Protein 2A05 (pdb70)

InterPro domains:
  IPR001283 Cysteine-rich secretory protein-related [PR00837] (62-80)
  IPR001283 Cysteine-rich secretory protein-related [PR00837] (111-124)
  IPR001283 Cysteine-rich secretory protein-related [PR00837] (134-150)
  IPR001283 Cysteine-rich secretory protein-related [PR00837] (164-177)
  IPR001283 Cysteine-rich secretory protein-related [PTHR10334] (39-189)
  IPR003582 ShKT domain [PS51670] (205-238)
  IPR013871 Cysteine-rich secretory protein [PF08562] (189-243)
  IPR014044 CAP domain [PF00188] (42-169)
  IPR014044 CAP domain [SM00198] (36-177)
  IPR018244 Allergen V5/Tpx-1-related, conserved site [PS01009] (135-145)
  IPR018244 Allergen V5/Tpx-1-related, conserved site [PS01010] (164-175)
  IPR034117 Cysteine-rich secretory protein, SCP domain [cd05383] (36-172)
  IPR035940 CAP superfamily [G3DSA:3.40.33.10] (26-199)
  IPR035940 CAP superfamily [SSF55797] (1-186)
  IPR042076 Crisp-like domain [G3DSA:1.10.10.740] (200-241)

Nearest PDB structures (foldseek):
  2a05-assembly1_A  TM=6.381E-01  e=3.234E-09  Mus musculus
  2dda-assembly4_D  TM=5.373E-01  e=2.806E-03  Pseudechis australis
  3mz8-assembly2_B  TM=5.808E-01  e=3.916E-03  Naja atra
  1rc9-assembly1_A  TM=5.832E-01  e=4.627E-03  Trimeresurus stejnegeri
  2ddb-assembly2_B  TM=5.378E-01  e=5.942E-03  Pseudechis porphyriacus

Sequence (57 aa):
GSCASCPNNCENGLCTNSCDFEDLLSNCESLKTSAGCKHELLKTKCQATCLCEDKIHGSCASCPNNCENGLCTNSCDFEDLLSNCESLKTSAGCKHELLKTKCQATCLCEDKIHGSCASCPNNCENGLCTNSCDFEDLLSNCESLKTSAGCKHELLKTKCQATCLCEDKIHGSCASCPNNCENGLCTNSCDFEDLLSNCESLKTSAGCKHELLKTKCQATCLCEDKIHGSCASCPNNCENGLCTNSCDFEDLLSNCESLKTSAGCKHELLKTKCQATCLCEDKIHGSCASCPNNCENGLCTNSCDFEDLLSNCESLKTSAGCKHELLKTKCQATCLCEDKIHGSCASCPNNCENGLCTNSCDFEDLLSNCESLKTSAGCKHELLKTKCQATCLCEDKIHGSCASCPNNCENGLCTNSCDFEDLLSNCESLKTSAGCKHELLKTKCQATCLCEDKIHGSCASCPNNCENGLCTNSCDFEDLLSNCESLKTSAGCKHELLKTKCQATCLCEDKIHGSCASCPNNCENGLCTNSCDFEDLLSNCESLKTSAGCKHELLKTKCQATCLCEDKIHGSCASCPNNCENGLCTNSCDFEDLLSNCESLKTSAGCKHELLKTKCQATCLCEDKIHGSCASCPNNCENGLCTNSCDFEDLLSNCESLKTSAGCKHELLKTKCQATCLCEDKIHGSCASCPNNCENGLCTNSCDFEDLLSNCESLKTSAGCKHELLKTKCQATCLCEDKIHGSCASCPNNCENGLCTNSCDFEDLLSNCESLKTSAGCKHELLKTKCQATCLCEDKIHGSCASCPNNCENGLCTNSCDFEDLLSNCESLKTSAGCKHELLKTKCQATCLCEDKIHGSCASCPNNCENGLCTNSCDFEDLLSNCESLKTSAGCKHELLKTKCQATCLCEDKIHGSCASCPNNCENGLCTNSCDFEDLLSNCESLKTSAGCKHELLKTKCQATCLCEDKIHGSCASCPNNCENGLCTNSCDFEDLLSNCESLKTSAGCKHELLKTKCQATCLCEDKIHGSCASCPNNCENGLCTNSCDFEDLLSNCESLKTSAGCKHELLKTKCQATCLCEDKIHGSCASCPNNCENGLCTNSCDFEDLLSNCESLKTSAGCKHELLKTKCQATCLCEDKIHGSCASCPNNCENGLCTNSCDFEDLLSNCESLKTSAGCKHELLKTKCQATCLCEDKIHGSCASCPNNCENGLCTNSCDFEDLLSNCESLKTSAGCKHELLKTKCQATCLCEDKIHGSCASCPNNCENGLCTNSCDFEDLLSNCESLKTSAGCKHELLKTKCQATCLCEDKIH

Solvent-accessible surface area: 4616 Å² total; per-residue (Å²): 104,91,38,71,106,20,97,135,67,44,141,129,30,133,60,56,108,87,23,135,72,135,59,121,79,114,78,2,132,72,56,69,129,89,56,18,24,177,80,125,110,2,75,83,28,0,47,11,20,23,80,27,115,109,157,145,220

Foldseek 3Di:
DQDDPQPVASPPPDRPFPLPADQQDPCLVVVCVVANLPNCVCVVRVCCVRVNDPPDD

CATH classification: 1.10.10.740

Organism: Mus musculus (NCBI:txid10090)

Secondary structure (DSSP, 8-state):
-TTSS-TT--SSSS-S---S---SSTTHHHHHHHS-TTSTTHHHHSHHHHT--SS--

Radius of gyration: 13.39 Å; Cα contacts (8 Å, |Δi|>4): 77; chains: 1; bounding box: 36×25×23 Å

Structure (mmCIF, N/CA/C/O backbone):
data_2A05
#
_entry.id   2A05
#
loop_
_atom_site.group_PDB
_atom_site.id
_atom_site.type_symbol
_atom_site.label_atom_id
_atom_site.label_alt_id
_atom_site.label_comp_id
_atom_site.label_asym_id
_atom_site.label_entity_id
_atom_site.label_seq_id
_atom_site.pdbx_PDB_ins_code
_atom_site.Cartn_x
_atom_site.Cartn_y
_atom_site.Cartn_z
_atom_site.occupancy
_atom_site.B_iso_or_equiv
_atom_site.auth_seq_id
_atom_site.auth_comp_id
_atom_site.auth_asym_id
_atom_site.auth_atom_id
_atom_site.pdbx_PDB_model_num
ATOM 1 N N . GLY A 1 1 ? 23.829 -10.773 6.508 1.00 0.00 187 GLY A N 1
ATOM 2 C CA . GLY A 1 1 ? 23.004 -11.514 7.504 1.00 0.00 187 GLY A CA 1
ATOM 3 C C . GLY A 1 1 ? 21.519 -11.340 7.171 1.00 0.00 187 GLY A C 1
ATOM 4 O O . GLY A 1 1 ? 21.161 -10.709 6.196 1.00 0.00 187 GLY A O 1
ATOM 7 N N . SER A 1 2 ? 20.655 -11.895 7.976 1.00 0.00 188 SER A N 1
ATOM 8 C CA . SER A 1 2 ? 19.194 -11.760 7.712 1.00 0.00 188 SER A CA 1
ATOM 9 C C . SER A 1 2 ? 18.778 -10.297 7.885 1.00 0.00 188 SER A C 1
ATOM 10 O O . SER A 1 2 ? 19.483 -9.510 8.486 1.00 0.00 188 SER A O 1
ATOM 18 N N . CYS A 1 3 ? 17.639 -9.926 7.364 1.00 0.00 189 CYS A N 1
ATOM 19 C CA . CYS A 1 3 ? 17.179 -8.516 7.501 1.00 0.00 189 CYS A CA 1
ATOM 20 C C . CYS A 1 3 ? 18.190 -7.581 6.832 1.00 0.00 189 CYS A C 1
ATOM 21 O O . CYS A 1 3 ? 18.031 -6.376 6.833 1.00 0.00 189 CYS A O 1
ATOM 28 N N . ALA A 1 4 ? 19.230 -8.127 6.264 1.00 0.00 190 ALA A N 1
ATOM 29 C CA . ALA A 1 4 ? 20.253 -7.269 5.599 1.00 0.00 190 ALA A CA 1
ATOM 30 C C . ALA A 1 4 ? 19.621 -6.522 4.421 1.00 0.00 190 ALA A C 1
ATOM 31 O O . ALA A 1 4 ? 19.968 -5.393 4.136 1.00 0.00 190 ALA A O 1
ATOM 38 N N . SER A 1 5 ? 18.701 -7.139 3.728 1.00 0.00 191 SER A N 1
ATOM 39 C CA . SER A 1 5 ? 18.061 -6.449 2.571 1.00 0.00 191 SER A CA 1
ATOM 40 C C . SER A 1 5 ? 16.855 -5.636 3.055 1.00 0.00 191 SER A C 1
ATOM 41 O O . SER A 1 5 ? 16.358 -4.774 2.358 1.00 0.00 191 SER A O 1
ATOM 49 N N . CYS A 1 6 ? 16.387 -5.895 4.246 1.00 0.00 192 CYS A N 1
ATOM 50 C CA . CYS A 1 6 ? 15.220 -5.128 4.772 1.00 0.00 192 CYS A CA 1
ATOM 51 C C . CYS A 1 6 ? 15.354 -4.979 6.289 1.00 0.00 192 CYS A C 1
ATOM 52 O O . CYS A 1 6 ? 14.534 -5.465 7.042 1.00 0.00 192 CYS A O 1
ATOM 59 N N . PRO A 1 7 ? 16.388 -4.310 6.732 1.00 0.00 193 PRO A N 1
ATOM 60 C CA . PRO A 1 7 ? 16.644 -4.092 8.186 1.00 0.00 193 PRO A CA 1
ATOM 61 C C . PRO A 1 7 ? 15.504 -3.337 8.875 1.00 0.00 193 PRO A C 1
ATOM 62 O O . PRO A 1 7 ? 15.333 -3.414 10.075 1.00 0.00 193 PRO A O 1
ATOM 73 N N . ASN A 1 8 ? 14.730 -2.599 8.128 1.00 0.00 194 ASN A N 1
ATOM 74 C CA . ASN A 1 8 ? 13.612 -1.833 8.746 1.00 0.00 194 ASN A CA 1
ATOM 75 C C . ASN A 1 8 ? 12.342 -2.692 8.787 1.00 0.00 194 ASN A C 1
ATOM 76 O O . ASN A 1 8 ? 11.297 -2.245 9.218 1.00 0.00 194 ASN A O 1
ATOM 87 N N . ASN A 1 9 ? 12.418 -3.919 8.349 1.00 0.00 195 ASN A N 1
ATOM 88 C CA . ASN A 1 9 ? 11.207 -4.791 8.375 1.00 0.00 195 ASN A CA 1
ATOM 89 C C . ASN A 1 9 ? 11.626 -6.256 8.523 1.00 0.00 195 ASN A C 1
ATOM 90 O O . ASN A 1 9 ? 12.090 -6.877 7.589 1.00 0.00 195 ASN A O 1
ATOM 101 N N . CYS A 1 10 ? 11.456 -6.814 9.690 1.00 0.00 196 CYS A N 1
ATOM 102 C CA . CYS A 1 10 ? 11.836 -8.241 9.898 1.00 0.00 196 CYS A CA 1
ATOM 103 C C . CYS A 1 10 ? 10.962 -8.846 10.996 1.00 0.00 196 CYS A C 1
ATOM 104 O O . CYS A 1 10 ? 11.306 -8.825 12.162 1.00 0.00 196 CYS A O 1
ATOM 111 N N . GLU A 1 11 ? 9.830 -9.387 10.638 1.00 0.00 197 GLU A N 1
ATOM 112 C CA . GLU A 1 11 ? 8.940 -9.990 11.669 1.00 0.00 197 GLU A CA 1
ATOM 113 C C . GLU A 1 11 ? 9.672 -11.152 12.345 1.00 0.00 197 GLU A C 1
ATOM 114 O O . GLU A 1 11 ? 9.542 -11.378 13.531 1.00 0.00 197 GLU A O 1
ATOM 127 N N . ASN A 1 12 ? 10.445 -11.884 11.592 1.00 0.00 198 ASN A N 1
ATOM 128 C CA . ASN A 1 12 ? 11.200 -13.031 12.169 1.00 0.00 198 ASN A CA 1
ATOM 129 C C . ASN A 1 12 ? 12.362 -13.371 11.237 1.00 0.00 198 ASN A C 1
ATOM 130 O O . ASN A 1 12 ? 12.673 -14.522 11.005 1.00 0.00 198 ASN A O 1
ATOM 141 N N . GLY A 1 13 ? 12.996 -12.371 10.690 1.00 0.00 199 GLY A N 1
ATOM 142 C CA . GLY A 1 13 ? 14.127 -12.623 9.757 1.00 0.00 199 GLY A CA 1
ATOM 143 C C . GLY A 1 13 ? 13.614 -12.507 8.321 1.00 0.00 199 GLY A C 1
ATOM 144 O O . GLY A 1 13 ? 14.372 -12.536 7.372 1.00 0.00 199 GLY A O 1
ATOM 148 N N . LEU A 1 14 ? 12.325 -12.371 8.161 1.00 0.00 200 LEU A N 1
ATOM 149 C CA . LEU A 1 14 ? 11.743 -12.245 6.797 1.00 0.00 200 LEU A CA 1
ATOM 150 C C . LEU A 1 14 ? 11.259 -10.810 6.583 1.00 0.00 200 LEU A C 1
ATOM 151 O O . LEU A 1 14 ? 10.730 -10.184 7.479 1.00 0.00 200 LEU A O 1
ATOM 167 N N . CYS A 1 15 ? 11.427 -10.285 5.401 1.00 0.00 201 CYS A N 1
ATOM 168 C CA . CYS A 1 15 ? 10.967 -8.893 5.140 1.00 0.00 201 CYS A CA 1
ATOM 169 C C . CYS A 1 15 ? 9.438 -8.855 5.210 1.00 0.00 201 CYS A C 1
ATOM 170 O O . CYS A 1 15 ? 8.770 -9.811 4.871 1.00 0.00 201 CYS A O 1
ATOM 177 N N . THR A 1 16 ? 8.875 -7.765 5.653 1.00 0.00 202 THR A N 1
ATOM 178 C CA . THR A 1 16 ? 7.391 -7.683 5.747 1.00 0.00 202 THR A CA 1
ATOM 179 C C . THR A 1 16 ? 6.828 -6.945 4.529 1.00 0.00 202 THR A C 1
ATOM 180 O O . THR A 1 16 ? 5.651 -6.650 4.463 1.00 0.00 202 THR A O 1
ATOM 191 N N . ASN A 1 17 ? 7.654 -6.638 3.567 1.00 0.00 203 ASN A N 1
ATOM 192 C CA . ASN A 1 17 ? 7.152 -5.911 2.365 1.00 0.00 203 ASN A CA 1
ATOM 193 C C . ASN A 1 17 ? 6.840 -6.913 1.249 1.00 0.00 203 ASN A C 1
ATOM 194 O O . ASN A 1 17 ? 7.696 -7.269 0.463 1.00 0.00 203 ASN A O 1
ATOM 205 N N . SER A 1 18 ? 5.617 -7.363 1.170 1.00 0.00 204 SER A N 1
ATOM 206 C CA . SER A 1 18 ? 5.240 -8.335 0.104 1.00 0.00 204 SER A CA 1
ATOM 207 C C . SER A 1 18 ? 4.249 -7.676 -0.858 1.00 0.00 204 SER A C 1
ATOM 208 O O . SER A 1 18 ? 3.737 -8.303 -1.764 1.00 0.00 204 SER A O 1
ATOM 216 N N . CYS A 1 19 ? 3.967 -6.417 -0.664 1.00 0.00 205 CYS A N 1
ATOM 217 C CA . CYS A 1 19 ? 2.999 -5.723 -1.557 1.00 0.00 205 CYS A CA 1
ATOM 218 C C . CYS A 1 19 ? 3.643 -5.430 -2.913 1.00 0.00 205 CYS A C 1
ATOM 219 O O . CYS A 1 19 ? 4.743 -4.921 -2.997 1.00 0.00 205 CYS A O 1
ATOM 226 N N . ASP A 1 20 ? 2.952 -5.738 -3.976 1.00 0.00 206 ASP A N 1
ATOM 227 C CA . ASP A 1 20 ? 3.501 -5.471 -5.333 1.00 0.00 206 ASP A CA 1
ATOM 228 C C . ASP A 1 20 ? 2.995 -4.109 -5.810 1.00 0.00 206 ASP A C 1
ATOM 229 O O . ASP A 1 20 ? 3.171 -3.733 -6.953 1.00 0.00 206 ASP A O 1
ATOM 239 N N . PHE A 1 21 ? 2.355 -3.371 -4.942 1.00 0.00 207 PHE A N 1
ATOM 240 C CA . PHE A 1 21 ? 1.823 -2.038 -5.339 1.00 0.00 207 PHE A CA 1
ATOM 241 C C . PHE A 1 21 ? 2.500 -0.932 -4.536 1.00 0.00 207 PHE A C 1
ATOM 242 O O . PHE A 1 21 ? 3.009 -1.148 -3.453 1.00 0.00 207 PHE A O 1
ATOM 259 N N . GLU A 1 22 ? 2.498 0.259 -5.063 1.00 0.00 208 GLU A N 1
ATOM 260 C CA . GLU A 1 22 ? 3.121 1.397 -4.342 1.00 0.00 208 GLU A CA 1
ATOM 261 C C . GLU A 1 22 ? 2.229 2.631 -4.492 1.00 0.00 208 GLU A C 1
ATOM 262 O O . GLU A 1 22 ? 1.631 2.850 -5.528 1.00 0.00 208 GLU A O 1
ATOM 275 N N . ASP A 1 23 ? 2.130 3.439 -3.475 1.00 0.00 209 ASP A N 1
ATOM 276 C CA . ASP A 1 23 ? 1.273 4.651 -3.579 1.00 0.00 209 ASP A CA 1
ATOM 277 C C . ASP A 1 23 ? 2.029 5.747 -4.325 1.00 0.00 209 ASP A C 1
ATOM 278 O O . ASP A 1 23 ? 2.969 6.327 -3.819 1.00 0.00 209 ASP A O 1
ATOM 288 N N . LEU A 1 24 ? 1.615 6.041 -5.524 1.00 0.00 210 LEU A N 1
ATOM 289 C CA . LEU A 1 24 ? 2.299 7.105 -6.303 1.00 0.00 210 LEU A CA 1
ATOM 290 C C . LEU A 1 24 ? 2.163 8.434 -5.556 1.00 0.00 210 LEU A C 1
ATOM 291 O O . LEU A 1 24 ? 3.007 9.302 -5.653 1.00 0.00 210 LEU A O 1
ATOM 307 N N . LEU A 1 25 ? 1.107 8.593 -4.804 1.00 0.00 211 LEU A N 1
ATOM 308 C CA . LEU A 1 25 ? 0.913 9.857 -4.039 1.00 0.00 211 LEU A CA 1
ATOM 309 C C . LEU A 1 25 ? 1.002 9.561 -2.540 1.00 0.00 211 LEU A C 1
ATOM 310 O O . LEU A 1 25 ? 0.562 8.529 -2.076 1.00 0.00 211 LEU A O 1
ATOM 326 N N . SER A 1 26 ? 1.565 10.459 -1.777 1.00 0.00 212 SER A N 1
ATOM 327 C CA . SER A 1 26 ? 1.674 10.224 -0.309 1.00 0.00 212 SER A CA 1
ATOM 328 C C . SER A 1 26 ? 0.354 10.597 0.364 1.00 0.00 212 SER A C 1
ATOM 329 O O . SER A 1 26 ? 0.205 10.491 1.566 1.00 0.00 212 SER A O 1
ATOM 337 N N . ASN A 1 27 ? -0.604 11.037 -0.402 1.00 0.00 213 ASN A N 1
ATOM 338 C CA . ASN A 1 27 ? -1.915 11.419 0.188 1.00 0.00 213 ASN A CA 1
ATOM 339 C C . ASN A 1 27 ? -2.934 10.306 -0.059 1.00 0.00 213 ASN A C 1
ATOM 340 O O . ASN A 1 27 ? -4.123 10.495 0.095 1.00 0.00 213 ASN A O 1
ATOM 351 N N . CYS A 1 28 ? -2.480 9.147 -0.446 1.00 0.00 214 CYS A N 1
ATOM 352 C CA . CYS A 1 28 ? -3.427 8.030 -0.712 1.00 0.00 214 CYS A CA 1
ATOM 353 C C . CYS A 1 28 ? -4.303 7.776 0.511 1.00 0.00 214 CYS A C 1
ATOM 354 O O . CYS A 1 28 ? -5.507 7.650 0.402 1.00 0.00 214 CYS A O 1
ATOM 361 N N . GLU A 1 29 ? -3.726 7.711 1.677 1.00 0.00 215 GLU A N 1
ATOM 362 C CA . GLU A 1 29 ? -4.561 7.479 2.882 1.00 0.00 215 GLU A CA 1
ATOM 363 C C . GLU A 1 29 ? -5.530 8.654 3.009 1.00 0.00 215 GLU A C 1
ATOM 364 O O . GLU A 1 29 ? -6.683 8.495 3.361 1.00 0.00 215 GLU A O 1
ATOM 377 N N . SER A 1 30 ? -5.061 9.835 2.707 1.00 0.00 216 SER A N 1
ATOM 378 C CA . SER A 1 30 ? -5.933 11.039 2.786 1.00 0.00 216 SER A CA 1
ATOM 379 C C . SER A 1 30 ? -6.970 11.007 1.658 1.00 0.00 216 SER A C 1
ATOM 380 O O . SER A 1 30 ? -8.130 11.307 1.860 1.00 0.00 216 SER A O 1
ATOM 388 N N . LEU A 1 31 ? -6.561 10.650 0.470 1.00 0.00 217 LEU A N 1
ATOM 389 C CA . LEU A 1 31 ? -7.526 10.604 -0.667 1.00 0.00 217 LEU A CA 1
ATOM 390 C C . LEU A 1 31 ? -8.566 9.512 -0.421 1.00 0.00 217 LEU A C 1
ATOM 391 O O . LEU A 1 31 ? -9.713 9.638 -0.800 1.00 0.00 217 LEU A O 1
ATOM 407 N N . LYS A 1 32 ? -8.169 8.437 0.200 1.00 0.00 218 LYS A N 1
ATOM 408 C CA . LYS A 1 32 ? -9.125 7.327 0.462 1.00 0.00 218 LYS A CA 1
ATOM 409 C C . LYS A 1 32 ? -10.316 7.840 1.266 1.00 0.00 218 LYS A C 1
ATOM 410 O O . LYS A 1 32 ? -11.457 7.638 0.900 1.00 0.00 218 LYS A O 1
ATOM 429 N N . THR A 1 33 ? -10.064 8.506 2.354 1.00 0.00 219 THR A N 1
ATOM 430 C CA . THR A 1 33 ? -11.187 9.030 3.172 1.00 0.00 219 THR A CA 1
ATOM 431 C C . THR A 1 33 ? -11.953 10.079 2.363 1.00 0.00 219 THR A C 1
ATOM 432 O O . THR A 1 33 ? -13.155 10.216 2.485 1.00 0.00 219 THR A O 1
ATOM 443 N N . SER A 1 34 ? -11.268 10.816 1.532 1.00 0.00 220 SER A N 1
ATOM 444 C CA . SER A 1 34 ? -11.957 11.852 0.712 1.00 0.00 220 SER A CA 1
ATOM 445 C C . SER A 1 34 ? -12.559 11.197 -0.533 1.00 0.00 220 SER A C 1
ATOM 446 O O . SER A 1 34 ? -13.410 11.761 -1.193 1.00 0.00 220 SER A O 1
ATOM 454 N N . ALA A 1 35 ? -12.125 10.010 -0.858 1.00 0.00 221 ALA A N 1
ATOM 455 C CA . ALA A 1 35 ? -12.673 9.317 -2.058 1.00 0.00 221 ALA A CA 1
ATOM 456 C C . ALA A 1 35 ? -12.984 7.862 -1.708 1.00 0.00 221 ALA A C 1
ATOM 457 O O . ALA A 1 35 ? -14.102 7.514 -1.383 1.00 0.00 221 ALA A O 1
ATOM 464 N N . GLY A 1 36 ? -12.001 7.009 -1.776 1.00 0.00 222 GLY A N 1
ATOM 465 C CA . GLY A 1 36 ? -12.228 5.575 -1.452 1.00 0.00 222 GLY A CA 1
ATOM 466 C C . GLY A 1 36 ? -11.225 4.726 -2.229 1.00 0.00 222 GLY A C 1
ATOM 467 O O . GLY A 1 36 ? -11.012 4.926 -3.409 1.00 0.00 222 GLY A O 1
ATOM 471 N N . CYS A 1 37 ? -10.606 3.780 -1.581 1.00 0.00 223 CYS A N 1
ATOM 472 C CA . CYS A 1 37 ? -9.618 2.923 -2.289 1.00 0.00 223 CYS A CA 1
ATOM 473 C C . CYS A 1 37 ? -10.307 2.228 -3.464 1.00 0.00 223 CYS A C 1
ATOM 474 O O . CYS A 1 37 ? -9.746 2.093 -4.533 1.00 0.00 223 CYS A O 1
ATOM 481 N N . LYS A 1 38 ? -11.526 1.803 -3.282 1.00 0.00 224 LYS A N 1
ATOM 482 C CA . LYS A 1 38 ? -12.254 1.137 -4.398 1.00 0.00 224 LYS A CA 1
ATOM 483 C C . LYS A 1 38 ? -12.346 2.111 -5.574 1.00 0.00 224 LYS A C 1
ATOM 484 O O . LYS A 1 38 ? -12.479 1.717 -6.716 1.00 0.00 224 LYS A O 1
ATOM 503 N N . HIS A 1 39 ? -12.284 3.384 -5.294 1.00 0.00 225 HIS A N 1
ATOM 504 C CA . HIS A 1 39 ? -12.375 4.400 -6.379 1.00 0.00 225 HIS A CA 1
ATOM 505 C C . HIS A 1 39 ? -11.372 4.067 -7.486 1.00 0.00 225 HIS A C 1
ATOM 506 O O . HIS A 1 39 ? -10.303 3.548 -7.234 1.00 0.00 225 HIS A O 1
ATOM 521 N N . GLU A 1 40 ? -11.717 4.355 -8.712 1.00 0.00 226 GLU A N 1
ATOM 522 C CA . GLU A 1 40 ? -10.797 4.050 -9.844 1.00 0.00 226 GLU A CA 1
ATOM 523 C C . GLU A 1 40 ? -9.535 4.914 -9.751 1.00 0.00 226 GLU A C 1
ATOM 524 O O . GLU A 1 40 ? -8.444 4.467 -10.048 1.00 0.00 226 GLU A O 1
ATOM 537 N N . LEU A 1 41 ? -9.670 6.151 -9.353 1.00 0.00 227 LEU A N 1
ATOM 538 C CA . LEU A 1 41 ? -8.471 7.033 -9.260 1.00 0.00 227 LEU A CA 1
ATOM 539 C C . LEU A 1 41 ? -7.447 6.415 -8.310 1.00 0.00 227 LEU A C 1
ATOM 540 O O . LEU A 1 41 ? -6.281 6.296 -8.632 1.00 0.00 227 LEU A O 1
ATOM 556 N N . LEU A 1 42 ? -7.870 6.003 -7.150 1.00 0.00 228 LEU A N 1
ATOM 557 C CA . LEU A 1 42 ? -6.917 5.377 -6.197 1.00 0.00 228 LEU A CA 1
ATOM 558 C C . LEU A 1 42 ? -6.417 4.072 -6.804 1.00 0.00 228 LEU A C 1
ATOM 559 O O . LEU A 1 42 ? -5.378 3.557 -6.446 1.00 0.00 228 LEU A O 1
ATOM 575 N N . LYS A 1 43 ? -7.170 3.535 -7.716 1.00 0.00 229 LYS A N 1
ATOM 576 C CA . LYS A 1 43 ? -6.783 2.257 -8.363 1.00 0.00 229 LYS A CA 1
ATOM 577 C C . LYS A 1 43 ? -5.613 2.473 -9.332 1.00 0.00 229 LYS A C 1
ATOM 578 O O . LYS A 1 43 ? -5.119 1.533 -9.918 1.00 0.00 229 LYS A O 1
ATOM 597 N N . THR A 1 44 ? -5.173 3.693 -9.530 1.00 0.00 230 THR A N 1
ATOM 598 C CA . THR A 1 44 ? -4.044 3.912 -10.487 1.00 0.00 230 THR A CA 1
ATOM 599 C C . THR A 1 44 ? -2.812 4.493 -9.770 1.00 0.00 230 THR A C 1
ATOM 600 O O . THR A 1 44 ? -1.691 4.168 -10.112 1.00 0.00 230 THR A O 1
ATOM 611 N N . LYS A 1 45 ? -2.993 5.327 -8.775 1.00 0.00 231 LYS A N 1
ATOM 612 C CA . LYS A 1 45 ? -1.802 5.886 -8.053 1.00 0.00 231 LYS A CA 1
ATOM 613 C C . LYS A 1 45 ? -1.812 5.384 -6.607 1.00 0.00 231 LYS A C 1
ATOM 614 O O . LYS A 1 45 ? -0.797 5.357 -5.941 1.00 0.00 231 LYS A O 1
ATOM 633 N N . CYS A 1 46 ? -2.955 4.977 -6.119 1.00 0.00 232 CYS A N 1
ATOM 634 C CA . CYS A 1 46 ? -3.039 4.465 -4.721 1.00 0.00 232 CYS A CA 1
ATOM 635 C C . CYS A 1 46 ? -3.291 2.961 -4.762 1.00 0.00 232 CYS A C 1
ATOM 636 O O . CYS A 1 46 ? -3.926 2.396 -3.893 1.00 0.00 232 CYS A O 1
ATOM 643 N N . GLN A 1 47 ? -2.803 2.317 -5.780 1.00 0.00 233 GLN A N 1
ATOM 644 C CA . GLN A 1 47 ? -3.008 0.850 -5.920 1.00 0.00 233 GLN A CA 1
ATOM 645 C C . GLN A 1 47 ? -2.566 0.119 -4.649 1.00 0.00 233 GLN A C 1
ATOM 646 O O . GLN A 1 47 ? -3.175 -0.849 -4.243 1.00 0.00 233 GLN A O 1
ATOM 660 N N . ALA A 1 48 ? -1.519 0.563 -4.015 1.00 0.00 234 ALA A N 1
ATOM 661 C CA . ALA A 1 48 ? -1.061 -0.128 -2.777 1.00 0.00 234 ALA A CA 1
ATOM 662 C C . ALA A 1 48 ? -2.006 0.193 -1.620 1.00 0.00 234 ALA A C 1
ATOM 663 O O . ALA A 1 48 ? -2.291 -0.645 -0.791 1.00 0.00 234 ALA A O 1
ATOM 670 N N . THR A 1 49 ? -2.492 1.398 -1.554 1.00 0.00 235 THR A N 1
ATOM 671 C CA . THR A 1 49 ? -3.415 1.763 -0.446 1.00 0.00 235 THR A CA 1
ATOM 672 C C . THR A 1 49 ? -4.744 1.020 -0.626 1.00 0.00 235 THR A C 1
ATOM 673 O O . THR A 1 49 ? -5.443 0.741 0.327 1.00 0.00 235 THR A O 1
ATOM 684 N N . CYS A 1 50 ? -5.094 0.701 -1.842 1.00 0.00 236 CYS A N 1
ATOM 685 C CA . CYS A 1 50 ? -6.376 -0.023 -2.091 1.00 0.00 236 CYS A CA 1
ATOM 686 C C . CYS A 1 50 ? -6.105 -1.518 -2.275 1.00 0.00 236 CYS A C 1
ATOM 687 O O . CYS A 1 50 ? -6.533 -2.342 -1.490 1.00 0.00 236 CYS A O 1
ATOM 694 N N . LEU A 1 51 ? -5.410 -1.874 -3.317 1.00 0.00 237 LEU A N 1
ATOM 695 C CA . LEU A 1 51 ? -5.118 -3.311 -3.574 1.00 0.00 237 LEU A CA 1
ATOM 696 C C . LEU A 1 51 ? -4.269 -3.892 -2.437 1.00 0.00 237 LEU A C 1
ATOM 697 O O . LEU A 1 51 ? -4.402 -5.046 -2.085 1.00 0.00 237 LEU A O 1
ATOM 713 N N . CYS A 1 52 ? -3.402 -3.105 -1.855 1.00 0.00 238 CYS A N 1
ATOM 714 C CA . CYS A 1 52 ? -2.560 -3.623 -0.739 1.00 0.00 238 CYS A CA 1
ATOM 715 C C . CYS A 1 52 ? -2.744 -2.735 0.491 1.00 0.00 238 CYS A C 1
ATOM 716 O O . CYS A 1 52 ? -3.719 -2.021 0.614 1.00 0.00 238 CYS A O 1
ATOM 723 N N . GLU A 1 53 ? -1.813 -2.777 1.401 1.00 0.00 239 GLU A N 1
ATOM 724 C CA . GLU A 1 53 ? -1.924 -1.943 2.629 1.00 0.00 239 GLU A CA 1
ATOM 725 C C . GLU A 1 53 ? -0.645 -2.108 3.451 1.00 0.00 239 GLU A C 1
ATOM 726 O O . GLU A 1 53 ? -0.658 -2.054 4.663 1.00 0.00 239 GLU A O 1
ATOM 739 N N . ASP A 1 54 ? 0.466 -2.324 2.802 1.00 0.00 240 ASP A N 1
ATOM 740 C CA . ASP A 1 54 ? 1.736 -2.506 3.556 1.00 0.00 240 ASP A CA 1
ATOM 741 C C . ASP A 1 54 ? 1.532 -3.608 4.598 1.00 0.00 240 ASP A C 1
ATOM 742 O O . ASP A 1 54 ? 2.419 -3.929 5.363 1.00 0.00 240 ASP A O 1
ATOM 752 N N . LYS A 1 55 ? 0.360 -4.184 4.630 1.00 0.00 241 LYS A N 1
ATOM 753 C CA . LYS A 1 55 ? 0.076 -5.262 5.615 1.00 0.00 241 LYS A CA 1
ATOM 754 C C . LYS A 1 55 ? -1.144 -6.061 5.152 1.00 0.00 241 LYS A C 1
ATOM 755 O O . LYS A 1 55 ? -2.210 -5.517 4.941 1.00 0.00 241 LYS A O 1
ATOM 774 N N . ILE A 1 56 ? -0.998 -7.348 4.996 1.00 0.00 242 ILE A N 1
ATOM 775 C CA . ILE A 1 56 ? -2.153 -8.176 4.552 1.00 0.00 242 ILE A CA 1
ATOM 776 C C . ILE A 1 56 ? -2.643 -9.026 5.726 1.00 0.00 242 ILE A C 1
ATOM 777 O O . ILE A 1 56 ? -1.871 -9.686 6.391 1.00 0.00 242 ILE A O 1
ATOM 793 N N . HIS A 1 57 ? -3.921 -9.009 5.991 1.00 0.00 243 HIS A N 1
ATOM 794 C CA . HIS A 1 57 ? -4.458 -9.811 7.127 1.00 0.00 243 HIS A CA 1
ATOM 795 C C . HIS A 1 57 ? -4.919 -11.179 6.620 1.00 0.00 243 HIS A C 1
ATOM 796 O O . HIS A 1 57 ? -4.803 -11.478 5.433 1.00 0.00 243 HIS A O 1
ATOM 811 N N . GLY A 1 1 ? -1.625 -16.349 4.489 1.00 0.00 187 GLY A N 2
ATOM 812 C CA . GLY A 1 1 ? -0.203 -15.917 4.382 1.00 0.00 187 GLY A CA 2
ATOM 813 C C . GLY A 1 1 ? 0.683 -16.900 5.150 1.00 0.00 187 GLY A C 2
ATOM 814 O O . GLY A 1 1 ? 0.804 -16.832 6.357 1.00 0.00 187 GLY A O 2
ATOM 817 N N . SER A 1 2 ? 1.305 -17.815 4.456 1.00 0.00 188 SER A N 2
ATOM 818 C CA . SER A 1 2 ? 2.184 -18.805 5.143 1.00 0.00 188 SER A CA 2
ATOM 819 C C . SER A 1 2 ? 3.650 -18.444 4.887 1.00 0.00 188 SER A C 2
ATOM 820 O O . SER A 1 2 ? 4.012 -18.004 3.814 1.00 0.00 188 SER A O 2
ATOM 828 N N . CYS A 1 3 ? 4.496 -18.627 5.864 1.00 0.00 189 CYS A N 2
ATOM 829 C CA . CYS A 1 3 ? 5.935 -18.292 5.671 1.00 0.00 189 CYS A CA 2
ATOM 830 C C . CYS A 1 3 ? 6.525 -19.150 4.552 1.00 0.00 189 CYS A C 2
ATOM 831 O O . CYS A 1 3 ? 7.585 -18.861 4.032 1.00 0.00 189 CYS A O 2
ATOM 838 N N . ALA A 1 4 ? 5.852 -20.199 4.168 1.00 0.00 190 ALA A N 2
ATOM 839 C CA . ALA A 1 4 ? 6.389 -21.057 3.076 1.00 0.00 190 ALA A CA 2
ATOM 840 C C . ALA A 1 4 ? 6.586 -20.199 1.826 1.00 0.00 190 ALA A C 2
ATOM 841 O O . ALA A 1 4 ? 7.532 -20.370 1.083 1.00 0.00 190 ALA A O 2
ATOM 848 N N . SER A 1 5 ? 5.700 -19.269 1.596 1.00 0.00 191 SER A N 2
ATOM 849 C CA . SER A 1 5 ? 5.834 -18.386 0.405 1.00 0.00 191 SER A CA 2
ATOM 850 C C . SER A 1 5 ? 6.728 -17.196 0.760 1.00 0.00 191 SER A C 2
ATOM 851 O O . SER A 1 5 ? 7.042 -16.371 -0.074 1.00 0.00 191 SER A O 2
ATOM 859 N N . CYS A 1 6 ? 7.135 -17.099 1.998 1.00 0.00 192 CYS A N 2
ATOM 860 C CA . CYS A 1 6 ? 8.003 -15.961 2.418 1.00 0.00 192 CYS A CA 2
ATOM 861 C C . CYS A 1 6 ? 9.242 -16.497 3.147 1.00 0.00 192 CYS A C 2
ATOM 862 O O . CYS A 1 6 ? 9.230 -16.671 4.349 1.00 0.00 192 CYS A O 2
ATOM 869 N N . PRO A 1 7 ? 10.302 -16.757 2.425 1.00 0.00 193 PRO A N 2
ATOM 870 C CA . PRO A 1 7 ? 11.568 -17.286 3.011 1.00 0.00 193 PRO A CA 2
ATOM 871 C C . PRO A 1 7 ? 11.955 -16.571 4.311 1.00 0.00 193 PRO A C 2
ATOM 872 O O . PRO A 1 7 ? 12.844 -15.743 4.340 1.00 0.00 193 PRO A O 2
ATOM 883 N N . ASN A 1 8 ? 11.292 -16.894 5.388 1.00 0.00 194 ASN A N 2
ATOM 884 C CA . ASN A 1 8 ? 11.611 -16.246 6.693 1.00 0.00 194 ASN A CA 2
ATOM 885 C C . ASN A 1 8 ? 11.407 -14.734 6.585 1.00 0.00 194 ASN A C 2
ATOM 886 O O . ASN A 1 8 ? 12.137 -13.957 7.168 1.00 0.00 194 ASN A O 2
ATOM 897 N N . ASN A 1 9 ? 10.416 -14.311 5.850 1.00 0.00 195 ASN A N 2
ATOM 898 C CA . ASN A 1 9 ? 10.164 -12.850 5.714 1.00 0.00 195 ASN A CA 2
ATOM 899 C C . ASN A 1 9 ? 8.963 -12.460 6.577 1.00 0.00 195 ASN A C 2
ATOM 900 O O . ASN A 1 9 ? 8.468 -11.353 6.500 1.00 0.00 195 ASN A O 2
ATOM 911 N N . CYS A 1 10 ? 8.481 -13.358 7.393 1.00 0.00 196 CYS A N 2
ATOM 912 C CA . CYS A 1 10 ? 7.307 -13.024 8.245 1.00 0.00 196 CYS A CA 2
ATOM 913 C C . CYS A 1 10 ? 7.775 -12.354 9.538 1.00 0.00 196 CYS A C 2
ATOM 914 O O . CYS A 1 10 ? 8.397 -12.974 10.378 1.00 0.00 196 CYS A O 2
ATOM 921 N N . GLU A 1 11 ? 7.467 -11.098 9.715 1.00 0.00 197 GLU A N 2
ATOM 922 C CA . GLU A 1 11 ? 7.883 -10.403 10.965 1.00 0.00 197 GLU A CA 2
ATOM 923 C C . GLU A 1 11 ? 7.230 -11.103 12.156 1.00 0.00 197 GLU A C 2
ATOM 924 O O . GLU A 1 11 ? 7.771 -11.145 13.243 1.00 0.00 197 GLU A O 2
ATOM 937 N N . ASN A 1 12 ? 6.065 -11.651 11.952 1.00 0.00 198 ASN A N 2
ATOM 938 C CA . ASN A 1 12 ? 5.359 -12.356 13.057 1.00 0.00 198 ASN A CA 2
ATOM 939 C C . ASN A 1 12 ? 4.287 -13.264 12.455 1.00 0.00 198 ASN A C 2
ATOM 940 O O . ASN A 1 12 ? 3.170 -13.329 12.930 1.00 0.00 198 ASN A O 2
ATOM 951 N N . GLY A 1 13 ? 4.619 -13.958 11.400 1.00 0.00 199 GLY A N 2
ATOM 952 C CA . GLY A 1 13 ? 3.625 -14.857 10.748 1.00 0.00 199 GLY A CA 2
ATOM 953 C C . GLY A 1 13 ? 3.018 -14.140 9.539 1.00 0.00 199 GLY A C 2
ATOM 954 O O . GLY A 1 13 ? 2.335 -14.735 8.728 1.00 0.00 199 GLY A O 2
ATOM 958 N N . LEU A 1 14 ? 3.263 -12.861 9.415 1.00 0.00 200 LEU A N 2
ATOM 959 C CA . LEU A 1 14 ? 2.707 -12.096 8.265 1.00 0.00 200 LEU A CA 2
ATOM 960 C C . LEU A 1 14 ? 3.842 -11.628 7.354 1.00 0.00 200 LEU A C 2
ATOM 961 O O . LEU A 1 14 ? 4.865 -11.164 7.812 1.00 0.00 200 LEU A O 2
ATOM 977 N N . CYS A 1 15 ? 3.663 -11.736 6.066 1.00 0.00 201 CYS A N 2
ATOM 978 C CA . CYS A 1 15 ? 4.729 -11.290 5.123 1.00 0.00 201 CYS A CA 2
ATOM 979 C C . CYS A 1 15 ? 4.657 -9.770 4.958 1.00 0.00 201 CYS A C 2
ATOM 980 O O . CYS A 1 15 ? 3.591 -9.192 4.913 1.00 0.00 201 CYS A O 2
ATOM 987 N N . THR A 1 16 ? 5.786 -9.118 4.868 1.00 0.00 202 THR A N 2
ATOM 988 C CA . THR A 1 16 ? 5.778 -7.635 4.709 1.00 0.00 202 THR A CA 2
ATOM 989 C C . THR A 1 16 ? 6.307 -7.260 3.323 1.00 0.00 202 THR A C 2
ATOM 990 O O . THR A 1 16 ? 6.537 -6.103 3.030 1.00 0.00 202 THR A O 2
ATOM 1001 N N . ASN A 1 17 ? 6.506 -8.226 2.470 1.00 0.00 203 ASN A N 2
ATOM 1002 C CA . ASN A 1 17 ? 7.025 -7.921 1.109 1.00 0.00 203 ASN A CA 2
ATOM 1003 C C . ASN A 1 17 ? 6.199 -8.672 0.062 1.00 0.00 203 ASN A C 2
ATOM 1004 O O . ASN A 1 17 ? 6.624 -8.857 -1.062 1.00 0.00 203 ASN A O 2
ATOM 1015 N N . SER A 1 18 ? 5.020 -9.097 0.421 1.00 0.00 204 SER A N 2
ATOM 1016 C CA . SER A 1 18 ? 4.157 -9.827 -0.548 1.00 0.00 204 SER A CA 2
ATOM 1017 C C . SER A 1 18 ? 3.299 -8.817 -1.308 1.00 0.00 204 SER A C 2
ATOM 1018 O O . SER A 1 18 ? 2.411 -9.173 -2.059 1.00 0.00 204 SER A O 2
ATOM 1026 N N . CYS A 1 19 ? 3.550 -7.555 -1.102 1.00 0.00 205 CYS A N 2
ATOM 1027 C CA . CYS A 1 19 ? 2.750 -6.507 -1.790 1.00 0.00 205 CYS A CA 2
ATOM 1028 C C . CYS A 1 19 ? 3.455 -6.059 -3.072 1.00 0.00 205 CYS A C 2
ATOM 1029 O O . CYS A 1 19 ? 4.651 -5.854 -3.098 1.00 0.00 205 CYS A O 2
ATOM 1036 N N . ASP A 1 20 ? 2.714 -5.911 -4.139 1.00 0.00 206 ASP A N 2
ATOM 1037 C CA . ASP A 1 20 ? 3.330 -5.484 -5.427 1.00 0.00 206 ASP A CA 2
ATOM 1038 C C . ASP A 1 20 ? 2.811 -4.097 -5.825 1.00 0.00 206 ASP A C 2
ATOM 1039 O O . ASP A 1 20 ? 2.975 -3.670 -6.951 1.00 0.00 206 ASP A O 2
ATOM 1049 N N . PHE A 1 21 ? 2.176 -3.394 -4.925 1.00 0.00 207 PHE A N 2
ATOM 1050 C CA . PHE A 1 21 ? 1.642 -2.049 -5.283 1.00 0.00 207 PHE A CA 2
ATOM 1051 C C . PHE A 1 21 ? 2.359 -0.953 -4.499 1.00 0.00 207 PHE A C 2
ATOM 1052 O O . PHE A 1 21 ? 2.842 -1.162 -3.403 1.00 0.00 207 PHE A O 2
ATOM 1069 N N . GLU A 1 22 ? 2.411 0.222 -5.061 1.00 0.00 208 GLU A N 2
ATOM 1070 C CA . GLU A 1 22 ? 3.070 1.359 -4.372 1.00 0.00 208 GLU A CA 2
ATOM 1071 C C . GLU A 1 22 ? 2.191 2.600 -4.515 1.00 0.00 208 GLU A C 2
ATOM 1072 O O . GLU A 1 22 ? 1.609 2.842 -5.553 1.00 0.00 208 GLU A O 2
ATOM 1085 N N . ASP A 1 23 ? 2.087 3.390 -3.484 1.00 0.00 209 ASP A N 2
ATOM 1086 C CA . ASP A 1 23 ? 1.242 4.610 -3.574 1.00 0.00 209 ASP A CA 2
ATOM 1087 C C . ASP A 1 23 ? 1.994 5.688 -4.352 1.00 0.00 209 ASP A C 2
ATOM 1088 O O . ASP A 1 23 ? 2.968 6.240 -3.881 1.00 0.00 209 ASP A O 2
ATOM 1098 N N . LEU A 1 24 ? 1.545 6.000 -5.534 1.00 0.00 210 LEU A N 2
ATOM 1099 C CA . LEU A 1 24 ? 2.230 7.052 -6.330 1.00 0.00 210 LEU A CA 2
ATOM 1100 C C . LEU A 1 24 ? 2.132 8.384 -5.580 1.00 0.00 210 LEU A C 2
ATOM 1101 O O . LEU A 1 24 ? 2.977 9.248 -5.714 1.00 0.00 210 LEU A O 2
ATOM 1117 N N . LEU A 1 25 ? 1.110 8.551 -4.782 1.00 0.00 211 LEU A N 2
ATOM 1118 C CA . LEU A 1 25 ? 0.955 9.820 -4.011 1.00 0.00 211 LEU A CA 2
ATOM 1119 C C . LEU A 1 25 ? 1.099 9.533 -2.513 1.00 0.00 211 LEU A C 2
ATOM 1120 O O . LEU A 1 25 ? 0.685 8.498 -2.028 1.00 0.00 211 LEU A O 2
ATOM 1136 N N . SER A 1 26 ? 1.683 10.440 -1.777 1.00 0.00 212 SER A N 2
ATOM 1137 C CA . SER A 1 26 ? 1.852 10.219 -0.312 1.00 0.00 212 SER A CA 2
ATOM 1138 C C . SER A 1 26 ? 0.561 10.596 0.417 1.00 0.00 212 SER A C 2
ATOM 1139 O O . SER A 1 26 ? 0.458 10.476 1.621 1.00 0.00 212 SER A O 2
ATOM 1147 N N . ASN A 1 27 ? -0.427 11.049 -0.305 1.00 0.00 213 ASN A N 2
ATOM 1148 C CA . ASN A 1 27 ? -1.711 11.432 0.341 1.00 0.00 213 ASN A CA 2
ATOM 1149 C C . ASN A 1 27 ? -2.758 10.349 0.069 1.00 0.00 213 ASN A C 2
ATOM 1150 O O . ASN A 1 27 ? -3.940 10.549 0.266 1.00 0.00 213 ASN A O 2
ATOM 1161 N N . CYS A 1 28 ? -2.331 9.207 -0.392 1.00 0.00 214 CYS A N 2
ATOM 1162 C CA . CYS A 1 28 ? -3.295 8.115 -0.696 1.00 0.00 214 CYS A CA 2
ATOM 1163 C C . CYS A 1 28 ? -4.197 7.845 0.506 1.00 0.00 214 CYS A C 2
ATOM 1164 O O . CYS A 1 28 ? -5.403 7.778 0.378 1.00 0.00 214 CYS A O 2
ATOM 1171 N N . GLU A 1 29 ? -3.639 7.696 1.671 1.00 0.00 215 GLU A N 2
ATOM 1172 C CA . GLU A 1 29 ? -4.498 7.440 2.855 1.00 0.00 215 GLU A CA 2
ATOM 1173 C C . GLU A 1 29 ? -5.464 8.614 3.004 1.00 0.00 215 GLU A C 2
ATOM 1174 O O . GLU A 1 29 ? -6.614 8.451 3.360 1.00 0.00 215 GLU A O 2
ATOM 1187 N N . SER A 1 30 ? -4.995 9.798 2.724 1.00 0.00 216 SER A N 2
ATOM 1188 C CA . SER A 1 30 ? -5.867 11.001 2.834 1.00 0.00 216 SER A CA 2
ATOM 1189 C C . SER A 1 30 ? -6.937 10.974 1.736 1.00 0.00 216 SER A C 2
ATOM 1190 O O . SER A 1 30 ? -8.080 11.322 1.965 1.00 0.00 216 SER A O 2
ATOM 1198 N N . LEU A 1 31 ? -6.575 10.574 0.546 1.00 0.00 217 LEU A N 2
ATOM 1199 C CA . LEU A 1 31 ? -7.566 10.533 -0.571 1.00 0.00 217 LEU A CA 2
ATOM 1200 C C . LEU A 1 31 ? -8.610 9.443 -0.315 1.00 0.00 217 LEU A C 2
ATOM 1201 O O . LEU A 1 31 ? -9.762 9.579 -0.676 1.00 0.00 217 LEU A O 2
ATOM 1217 N N . LYS A 1 32 ? -8.217 8.358 0.291 1.00 0.00 218 LYS A N 2
ATOM 1218 C CA . LYS A 1 32 ? -9.190 7.260 0.552 1.00 0.00 218 LYS A CA 2
ATOM 1219 C C . LYS A 1 32 ? -10.373 7.805 1.353 1.00 0.00 218 LYS A C 2
ATOM 1220 O O . LYS A 1 32 ? -11.520 7.560 1.033 1.00 0.00 218 LYS A O 2
ATOM 1239 N N . THR A 1 33 ? -10.103 8.540 2.393 1.00 0.00 219 THR A N 2
ATOM 1240 C CA . THR A 1 33 ? -11.203 9.102 3.224 1.00 0.00 219 THR A CA 2
ATOM 1241 C C . THR A 1 33 ? -12.045 10.073 2.390 1.00 0.00 219 THR A C 2
ATOM 1242 O O . THR A 1 33 ? -13.241 10.181 2.568 1.00 0.00 219 THR A O 2
ATOM 1253 N N . SER A 1 34 ? -11.427 10.793 1.494 1.00 0.00 220 SER A N 2
ATOM 1254 C CA . SER A 1 34 ? -12.195 11.768 0.667 1.00 0.00 220 SER A CA 2
ATOM 1255 C C . SER A 1 34 ? -12.742 11.092 -0.592 1.00 0.00 220 SER A C 2
ATOM 1256 O O . SER A 1 34 ? -13.721 11.531 -1.164 1.00 0.00 220 SER A O 2
ATOM 1264 N N . ALA A 1 35 ? -12.124 10.031 -1.034 1.00 0.00 221 ALA A N 2
ATOM 1265 C CA . ALA A 1 35 ? -12.619 9.340 -2.260 1.00 0.00 221 ALA A CA 2
ATOM 1266 C C . ALA A 1 35 ? -12.948 7.885 -1.934 1.00 0.00 221 ALA A C 2
ATOM 1267 O O . ALA A 1 35 ? -14.072 7.546 -1.619 1.00 0.00 221 ALA A O 2
ATOM 1274 N N . GLY A 1 36 ? -11.975 7.022 -2.005 1.00 0.00 222 GLY A N 2
ATOM 1275 C CA . GLY A 1 36 ? -12.229 5.588 -1.701 1.00 0.00 222 GLY A CA 2
ATOM 1276 C C . GLY A 1 36 ? -11.152 4.727 -2.361 1.00 0.00 222 GLY A C 2
ATOM 1277 O O . GLY A 1 36 ? -10.801 4.924 -3.508 1.00 0.00 222 GLY A O 2
ATOM 1281 N N . CYS A 1 37 ? -10.626 3.773 -1.646 1.00 0.00 223 CYS A N 2
ATOM 1282 C CA . CYS A 1 37 ? -9.574 2.898 -2.230 1.00 0.00 223 CYS A CA 2
ATOM 1283 C C . CYS A 1 37 ? -10.140 2.175 -3.452 1.00 0.00 223 CYS A C 2
ATOM 1284 O O . CYS A 1 37 ? -9.514 2.112 -4.492 1.00 0.00 223 CYS A O 2
ATOM 1291 N N . LYS A 1 38 ? -11.325 1.645 -3.344 1.00 0.00 224 LYS A N 2
ATOM 1292 C CA . LYS A 1 38 ? -11.936 0.946 -4.506 1.00 0.00 224 LYS A CA 2
ATOM 1293 C C . LYS A 1 38 ? -12.127 1.947 -5.649 1.00 0.00 224 LYS A C 2
ATOM 1294 O O . LYS A 1 38 ? -12.216 1.579 -6.803 1.00 0.00 224 LYS A O 2
ATOM 1313 N N . HIS A 1 39 ? -12.195 3.214 -5.334 1.00 0.00 225 HIS A N 2
ATOM 1314 C CA . HIS A 1 39 ? -12.383 4.242 -6.398 1.00 0.00 225 HIS A CA 2
ATOM 1315 C C . HIS A 1 39 ? -11.350 4.024 -7.507 1.00 0.00 225 HIS A C 2
ATOM 1316 O O . HIS A 1 39 ? -10.211 3.699 -7.250 1.00 0.00 225 HIS A O 2
ATOM 1331 N N . GLU A 1 40 ? -11.745 4.196 -8.740 1.00 0.00 226 GLU A N 2
ATOM 1332 C CA . GLU A 1 40 ? -10.796 3.989 -9.872 1.00 0.00 226 GLU A CA 2
ATOM 1333 C C . GLU A 1 40 ? -9.593 4.930 -9.745 1.00 0.00 226 GLU A C 2
ATOM 1334 O O . GLU A 1 40 ? -8.484 4.575 -10.093 1.00 0.00 226 GLU A O 2
ATOM 1347 N N . LEU A 1 41 ? -9.795 6.125 -9.264 1.00 0.00 227 LEU A N 2
ATOM 1348 C CA . LEU A 1 41 ? -8.649 7.070 -9.137 1.00 0.00 227 LEU A CA 2
ATOM 1349 C C . LEU A 1 41 ? -7.564 6.455 -8.250 1.00 0.00 227 LEU A C 2
ATOM 1350 O O . LEU A 1 41 ? -6.396 6.473 -8.586 1.00 0.00 227 LEU A O 2
ATOM 1366 N N . LEU A 1 42 ? -7.936 5.904 -7.129 1.00 0.00 228 LEU A N 2
ATOM 1367 C CA . LEU A 1 42 ? -6.925 5.285 -6.228 1.00 0.00 228 LEU A CA 2
ATOM 1368 C C . LEU A 1 42 ? -6.367 4.017 -6.877 1.00 0.00 228 LEU A C 2
ATOM 1369 O O . LEU A 1 42 ? -5.276 3.579 -6.571 1.00 0.00 228 LEU A O 2
ATOM 1385 N N . LYS A 1 43 ? -7.112 3.423 -7.765 1.00 0.00 229 LYS A N 2
ATOM 1386 C CA . LYS A 1 43 ? -6.636 2.180 -8.433 1.00 0.00 229 LYS A CA 2
ATOM 1387 C C . LYS A 1 43 ? -5.498 2.483 -9.415 1.00 0.00 229 LYS A C 2
ATOM 1388 O O . LYS A 1 43 ? -4.924 1.581 -9.990 1.00 0.00 229 LYS A O 2
ATOM 1407 N N . THR A 1 44 ? -5.169 3.731 -9.639 1.00 0.00 230 THR A N 2
ATOM 1408 C CA . THR A 1 44 ? -4.071 4.026 -10.608 1.00 0.00 230 THR A CA 2
ATOM 1409 C C . THR A 1 44 ? -2.855 4.643 -9.895 1.00 0.00 230 THR A C 2
ATOM 1410 O O . THR A 1 44 ? -1.730 4.433 -10.301 1.00 0.00 230 THR A O 2
ATOM 1421 N N . LYS A 1 45 ? -3.053 5.384 -8.831 1.00 0.00 231 LYS A N 2
ATOM 1422 C CA . LYS A 1 45 ? -1.875 5.975 -8.113 1.00 0.00 231 LYS A CA 2
ATOM 1423 C C . LYS A 1 45 ? -1.858 5.485 -6.661 1.00 0.00 231 LYS A C 2
ATOM 1424 O O . LYS A 1 45 ? -0.827 5.460 -6.019 1.00 0.00 231 LYS A O 2
ATOM 1443 N N . CYS A 1 46 ? -2.990 5.094 -6.142 1.00 0.00 232 CYS A N 2
ATOM 1444 C CA . CYS A 1 46 ? -3.041 4.603 -4.733 1.00 0.00 232 CYS A CA 2
ATOM 1445 C C . CYS A 1 46 ? -3.330 3.104 -4.726 1.00 0.00 232 CYS A C 2
ATOM 1446 O O . CYS A 1 46 ? -3.942 2.577 -3.817 1.00 0.00 232 CYS A O 2
ATOM 1453 N N . GLN A 1 47 ? -2.897 2.418 -5.742 1.00 0.00 233 GLN A N 2
ATOM 1454 C CA . GLN A 1 47 ? -3.139 0.953 -5.825 1.00 0.00 233 GLN A CA 2
ATOM 1455 C C . GLN A 1 47 ? -2.663 0.250 -4.553 1.00 0.00 233 GLN A C 2
ATOM 1456 O O . GLN A 1 47 ? -3.280 -0.689 -4.093 1.00 0.00 233 GLN A O 2
ATOM 1470 N N . ALA A 1 48 ? -1.577 0.680 -3.974 1.00 0.00 234 ALA A N 2
ATOM 1471 C CA . ALA A 1 48 ? -1.096 0.006 -2.738 1.00 0.00 234 ALA A CA 2
ATOM 1472 C C . ALA A 1 48 ? -1.998 0.375 -1.559 1.00 0.00 234 ALA A C 2
ATOM 1473 O O . ALA A 1 48 ? -2.266 -0.429 -0.690 1.00 0.00 234 ALA A O 2
ATOM 1480 N N . THR A 1 49 ? -2.475 1.585 -1.516 1.00 0.00 235 THR A N 2
ATOM 1481 C CA . THR A 1 49 ? -3.359 1.987 -0.390 1.00 0.00 235 THR A CA 2
ATOM 1482 C C . THR A 1 49 ? -4.685 1.230 -0.498 1.00 0.00 235 THR A C 2
ATOM 1483 O O . THR A 1 49 ? -5.379 1.028 0.479 1.00 0.00 235 THR A O 2
ATOM 1494 N N . CYS A 1 50 ? -5.042 0.814 -1.681 1.00 0.00 236 CYS A N 2
ATOM 1495 C CA . CYS A 1 50 ? -6.324 0.074 -1.860 1.00 0.00 236 CYS A CA 2
ATOM 1496 C C . CYS A 1 50 ? -6.052 -1.420 -2.033 1.00 0.00 236 CYS A C 2
ATOM 1497 O O . CYS A 1 50 ? -6.442 -2.236 -1.221 1.00 0.00 236 CYS A O 2
ATOM 1504 N N . LEU A 1 51 ? -5.407 -1.780 -3.102 1.00 0.00 237 LEU A N 2
ATOM 1505 C CA . LEU A 1 51 ? -5.123 -3.217 -3.368 1.00 0.00 237 LEU A CA 2
ATOM 1506 C C . LEU A 1 51 ? -4.269 -3.819 -2.246 1.00 0.00 237 LEU A C 2
ATOM 1507 O O . LEU A 1 51 ? -4.411 -4.978 -1.913 1.00 0.00 237 LEU A O 2
ATOM 1523 N N . CYS A 1 52 ? -3.389 -3.055 -1.654 1.00 0.00 238 CYS A N 2
ATOM 1524 C CA . CYS A 1 52 ? -2.552 -3.623 -0.552 1.00 0.00 238 CYS A CA 2
ATOM 1525 C C . CYS A 1 52 ? -3.143 -3.232 0.804 1.00 0.00 238 CYS A C 2
ATOM 1526 O O . CYS A 1 52 ? -2.904 -2.157 1.314 1.00 0.00 238 CYS A O 2
ATOM 1533 N N . GLU A 1 53 ? -3.910 -4.108 1.391 1.00 0.00 239 GLU A N 2
ATOM 1534 C CA . GLU A 1 53 ? -4.522 -3.809 2.717 1.00 0.00 239 GLU A CA 2
ATOM 1535 C C . GLU A 1 53 ? -4.710 -5.121 3.476 1.00 0.00 239 GLU A C 2
ATOM 1536 O O . GLU A 1 53 ? -4.017 -6.091 3.238 1.00 0.00 239 GLU A O 2
ATOM 1549 N N . ASP A 1 54 ? -5.647 -5.168 4.380 1.00 0.00 240 ASP A N 2
ATOM 1550 C CA . ASP A 1 54 ? -5.874 -6.429 5.132 1.00 0.00 240 ASP A CA 2
ATOM 1551 C C . ASP A 1 54 ? -6.556 -7.437 4.204 1.00 0.00 240 ASP A C 2
ATOM 1552 O O . ASP A 1 54 ? -7.761 -7.586 4.212 1.00 0.00 240 ASP A O 2
ATOM 1562 N N . LYS A 1 55 ? -5.791 -8.126 3.403 1.00 0.00 241 LYS A N 2
ATOM 1563 C CA . LYS A 1 55 ? -6.389 -9.122 2.473 1.00 0.00 241 LYS A CA 2
ATOM 1564 C C . LYS A 1 55 ? -6.093 -10.527 2.990 1.00 0.00 241 LYS A C 2
ATOM 1565 O O . LYS A 1 55 ? -5.033 -10.792 3.522 1.00 0.00 241 LYS A O 2
ATOM 1584 N N . ILE A 1 56 ? -7.020 -11.429 2.845 1.00 0.00 242 ILE A N 2
ATOM 1585 C CA . ILE A 1 56 ? -6.788 -12.815 3.333 1.00 0.00 242 ILE A CA 2
ATOM 1586 C C . ILE A 1 56 ? -6.545 -13.741 2.142 1.00 0.00 242 ILE A C 2
ATOM 1587 O O . ILE A 1 56 ? -7.259 -13.702 1.159 1.00 0.00 242 ILE A O 2
ATOM 1603 N N . HIS A 1 57 ? -5.544 -14.575 2.219 1.00 0.00 243 HIS A N 2
ATOM 1604 C CA . HIS A 1 57 ? -5.261 -15.501 1.089 1.00 0.00 243 HIS A CA 2
ATOM 1605 C C . HIS A 1 57 ? -5.789 -16.897 1.424 1.00 0.00 243 HIS A C 2
ATOM 1606 O O . HIS A 1 57 ? -6.360 -17.110 2.491 1.00 0.00 243 HIS A O 2
ATOM 1621 N N . GLY A 1 1 ? 10.530 0.543 -6.211 1.00 0.00 187 GLY A N 3
ATOM 1622 C CA . GLY A 1 1 ? 10.980 -0.528 -5.278 1.00 0.00 187 GLY A CA 3
ATOM 1623 C C . GLY A 1 1 ? 12.495 -0.436 -5.092 1.00 0.00 187 GLY A C 3
ATOM 1624 O O . GLY A 1 1 ? 13.210 -1.401 -5.275 1.00 0.00 187 GLY A O 3
ATOM 1627 N N . SER A 1 2 ? 12.990 0.716 -4.732 1.00 0.00 188 SER A N 3
ATOM 1628 C CA . SER A 1 2 ? 14.459 0.864 -4.540 1.00 0.00 188 SER A CA 3
ATOM 1629 C C . SER A 1 2 ? 14.852 0.287 -3.180 1.00 0.00 188 SER A C 3
ATOM 1630 O O . SER A 1 2 ? 14.174 0.480 -2.191 1.00 0.00 188 SER A O 3
ATOM 1638 N N . CYS A 1 3 ? 15.944 -0.423 -3.124 1.00 0.00 189 CYS A N 3
ATOM 1639 C CA . CYS A 1 3 ? 16.385 -1.017 -1.831 1.00 0.00 189 CYS A CA 3
ATOM 1640 C C . CYS A 1 3 ? 16.672 0.097 -0.823 1.00 0.00 189 CYS A C 3
ATOM 1641 O O . CYS A 1 3 ? 16.578 -0.096 0.373 1.00 0.00 189 CYS A O 3
ATOM 1648 N N . ALA A 1 4 ? 17.026 1.261 -1.295 1.00 0.00 190 ALA A N 3
ATOM 1649 C CA . ALA A 1 4 ? 17.324 2.384 -0.361 1.00 0.00 190 ALA A CA 3
ATOM 1650 C C . ALA A 1 4 ? 16.103 2.652 0.522 1.00 0.00 190 ALA A C 3
ATOM 1651 O O . ALA A 1 4 ? 16.225 3.017 1.674 1.00 0.00 190 ALA A O 3
ATOM 1658 N N . SER A 1 5 ? 14.925 2.469 -0.008 1.00 0.00 191 SER A N 3
ATOM 1659 C CA . SER A 1 5 ? 13.699 2.711 0.805 1.00 0.00 191 SER A CA 3
ATOM 1660 C C . SER A 1 5 ? 13.392 1.467 1.642 1.00 0.00 191 SER A C 3
ATOM 1661 O O . SER A 1 5 ? 12.404 1.412 2.347 1.00 0.00 191 SER A O 3
ATOM 1669 N N . CYS A 1 6 ? 14.232 0.471 1.570 1.00 0.00 192 CYS A N 3
ATOM 1670 C CA . CYS A 1 6 ? 13.996 -0.771 2.360 1.00 0.00 192 CYS A CA 3
ATOM 1671 C C . CYS A 1 6 ? 15.244 -1.098 3.183 1.00 0.00 192 CYS A C 3
ATOM 1672 O O . CYS A 1 6 ? 16.049 -1.925 2.801 1.00 0.00 192 CYS A O 3
ATOM 1679 N N . PRO A 1 7 ? 15.403 -0.447 4.305 1.00 0.00 193 PRO A N 3
ATOM 1680 C CA . PRO A 1 7 ? 16.576 -0.660 5.201 1.00 0.00 193 PRO A CA 3
ATOM 1681 C C . PRO A 1 7 ? 16.784 -2.139 5.554 1.00 0.00 193 PRO A C 3
ATOM 1682 O O . PRO A 1 7 ? 17.603 -2.816 4.964 1.00 0.00 193 PRO A O 3
ATOM 1693 N N . ASN A 1 8 ? 16.053 -2.647 6.510 1.00 0.00 194 ASN A N 3
ATOM 1694 C CA . ASN A 1 8 ? 16.220 -4.079 6.892 1.00 0.00 194 ASN A CA 3
ATOM 1695 C C . ASN A 1 8 ? 15.198 -4.933 6.137 1.00 0.00 194 ASN A C 3
ATOM 1696 O O . ASN A 1 8 ? 15.165 -6.140 6.270 1.00 0.00 194 ASN A O 3
ATOM 1707 N N . ASN A 1 9 ? 14.376 -4.317 5.333 1.00 0.00 195 ASN A N 3
ATOM 1708 C CA . ASN A 1 9 ? 13.371 -5.095 4.559 1.00 0.00 195 ASN A CA 3
ATOM 1709 C C . ASN A 1 9 ? 14.002 -5.553 3.245 1.00 0.00 195 ASN A C 3
ATOM 1710 O O . ASN A 1 9 ? 13.353 -6.129 2.396 1.00 0.00 195 ASN A O 3
ATOM 1721 N N . CYS A 1 10 ? 15.269 -5.296 3.073 1.00 0.00 196 CYS A N 3
ATOM 1722 C CA . CYS A 1 10 ? 15.950 -5.709 1.816 1.00 0.00 196 CYS A CA 3
ATOM 1723 C C . CYS A 1 10 ? 16.626 -7.065 2.019 1.00 0.00 196 CYS A C 3
ATOM 1724 O O . CYS A 1 10 ? 17.672 -7.161 2.628 1.00 0.00 196 CYS A O 3
ATOM 1731 N N . GLU A 1 11 ? 16.045 -8.114 1.504 1.00 0.00 197 GLU A N 3
ATOM 1732 C CA . GLU A 1 11 ? 16.667 -9.459 1.661 1.00 0.00 197 GLU A CA 3
ATOM 1733 C C . GLU A 1 11 ? 17.683 -9.667 0.536 1.00 0.00 197 GLU A C 3
ATOM 1734 O O . GLU A 1 11 ? 18.842 -9.325 0.661 1.00 0.00 197 GLU A O 3
ATOM 1747 N N . ASN A 1 12 ? 17.252 -10.208 -0.569 1.00 0.00 198 ASN A N 3
ATOM 1748 C CA . ASN A 1 12 ? 18.182 -10.420 -1.711 1.00 0.00 198 ASN A CA 3
ATOM 1749 C C . ASN A 1 12 ? 18.157 -9.174 -2.598 1.00 0.00 198 ASN A C 3
ATOM 1750 O O . ASN A 1 12 ? 18.538 -9.207 -3.751 1.00 0.00 198 ASN A O 3
ATOM 1761 N N . GLY A 1 13 ? 17.695 -8.076 -2.063 1.00 0.00 199 GLY A N 3
ATOM 1762 C CA . GLY A 1 13 ? 17.624 -6.821 -2.863 1.00 0.00 199 GLY A CA 3
ATOM 1763 C C . GLY A 1 13 ? 16.155 -6.465 -3.105 1.00 0.00 199 GLY A C 3
ATOM 1764 O O . GLY A 1 13 ? 15.839 -5.440 -3.675 1.00 0.00 199 GLY A O 3
ATOM 1768 N N . LEU A 1 14 ? 15.256 -7.306 -2.667 1.00 0.00 200 LEU A N 3
ATOM 1769 C CA . LEU A 1 14 ? 13.807 -7.025 -2.857 1.00 0.00 200 LEU A CA 3
ATOM 1770 C C . LEU A 1 14 ? 13.177 -6.664 -1.511 1.00 0.00 200 LEU A C 3
ATOM 1771 O O . LEU A 1 14 ? 13.590 -7.141 -0.474 1.00 0.00 200 LEU A O 3
ATOM 1787 N N . CYS A 1 15 ? 12.178 -5.825 -1.519 1.00 0.00 201 CYS A N 3
ATOM 1788 C CA . CYS A 1 15 ? 11.523 -5.440 -0.237 1.00 0.00 201 CYS A CA 3
ATOM 1789 C C . CYS A 1 15 ? 10.703 -6.616 0.296 1.00 0.00 201 CYS A C 3
ATOM 1790 O O . CYS A 1 15 ? 10.180 -7.416 -0.455 1.00 0.00 201 CYS A O 3
ATOM 1797 N N . THR A 1 16 ? 10.589 -6.725 1.591 1.00 0.00 202 THR A N 3
ATOM 1798 C CA . THR A 1 16 ? 9.806 -7.847 2.185 1.00 0.00 202 THR A CA 3
ATOM 1799 C C . THR A 1 16 ? 8.444 -7.327 2.659 1.00 0.00 202 THR A C 3
ATOM 1800 O O . THR A 1 16 ? 7.836 -7.881 3.555 1.00 0.00 202 THR A O 3
ATOM 1811 N N . ASN A 1 17 ? 7.965 -6.265 2.069 1.00 0.00 203 ASN A N 3
ATOM 1812 C CA . ASN A 1 17 ? 6.648 -5.707 2.486 1.00 0.00 203 ASN A CA 3
ATOM 1813 C C . ASN A 1 17 ? 5.543 -6.726 2.201 1.00 0.00 203 ASN A C 3
ATOM 1814 O O . ASN A 1 17 ? 5.791 -7.809 1.707 1.00 0.00 203 ASN A O 3
ATOM 1825 N N . SER A 1 18 ? 4.324 -6.385 2.514 1.00 0.00 204 SER A N 3
ATOM 1826 C CA . SER A 1 18 ? 3.196 -7.327 2.270 1.00 0.00 204 SER A CA 3
ATOM 1827 C C . SER A 1 18 ? 2.373 -6.850 1.071 1.00 0.00 204 SER A C 3
ATOM 1828 O O . SER A 1 18 ? 1.392 -7.464 0.699 1.00 0.00 204 SER A O 3
ATOM 1836 N N . CYS A 1 19 ? 2.757 -5.759 0.467 1.00 0.00 205 CYS A N 3
ATOM 1837 C CA . CYS A 1 19 ? 1.988 -5.244 -0.703 1.00 0.00 205 CYS A CA 3
ATOM 1838 C C . CYS A 1 19 ? 2.845 -5.331 -1.970 1.00 0.00 205 CYS A C 3
ATOM 1839 O O . CYS A 1 19 ? 4.058 -5.288 -1.914 1.00 0.00 205 CYS A O 3
ATOM 1846 N N . ASP A 1 20 ? 2.218 -5.445 -3.113 1.00 0.00 206 ASP A N 3
ATOM 1847 C CA . ASP A 1 20 ? 2.991 -5.526 -4.386 1.00 0.00 206 ASP A CA 3
ATOM 1848 C C . ASP A 1 20 ? 2.840 -4.213 -5.155 1.00 0.00 206 ASP A C 3
ATOM 1849 O O . ASP A 1 20 ? 3.305 -4.075 -6.269 1.00 0.00 206 ASP A O 3
ATOM 1859 N N . PHE A 1 21 ? 2.191 -3.247 -4.567 1.00 0.00 207 PHE A N 3
ATOM 1860 C CA . PHE A 1 21 ? 1.998 -1.939 -5.254 1.00 0.00 207 PHE A CA 3
ATOM 1861 C C . PHE A 1 21 ? 2.649 -0.825 -4.444 1.00 0.00 207 PHE A C 3
ATOM 1862 O O . PHE A 1 21 ? 2.989 -0.994 -3.290 1.00 0.00 207 PHE A O 3
ATOM 1879 N N . GLU A 1 22 ? 2.801 0.323 -5.040 1.00 0.00 208 GLU A N 3
ATOM 1880 C CA . GLU A 1 22 ? 3.401 1.469 -4.311 1.00 0.00 208 GLU A CA 3
ATOM 1881 C C . GLU A 1 22 ? 2.486 2.683 -4.481 1.00 0.00 208 GLU A C 3
ATOM 1882 O O . GLU A 1 22 ? 1.951 2.919 -5.547 1.00 0.00 208 GLU A O 3
ATOM 1895 N N . ASP A 1 23 ? 2.295 3.457 -3.450 1.00 0.00 209 ASP A N 3
ATOM 1896 C CA . ASP A 1 23 ? 1.407 4.644 -3.585 1.00 0.00 209 ASP A CA 3
ATOM 1897 C C . ASP A 1 23 ? 2.146 5.742 -4.343 1.00 0.00 209 ASP A C 3
ATOM 1898 O O . ASP A 1 23 ? 3.083 6.335 -3.847 1.00 0.00 209 ASP A O 3
ATOM 1908 N N . LEU A 1 24 ? 1.725 6.024 -5.540 1.00 0.00 210 LEU A N 3
ATOM 1909 C CA . LEU A 1 24 ? 2.393 7.091 -6.330 1.00 0.00 210 LEU A CA 3
ATOM 1910 C C . LEU A 1 24 ? 2.265 8.418 -5.577 1.00 0.00 210 LEU A C 3
ATOM 1911 O O . LEU A 1 24 ? 3.112 9.284 -5.676 1.00 0.00 210 LEU A O 3
ATOM 1927 N N . LEU A 1 25 ? 1.214 8.576 -4.817 1.00 0.00 211 LEU A N 3
ATOM 1928 C CA . LEU A 1 25 ? 1.029 9.838 -4.043 1.00 0.00 211 LEU A CA 3
ATOM 1929 C C . LEU A 1 25 ? 1.254 9.557 -2.557 1.00 0.00 211 LEU A C 3
ATOM 1930 O O . LEU A 1 25 ? 0.933 8.495 -2.062 1.00 0.00 211 LEU A O 3
ATOM 1946 N N . SER A 1 26 ? 1.805 10.498 -1.840 1.00 0.00 212 SER A N 3
ATOM 1947 C CA . SER A 1 26 ? 2.049 10.281 -0.386 1.00 0.00 212 SER A CA 3
ATOM 1948 C C . SER A 1 26 ? 0.785 10.622 0.405 1.00 0.00 212 SER A C 3
ATOM 1949 O O . SER A 1 26 ? 0.759 10.531 1.616 1.00 0.00 212 SER A O 3
ATOM 1957 N N . ASN A 1 27 ? -0.261 11.013 -0.270 1.00 0.00 213 ASN A N 3
ATOM 1958 C CA . ASN A 1 27 ? -1.522 11.361 0.442 1.00 0.00 213 ASN A CA 3
ATOM 1959 C C . ASN A 1 27 ? -2.622 10.380 0.034 1.00 0.00 213 ASN A C 3
ATOM 1960 O O . ASN A 1 27 ? -3.796 10.691 0.089 1.00 0.00 213 ASN A O 3
ATOM 1971 N N . CYS A 1 28 ? -2.250 9.201 -0.382 1.00 0.00 214 CYS A N 3
ATOM 1972 C CA . CYS A 1 28 ? -3.272 8.202 -0.803 1.00 0.00 214 CYS A CA 3
ATOM 1973 C C . CYS A 1 28 ? -4.244 7.925 0.342 1.00 0.00 214 CYS A C 3
ATOM 1974 O O . CYS A 1 28 ? -5.441 7.865 0.144 1.00 0.00 214 CYS A O 3
ATOM 1981 N N . GLU A 1 29 ? -3.755 7.764 1.538 1.00 0.00 215 GLU A N 3
ATOM 1982 C CA . GLU A 1 29 ? -4.679 7.501 2.670 1.00 0.00 215 GLU A CA 3
ATOM 1983 C C . GLU A 1 29 ? -5.649 8.675 2.772 1.00 0.00 215 GLU A C 3
ATOM 1984 O O . GLU A 1 29 ? -6.823 8.508 3.039 1.00 0.00 215 GLU A O 3
ATOM 1997 N N . SER A 1 30 ? -5.163 9.864 2.543 1.00 0.00 216 SER A N 3
ATOM 1998 C CA . SER A 1 30 ? -6.044 11.061 2.605 1.00 0.00 216 SER A CA 3
ATOM 1999 C C . SER A 1 30 ? -7.105 10.959 1.508 1.00 0.00 216 SER A C 3
ATOM 2000 O O . SER A 1 30 ? -8.267 11.244 1.722 1.00 0.00 216 SER A O 3
ATOM 2008 N N . LEU A 1 31 ? -6.712 10.555 0.329 1.00 0.00 217 LEU A N 3
ATOM 2009 C CA . LEU A 1 31 ? -7.691 10.433 -0.787 1.00 0.00 217 LEU A CA 3
ATOM 2010 C C . LEU A 1 31 ? -8.684 9.311 -0.484 1.00 0.00 217 LEU A C 3
ATOM 2011 O O . LEU A 1 31 ? -9.854 9.406 -0.791 1.00 0.00 217 LEU A O 3
ATOM 2027 N N . LYS A 1 32 ? -8.226 8.241 0.109 1.00 0.00 218 LYS A N 3
ATOM 2028 C CA . LYS A 1 32 ? -9.148 7.112 0.415 1.00 0.00 218 LYS A CA 3
ATOM 2029 C C . LYS A 1 32 ? -10.285 7.609 1.307 1.00 0.00 218 LYS A C 3
ATOM 2030 O O . LYS A 1 32 ? -11.446 7.355 1.050 1.00 0.00 218 LYS A O 3
ATOM 2049 N N . THR A 1 33 ? -9.960 8.318 2.352 1.00 0.00 219 THR A N 3
ATOM 2050 C CA . THR A 1 33 ? -11.019 8.835 3.261 1.00 0.00 219 THR A CA 3
ATOM 2051 C C . THR A 1 33 ? -11.905 9.825 2.503 1.00 0.00 219 THR A C 3
ATOM 2052 O O . THR A 1 33 ? -13.105 9.864 2.685 1.00 0.00 219 THR A O 3
ATOM 2063 N N . SER A 1 34 ? -11.321 10.629 1.658 1.00 0.00 220 SER A N 3
ATOM 2064 C CA . SER A 1 34 ? -12.129 11.623 0.895 1.00 0.00 220 SER A CA 3
ATOM 2065 C C . SER A 1 34 ? -12.672 10.986 -0.385 1.00 0.00 220 SER A C 3
ATOM 2066 O O . SER A 1 34 ? -13.555 11.522 -1.025 1.00 0.00 220 SER A O 3
ATOM 2074 N N . ALA A 1 35 ? -12.154 9.851 -0.768 1.00 0.00 221 ALA A N 3
ATOM 2075 C CA . ALA A 1 35 ? -12.649 9.192 -2.009 1.00 0.00 221 ALA A CA 3
ATOM 2076 C C . ALA A 1 35 ? -13.017 7.737 -1.708 1.00 0.00 221 ALA A C 3
ATOM 2077 O O . ALA A 1 35 ? -14.155 7.421 -1.429 1.00 0.00 221 ALA A O 3
ATOM 2084 N N . GLY A 1 36 ? -12.062 6.849 -1.766 1.00 0.00 222 GLY A N 3
ATOM 2085 C CA . GLY A 1 36 ? -12.356 5.416 -1.484 1.00 0.00 222 GLY A CA 3
ATOM 2086 C C . GLY A 1 36 ? -11.443 4.530 -2.333 1.00 0.00 222 GLY A C 3
ATOM 2087 O O . GLY A 1 36 ? -11.355 4.681 -3.535 1.00 0.00 222 GLY A O 3
ATOM 2091 N N . CYS A 1 37 ? -10.762 3.605 -1.715 1.00 0.00 223 CYS A N 3
ATOM 2092 C CA . CYS A 1 37 ? -9.854 2.707 -2.480 1.00 0.00 223 CYS A CA 3
ATOM 2093 C C . CYS A 1 37 ? -10.647 1.996 -3.578 1.00 0.00 223 CYS A C 3
ATOM 2094 O O . CYS A 1 37 ? -10.137 1.721 -4.646 1.00 0.00 223 CYS A O 3
ATOM 2101 N N . LYS A 1 38 ? -11.895 1.712 -3.330 1.00 0.00 224 LYS A N 3
ATOM 2102 C CA . LYS A 1 38 ? -12.727 1.035 -4.363 1.00 0.00 224 LYS A CA 3
ATOM 2103 C C . LYS A 1 38 ? -13.163 2.078 -5.396 1.00 0.00 224 LYS A C 3
ATOM 2104 O O . LYS A 1 38 ? -13.884 1.788 -6.330 1.00 0.00 224 LYS A O 3
ATOM 2123 N N . HIS A 1 39 ? -12.729 3.297 -5.224 1.00 0.00 225 HIS A N 3
ATOM 2124 C CA . HIS A 1 39 ? -13.110 4.379 -6.177 1.00 0.00 225 HIS A CA 3
ATOM 2125 C C . HIS A 1 39 ? -12.601 4.046 -7.581 1.00 0.00 225 HIS A C 3
ATOM 2126 O O . HIS A 1 39 ? -13.173 3.241 -8.288 1.00 0.00 225 HIS A O 3
ATOM 2141 N N . GLU A 1 40 ? -11.528 4.664 -7.989 1.00 0.00 226 GLU A N 3
ATOM 2142 C CA . GLU A 1 40 ? -10.973 4.396 -9.346 1.00 0.00 226 GLU A CA 3
ATOM 2143 C C . GLU A 1 40 ? -9.635 5.121 -9.485 1.00 0.00 226 GLU A C 3
ATOM 2144 O O . GLU A 1 40 ? -8.625 4.528 -9.808 1.00 0.00 226 GLU A O 3
ATOM 2157 N N . LEU A 1 41 ? -9.618 6.401 -9.231 1.00 0.00 227 LEU A N 3
ATOM 2158 C CA . LEU A 1 41 ? -8.3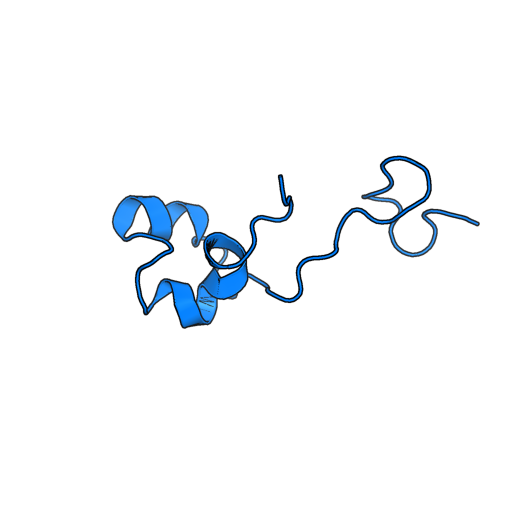44 7.160 -9.336 1.00 0.00 227 LEU A CA 3
ATOM 2159 C C . LEU A 1 41 ? -7.307 6.531 -8.406 1.00 0.00 227 LEU A C 3
ATOM 2160 O O . LEU A 1 41 ? -6.155 6.382 -8.758 1.00 0.00 227 LEU A O 3
ATOM 2176 N N . LEU A 1 42 ? -7.710 6.123 -7.234 1.00 0.00 228 LEU A N 3
ATOM 2177 C CA . LEU A 1 42 ? -6.748 5.468 -6.308 1.00 0.00 228 LEU A CA 3
ATOM 2178 C C . LEU A 1 42 ? -6.282 4.166 -6.951 1.00 0.00 228 LEU A C 3
ATOM 2179 O O . LEU A 1 42 ? -5.219 3.653 -6.664 1.00 0.00 228 LEU A O 3
ATOM 2195 N N . LYS A 1 43 ? -7.096 3.627 -7.812 1.00 0.00 229 LYS A N 3
ATOM 2196 C CA . LYS A 1 43 ? -6.755 2.350 -8.488 1.00 0.00 229 LYS A CA 3
ATOM 2197 C C . LYS A 1 43 ? -5.590 2.544 -9.467 1.00 0.00 229 LYS A C 3
ATOM 2198 O O . LYS A 1 43 ? -5.139 1.597 -10.079 1.00 0.00 229 LYS A O 3
ATOM 2217 N N . THR A 1 44 ? -5.107 3.749 -9.648 1.00 0.00 230 THR A N 3
ATOM 2218 C CA . THR A 1 44 ? -3.984 3.936 -10.616 1.00 0.00 230 THR A CA 3
ATOM 2219 C C . THR A 1 44 ? -2.738 4.509 -9.918 1.00 0.00 230 THR A C 3
ATOM 2220 O O . THR A 1 44 ? -1.625 4.175 -10.275 1.00 0.00 230 THR A O 3
ATOM 2231 N N . LYS A 1 45 ? -2.894 5.344 -8.918 1.00 0.00 231 LYS A N 3
ATOM 2232 C CA . LYS A 1 45 ? -1.685 5.886 -8.213 1.00 0.00 231 LYS A CA 3
ATOM 2233 C C . LYS A 1 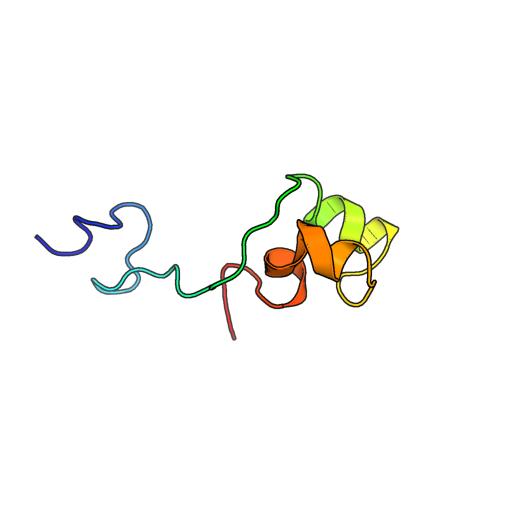45 ? -1.679 5.383 -6.768 1.00 0.00 231 LYS A C 3
ATOM 2234 O O . LYS A 1 45 ? -0.647 5.303 -6.133 1.00 0.00 231 LYS A O 3
ATOM 2253 N N . CYS A 1 46 ? -2.827 5.045 -6.245 1.00 0.00 232 CYS A N 3
ATOM 2254 C CA . CYS A 1 46 ? -2.896 4.548 -4.840 1.00 0.00 232 CYS A CA 3
ATOM 2255 C C . CYS A 1 46 ? -3.195 3.048 -4.845 1.00 0.00 232 CYS A C 3
ATOM 2256 O O . CYS A 1 46 ? -3.756 2.509 -3.912 1.00 0.00 232 CYS A O 3
ATOM 2263 N N . GLN A 1 47 ? -2.826 2.377 -5.897 1.00 0.00 233 GLN A N 3
ATOM 2264 C CA . GLN A 1 47 ? -3.084 0.912 -5.989 1.00 0.00 233 GLN A CA 3
ATOM 2265 C C . GLN A 1 47 ? -2.560 0.199 -4.738 1.00 0.00 233 GLN A C 3
ATOM 2266 O O . GLN A 1 47 ? -3.151 -0.751 -4.267 1.00 0.00 233 GLN A O 3
ATOM 2280 N N . ALA A 1 48 ? -1.461 0.644 -4.192 1.00 0.00 234 ALA A N 3
ATOM 2281 C CA . ALA A 1 48 ? -0.922 -0.025 -2.974 1.00 0.00 234 ALA A CA 3
ATOM 2282 C C . ALA A 1 48 ? -1.836 0.263 -1.789 1.00 0.00 234 ALA A C 3
ATOM 2283 O O . ALA A 1 48 ? -2.094 -0.594 -0.971 1.00 0.00 234 ALA A O 3
ATOM 2290 N N . THR A 1 49 ? -2.335 1.459 -1.689 1.00 0.00 235 THR A N 3
ATOM 2291 C CA . THR A 1 49 ? -3.239 1.786 -0.558 1.00 0.00 235 THR A CA 3
ATOM 2292 C C . THR A 1 49 ? -4.569 1.058 -0.762 1.00 0.00 235 THR A C 3
ATOM 2293 O O . THR A 1 49 ? -5.282 0.767 0.178 1.00 0.00 235 THR A O 3
ATOM 2304 N N . CYS A 1 50 ? -4.912 0.772 -1.988 1.00 0.00 236 CYS A N 3
ATOM 2305 C CA . CYS A 1 50 ? -6.200 0.076 -2.264 1.00 0.00 236 CYS A CA 3
ATOM 2306 C C . CYS A 1 50 ? -5.961 -1.407 -2.570 1.00 0.00 236 CYS A C 3
ATOM 2307 O O . CYS A 1 50 ? -6.445 -2.280 -1.877 1.00 0.00 236 CYS A O 3
ATOM 2314 N N . LEU A 1 51 ? -5.248 -1.697 -3.624 1.00 0.00 237 LEU A N 3
ATOM 2315 C CA . LEU A 1 51 ? -5.011 -3.121 -4.004 1.00 0.00 237 LEU A CA 3
ATOM 2316 C C . LEU A 1 51 ? -4.001 -3.793 -3.065 1.00 0.00 237 LEU A C 3
ATOM 2317 O O . LEU A 1 51 ? -4.288 -4.809 -2.461 1.00 0.00 237 LEU A O 3
ATOM 2333 N N . CYS A 1 52 ? -2.817 -3.253 -2.953 1.00 0.00 238 CYS A N 3
ATOM 2334 C CA . CYS A 1 52 ? -1.785 -3.885 -2.074 1.00 0.00 238 CYS A CA 3
ATOM 2335 C C . CYS A 1 52 ? -1.699 -5.386 -2.380 1.00 0.00 238 CYS A C 3
ATOM 2336 O O . CYS A 1 52 ? -0.952 -6.114 -1.758 1.00 0.00 238 CYS A O 3
ATOM 2343 N N . GLU A 1 53 ? -2.457 -5.853 -3.334 1.00 0.00 239 GLU A N 3
ATOM 2344 C CA . GLU A 1 53 ? -2.423 -7.301 -3.676 1.00 0.00 239 GLU A CA 3
ATOM 2345 C C . GLU A 1 53 ? -2.355 -7.462 -5.194 1.00 0.00 239 GLU A C 3
ATOM 2346 O O . GLU A 1 53 ? -2.460 -6.506 -5.937 1.00 0.00 239 GLU A O 3
ATOM 2359 N N . ASP A 1 54 ? -2.184 -8.665 -5.662 1.00 0.00 240 ASP A N 3
ATOM 2360 C CA . ASP A 1 54 ? -2.115 -8.890 -7.131 1.00 0.00 240 ASP A CA 3
ATOM 2361 C C . ASP A 1 54 ? -3.534 -8.961 -7.697 1.00 0.00 240 ASP A C 3
ATOM 2362 O O . ASP A 1 54 ? -3.736 -9.280 -8.851 1.00 0.00 240 ASP A O 3
ATOM 2372 N N . LYS A 1 55 ? -4.516 -8.669 -6.885 1.00 0.00 241 LYS A N 3
ATOM 2373 C CA . LYS A 1 55 ? -5.928 -8.718 -7.358 1.00 0.00 241 LYS A CA 3
ATOM 2374 C C . LYS A 1 55 ? -6.363 -10.177 -7.477 1.00 0.00 241 LYS A C 3
ATOM 2375 O O . LYS A 1 55 ? -5.960 -10.884 -8.380 1.00 0.00 241 LYS A O 3
ATOM 2394 N N . ILE A 1 56 ? -7.174 -10.638 -6.565 1.00 0.00 242 ILE A N 3
ATOM 2395 C CA . ILE A 1 56 ? -7.624 -12.056 -6.618 1.00 0.00 242 ILE A CA 3
ATOM 2396 C C . ILE A 1 56 ? -8.686 -12.214 -7.711 1.00 0.00 242 ILE A C 3
ATOM 2397 O O . ILE A 1 56 ? -9.592 -11.415 -7.830 1.00 0.00 242 ILE A O 3
ATOM 2413 N N . HIS A 1 57 ? -8.578 -13.240 -8.511 1.00 0.00 243 HIS A N 3
ATOM 2414 C CA . HIS A 1 57 ? -9.581 -13.450 -9.593 1.00 0.00 243 HIS A CA 3
ATOM 2415 C C . HIS A 1 57 ? -10.604 -14.492 -9.142 1.00 0.00 243 HIS A C 3
ATOM 2416 O O . HIS A 1 57 ? -10.526 -15.005 -8.028 1.00 0.00 243 HIS A O 3
ATOM 2431 N N . GLY A 1 1 ? 14.514 -11.211 -4.906 1.00 0.00 187 GLY A N 4
ATOM 2432 C CA . GLY A 1 1 ? 14.827 -9.865 -4.349 1.00 0.00 187 GLY A CA 4
ATOM 2433 C C . GLY A 1 1 ? 15.521 -10.021 -2.994 1.00 0.00 187 GLY A C 4
ATOM 2434 O O . GLY A 1 1 ? 14.919 -10.426 -2.020 1.00 0.00 187 GLY A O 4
ATOM 2437 N N . SER A 1 2 ? 16.784 -9.704 -2.926 1.00 0.00 188 SER A N 4
ATOM 2438 C CA . SER A 1 2 ? 17.519 -9.832 -1.636 1.00 0.00 188 SER A CA 4
ATOM 2439 C C . SER A 1 2 ? 17.135 -8.674 -0.713 1.00 0.00 188 SER A C 4
ATOM 2440 O O . SER A 1 2 ? 16.658 -7.647 -1.155 1.00 0.00 188 SER A O 4
ATOM 2448 N N . CYS A 1 3 ? 17.341 -8.829 0.567 1.00 0.00 189 CYS A N 4
ATOM 2449 C CA . CYS A 1 3 ? 16.988 -7.735 1.515 1.00 0.00 189 CYS A CA 4
ATOM 2450 C C . CYS A 1 3 ? 17.686 -6.443 1.092 1.00 0.00 189 CYS A C 4
ATOM 2451 O O . CYS A 1 3 ? 17.236 -5.357 1.396 1.00 0.00 189 CYS A O 4
ATOM 2458 N N . ALA A 1 4 ? 18.781 -6.547 0.390 1.00 0.00 190 ALA A N 4
ATOM 2459 C CA . ALA A 1 4 ? 19.495 -5.318 -0.049 1.00 0.00 190 ALA A CA 4
ATOM 2460 C C . ALA A 1 4 ? 18.540 -4.455 -0.876 1.00 0.00 190 ALA A C 4
ATOM 2461 O O . ALA A 1 4 ? 18.557 -3.242 -0.796 1.00 0.00 190 ALA A O 4
ATOM 2468 N N . SER A 1 5 ? 17.701 -5.071 -1.665 1.00 0.00 191 SER A N 4
ATOM 2469 C CA . SER A 1 5 ? 16.742 -4.284 -2.488 1.00 0.00 191 SER A CA 4
ATOM 2470 C C . SER A 1 5 ? 15.438 -4.085 -1.708 1.00 0.00 191 SER A C 4
ATOM 2471 O O . SER A 1 5 ? 14.628 -3.245 -2.043 1.00 0.00 191 SER A O 4
ATOM 2479 N N . CYS A 1 6 ? 15.232 -4.847 -0.666 1.00 0.00 192 CYS A N 4
ATOM 2480 C CA . CYS A 1 6 ? 13.983 -4.693 0.133 1.00 0.00 192 CYS A CA 4
ATOM 2481 C C . CYS A 1 6 ? 14.297 -4.869 1.623 1.00 0.00 192 CYS A C 4
ATOM 2482 O O . CYS A 1 6 ? 13.849 -5.806 2.252 1.00 0.00 192 CYS A O 4
ATOM 2489 N N . PRO A 1 7 ? 15.062 -3.969 2.181 1.00 0.00 193 PRO A N 4
ATOM 2490 C CA . PRO A 1 7 ? 15.447 -4.018 3.622 1.00 0.00 193 PRO A CA 4
ATOM 2491 C C . PRO A 1 7 ? 14.234 -3.945 4.557 1.00 0.00 193 PRO A C 4
ATOM 2492 O O . PRO A 1 7 ? 14.297 -4.344 5.703 1.00 0.00 193 PRO A O 4
ATOM 2503 N N . ASN A 1 8 ? 13.134 -3.424 4.084 1.00 0.00 194 ASN A N 4
ATOM 2504 C CA . ASN A 1 8 ? 11.929 -3.314 4.956 1.00 0.00 194 ASN A CA 4
ATOM 2505 C C . ASN A 1 8 ? 11.060 -4.568 4.824 1.00 0.00 194 ASN A C 4
ATOM 2506 O O . ASN A 1 8 ? 9.991 -4.652 5.394 1.00 0.00 194 ASN A O 4
ATOM 2517 N N . ASN A 1 9 ? 11.503 -5.546 4.082 1.00 0.00 195 ASN A N 4
ATOM 2518 C CA . ASN A 1 9 ? 10.687 -6.784 3.931 1.00 0.00 195 ASN A CA 4
ATOM 2519 C C . ASN A 1 9 ? 11.614 -7.988 3.762 1.00 0.00 195 ASN A C 4
ATOM 2520 O O . ASN A 1 9 ? 12.159 -8.219 2.701 1.00 0.00 195 ASN A O 4
ATOM 2531 N N . CYS A 1 10 ? 11.802 -8.755 4.803 1.00 0.00 196 CYS A N 4
ATOM 2532 C CA . CYS A 1 10 ? 12.700 -9.941 4.700 1.00 0.00 196 CYS A CA 4
ATOM 2533 C C . CYS A 1 10 ? 12.016 -11.173 5.294 1.00 0.00 196 CYS A C 4
ATOM 2534 O O . CYS A 1 10 ? 11.160 -11.076 6.150 1.00 0.00 196 CYS A O 4
ATOM 2541 N N . GLU A 1 11 ? 12.410 -12.333 4.852 1.00 0.00 197 GLU A N 4
ATOM 2542 C CA . GLU A 1 11 ? 11.817 -13.590 5.386 1.00 0.00 197 GLU A CA 4
ATOM 2543 C C . GLU A 1 11 ? 12.859 -14.700 5.253 1.00 0.00 197 GLU A C 4
ATOM 2544 O O . GLU A 1 11 ? 13.106 -15.202 4.175 1.00 0.00 197 GLU A O 4
ATOM 2557 N N . ASN A 1 12 ? 13.485 -15.070 6.333 1.00 0.00 198 ASN A N 4
ATOM 2558 C CA . ASN A 1 12 ? 14.528 -16.129 6.262 1.00 0.00 198 ASN A CA 4
ATOM 2559 C C . ASN A 1 12 ? 15.614 -15.692 5.273 1.00 0.00 198 ASN A C 4
ATOM 2560 O O . ASN A 1 12 ? 16.250 -16.506 4.633 1.00 0.00 198 ASN A O 4
ATOM 2571 N N . GLY A 1 13 ? 15.835 -14.409 5.152 1.00 0.00 199 GLY A N 4
ATOM 2572 C CA . GLY A 1 13 ? 16.883 -13.913 4.214 1.00 0.00 199 GLY A CA 4
ATOM 2573 C C . GLY A 1 13 ? 16.259 -13.567 2.858 1.00 0.00 199 GLY A C 4
ATOM 2574 O O . GLY A 1 13 ? 16.924 -13.061 1.976 1.00 0.00 199 GLY A O 4
ATOM 2578 N N . LEU A 1 14 ? 14.992 -13.836 2.678 1.00 0.00 200 LEU A N 4
ATOM 2579 C CA . LEU A 1 14 ? 14.341 -13.520 1.370 1.00 0.00 200 LEU A CA 4
ATOM 2580 C C . LEU A 1 14 ? 13.165 -12.561 1.581 1.00 0.00 200 LEU A C 4
ATOM 2581 O O . LEU A 1 14 ? 12.459 -12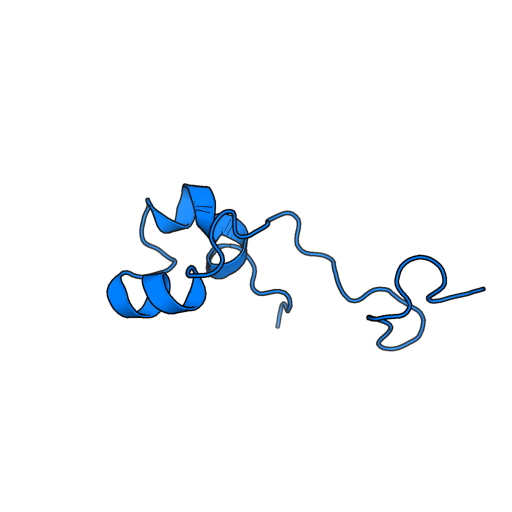.637 2.566 1.00 0.00 200 LEU A O 4
ATOM 2597 N N . CYS A 1 15 ? 12.945 -11.667 0.654 1.00 0.00 201 CYS A N 4
ATOM 2598 C CA . CYS A 1 15 ? 11.808 -10.711 0.793 1.00 0.00 201 CYS A CA 4
ATOM 2599 C C . CYS A 1 15 ? 10.514 -11.398 0.356 1.00 0.00 201 CYS A C 4
ATOM 2600 O O . CYS A 1 15 ? 10.528 -12.305 -0.452 1.00 0.00 201 CYS A O 4
ATOM 2607 N N . THR A 1 16 ? 9.396 -10.980 0.884 1.00 0.00 202 THR A N 4
ATOM 2608 C CA . THR A 1 16 ? 8.108 -11.621 0.495 1.00 0.00 202 THR A CA 4
ATOM 2609 C C . THR A 1 16 ? 7.443 -10.814 -0.623 1.00 0.00 202 THR A C 4
ATOM 2610 O O . THR A 1 16 ? 6.551 -11.289 -1.297 1.00 0.00 202 THR A O 4
ATOM 2621 N N . ASN A 1 17 ? 7.869 -9.598 -0.826 1.00 0.00 203 ASN A N 4
ATOM 2622 C CA . ASN A 1 17 ? 7.259 -8.766 -1.901 1.00 0.00 203 ASN A CA 4
ATOM 2623 C C . ASN A 1 17 ? 5.735 -8.805 -1.764 1.00 0.00 203 ASN A C 4
ATOM 2624 O O . ASN A 1 17 ? 5.019 -8.941 -2.737 1.00 0.00 203 ASN A O 4
ATOM 2635 N N . SER A 1 18 ? 5.232 -8.694 -0.565 1.00 0.00 204 SER A N 4
ATOM 2636 C CA . SER A 1 18 ? 3.754 -8.735 -0.370 1.00 0.00 204 SER A CA 4
ATOM 2637 C C . SER A 1 18 ? 3.136 -7.417 -0.836 1.00 0.00 204 SER A C 4
ATOM 2638 O O . SER A 1 18 ? 1.933 -7.248 -0.823 1.00 0.00 204 SER A O 4
ATOM 2646 N N . CYS A 1 19 ? 3.947 -6.485 -1.254 1.00 0.00 205 CYS A N 4
ATOM 2647 C CA . CYS A 1 19 ? 3.401 -5.183 -1.727 1.00 0.00 205 CYS A CA 4
ATOM 2648 C C . CYS A 1 19 ? 3.764 -4.995 -3.201 1.00 0.00 205 CYS A C 4
ATOM 2649 O O . CYS A 1 19 ? 4.751 -4.371 -3.534 1.00 0.00 205 CYS A O 4
ATOM 2656 N N . ASP A 1 20 ? 2.972 -5.535 -4.086 1.00 0.00 206 ASP A N 4
ATOM 2657 C CA . ASP A 1 20 ? 3.267 -5.392 -5.540 1.00 0.00 206 ASP A CA 4
ATOM 2658 C C . ASP A 1 20 ? 2.815 -4.011 -6.011 1.00 0.00 206 ASP A C 4
ATOM 2659 O O . ASP A 1 20 ? 2.982 -3.647 -7.157 1.00 0.00 206 ASP A O 4
ATOM 2669 N N . PHE A 1 21 ? 2.236 -3.242 -5.130 1.00 0.00 207 PHE A N 4
ATOM 2670 C CA . PHE A 1 21 ? 1.761 -1.885 -5.516 1.00 0.00 207 PHE A CA 4
ATOM 2671 C C . PHE A 1 21 ? 2.517 -0.818 -4.729 1.00 0.00 207 PHE A C 4
ATOM 2672 O O . PHE A 1 21 ? 3.066 -1.073 -3.676 1.00 0.00 207 PHE A O 4
ATOM 2689 N N . GLU A 1 22 ? 2.527 0.384 -5.231 1.00 0.00 208 GLU A N 4
ATOM 2690 C CA . GLU A 1 22 ? 3.217 1.489 -4.518 1.00 0.00 208 GLU A CA 4
ATOM 2691 C C . GLU A 1 22 ? 2.333 2.735 -4.583 1.00 0.00 208 GLU A C 4
ATOM 2692 O O . GLU A 1 22 ? 1.771 3.049 -5.614 1.00 0.00 208 GLU A O 4
ATOM 2705 N N . ASP A 1 23 ? 2.196 3.451 -3.501 1.00 0.00 209 ASP A N 4
ATOM 2706 C CA . ASP A 1 23 ? 1.338 4.666 -3.535 1.00 0.00 209 ASP A CA 4
ATOM 2707 C C . ASP A 1 23 ? 2.070 5.769 -4.294 1.00 0.00 209 ASP A C 4
ATOM 2708 O O . ASP A 1 23 ? 3.033 6.336 -3.817 1.00 0.00 209 ASP A O 4
ATOM 2718 N N . LEU A 1 24 ? 1.616 6.079 -5.474 1.00 0.00 210 LEU A N 4
ATOM 2719 C CA . LEU A 1 24 ? 2.274 7.146 -6.272 1.00 0.00 210 LEU A CA 4
ATOM 2720 C C . LEU A 1 24 ? 2.179 8.473 -5.517 1.00 0.00 210 LEU A C 4
ATOM 2721 O O . LEU A 1 24 ? 3.017 9.341 -5.658 1.00 0.00 210 LEU A O 4
ATOM 2737 N N . LEU A 1 25 ? 1.162 8.634 -4.712 1.00 0.00 211 LEU A N 4
ATOM 2738 C CA . LEU A 1 25 ? 1.013 9.902 -3.940 1.00 0.00 211 LEU A CA 4
ATOM 2739 C C . LEU A 1 25 ? 1.246 9.626 -2.453 1.00 0.00 211 LEU A C 4
ATOM 2740 O O . LEU A 1 25 ? 0.896 8.579 -1.945 1.00 0.00 211 LEU A O 4
ATOM 2756 N N . SER A 1 26 ? 1.834 10.555 -1.751 1.00 0.00 212 SER A N 4
ATOM 2757 C CA . SER A 1 26 ? 2.087 10.341 -0.298 1.00 0.00 212 SER A CA 4
ATOM 2758 C C . SER A 1 26 ? 0.821 10.664 0.495 1.00 0.00 212 SER A C 4
ATOM 2759 O O . SER A 1 26 ? 0.774 10.509 1.700 1.00 0.00 212 SER A O 4
ATOM 2767 N N . ASN A 1 27 ? -0.209 11.107 -0.172 1.00 0.00 213 ASN A N 4
ATOM 2768 C CA . ASN A 1 27 ? -1.474 11.434 0.539 1.00 0.00 213 ASN A CA 4
ATOM 2769 C C . ASN A 1 27 ? -2.545 10.417 0.143 1.00 0.00 213 ASN A C 4
ATOM 2770 O O . ASN A 1 27 ? -3.727 10.691 0.195 1.00 0.00 213 ASN A O 4
ATOM 2781 N N . CYS A 1 28 ? -2.134 9.248 -0.265 1.00 0.00 214 CYS A N 4
ATOM 2782 C CA . CYS A 1 28 ? -3.120 8.212 -0.679 1.00 0.00 214 CYS A CA 4
ATOM 2783 C C . CYS A 1 28 ? -4.086 7.914 0.464 1.00 0.00 214 CYS A C 4
ATOM 2784 O O . CYS A 1 28 ? -5.279 7.803 0.259 1.00 0.00 214 CYS A O 4
ATOM 2791 N N . GLU A 1 29 ? -3.599 7.797 1.666 1.00 0.00 215 GLU A N 4
ATOM 2792 C CA . GLU A 1 29 ? -4.523 7.523 2.797 1.00 0.00 215 GLU A CA 4
ATOM 2793 C C . GLU A 1 29 ? -5.544 8.656 2.854 1.00 0.00 215 GLU A C 4
ATOM 2794 O O . GLU A 1 29 ? -6.711 8.448 3.122 1.00 0.00 215 GLU A O 4
ATOM 2807 N N . SER A 1 30 ? -5.109 9.856 2.587 1.00 0.00 216 SER A N 4
ATOM 2808 C CA . SER A 1 30 ? -6.041 11.014 2.605 1.00 0.00 216 SER A CA 4
ATOM 2809 C C . SER A 1 30 ? -7.074 10.851 1.488 1.00 0.00 216 SER A C 4
ATOM 2810 O O . SER A 1 30 ? -8.247 11.115 1.667 1.00 0.00 216 SER A O 4
ATOM 2818 N N . LEU A 1 31 ? -6.644 10.420 0.332 1.00 0.00 217 LEU A N 4
ATOM 2819 C CA . LEU A 1 31 ? -7.594 10.244 -0.803 1.00 0.00 217 LEU A CA 4
ATOM 2820 C C . LEU A 1 31 ? -8.591 9.128 -0.485 1.00 0.00 217 LEU A C 4
ATOM 2821 O O . LEU A 1 31 ? -9.752 9.211 -0.824 1.00 0.00 217 LEU A O 4
ATOM 2837 N N . LYS A 1 32 ? -8.155 8.083 0.164 1.00 0.00 218 LYS A N 4
ATOM 2838 C CA . LYS A 1 32 ? -9.098 6.977 0.489 1.00 0.00 218 LYS A CA 4
ATOM 2839 C C . LYS A 1 32 ? -10.269 7.556 1.283 1.00 0.00 218 LYS A C 4
ATOM 2840 O O . LYS A 1 32 ? -11.417 7.240 1.041 1.00 0.00 218 LYS A O 4
ATOM 2859 N N . THR A 1 33 ? -9.983 8.411 2.226 1.00 0.00 219 THR A N 4
ATOM 2860 C CA . THR A 1 33 ? -11.071 9.028 3.036 1.00 0.00 219 THR A CA 4
ATOM 2861 C C . THR A 1 33 ? -11.865 10.020 2.177 1.00 0.00 219 THR A C 4
ATOM 2862 O O . THR A 1 33 ? -13.068 10.131 2.296 1.00 0.00 219 THR A O 4
ATOM 2873 N N . SER A 1 34 ? -11.200 10.751 1.322 1.00 0.00 220 SER A N 4
ATOM 2874 C CA . SER A 1 34 ? -11.920 11.742 0.470 1.00 0.00 220 SER A CA 4
ATOM 2875 C C . SER A 1 34 ? -12.474 11.060 -0.782 1.00 0.00 220 SER A C 4
ATOM 2876 O O . SER A 1 34 ? -13.422 11.527 -1.383 1.00 0.00 220 SER A O 4
ATOM 2884 N N . ALA A 1 35 ? -11.898 9.959 -1.182 1.00 0.00 221 ALA A N 4
ATOM 2885 C CA . ALA A 1 35 ? -12.402 9.254 -2.395 1.00 0.00 221 ALA A CA 4
ATOM 2886 C C . ALA A 1 35 ? -12.877 7.854 -2.004 1.00 0.00 221 ALA A C 4
ATOM 2887 O O . ALA A 1 35 ? -14.045 7.632 -1.757 1.00 0.00 221 ALA A O 4
ATOM 2894 N N . GLY A 1 36 ? -11.982 6.906 -1.941 1.00 0.00 222 GLY A N 4
ATOM 2895 C CA . GLY A 1 36 ? -12.392 5.527 -1.558 1.00 0.00 222 GLY A CA 4
ATOM 2896 C C . GLY A 1 36 ? -11.611 4.503 -2.382 1.00 0.00 222 GLY A C 4
ATOM 2897 O O . GLY A 1 36 ? -11.342 4.703 -3.550 1.00 0.00 222 GLY A O 4
ATOM 2901 N N . CYS A 1 37 ? -11.247 3.405 -1.778 1.00 0.00 223 CYS A N 4
ATOM 2902 C CA . CYS A 1 37 ? -10.487 2.360 -2.518 1.00 0.00 223 CYS A CA 4
ATOM 2903 C C . CYS A 1 37 ? -11.313 1.865 -3.703 1.00 0.00 223 CYS A C 4
ATOM 2904 O O . CYS A 1 37 ? -10.779 1.460 -4.716 1.00 0.00 223 CYS A O 4
ATOM 2911 N N . LYS A 1 38 ? -12.609 1.899 -3.589 1.00 0.00 224 LYS A N 4
ATOM 2912 C CA . LYS A 1 38 ? -13.464 1.434 -4.713 1.00 0.00 224 LYS A CA 4
ATOM 2913 C C . LYS A 1 38 ? -13.461 2.498 -5.810 1.00 0.00 224 LYS A C 4
ATOM 2914 O O . LYS A 1 38 ? -14.103 2.355 -6.832 1.00 0.00 224 LYS A O 4
ATOM 2933 N N . HIS A 1 39 ? -12.735 3.563 -5.607 1.00 0.00 225 HIS A N 4
ATOM 2934 C CA . HIS A 1 39 ? -12.682 4.636 -6.637 1.00 0.00 225 HIS A CA 4
ATOM 2935 C C . HIS A 1 39 ? -11.566 4.316 -7.635 1.00 0.00 225 HIS A C 4
ATOM 2936 O O . HIS A 1 39 ? -10.476 3.933 -7.261 1.00 0.00 225 HIS A O 4
ATOM 2951 N N . GLU A 1 40 ? -11.837 4.461 -8.900 1.00 0.00 226 GLU A N 4
ATOM 2952 C CA . GLU A 1 40 ? -10.805 4.158 -9.932 1.00 0.00 226 GLU A CA 4
ATOM 2953 C C . GLU A 1 40 ? -9.541 4.991 -9.683 1.00 0.00 226 GLU A C 4
ATOM 2954 O O . GLU A 1 40 ? -8.437 4.542 -9.920 1.00 0.00 226 GLU A O 4
ATOM 2967 N N . LEU A 1 41 ? -9.692 6.204 -9.224 1.00 0.00 227 LEU A N 4
ATOM 2968 C CA . LEU A 1 41 ? -8.496 7.064 -8.982 1.00 0.00 227 LEU A CA 4
ATOM 2969 C C . LEU A 1 41 ? -7.475 6.331 -8.108 1.00 0.00 227 LEU A C 4
ATOM 2970 O O . LEU A 1 41 ? -6.328 6.186 -8.475 1.00 0.00 227 LEU A O 4
ATOM 2986 N N . LEU A 1 42 ? -7.877 5.865 -6.958 1.00 0.00 228 LEU A N 4
ATOM 2987 C CA . LEU A 1 42 ? -6.918 5.148 -6.074 1.00 0.00 228 LEU A CA 4
ATOM 2988 C C . LEU A 1 42 ? -6.428 3.890 -6.779 1.00 0.00 228 LEU A C 4
ATOM 2989 O O . LEU A 1 42 ? -5.371 3.367 -6.487 1.00 0.00 228 LEU A O 4
ATOM 3005 N N . LYS A 1 43 ? -7.205 3.388 -7.689 1.00 0.00 229 LYS A N 4
ATOM 3006 C CA . LYS A 1 43 ? -6.818 2.148 -8.403 1.00 0.00 229 LYS A CA 4
ATOM 3007 C C . LYS A 1 43 ? -5.650 2.410 -9.361 1.00 0.00 229 LYS A C 4
ATOM 3008 O O . LYS A 1 43 ? -5.191 1.506 -10.029 1.00 0.00 229 LYS A O 4
ATOM 3027 N N . THR A 1 44 ? -5.172 3.626 -9.459 1.00 0.00 230 THR A N 4
ATOM 3028 C CA . THR A 1 44 ? -4.044 3.882 -10.405 1.00 0.00 230 THR A CA 4
ATOM 3029 C C . THR A 1 44 ? -2.838 4.518 -9.689 1.00 0.00 230 THR A C 4
ATOM 3030 O O . THR A 1 44 ? -1.707 4.279 -10.063 1.00 0.00 230 THR A O 4
ATOM 3041 N N . LYS A 1 45 ? -3.046 5.304 -8.660 1.00 0.00 231 LYS A N 4
ATOM 3042 C CA . LYS A 1 45 ? -1.873 5.907 -7.947 1.00 0.00 231 LYS A CA 4
ATOM 3043 C C . LYS A 1 45 ? -1.858 5.429 -6.492 1.00 0.00 231 LYS A C 4
ATOM 3044 O O . LYS A 1 45 ? -0.834 5.436 -5.839 1.00 0.00 231 LYS A O 4
ATOM 3063 N N . CYS A 1 46 ? -2.985 5.011 -5.980 1.00 0.00 232 CYS A N 4
ATOM 3064 C CA . CYS A 1 46 ? -3.032 4.528 -4.567 1.00 0.00 232 CYS A CA 4
ATOM 3065 C C . CYS A 1 46 ? -3.330 3.033 -4.554 1.00 0.00 232 CYS A C 4
ATOM 3066 O O . CYS A 1 46 ? -3.858 2.500 -3.599 1.00 0.00 232 CYS A O 4
ATOM 3073 N N . GLN A 1 47 ? -2.997 2.355 -5.611 1.00 0.00 233 GLN A N 4
ATOM 3074 C CA . GLN A 1 47 ? -3.259 0.895 -5.676 1.00 0.00 233 GLN A CA 4
ATOM 3075 C C . GLN A 1 47 ? -2.659 0.208 -4.450 1.00 0.00 233 GLN A C 4
ATOM 3076 O O . GLN A 1 47 ? -3.234 -0.708 -3.899 1.00 0.00 233 GLN A O 4
ATOM 3090 N N . ALA A 1 48 ? -1.507 0.636 -4.016 1.00 0.00 234 ALA A N 4
ATOM 3091 C CA . ALA A 1 48 ? -0.882 -0.009 -2.830 1.00 0.00 234 ALA A CA 4
ATOM 3092 C C . ALA A 1 48 ? -1.622 0.398 -1.556 1.00 0.00 234 ALA A C 4
ATOM 3093 O O . ALA A 1 48 ? -1.799 -0.390 -0.651 1.00 0.00 234 ALA A O 4
ATOM 3100 N N . THR A 1 49 ? -2.059 1.621 -1.473 1.00 0.00 235 THR A N 4
ATOM 3101 C CA . THR A 1 49 ? -2.782 2.053 -0.250 1.00 0.00 235 THR A CA 4
ATOM 3102 C C . THR A 1 49 ? -4.035 1.196 -0.084 1.00 0.00 235 THR A C 4
ATOM 3103 O O . THR A 1 49 ? -4.542 1.022 1.007 1.00 0.00 235 THR A O 4
ATOM 3114 N N . CYS A 1 50 ? -4.542 0.662 -1.162 1.00 0.00 236 CYS A N 4
ATOM 3115 C CA . CYS A 1 50 ? -5.766 -0.179 -1.069 1.00 0.00 236 CYS A CA 4
ATOM 3116 C C . CYS A 1 50 ? -5.444 -1.639 -1.413 1.00 0.00 236 CYS A C 4
ATOM 3117 O O . CYS A 1 50 ? -5.675 -2.534 -0.625 1.00 0.00 236 CYS A O 4
ATOM 3124 N N . LEU A 1 51 ? -4.928 -1.891 -2.588 1.00 0.00 237 LEU A N 4
ATOM 3125 C CA . LEU A 1 51 ? -4.614 -3.299 -2.976 1.00 0.00 237 LEU A CA 4
ATOM 3126 C C . LEU A 1 51 ? -3.496 -3.862 -2.092 1.00 0.00 237 LEU A C 4
ATOM 3127 O O . LEU A 1 51 ? -3.473 -5.039 -1.792 1.00 0.00 237 LEU A O 4
ATOM 3143 N N . CYS A 1 52 ? -2.567 -3.046 -1.672 1.00 0.00 238 CYS A N 4
ATOM 3144 C CA . CYS A 1 52 ? -1.465 -3.571 -0.813 1.00 0.00 238 CYS A CA 4
ATOM 3145 C C . CYS A 1 52 ? -1.777 -3.292 0.656 1.00 0.00 238 CYS A C 4
ATOM 3146 O O . CYS A 1 52 ? -1.710 -2.171 1.118 1.00 0.00 238 CYS A O 4
ATOM 3153 N N . GLU A 1 53 ? -2.109 -4.313 1.392 1.00 0.00 239 GLU A N 4
ATOM 3154 C CA . GLU A 1 53 ? -2.420 -4.131 2.837 1.00 0.00 239 GLU A CA 4
ATOM 3155 C C . GLU A 1 53 ? -1.952 -5.369 3.602 1.00 0.00 239 GLU A C 4
ATOM 3156 O O . GLU A 1 53 ? -2.662 -5.908 4.427 1.00 0.00 239 GLU A O 4
ATOM 3169 N N . ASP A 1 54 ? -0.762 -5.830 3.323 1.00 0.00 240 ASP A N 4
ATOM 3170 C CA . ASP A 1 54 ? -0.245 -7.042 4.020 1.00 0.00 240 ASP A CA 4
ATOM 3171 C C . ASP A 1 54 ? -1.225 -8.197 3.808 1.00 0.00 240 ASP A C 4
ATOM 3172 O O . ASP A 1 54 ? -1.526 -8.944 4.718 1.00 0.00 240 ASP A O 4
ATOM 3182 N N . LYS A 1 55 ? -1.721 -8.348 2.612 1.00 0.00 241 LYS A N 4
ATOM 3183 C CA . LYS A 1 55 ? -2.680 -9.450 2.331 1.00 0.00 241 LYS A CA 4
ATOM 3184 C C . LYS A 1 55 ? -1.976 -10.538 1.519 1.00 0.00 241 LYS A C 4
ATOM 3185 O O . LYS A 1 55 ? -1.345 -10.264 0.518 1.00 0.00 241 LYS A O 4
ATOM 3204 N N . ILE A 1 56 ? -2.083 -11.768 1.937 1.00 0.00 242 ILE A N 4
ATOM 3205 C CA . ILE A 1 56 ? -1.422 -12.866 1.181 1.00 0.00 242 ILE A CA 4
ATOM 3206 C C . ILE A 1 56 ? -2.468 -13.604 0.343 1.00 0.00 242 ILE A C 4
ATOM 3207 O O . ILE A 1 56 ? -3.554 -13.889 0.806 1.00 0.00 242 ILE A O 4
ATOM 3223 N N . HIS A 1 57 ? -2.152 -13.908 -0.887 1.00 0.00 243 HIS A N 4
ATOM 3224 C CA . HIS A 1 57 ? -3.133 -14.623 -1.755 1.00 0.00 243 HIS A CA 4
ATOM 3225 C C . HIS A 1 57 ? -3.884 -15.667 -0.926 1.00 0.00 243 HIS A C 4
ATOM 3226 O O . HIS A 1 57 ? -3.646 -15.804 0.272 1.00 0.00 243 HIS A O 4
ATOM 3241 N N . GLY A 1 1 ? 16.697 -13.154 -10.827 1.00 0.00 187 GLY A N 5
ATOM 3242 C CA . GLY A 1 1 ? 17.199 -14.559 -10.871 1.00 0.00 187 GLY A CA 5
ATOM 3243 C C . GLY A 1 1 ? 18.330 -14.728 -9.856 1.00 0.00 187 GLY A C 5
ATOM 3244 O O . GLY A 1 1 ? 18.658 -15.826 -9.449 1.00 0.00 187 GLY A O 5
ATOM 3247 N N . SER A 1 2 ? 18.930 -13.644 -9.446 1.00 0.00 188 SER A N 5
ATOM 3248 C CA . SER A 1 2 ? 20.046 -13.724 -8.457 1.00 0.00 188 SER A CA 5
ATOM 3249 C C . SER A 1 2 ? 19.484 -13.788 -7.034 1.00 0.00 188 SER A C 5
ATOM 3250 O O . SER A 1 2 ? 20.220 -13.738 -6.068 1.00 0.00 188 SER A O 5
ATOM 3258 N N . CYS A 1 3 ? 18.193 -13.902 -6.888 1.00 0.00 189 CYS A N 5
ATOM 3259 C CA . CYS A 1 3 ? 17.612 -13.972 -5.516 1.00 0.00 189 CYS A CA 5
ATOM 3260 C C . CYS A 1 3 ? 17.352 -15.434 -5.156 1.00 0.00 189 CYS A C 5
ATOM 3261 O O . CYS A 1 3 ? 16.374 -16.019 -5.573 1.00 0.00 189 CYS A O 5
ATOM 3268 N N . ALA A 1 4 ? 18.217 -16.035 -4.385 1.00 0.00 190 ALA A N 5
ATOM 3269 C CA . ALA A 1 4 ? 17.998 -17.460 -4.014 1.00 0.00 190 ALA A CA 5
ATOM 3270 C C . ALA A 1 4 ? 16.785 -17.563 -3.085 1.00 0.00 190 ALA A C 5
ATOM 3271 O O . ALA A 1 4 ? 16.021 -18.506 -3.151 1.00 0.00 190 ALA A O 5
ATOM 3278 N N . SER A 1 5 ? 16.602 -16.603 -2.217 1.00 0.00 191 SER A N 5
ATOM 3279 C CA . SER A 1 5 ? 15.439 -16.646 -1.281 1.00 0.00 191 SER A CA 5
ATOM 3280 C C . SER A 1 5 ? 14.130 -16.624 -2.077 1.00 0.00 191 SER A C 5
ATOM 3281 O O . SER A 1 5 ? 13.187 -17.323 -1.760 1.00 0.00 191 SER A O 5
ATOM 3289 N N . CYS A 1 6 ? 14.067 -15.831 -3.109 1.00 0.00 192 CYS A N 5
ATOM 3290 C CA . CYS A 1 6 ? 12.825 -15.769 -3.931 1.00 0.00 192 CYS A CA 5
ATOM 3291 C C . CYS A 1 6 ? 13.196 -15.376 -5.361 1.00 0.00 192 CYS A C 5
ATOM 3292 O O . CYS A 1 6 ? 13.006 -14.250 -5.775 1.00 0.00 192 CYS A O 5
ATOM 3299 N N . PRO A 1 7 ? 13.732 -16.305 -6.105 1.00 0.00 193 PRO A N 5
ATOM 3300 C CA . PRO A 1 7 ? 14.156 -16.065 -7.516 1.00 0.00 193 PRO A CA 5
ATOM 3301 C C . PRO A 1 7 ? 12.995 -15.585 -8.391 1.00 0.00 193 PRO A C 5
ATOM 3302 O O . PRO A 1 7 ? 13.182 -14.859 -9.346 1.00 0.00 193 PRO A O 5
ATOM 3313 N N . ASN A 1 8 ? 11.796 -15.985 -8.069 1.00 0.00 194 ASN A N 5
ATOM 3314 C CA . ASN A 1 8 ? 10.622 -15.553 -8.879 1.00 0.00 194 ASN A CA 5
ATOM 3315 C C . ASN A 1 8 ? 10.030 -14.271 -8.285 1.00 0.00 194 ASN A C 5
ATOM 3316 O O . ASN A 1 8 ? 9.081 -13.720 -8.808 1.00 0.00 194 ASN A O 5
ATOM 3327 N N . ASN A 1 9 ? 10.573 -13.791 -7.194 1.00 0.00 195 ASN A N 5
ATOM 3328 C CA . ASN A 1 9 ? 10.018 -12.551 -6.578 1.00 0.00 195 ASN A CA 5
ATOM 3329 C C . ASN A 1 9 ? 11.089 -11.840 -5.746 1.00 0.00 195 ASN A C 5
ATOM 3330 O O . ASN A 1 9 ? 11.396 -12.232 -4.636 1.00 0.00 195 ASN A O 5
ATOM 3341 N N . CYS A 1 10 ? 11.642 -10.784 -6.273 1.00 0.00 196 CYS A N 5
ATOM 3342 C CA . CYS A 1 10 ? 12.678 -10.026 -5.522 1.00 0.00 196 CYS A CA 5
ATOM 3343 C C . CYS A 1 10 ? 12.882 -8.660 -6.175 1.00 0.00 196 CYS A C 5
ATOM 3344 O O . CYS A 1 10 ? 13.532 -8.541 -7.195 1.00 0.00 196 CYS A O 5
ATOM 3351 N N . GLU A 1 11 ? 12.340 -7.626 -5.597 1.00 0.00 197 GLU A N 5
ATOM 3352 C CA . GLU A 1 11 ? 12.522 -6.276 -6.197 1.00 0.00 197 GLU A CA 5
ATOM 3353 C C . GLU A 1 11 ? 14.005 -5.912 -6.163 1.00 0.00 197 GLU A C 5
ATOM 3354 O O . GLU A 1 11 ? 14.552 -5.380 -7.109 1.00 0.00 197 GLU A O 5
ATOM 3367 N N . ASN A 1 12 ? 14.665 -6.203 -5.079 1.00 0.00 198 ASN A N 5
ATOM 3368 C CA . ASN A 1 12 ? 16.114 -5.883 -4.979 1.00 0.00 198 ASN A CA 5
ATOM 3369 C C . ASN A 1 12 ? 16.814 -7.016 -4.235 1.00 0.00 198 ASN A C 5
ATOM 3370 O O . ASN A 1 12 ? 17.777 -6.809 -3.525 1.00 0.00 198 ASN A O 5
ATOM 3381 N N . GLY A 1 13 ? 16.328 -8.213 -4.388 1.00 0.00 199 GLY A N 5
ATOM 3382 C CA . GLY A 1 13 ? 16.951 -9.364 -3.685 1.00 0.00 199 GLY A CA 5
ATOM 3383 C C . GLY A 1 13 ? 16.147 -9.667 -2.423 1.00 0.00 199 GLY A C 5
ATOM 3384 O O . GLY A 1 13 ? 16.463 -10.568 -1.670 1.00 0.00 199 GLY A O 5
ATOM 3388 N N . LEU A 1 14 ? 15.103 -8.918 -2.193 1.00 0.00 200 LEU A N 5
ATOM 3389 C CA . LEU A 1 14 ? 14.260 -9.146 -0.993 1.00 0.00 200 LEU A CA 5
ATOM 3390 C C . LEU A 1 14 ? 12.951 -9.795 -1.420 1.00 0.00 200 LEU A C 5
ATOM 3391 O O . LEU A 1 14 ? 12.361 -9.430 -2.415 1.00 0.00 200 LEU A O 5
ATOM 3407 N N . CYS A 1 15 ? 12.486 -10.753 -0.677 1.00 0.00 201 CYS A N 5
ATOM 3408 C CA . CYS A 1 15 ? 11.211 -11.417 -1.055 1.00 0.00 201 CYS A CA 5
ATOM 3409 C C . CYS A 1 15 ? 10.047 -10.459 -0.788 1.00 0.00 201 CYS A C 5
ATOM 3410 O O . CYS A 1 15 ? 9.673 -10.223 0.344 1.00 0.00 201 CYS A O 5
ATOM 3417 N N . THR A 1 16 ? 9.468 -9.900 -1.821 1.00 0.00 202 THR A N 5
ATOM 3418 C CA . THR A 1 16 ? 8.328 -8.964 -1.614 1.00 0.00 202 THR A CA 5
ATOM 3419 C C . THR A 1 16 ? 7.040 -9.623 -2.105 1.00 0.00 202 THR A C 5
ATOM 3420 O O . THR A 1 16 ? 6.886 -9.925 -3.273 1.00 0.00 202 THR A O 5
ATOM 3431 N N . ASN A 1 17 ? 6.113 -9.848 -1.217 1.00 0.00 203 ASN A N 5
ATOM 3432 C CA . ASN A 1 17 ? 4.829 -10.489 -1.618 1.00 0.00 203 ASN A CA 5
ATOM 3433 C C . ASN A 1 17 ? 3.689 -9.949 -0.747 1.00 0.00 203 ASN A C 5
ATOM 3434 O O . ASN A 1 17 ? 2.531 -10.239 -0.979 1.00 0.00 203 ASN A O 5
ATOM 3445 N N . SER A 1 18 ? 4.001 -9.169 0.251 1.00 0.00 204 SER A N 5
ATOM 3446 C CA . SER A 1 18 ? 2.926 -8.621 1.126 1.00 0.00 204 SER A CA 5
ATOM 3447 C C . SER A 1 18 ? 2.448 -7.283 0.569 1.00 0.00 204 SER A C 5
ATOM 3448 O O . SER A 1 18 ? 1.527 -6.678 1.081 1.00 0.00 204 SER A O 5
ATOM 3456 N N . CYS A 1 19 ? 3.066 -6.810 -0.475 1.00 0.00 205 CYS A N 5
ATOM 3457 C CA . CYS A 1 19 ? 2.642 -5.508 -1.056 1.00 0.00 205 CYS A CA 5
ATOM 3458 C C . CYS A 1 19 ? 3.296 -5.335 -2.428 1.00 0.00 205 CYS A C 5
ATOM 3459 O O . CYS A 1 19 ? 4.432 -4.920 -2.533 1.00 0.00 205 CYS A O 5
ATOM 3466 N N . ASP A 1 20 ? 2.592 -5.660 -3.481 1.00 0.00 206 ASP A N 5
ATOM 3467 C CA . ASP A 1 20 ? 3.184 -5.524 -4.845 1.00 0.00 206 ASP A CA 5
ATOM 3468 C C . ASP A 1 20 ? 2.814 -4.170 -5.444 1.00 0.00 206 ASP A C 5
ATOM 3469 O O . ASP A 1 20 ? 3.121 -3.887 -6.585 1.00 0.00 206 ASP A O 5
ATOM 3479 N N . PHE A 1 21 ? 2.161 -3.332 -4.694 1.00 0.00 207 PHE A N 5
ATOM 3480 C CA . PHE A 1 21 ? 1.777 -2.004 -5.233 1.00 0.00 207 PHE A CA 5
ATOM 3481 C C . PHE A 1 21 ? 2.457 -0.894 -4.444 1.00 0.00 207 PHE A C 5
ATOM 3482 O O . PHE A 1 21 ? 2.905 -1.086 -3.331 1.00 0.00 207 PHE A O 5
ATOM 3499 N N . GLU A 1 22 ? 2.518 0.276 -5.009 1.00 0.00 208 GLU A N 5
ATOM 3500 C CA . GLU A 1 22 ? 3.144 1.414 -4.293 1.00 0.00 208 GLU A CA 5
ATOM 3501 C C . GLU A 1 22 ? 2.241 2.634 -4.446 1.00 0.00 208 GLU A C 5
ATOM 3502 O O . GLU A 1 22 ? 1.685 2.874 -5.499 1.00 0.00 208 GLU A O 5
ATOM 3515 N N . ASP A 1 23 ? 2.081 3.406 -3.411 1.00 0.00 209 ASP A N 5
ATOM 3516 C CA . ASP A 1 23 ? 1.207 4.602 -3.526 1.00 0.00 209 ASP A CA 5
ATOM 3517 C C . ASP A 1 23 ? 1.964 5.702 -4.262 1.00 0.00 209 ASP A C 5
ATOM 3518 O O . ASP A 1 23 ? 2.858 6.325 -3.726 1.00 0.00 209 ASP A O 5
ATOM 3528 N N . LEU A 1 24 ? 1.611 5.947 -5.490 1.00 0.00 210 LEU A N 5
ATOM 3529 C CA . LEU A 1 24 ? 2.305 7.008 -6.266 1.00 0.00 210 LEU A CA 5
ATOM 3530 C C . LEU A 1 24 ? 2.138 8.349 -5.548 1.00 0.00 210 LEU A C 5
ATOM 3531 O O . LEU A 1 24 ? 2.972 9.228 -5.648 1.00 0.00 210 LEU A O 5
ATOM 3547 N N . LEU A 1 25 ? 1.071 8.505 -4.809 1.00 0.00 211 LEU A N 5
ATOM 3548 C CA . LEU A 1 25 ? 0.848 9.776 -4.062 1.00 0.00 211 LEU A CA 5
ATOM 3549 C C . LEU A 1 25 ? 0.955 9.500 -2.566 1.00 0.00 211 LEU A C 5
ATOM 3550 O O . LEU A 1 25 ? 0.521 8.471 -2.085 1.00 0.00 211 LEU A O 5
ATOM 3566 N N . SER A 1 26 ? 1.520 10.406 -1.824 1.00 0.00 212 SER A N 5
ATOM 3567 C CA . SER A 1 26 ? 1.644 10.182 -0.354 1.00 0.00 212 SER A CA 5
ATOM 3568 C C . SER A 1 26 ? 0.352 10.605 0.338 1.00 0.00 212 SER A C 5
ATOM 3569 O O . SER A 1 26 ? 0.235 10.537 1.545 1.00 0.00 212 SER A O 5
ATOM 3577 N N . ASN A 1 27 ? -0.619 11.031 -0.417 1.00 0.00 213 ASN A N 5
ATOM 3578 C CA . ASN A 1 27 ? -1.907 11.445 0.193 1.00 0.00 213 ASN A CA 5
ATOM 3579 C C . ASN A 1 27 ? -2.945 10.345 -0.058 1.00 0.00 213 ASN A C 5
ATOM 3580 O O . ASN A 1 27 ? -4.118 10.515 0.195 1.00 0.00 213 ASN A O 5
ATOM 3591 N N . CYS A 1 28 ? -2.517 9.215 -0.564 1.00 0.00 214 CYS A N 5
ATOM 3592 C CA . CYS A 1 28 ? -3.476 8.103 -0.843 1.00 0.00 214 CYS A CA 5
ATOM 3593 C C . CYS A 1 28 ? -4.323 7.816 0.393 1.00 0.00 214 CYS A C 5
ATOM 3594 O O . CYS A 1 28 ? -5.526 7.663 0.309 1.00 0.00 214 CYS A O 5
ATOM 3601 N N . GLU A 1 29 ? -3.725 7.752 1.541 1.00 0.00 215 GLU A N 5
ATOM 3602 C CA . GLU A 1 29 ? -4.532 7.489 2.754 1.00 0.00 215 GLU A CA 5
ATOM 3603 C C . GLU A 1 29 ? -5.483 8.668 2.946 1.00 0.00 215 GLU A C 5
ATOM 3604 O O . GLU A 1 29 ? -6.623 8.509 3.336 1.00 0.00 215 GLU A O 5
ATOM 3617 N N . SER A 1 30 ? -5.019 9.857 2.659 1.00 0.00 216 SER A N 5
ATOM 3618 C CA . SER A 1 30 ? -5.886 11.058 2.805 1.00 0.00 216 SER A CA 5
ATOM 3619 C C . SER A 1 30 ? -6.995 11.015 1.755 1.00 0.00 216 SER A C 5
ATOM 3620 O O . SER A 1 30 ? -8.144 11.300 2.034 1.00 0.00 216 SER A O 5
ATOM 3628 N N . LEU A 1 31 ? -6.654 10.664 0.547 1.00 0.00 217 LEU A N 5
ATOM 3629 C CA . LEU A 1 31 ? -7.677 10.601 -0.534 1.00 0.00 217 LEU A CA 5
ATOM 3630 C C . LEU A 1 31 ? -8.673 9.475 -0.243 1.00 0.00 217 LEU A C 5
ATOM 3631 O O . LEU A 1 31 ? -9.851 9.594 -0.512 1.00 0.00 217 LEU A O 5
ATOM 3647 N N . LYS A 1 32 ? -8.216 8.381 0.308 1.00 0.00 218 LYS A N 5
ATOM 3648 C CA . LYS A 1 32 ? -9.147 7.254 0.613 1.00 0.00 218 LYS A CA 5
ATOM 3649 C C . LYS A 1 32 ? -10.280 7.778 1.489 1.00 0.00 218 LYS A C 5
ATOM 3650 O O . LYS A 1 32 ? -11.442 7.518 1.248 1.00 0.00 218 LYS A O 5
ATOM 3669 N N . THR A 1 33 ? -9.946 8.523 2.500 1.00 0.00 219 THR A N 5
ATOM 3670 C CA . THR A 1 33 ? -10.992 9.081 3.399 1.00 0.00 219 THR A CA 5
ATOM 3671 C C . THR A 1 33 ? -11.891 10.039 2.612 1.00 0.00 219 THR A C 5
ATOM 3672 O O . THR A 1 33 ? -13.079 10.121 2.848 1.00 0.00 219 THR A O 5
ATOM 3683 N N . SER A 1 34 ? -11.333 10.779 1.695 1.00 0.00 220 SER A N 5
ATOM 3684 C CA . SER A 1 34 ? -12.160 11.746 0.915 1.00 0.00 220 SER A CA 5
ATOM 3685 C C . SER A 1 34 ? -12.725 11.077 -0.342 1.00 0.00 220 SER A C 5
ATOM 3686 O O . SER A 1 34 ? -13.638 11.583 -0.964 1.00 0.00 220 SER A O 5
ATOM 3694 N N . ALA A 1 35 ? -12.191 9.950 -0.728 1.00 0.00 221 ALA A N 5
ATOM 3695 C CA . ALA A 1 35 ? -12.704 9.265 -1.949 1.00 0.00 221 ALA A CA 5
ATOM 3696 C C . ALA A 1 35 ? -12.973 7.792 -1.637 1.00 0.00 221 ALA A C 5
ATOM 3697 O O . ALA A 1 35 ? -14.080 7.404 -1.322 1.00 0.00 221 ALA A O 5
ATOM 3704 N N . GLY A 1 36 ? -11.962 6.971 -1.728 1.00 0.00 222 GLY A N 5
ATOM 3705 C CA . GLY A 1 36 ? -12.137 5.519 -1.443 1.00 0.00 222 GLY A CA 5
ATOM 3706 C C . GLY A 1 36 ? -11.111 4.722 -2.246 1.00 0.00 222 GLY A C 5
ATOM 3707 O O . GLY A 1 36 ? -10.912 4.952 -3.422 1.00 0.00 222 GLY A O 5
ATOM 3711 N N . CYS A 1 37 ? -10.459 3.784 -1.618 1.00 0.00 223 CYS A N 5
ATOM 3712 C CA . CYS A 1 37 ? -9.447 2.965 -2.335 1.00 0.00 223 CYS A CA 5
ATOM 3713 C C . CYS A 1 37 ? -10.111 2.281 -3.530 1.00 0.00 223 CYS A C 5
ATOM 3714 O O . CYS A 1 37 ? -9.572 2.249 -4.619 1.00 0.00 223 CYS A O 5
ATOM 3721 N N . LYS A 1 38 ? -11.287 1.753 -3.349 1.00 0.00 224 LYS A N 5
ATOM 3722 C CA . LYS A 1 38 ? -11.986 1.094 -4.487 1.00 0.00 224 LYS A CA 5
ATOM 3723 C C . LYS A 1 38 ? -12.150 2.101 -5.626 1.00 0.00 224 LYS A C 5
ATOM 3724 O O . LYS A 1 38 ? -12.285 1.741 -6.778 1.00 0.00 224 LYS A O 5
ATOM 3743 N N . HIS A 1 39 ? -12.146 3.367 -5.308 1.00 0.00 225 HIS A N 5
ATOM 3744 C CA . HIS A 1 39 ? -12.304 4.410 -6.360 1.00 0.00 225 HIS A CA 5
ATOM 3745 C C . HIS A 1 39 ? -11.348 4.114 -7.525 1.00 0.00 225 HIS A C 5
ATOM 3746 O O . HIS A 1 39 ? -10.259 3.609 -7.333 1.00 0.00 225 HIS A O 5
ATOM 3761 N N . GLU A 1 40 ? -11.749 4.416 -8.734 1.00 0.00 226 GLU A N 5
ATOM 3762 C CA . GLU A 1 40 ? -10.867 4.139 -9.910 1.00 0.00 226 GLU A CA 5
ATOM 3763 C C . GLU A 1 40 ? -9.592 4.991 -9.845 1.00 0.00 226 GLU A C 5
ATOM 3764 O O . GLU A 1 40 ? -8.520 4.534 -10.188 1.00 0.00 226 GLU A O 5
ATOM 3777 N N . LEU A 1 41 ? -9.689 6.222 -9.414 1.00 0.00 227 LEU A N 5
ATOM 3778 C CA . LEU A 1 41 ? -8.467 7.080 -9.342 1.00 0.00 227 LEU A CA 5
ATOM 3779 C C . LEU A 1 41 ? -7.439 6.456 -8.394 1.00 0.00 227 LEU A C 5
ATOM 3780 O O . LEU A 1 41 ? -6.271 6.367 -8.711 1.00 0.00 227 LEU A O 5
ATOM 3796 N N . LEU A 1 42 ? -7.861 5.998 -7.248 1.00 0.00 228 LEU A N 5
ATOM 3797 C CA . LEU A 1 42 ? -6.904 5.354 -6.305 1.00 0.00 228 LEU A CA 5
ATOM 3798 C C . LEU A 1 42 ? -6.424 4.052 -6.926 1.00 0.00 228 LEU A C 5
ATOM 3799 O O . LEU A 1 42 ? -5.392 3.515 -6.575 1.00 0.00 228 LEU A O 5
ATOM 3815 N N . LYS A 1 43 ? -7.185 3.535 -7.843 1.00 0.00 229 LYS A N 5
ATOM 3816 C CA . LYS A 1 43 ? -6.810 2.264 -8.496 1.00 0.00 229 LYS A CA 5
ATOM 3817 C C . LYS A 1 43 ? -5.628 2.477 -9.451 1.00 0.00 229 LYS A C 5
ATOM 3818 O O . LYS A 1 43 ? -5.138 1.537 -10.042 1.00 0.00 229 LYS A O 5
ATOM 3837 N N . THR A 1 44 ? -5.181 3.696 -9.642 1.00 0.00 230 THR A N 5
ATOM 3838 C CA . THR A 1 44 ? -4.044 3.913 -10.595 1.00 0.00 230 THR A CA 5
ATOM 3839 C C . THR A 1 44 ? -2.793 4.451 -9.868 1.00 0.00 230 THR A C 5
ATOM 3840 O O . THR A 1 44 ? -1.685 4.078 -10.195 1.00 0.00 230 THR A O 5
ATOM 3851 N N . LYS A 1 45 ? -2.945 5.308 -8.888 1.00 0.00 231 LYS A N 5
ATOM 3852 C CA . LYS A 1 45 ? -1.739 5.829 -8.161 1.00 0.00 231 LYS A CA 5
ATOM 3853 C C . LYS A 1 45 ? -1.755 5.307 -6.729 1.00 0.00 231 LYS A C 5
ATOM 3854 O O . LYS A 1 45 ? -0.730 5.158 -6.092 1.00 0.00 231 LYS A O 5
ATOM 3873 N N . CYS A 1 46 ? -2.920 5.030 -6.223 1.00 0.00 232 CYS A N 5
ATOM 3874 C CA . CYS A 1 46 ? -3.031 4.515 -4.834 1.00 0.00 232 CYS A CA 5
ATOM 3875 C C . CYS A 1 46 ? -3.284 3.013 -4.884 1.00 0.00 232 CYS A C 5
ATOM 3876 O O . CYS A 1 46 ? -3.871 2.434 -3.993 1.00 0.00 232 CYS A O 5
ATOM 3883 N N . GLN A 1 47 ? -2.838 2.383 -5.930 1.00 0.00 233 GLN A N 5
ATOM 3884 C CA . GLN A 1 47 ? -3.034 0.917 -6.072 1.00 0.00 233 GLN A CA 5
ATOM 3885 C C . GLN A 1 47 ? -2.585 0.193 -4.801 1.00 0.00 233 GLN A C 5
ATOM 3886 O O . GLN A 1 47 ? -3.153 -0.808 -4.417 1.00 0.00 233 GLN A O 5
ATOM 3900 N N . ALA A 1 48 ? -1.565 0.673 -4.150 1.00 0.00 234 ALA A N 5
ATOM 3901 C CA . ALA A 1 48 ? -1.089 -0.021 -2.919 1.00 0.00 234 ALA A CA 5
ATOM 3902 C C . ALA A 1 48 ? -2.012 0.290 -1.744 1.00 0.00 234 ALA A C 5
ATOM 3903 O O . ALA A 1 48 ? -2.305 -0.561 -0.928 1.00 0.00 234 ALA A O 5
ATOM 3910 N N . THR A 1 49 ? -2.474 1.498 -1.651 1.00 0.00 235 THR A N 5
ATOM 3911 C CA . THR A 1 49 ? -3.377 1.857 -0.529 1.00 0.00 235 THR A CA 5
ATOM 3912 C C . THR A 1 49 ? -4.696 1.093 -0.690 1.00 0.00 235 THR A C 5
ATOM 3913 O O . THR A 1 49 ? -5.435 0.899 0.256 1.00 0.00 235 THR A O 5
ATOM 3924 N N . CYS A 1 50 ? -4.995 0.666 -1.890 1.00 0.00 236 CYS A N 5
ATOM 3925 C CA . CYS A 1 50 ? -6.263 -0.081 -2.141 1.00 0.00 236 CYS A CA 5
ATOM 3926 C C . CYS A 1 50 ? -5.965 -1.567 -2.366 1.00 0.00 236 CYS A C 5
ATOM 3927 O O . CYS A 1 50 ? -6.323 -2.412 -1.570 1.00 0.00 236 CYS A O 5
ATOM 3934 N N . LEU A 1 51 ? -5.330 -1.888 -3.454 1.00 0.00 237 LEU A N 5
ATOM 3935 C CA . LEU A 1 51 ? -5.025 -3.314 -3.758 1.00 0.00 237 LEU A CA 5
ATOM 3936 C C . LEU A 1 51 ? -4.139 -3.928 -2.664 1.00 0.00 237 LEU A C 5
ATOM 3937 O O . LEU A 1 51 ? -4.319 -5.068 -2.286 1.00 0.00 237 LEU A O 5
ATOM 3953 N N . CYS A 1 52 ? -3.192 -3.194 -2.142 1.00 0.00 238 CYS A N 5
ATOM 3954 C CA . CYS A 1 52 ? -2.327 -3.772 -1.070 1.00 0.00 238 CYS A CA 5
ATOM 3955 C C . CYS A 1 52 ? -2.855 -3.332 0.292 1.00 0.00 238 CYS A C 5
ATOM 3956 O O . CYS A 1 52 ? -2.685 -2.202 0.706 1.00 0.00 238 CYS A O 5
ATOM 3963 N N . GLU A 1 53 ? -3.496 -4.223 0.992 1.00 0.00 239 GLU A N 5
ATOM 3964 C CA . GLU A 1 53 ? -4.039 -3.875 2.332 1.00 0.00 239 GLU A CA 5
ATOM 3965 C C . GLU A 1 53 ? -3.864 -5.074 3.261 1.00 0.00 239 GLU A C 5
ATOM 3966 O O . GLU A 1 53 ? -3.905 -6.215 2.837 1.00 0.00 239 GLU A O 5
ATOM 3979 N N . ASP A 1 54 ? -3.656 -4.829 4.526 1.00 0.00 240 ASP A N 5
ATOM 3980 C CA . ASP A 1 54 ? -3.472 -5.959 5.476 1.00 0.00 240 ASP A CA 5
ATOM 3981 C C . ASP A 1 54 ? -4.596 -6.964 5.261 1.00 0.00 240 ASP A C 5
ATOM 3982 O O . ASP A 1 54 ? -4.550 -8.075 5.748 1.00 0.00 240 ASP A O 5
ATOM 3992 N N . LYS A 1 55 ? -5.599 -6.570 4.520 1.00 0.00 241 LYS A N 5
ATOM 3993 C CA . LYS A 1 55 ? -6.745 -7.477 4.232 1.00 0.00 241 LYS A CA 5
ATOM 3994 C C . LYS A 1 55 ? -7.856 -7.249 5.257 1.00 0.00 241 LYS A C 5
ATOM 3995 O O . LYS A 1 55 ? -7.809 -7.739 6.368 1.00 0.00 241 LYS A O 5
ATOM 4014 N N . ILE A 1 56 ? -8.862 -6.501 4.891 1.00 0.00 242 ILE A N 5
ATOM 4015 C CA . ILE A 1 56 ? -9.976 -6.235 5.845 1.00 0.00 242 ILE A CA 5
ATOM 4016 C C . ILE A 1 56 ? -11.129 -7.198 5.561 1.00 0.00 242 ILE A C 5
ATOM 4017 O O . ILE A 1 56 ? -11.548 -7.367 4.434 1.00 0.00 242 ILE A O 5
ATOM 4033 N N . HIS A 1 57 ? -11.642 -7.838 6.577 1.00 0.00 243 HIS A N 5
ATOM 4034 C CA . HIS A 1 57 ? -12.764 -8.794 6.367 1.00 0.00 243 HIS A CA 5
ATOM 4035 C C . HIS A 1 57 ? -14.068 -8.022 6.132 1.00 0.00 243 HIS A C 5
ATOM 4036 O O . HIS A 1 57 ? -14.073 -6.793 6.120 1.00 0.00 243 HIS A O 5
ATOM 4051 N N . GLY A 1 1 ? 22.300 6.361 10.239 1.00 0.00 187 GLY A N 6
ATOM 4052 C CA . GLY A 1 1 ? 21.323 5.497 10.960 1.00 0.00 187 GLY A CA 6
ATOM 4053 C C . GLY A 1 1 ? 20.386 4.832 9.948 1.00 0.00 187 GLY A C 6
ATOM 4054 O O . GLY A 1 1 ? 19.229 5.183 9.834 1.00 0.00 187 GLY A O 6
ATOM 4057 N N . SER A 1 2 ? 20.881 3.875 9.212 1.00 0.00 188 SER A N 6
ATOM 4058 C CA . SER A 1 2 ? 20.025 3.188 8.203 1.00 0.00 188 SER A CA 6
ATOM 4059 C C . SER A 1 2 ? 18.965 2.343 8.914 1.00 0.00 188 SER A C 6
ATOM 4060 O O . SER A 1 2 ? 19.029 2.124 10.109 1.00 0.00 188 SER A O 6
ATOM 4068 N N . CYS A 1 3 ? 17.987 1.868 8.188 1.00 0.00 189 CYS A N 6
ATOM 4069 C CA . CYS A 1 3 ? 16.919 1.036 8.817 1.00 0.00 189 CYS A CA 6
ATOM 4070 C C . CYS A 1 3 ? 16.165 1.867 9.860 1.00 0.00 189 CYS A C 6
ATOM 4071 O O . CYS A 1 3 ? 15.276 1.378 10.529 1.00 0.00 189 CYS A O 6
ATOM 4078 N N . ALA A 1 4 ? 16.507 3.120 10.003 1.00 0.00 190 ALA A N 6
ATOM 4079 C CA . ALA A 1 4 ? 15.802 3.974 11.001 1.00 0.00 190 ALA A CA 6
ATOM 4080 C C . ALA A 1 4 ? 14.329 4.111 10.606 1.00 0.00 190 ALA A C 6
ATOM 4081 O O . ALA A 1 4 ? 13.444 4.046 11.438 1.00 0.00 190 ALA A O 6
ATOM 4088 N N . SER A 1 5 ? 14.056 4.289 9.342 1.00 0.00 191 SER A N 6
ATOM 4089 C CA . SER A 1 5 ? 12.639 4.417 8.896 1.00 0.00 191 SER A CA 6
ATOM 4090 C C . SER A 1 5 ? 12.041 3.018 8.752 1.00 0.00 191 SER A C 6
ATOM 4091 O O . SER A 1 5 ? 10.868 2.852 8.478 1.00 0.00 191 SER A O 6
ATOM 4099 N N . CYS A 1 6 ? 12.849 2.012 8.934 1.00 0.00 192 CYS A N 6
ATOM 4100 C CA . CYS A 1 6 ? 12.356 0.614 8.812 1.00 0.00 192 CYS A CA 6
ATOM 4101 C C . CYS A 1 6 ? 12.760 -0.165 10.070 1.00 0.00 192 CYS A C 6
ATOM 4102 O O . CYS A 1 6 ? 13.766 -0.841 10.095 1.00 0.00 192 CYS A O 6
ATOM 4109 N N . PRO A 1 7 ? 11.987 -0.049 11.116 1.00 0.00 193 PRO A N 6
ATOM 4110 C CA . PRO A 1 7 ? 12.274 -0.734 12.412 1.00 0.00 193 PRO A CA 6
ATOM 4111 C C . PRO A 1 7 ? 12.237 -2.264 12.297 1.00 0.00 193 PRO A C 6
ATOM 4112 O O . PRO A 1 7 ? 13.260 -2.913 12.221 1.00 0.00 193 PRO A O 6
ATOM 4123 N N . ASN A 1 8 ? 11.067 -2.843 12.289 1.00 0.00 194 ASN A N 6
ATOM 4124 C CA . ASN A 1 8 ? 10.972 -4.328 12.185 1.00 0.00 194 ASN A CA 6
ATOM 4125 C C . ASN A 1 8 ? 10.898 -4.733 10.713 1.00 0.00 194 ASN A C 6
ATOM 4126 O O . ASN A 1 8 ? 10.718 -5.889 10.385 1.00 0.00 194 ASN A O 6
ATOM 4137 N N . ASN A 1 9 ? 11.021 -3.789 9.824 1.00 0.00 195 ASN A N 6
ATOM 4138 C CA . ASN A 1 9 ? 10.945 -4.115 8.374 1.00 0.00 195 ASN A CA 6
ATOM 4139 C C . ASN A 1 9 ? 12.339 -4.446 7.832 1.00 0.00 195 ASN A C 6
ATOM 4140 O O . ASN A 1 9 ? 12.519 -4.646 6.647 1.00 0.00 195 ASN A O 6
ATOM 4151 N N . CYS A 1 10 ? 13.328 -4.505 8.682 1.00 0.00 196 CYS A N 6
ATOM 4152 C CA . CYS A 1 10 ? 14.701 -4.824 8.195 1.00 0.00 196 CYS A CA 6
ATOM 4153 C C . CYS A 1 10 ? 14.897 -6.342 8.172 1.00 0.00 196 CYS A C 6
ATOM 4154 O O . CYS A 1 10 ? 15.427 -6.922 9.101 1.00 0.00 196 CYS A O 6
ATOM 4161 N N . GLU A 1 11 ? 14.483 -6.993 7.117 1.00 0.00 197 GLU A N 6
ATOM 4162 C CA . GLU A 1 11 ? 14.659 -8.471 7.044 1.00 0.00 197 GLU A CA 6
ATOM 4163 C C . GLU A 1 11 ? 16.153 -8.798 7.045 1.00 0.00 197 GLU A C 6
ATOM 4164 O O . GLU A 1 11 ? 16.579 -9.812 7.564 1.00 0.00 197 GLU A O 6
ATOM 4177 N N . ASN A 1 12 ? 16.951 -7.944 6.467 1.00 0.00 198 ASN A N 6
ATOM 4178 C CA . ASN A 1 12 ? 18.419 -8.194 6.426 1.00 0.00 198 ASN A CA 6
ATOM 4179 C C . ASN A 1 12 ? 19.145 -6.882 6.130 1.00 0.00 198 ASN A C 6
ATOM 4180 O O . ASN A 1 12 ? 20.043 -6.827 5.314 1.00 0.00 198 ASN A O 6
ATOM 4191 N N . GLY A 1 13 ? 18.753 -5.821 6.779 1.00 0.00 199 GLY A N 6
ATOM 4192 C CA . GLY A 1 13 ? 19.409 -4.510 6.526 1.00 0.00 199 GLY A CA 6
ATOM 4193 C C . GLY A 1 13 ? 18.643 -3.788 5.419 1.00 0.00 199 GLY A C 6
ATOM 4194 O O . GLY A 1 13 ? 18.913 -2.647 5.097 1.00 0.00 199 GLY A O 6
ATOM 4198 N N . LEU A 1 14 ? 17.683 -4.452 4.836 1.00 0.00 200 LEU A N 6
ATOM 4199 C CA . LEU A 1 14 ? 16.882 -3.827 3.750 1.00 0.00 200 LEU A CA 6
ATOM 4200 C C . LEU A 1 14 ? 15.469 -3.553 4.261 1.00 0.00 200 LEU A C 6
ATOM 4201 O O . LEU A 1 14 ? 14.889 -4.356 4.963 1.00 0.00 200 LEU A O 6
ATOM 4217 N N . CYS A 1 15 ? 14.906 -2.431 3.915 1.00 0.00 201 CYS A N 6
ATOM 4218 C CA . CYS A 1 15 ? 13.530 -2.117 4.386 1.00 0.00 201 CYS A CA 6
ATOM 4219 C C . CYS A 1 15 ? 12.519 -2.891 3.537 1.00 0.00 201 CYS A C 6
ATOM 4220 O O . CYS A 1 15 ? 12.724 -3.117 2.361 1.00 0.00 201 CYS A O 6
ATOM 4227 N N . THR A 1 16 ? 11.428 -3.304 4.125 1.00 0.00 202 THR A N 6
ATOM 4228 C CA . THR A 1 16 ? 10.405 -4.067 3.355 1.00 0.00 202 THR A CA 6
ATOM 4229 C C . THR A 1 16 ? 9.203 -3.167 3.066 1.00 0.00 202 THR A C 6
ATOM 4230 O O . THR A 1 16 ? 8.074 -3.614 3.026 1.00 0.00 202 THR A O 6
ATOM 4241 N N . ASN A 1 17 ? 9.437 -1.899 2.866 1.00 0.00 203 ASN A N 6
ATOM 4242 C CA . ASN A 1 17 ? 8.311 -0.967 2.579 1.00 0.00 203 ASN A CA 6
ATOM 4243 C C . ASN A 1 17 ? 7.917 -1.094 1.106 1.00 0.00 203 ASN A C 6
ATOM 4244 O O . ASN A 1 17 ? 7.115 -0.335 0.599 1.00 0.00 203 ASN A O 6
ATOM 4255 N N . SER A 1 18 ? 8.474 -2.051 0.417 1.00 0.00 204 SER A N 6
ATOM 4256 C CA . SER A 1 18 ? 8.132 -2.232 -1.021 1.00 0.00 204 SER A CA 6
ATOM 4257 C C . SER A 1 18 ? 7.084 -3.336 -1.146 1.00 0.00 204 SER A C 6
ATOM 4258 O O . SER A 1 18 ? 7.113 -4.315 -0.425 1.00 0.00 204 SER A O 6
ATOM 4266 N N . CYS A 1 19 ? 6.152 -3.188 -2.045 1.00 0.00 205 CYS A N 6
ATOM 4267 C CA . CYS A 1 19 ? 5.099 -4.230 -2.199 1.00 0.00 205 CYS A CA 6
ATOM 4268 C C . CYS A 1 19 ? 4.670 -4.311 -3.667 1.00 0.00 205 CYS A C 6
ATOM 4269 O O . CYS A 1 19 ? 5.090 -3.522 -4.490 1.00 0.00 205 CYS A O 6
ATOM 4276 N N . ASP A 1 20 ? 3.840 -5.261 -4.004 1.00 0.00 206 ASP A N 6
ATOM 4277 C CA . ASP A 1 20 ? 3.390 -5.394 -5.418 1.00 0.00 206 ASP A CA 6
ATOM 4278 C C . ASP A 1 20 ? 2.889 -4.040 -5.924 1.00 0.00 206 ASP A C 6
ATOM 4279 O O . ASP A 1 20 ? 3.051 -3.698 -7.079 1.00 0.00 206 ASP A O 6
ATOM 4289 N N . PHE A 1 21 ? 2.283 -3.266 -5.068 1.00 0.00 207 PHE A N 6
ATOM 4290 C CA . PHE A 1 21 ? 1.769 -1.933 -5.492 1.00 0.00 207 PHE A CA 6
ATOM 4291 C C . PHE A 1 21 ? 2.525 -0.829 -4.759 1.00 0.00 207 PHE A C 6
ATOM 4292 O O . PHE A 1 21 ? 3.102 -1.045 -3.712 1.00 0.00 207 PHE A O 6
ATOM 4309 N N . GLU A 1 22 ? 2.503 0.359 -5.293 1.00 0.00 208 GLU A N 6
ATOM 4310 C CA . GLU A 1 22 ? 3.195 1.488 -4.618 1.00 0.00 208 GLU A CA 6
ATOM 4311 C C . GLU A 1 22 ? 2.286 2.717 -4.665 1.00 0.00 208 GLU A C 6
ATOM 4312 O O . GLU A 1 22 ? 1.724 3.042 -5.692 1.00 0.00 208 GLU A O 6
ATOM 4325 N N . ASP A 1 23 ? 2.134 3.407 -3.569 1.00 0.00 209 ASP A N 6
ATOM 4326 C CA . ASP A 1 23 ? 1.260 4.610 -3.584 1.00 0.00 209 ASP A CA 6
ATOM 4327 C C . ASP A 1 23 ? 1.982 5.723 -4.340 1.00 0.00 209 ASP A C 6
ATOM 4328 O O . ASP A 1 23 ? 2.906 6.330 -3.838 1.00 0.00 209 ASP A O 6
ATOM 4338 N N . LEU A 1 24 ? 1.567 5.991 -5.544 1.00 0.00 210 LEU A N 6
ATOM 4339 C CA . LEU A 1 24 ? 2.228 7.060 -6.340 1.00 0.00 210 LEU A CA 6
ATOM 4340 C C . LEU A 1 24 ? 2.120 8.388 -5.587 1.00 0.00 210 LEU A C 6
ATOM 4341 O O . LEU A 1 24 ? 2.967 9.252 -5.711 1.00 0.00 210 LEU A O 6
ATOM 4357 N N . LEU A 1 25 ? 1.093 8.556 -4.798 1.00 0.00 211 LEU A N 6
ATOM 4358 C CA . LEU A 1 25 ? 0.940 9.823 -4.027 1.00 0.00 211 LEU A CA 6
ATOM 4359 C C . LEU A 1 25 ? 1.181 9.542 -2.543 1.00 0.00 211 LEU A C 6
ATOM 4360 O O . LEU A 1 25 ? 0.812 8.504 -2.032 1.00 0.00 211 LEU A O 6
ATOM 4376 N N . SER A 1 26 ? 1.799 10.455 -1.845 1.00 0.00 212 SER A N 6
ATOM 4377 C CA . SER A 1 26 ? 2.059 10.228 -0.395 1.00 0.00 212 SER A CA 6
ATOM 4378 C C . SER A 1 26 ? 0.816 10.593 0.415 1.00 0.00 212 SER A C 6
ATOM 4379 O O . SER A 1 26 ? 0.799 10.480 1.624 1.00 0.00 212 SER A O 6
ATOM 4387 N N . ASN A 1 27 ? -0.226 11.024 -0.239 1.00 0.00 213 ASN A N 6
ATOM 4388 C CA . ASN A 1 27 ? -1.467 11.387 0.494 1.00 0.00 213 ASN A CA 6
ATOM 4389 C C . ASN A 1 27 ? -2.570 10.400 0.122 1.00 0.00 213 ASN A C 6
ATOM 4390 O O . ASN A 1 27 ? -3.743 10.676 0.271 1.00 0.00 213 ASN A O 6
ATOM 4401 N N . CYS A 1 28 ? -2.202 9.248 -0.364 1.00 0.00 214 CYS A N 6
ATOM 4402 C CA . CYS A 1 28 ? -3.227 8.243 -0.750 1.00 0.00 214 CYS A CA 6
ATOM 4403 C C . CYS A 1 28 ? -4.149 7.965 0.435 1.00 0.00 214 CYS A C 6
ATOM 4404 O O . CYS A 1 28 ? -5.350 7.851 0.281 1.00 0.00 214 CYS A O 6
ATOM 4411 N N . GLU A 1 29 ? -3.612 7.872 1.618 1.00 0.00 215 GLU A N 6
ATOM 4412 C CA . GLU A 1 29 ? -4.482 7.623 2.795 1.00 0.00 215 GLU A CA 6
ATOM 4413 C C . GLU A 1 29 ? -5.497 8.761 2.876 1.00 0.00 215 GLU A C 6
ATOM 4414 O O . GLU A 1 29 ? -6.656 8.562 3.183 1.00 0.00 215 GLU A O 6
ATOM 4427 N N . SER A 1 30 ? -5.062 9.955 2.584 1.00 0.00 216 SER A N 6
ATOM 4428 C CA . SER A 1 30 ? -5.984 11.120 2.620 1.00 0.00 216 SER A CA 6
ATOM 4429 C C . SER A 1 30 ? -7.054 10.948 1.540 1.00 0.00 216 SER A C 6
ATOM 4430 O O . SER A 1 30 ? -8.218 11.221 1.753 1.00 0.00 216 SER A O 6
ATOM 4438 N N . LEU A 1 31 ? -6.661 10.499 0.379 1.00 0.00 217 LEU A N 6
ATOM 4439 C CA . LEU A 1 31 ? -7.645 10.310 -0.724 1.00 0.00 217 LEU A CA 6
ATOM 4440 C C . LEU A 1 31 ? -8.616 9.182 -0.370 1.00 0.00 217 LEU A C 6
ATOM 4441 O O . LEU A 1 31 ? -9.789 9.245 -0.677 1.00 0.00 217 LEU A O 6
ATOM 4457 N N . LYS A 1 32 ? -8.142 8.148 0.270 1.00 0.00 218 LYS A N 6
ATOM 4458 C CA . LYS A 1 32 ? -9.051 7.024 0.631 1.00 0.00 218 LYS A CA 6
ATOM 4459 C C . LYS A 1 32 ? -10.182 7.557 1.510 1.00 0.00 218 LYS A C 6
ATOM 4460 O O . LYS A 1 32 ? -11.332 7.200 1.348 1.00 0.00 218 LYS A O 6
ATOM 4479 N N . THR A 1 33 ? -9.860 8.411 2.439 1.00 0.00 219 THR A N 6
ATOM 4480 C CA . THR A 1 33 ? -10.905 8.977 3.336 1.00 0.00 219 THR A CA 6
ATOM 4481 C C . THR A 1 33 ? -11.884 9.830 2.523 1.00 0.00 219 THR A C 6
ATOM 4482 O O . THR A 1 33 ? -13.060 9.893 2.823 1.00 0.00 219 THR A O 6
ATOM 4493 N N . SER A 1 34 ? -11.407 10.500 1.507 1.00 0.00 220 SER A N 6
ATOM 4494 C CA . SER A 1 34 ? -12.315 11.360 0.693 1.00 0.00 220 SER A CA 6
ATOM 4495 C C . SER A 1 34 ? -12.780 10.608 -0.558 1.00 0.00 220 SER A C 6
ATOM 4496 O O . SER A 1 34 ? -13.962 10.487 -0.814 1.00 0.00 220 SER A O 6
ATOM 4504 N N . ALA A 1 35 ? -11.865 10.109 -1.345 1.00 0.00 221 ALA A N 6
ATOM 4505 C CA . ALA A 1 35 ? -12.270 9.379 -2.581 1.00 0.00 221 ALA A CA 6
ATOM 4506 C C . ALA A 1 35 ? -12.775 7.984 -2.216 1.00 0.00 221 ALA A C 6
ATOM 4507 O O . ALA A 1 35 ? -13.964 7.740 -2.155 1.00 0.00 221 ALA A O 6
ATOM 4514 N N . GLY A 1 36 ? -11.881 7.065 -1.970 1.00 0.00 222 GLY A N 6
ATOM 4515 C CA . GLY A 1 36 ? -12.310 5.685 -1.605 1.00 0.00 222 GLY A CA 6
ATOM 4516 C C . GLY A 1 36 ? -11.550 4.660 -2.452 1.00 0.00 222 GLY A C 6
ATOM 4517 O O . GLY A 1 36 ? -11.262 4.887 -3.610 1.00 0.00 222 GLY A O 6
ATOM 4521 N N . CYS A 1 37 ? -11.227 3.531 -1.882 1.00 0.00 223 CYS A N 6
ATOM 4522 C CA . CYS A 1 37 ? -10.489 2.487 -2.650 1.00 0.00 223 CYS A CA 6
ATOM 4523 C C . CYS A 1 37 ? -11.308 2.068 -3.870 1.00 0.00 223 CYS A C 6
ATOM 4524 O O . CYS A 1 37 ? -10.778 1.836 -4.939 1.00 0.00 223 CYS A O 6
ATOM 4531 N N . LYS A 1 38 ? -12.598 1.973 -3.718 1.00 0.00 224 LYS A N 6
ATOM 4532 C CA . LYS A 1 38 ? -13.457 1.575 -4.866 1.00 0.00 224 LYS A CA 6
ATOM 4533 C C . LYS A 1 38 ? -13.296 2.598 -5.992 1.00 0.00 224 LYS A C 6
ATOM 4534 O O . LYS A 1 38 ? -13.579 2.321 -7.141 1.00 0.00 224 LYS A O 6
ATOM 4553 N N . HIS A 1 39 ? -12.850 3.779 -5.669 1.00 0.00 225 HIS A N 6
ATOM 4554 C CA . HIS A 1 39 ? -12.677 4.823 -6.715 1.00 0.00 225 HIS A CA 6
ATOM 4555 C C . HIS A 1 39 ? -11.565 4.400 -7.676 1.00 0.00 225 HIS A C 6
ATOM 4556 O O . HIS A 1 39 ? -10.524 3.924 -7.269 1.00 0.00 225 HIS A O 6
ATOM 4571 N N . GLU A 1 40 ? -11.783 4.567 -8.951 1.00 0.00 226 GLU A N 6
ATOM 4572 C CA . GLU A 1 40 ? -10.747 4.173 -9.945 1.00 0.00 226 GLU A CA 6
ATOM 4573 C C . GLU A 1 40 ? -9.475 5.002 -9.736 1.00 0.00 226 GLU A C 6
ATOM 4574 O O . GLU A 1 40 ? -8.377 4.529 -9.943 1.00 0.00 226 GLU A O 6
ATOM 4587 N N . LEU A 1 41 ? -9.615 6.237 -9.334 1.00 0.00 227 LEU A N 6
ATOM 4588 C CA . LEU A 1 41 ? -8.411 7.090 -9.123 1.00 0.00 227 LEU A CA 6
ATOM 4589 C C . LEU A 1 41 ? -7.428 6.396 -8.177 1.00 0.00 227 LEU A C 6
ATOM 4590 O O . LEU A 1 41 ? -6.256 6.285 -8.469 1.00 0.00 227 LEU A O 6
ATOM 4606 N N . LEU A 1 42 ? -7.889 5.918 -7.056 1.00 0.00 228 LEU A N 6
ATOM 4607 C CA . LEU A 1 42 ? -6.971 5.225 -6.110 1.00 0.00 228 LEU A CA 6
ATOM 4608 C C . LEU A 1 42 ? -6.457 3.948 -6.763 1.00 0.00 228 LEU A C 6
ATOM 4609 O O . LEU A 1 42 ? -5.400 3.447 -6.437 1.00 0.00 228 LEU A O 6
ATOM 4625 N N . LYS A 1 43 ? -7.218 3.410 -7.665 1.00 0.00 229 LYS A N 6
ATOM 4626 C CA . LYS A 1 43 ? -6.815 2.149 -8.331 1.00 0.00 229 LYS A CA 6
ATOM 4627 C C . LYS A 1 43 ? -5.624 2.378 -9.269 1.00 0.00 229 LYS A C 6
ATOM 4628 O O . LYS A 1 43 ? -5.123 1.445 -9.859 1.00 0.00 229 LYS A O 6
ATOM 4647 N N . THR A 1 44 ? -5.172 3.596 -9.441 1.00 0.00 230 THR A N 6
ATOM 4648 C CA . THR A 1 44 ? -4.023 3.807 -10.372 1.00 0.00 230 THR A CA 6
ATOM 4649 C C . THR A 1 44 ? -2.833 4.466 -9.657 1.00 0.00 230 THR A C 6
ATOM 4650 O O . THR A 1 44 ? -1.697 4.259 -10.034 1.00 0.00 230 THR A O 6
ATOM 4661 N N . LYS A 1 45 ? -3.060 5.237 -8.624 1.00 0.00 231 LYS A N 6
ATOM 4662 C CA . LYS A 1 45 ? -1.905 5.868 -7.907 1.00 0.00 231 LYS A CA 6
ATOM 4663 C C . LYS A 1 45 ? -1.926 5.441 -6.435 1.00 0.00 231 LYS A C 6
ATOM 4664 O O . LYS A 1 45 ? -0.954 5.594 -5.722 1.00 0.00 231 LYS A O 6
ATOM 4683 N N . CYS A 1 46 ? -3.024 4.898 -5.978 1.00 0.00 232 CYS A N 6
ATOM 4684 C CA . CYS A 1 46 ? -3.108 4.450 -4.554 1.00 0.00 232 CYS A CA 6
ATOM 4685 C C . CYS A 1 46 ? -3.365 2.947 -4.513 1.00 0.00 232 CYS A C 6
ATOM 4686 O O . CYS A 1 46 ? -3.857 2.414 -3.539 1.00 0.00 232 CYS A O 6
ATOM 4693 N N . GLN A 1 47 ? -3.037 2.263 -5.569 1.00 0.00 233 GLN A N 6
ATOM 4694 C CA . GLN A 1 47 ? -3.263 0.792 -5.609 1.00 0.00 233 GLN A CA 6
ATOM 4695 C C . GLN A 1 47 ? -2.645 0.131 -4.376 1.00 0.00 233 GLN A C 6
ATOM 4696 O O . GLN A 1 47 ? -3.199 -0.791 -3.816 1.00 0.00 233 GLN A O 6
ATOM 4710 N N . ALA A 1 48 ? -1.500 0.588 -3.949 1.00 0.00 234 ALA A N 6
ATOM 4711 C CA . ALA A 1 48 ? -0.855 -0.029 -2.756 1.00 0.00 234 ALA A CA 6
ATOM 4712 C C . ALA A 1 48 ? -1.599 0.378 -1.487 1.00 0.00 234 ALA A C 6
ATOM 4713 O O . ALA A 1 48 ? -1.694 -0.380 -0.542 1.00 0.00 234 ALA A O 6
ATOM 4720 N N . THR A 1 49 ? -2.126 1.567 -1.452 1.00 0.00 235 THR A N 6
ATOM 4721 C CA . THR A 1 49 ? -2.857 2.013 -0.238 1.00 0.00 235 THR A CA 6
ATOM 4722 C C . THR A 1 49 ? -4.095 1.139 -0.041 1.00 0.00 235 THR A C 6
ATOM 4723 O O . THR A 1 49 ? -4.573 0.965 1.063 1.00 0.00 235 THR A O 6
ATOM 4734 N N . CYS A 1 50 ? -4.624 0.595 -1.102 1.00 0.00 236 CYS A N 6
ATOM 4735 C CA . CYS A 1 50 ? -5.838 -0.259 -0.971 1.00 0.00 236 CYS A CA 6
ATOM 4736 C C . CYS A 1 50 ? -5.513 -1.718 -1.304 1.00 0.00 236 CYS A C 6
ATOM 4737 O O . CYS A 1 50 ? -5.697 -2.600 -0.489 1.00 0.00 236 CYS A O 6
ATOM 4744 N N . LEU A 1 51 ? -5.050 -1.988 -2.493 1.00 0.00 237 LEU A N 6
ATOM 4745 C CA . LEU A 1 51 ? -4.738 -3.399 -2.860 1.00 0.00 237 LEU A CA 6
ATOM 4746 C C . LEU A 1 51 ? -3.648 -3.948 -1.938 1.00 0.00 237 LEU A C 6
ATOM 4747 O O . LEU A 1 51 ? -3.655 -5.110 -1.583 1.00 0.00 237 LEU A O 6
ATOM 4763 N N . CYS A 1 52 ? -2.714 -3.128 -1.535 1.00 0.00 238 CYS A N 6
ATOM 4764 C CA . CYS A 1 52 ? -1.638 -3.623 -0.629 1.00 0.00 238 CYS A CA 6
ATOM 4765 C C . CYS A 1 52 ? -1.861 -3.056 0.775 1.00 0.00 238 CYS A C 6
ATOM 4766 O O . CYS A 1 52 ? -1.345 -2.014 1.125 1.00 0.00 238 CYS A O 6
ATOM 4773 N N . GLU A 1 53 ? -2.624 -3.743 1.578 1.00 0.00 239 GLU A N 6
ATOM 4774 C CA . GLU A 1 53 ? -2.890 -3.263 2.964 1.00 0.00 239 GLU A CA 6
ATOM 4775 C C . GLU A 1 53 ? -3.757 -4.290 3.692 1.00 0.00 239 GLU A C 6
ATOM 4776 O O . GLU A 1 53 ? -4.969 -4.267 3.603 1.00 0.00 239 GLU A O 6
ATOM 4789 N N . ASP A 1 54 ? -3.150 -5.194 4.410 1.00 0.00 240 ASP A N 6
ATOM 4790 C CA . ASP A 1 54 ? -3.948 -6.220 5.139 1.00 0.00 240 ASP A CA 6
ATOM 4791 C C . ASP A 1 54 ? -4.908 -6.908 4.166 1.00 0.00 240 ASP A C 6
ATOM 4792 O O . ASP A 1 54 ? -6.092 -7.012 4.418 1.00 0.00 240 ASP A O 6
ATOM 4802 N N . LYS A 1 55 ? -4.409 -7.382 3.059 1.00 0.00 241 LYS A N 6
ATOM 4803 C CA . LYS A 1 55 ? -5.290 -8.067 2.075 1.00 0.00 241 LYS A CA 6
ATOM 4804 C C . LYS A 1 55 ? -5.197 -9.577 2.293 1.00 0.00 241 LYS A C 6
ATOM 4805 O O . LYS A 1 55 ? -4.121 -10.130 2.390 1.00 0.00 241 LYS A O 6
ATOM 4824 N N . ILE A 1 56 ? -6.312 -10.246 2.376 1.00 0.00 242 ILE A N 6
ATOM 4825 C CA . ILE A 1 56 ? -6.269 -11.717 2.594 1.00 0.00 242 ILE A CA 6
ATOM 4826 C C . ILE A 1 56 ? -6.558 -12.440 1.275 1.00 0.00 242 ILE A C 6
ATOM 4827 O O . ILE A 1 56 ? -7.500 -12.120 0.577 1.00 0.00 242 ILE A O 6
ATOM 4843 N N . HIS A 1 57 ? -5.756 -13.413 0.932 1.00 0.00 243 HIS A N 6
ATOM 4844 C CA . HIS A 1 57 ? -5.982 -14.159 -0.338 1.00 0.00 243 HIS A CA 6
ATOM 4845 C C . HIS A 1 57 ? -6.453 -13.194 -1.427 1.00 0.00 243 HIS A C 6
ATOM 4846 O O . HIS A 1 57 ? -6.580 -11.996 -1.188 1.00 0.00 243 HIS A O 6
ATOM 4861 N N . GLY A 1 1 ? 12.953 -23.952 0.925 1.00 0.00 187 GLY A N 7
ATOM 4862 C CA . GLY A 1 1 ? 12.988 -22.512 0.542 1.00 0.00 187 GLY A CA 7
ATOM 4863 C C . GLY A 1 1 ? 11.674 -22.133 -0.145 1.00 0.00 187 GLY A C 7
ATOM 4864 O O . GLY A 1 1 ? 11.561 -22.167 -1.354 1.00 0.00 187 GLY A O 7
ATOM 4867 N N . SER A 1 2 ? 10.680 -21.771 0.618 1.00 0.00 188 SER A N 7
ATOM 4868 C CA . SER A 1 2 ? 9.374 -21.387 0.010 1.00 0.00 188 SER A CA 7
ATOM 4869 C C . SER A 1 2 ? 9.449 -19.938 -0.472 1.00 0.00 188 SER A C 7
ATOM 4870 O O . SER A 1 2 ? 8.507 -19.405 -1.025 1.00 0.00 188 SER A O 7
ATOM 4878 N N . CYS A 1 3 ? 10.566 -19.298 -0.267 1.00 0.00 189 CYS A N 7
ATOM 4879 C CA . CYS A 1 3 ? 10.714 -17.882 -0.708 1.00 0.00 189 CYS A CA 7
ATOM 4880 C C . CYS A 1 3 ? 10.754 -17.824 -2.237 1.00 0.00 189 CYS A C 7
ATOM 4881 O O . CYS A 1 3 ? 11.462 -17.026 -2.818 1.00 0.00 189 CYS A O 7
ATOM 4888 N N . ALA A 1 4 ? 10.008 -18.668 -2.896 1.00 0.00 190 ALA A N 7
ATOM 4889 C CA . ALA A 1 4 ? 10.019 -18.661 -4.385 1.00 0.00 190 ALA A CA 7
ATOM 4890 C C . ALA A 1 4 ? 9.612 -17.275 -4.896 1.00 0.00 190 ALA A C 7
ATOM 4891 O O . ALA A 1 4 ? 10.164 -16.775 -5.856 1.00 0.00 190 ALA A O 7
ATOM 4898 N N . SER A 1 5 ? 8.654 -16.652 -4.268 1.00 0.00 191 SER A N 7
ATOM 4899 C CA . SER A 1 5 ? 8.224 -15.300 -4.725 1.00 0.00 191 SER A CA 7
ATOM 4900 C C . SER A 1 5 ? 9.374 -14.306 -4.546 1.00 0.00 191 SER A C 7
ATOM 4901 O O . SER A 1 5 ? 9.595 -13.443 -5.372 1.00 0.00 191 SER A O 7
ATOM 4909 N N . CYS A 1 6 ? 10.107 -14.418 -3.471 1.00 0.00 192 CYS A N 7
ATOM 4910 C CA . CYS A 1 6 ? 11.239 -13.476 -3.236 1.00 0.00 192 CYS A CA 7
ATOM 4911 C C . CYS A 1 6 ? 12.461 -14.254 -2.734 1.00 0.00 192 CYS A C 7
ATOM 4912 O O . CYS A 1 6 ? 12.767 -14.248 -1.558 1.00 0.00 192 CYS A O 7
ATOM 4919 N N . PRO A 1 7 ? 13.151 -14.930 -3.613 1.00 0.00 193 PRO A N 7
ATOM 4920 C CA . PRO A 1 7 ? 14.350 -15.733 -3.238 1.00 0.00 193 PRO A CA 7
ATOM 4921 C C . PRO A 1 7 ? 15.530 -14.862 -2.787 1.00 0.00 193 PRO A C 7
ATOM 4922 O O . PRO A 1 7 ? 16.365 -15.289 -2.015 1.00 0.00 193 PRO A O 7
ATOM 4933 N N . ASN A 1 8 ? 15.614 -13.649 -3.266 1.00 0.00 194 ASN A N 7
ATOM 4934 C CA . ASN A 1 8 ? 16.751 -12.770 -2.862 1.00 0.00 194 ASN A CA 7
ATOM 4935 C C . ASN A 1 8 ? 16.329 -11.844 -1.715 1.00 0.00 194 ASN A C 7
ATOM 4936 O O . ASN A 1 8 ? 17.089 -11.002 -1.280 1.00 0.00 194 ASN A O 7
ATOM 4947 N N . ASN A 1 9 ? 15.129 -11.987 -1.220 1.00 0.00 195 ASN A N 7
ATOM 4948 C CA . ASN A 1 9 ? 14.684 -11.103 -0.102 1.00 0.00 195 ASN A CA 7
ATOM 4949 C C . ASN A 1 9 ? 13.860 -11.915 0.897 1.00 0.00 195 ASN A C 7
ATOM 4950 O O . ASN A 1 9 ? 12.731 -11.581 1.200 1.00 0.00 195 ASN A O 7
ATOM 4961 N N . CYS A 1 10 ? 14.411 -12.979 1.414 1.00 0.00 196 CYS A N 7
ATOM 4962 C CA . CYS A 1 10 ? 13.654 -13.806 2.394 1.00 0.00 196 CYS A CA 7
ATOM 4963 C C . CYS A 1 10 ? 14.256 -13.633 3.789 1.00 0.00 196 CYS A C 7
ATOM 4964 O O . CYS A 1 10 ? 15.441 -13.812 3.993 1.00 0.00 196 CYS A O 7
ATOM 4971 N N . GLU A 1 11 ? 13.446 -13.295 4.752 1.00 0.00 197 GLU A N 7
ATOM 4972 C CA . GLU A 1 11 ? 13.960 -13.118 6.139 1.00 0.00 197 GLU A CA 7
ATOM 4973 C C . GLU A 1 11 ? 13.144 -13.994 7.089 1.00 0.00 197 GLU A C 7
ATOM 4974 O O . GLU A 1 11 ? 12.159 -14.590 6.702 1.00 0.00 197 GLU A O 7
ATOM 4987 N N . ASN A 1 12 ? 13.541 -14.079 8.329 1.00 0.00 198 ASN A N 7
ATOM 4988 C CA . ASN A 1 12 ? 12.778 -14.919 9.293 1.00 0.00 198 ASN A CA 7
ATOM 4989 C C . ASN A 1 12 ? 11.281 -14.684 9.086 1.00 0.00 198 ASN A C 7
ATOM 4990 O O . ASN A 1 12 ? 10.454 -15.477 9.490 1.00 0.00 198 ASN A O 7
ATOM 5001 N N . GLY A 1 13 ? 10.929 -13.597 8.454 1.00 0.00 199 GLY A N 7
ATOM 5002 C CA . GLY A 1 13 ? 9.488 -13.302 8.210 1.00 0.00 199 GLY A CA 7
ATOM 5003 C C . GLY A 1 13 ? 9.200 -13.377 6.710 1.00 0.00 199 GLY A C 7
ATOM 5004 O O . GLY A 1 13 ? 8.753 -12.423 6.106 1.00 0.00 199 GLY A O 7
ATOM 5008 N N . LEU A 1 14 ? 9.450 -14.508 6.105 1.00 0.00 200 LEU A N 7
ATOM 5009 C CA . LEU A 1 14 ? 9.191 -14.652 4.649 1.00 0.00 200 LEU A CA 7
ATOM 5010 C C . LEU A 1 14 ? 9.578 -13.360 3.928 1.00 0.00 200 LEU A C 7
ATOM 5011 O O . LEU A 1 14 ? 10.421 -12.613 4.384 1.00 0.00 200 LEU A O 7
ATOM 5027 N N . CYS A 1 15 ? 8.970 -13.090 2.804 1.00 0.00 201 CYS A N 7
ATOM 5028 C CA . CYS A 1 15 ? 9.308 -11.846 2.055 1.00 0.00 201 CYS A CA 7
ATOM 5029 C C . CYS A 1 15 ? 9.056 -10.631 2.948 1.00 0.00 201 CYS A C 7
ATOM 5030 O O . CYS A 1 15 ? 8.150 -10.620 3.758 1.00 0.00 201 CYS A O 7
ATOM 5037 N N . THR A 1 16 ? 9.851 -9.605 2.807 1.00 0.00 202 THR A N 7
ATOM 5038 C CA . THR A 1 16 ? 9.653 -8.393 3.651 1.00 0.00 202 THR A CA 7
ATOM 5039 C C . THR A 1 16 ? 8.653 -7.451 2.975 1.00 0.00 202 THR A C 7
ATOM 5040 O O . THR A 1 16 ? 8.273 -6.437 3.528 1.00 0.00 202 THR A O 7
ATOM 5051 N N . ASN A 1 17 ? 8.225 -7.772 1.784 1.00 0.00 203 ASN A N 7
ATOM 5052 C CA . ASN A 1 17 ? 7.251 -6.890 1.080 1.00 0.00 203 ASN A CA 7
ATOM 5053 C C . ASN A 1 17 ? 5.853 -7.508 1.146 1.00 0.00 203 ASN A C 7
ATOM 5054 O O . ASN A 1 17 ? 5.582 -8.527 0.542 1.00 0.00 203 ASN A O 7
ATOM 5065 N N . SER A 1 18 ? 4.956 -6.895 1.870 1.00 0.00 204 SER A N 7
ATOM 5066 C CA . SER A 1 18 ? 3.576 -7.445 1.965 1.00 0.00 204 SER A CA 7
ATOM 5067 C C . SER A 1 18 ? 2.689 -6.735 0.943 1.00 0.00 204 SER A C 7
ATOM 5068 O O . SER A 1 18 ? 1.513 -7.012 0.827 1.00 0.00 204 SER A O 7
ATOM 5076 N N . CYS A 1 19 ? 3.249 -5.813 0.209 1.00 0.00 205 CYS A N 7
ATOM 5077 C CA . CYS A 1 19 ? 2.444 -5.068 -0.799 1.00 0.00 205 CYS A CA 7
ATOM 5078 C C . CYS A 1 19 ? 3.104 -5.167 -2.177 1.00 0.00 205 CYS A C 7
ATOM 5079 O O . CYS A 1 19 ? 4.299 -5.002 -2.318 1.00 0.00 205 CYS A O 7
ATOM 5086 N N . ASP A 1 20 ? 2.328 -5.420 -3.198 1.00 0.00 206 ASP A N 7
ATOM 5087 C CA . ASP A 1 20 ? 2.899 -5.514 -4.573 1.00 0.00 206 ASP A CA 7
ATOM 5088 C C . ASP A 1 20 ? 2.633 -4.199 -5.307 1.00 0.00 206 ASP A C 7
ATOM 5089 O O . ASP A 1 20 ? 2.904 -4.062 -6.484 1.00 0.00 206 ASP A O 7
ATOM 5099 N N . PHE A 1 21 ? 2.087 -3.237 -4.617 1.00 0.00 207 PHE A N 7
ATOM 5100 C CA . PHE A 1 21 ? 1.778 -1.925 -5.254 1.00 0.00 207 PHE A CA 7
ATOM 5101 C C . PHE A 1 21 ? 2.471 -0.793 -4.498 1.00 0.00 207 PHE A C 7
ATOM 5102 O O . PHE A 1 21 ? 2.878 -0.945 -3.363 1.00 0.00 207 PHE A O 7
ATOM 5119 N N . GLU A 1 22 ? 2.584 0.351 -5.115 1.00 0.00 208 GLU A N 7
ATOM 5120 C CA . GLU A 1 22 ? 3.218 1.511 -4.434 1.00 0.00 208 GLU A CA 7
ATOM 5121 C C . GLU A 1 22 ? 2.304 2.729 -4.589 1.00 0.00 208 GLU A C 7
ATOM 5122 O O . GLU A 1 22 ? 1.747 2.962 -5.643 1.00 0.00 208 GLU A O 7
ATOM 5135 N N . ASP A 1 23 ? 2.138 3.506 -3.554 1.00 0.00 209 ASP A N 7
ATOM 5136 C CA . ASP A 1 23 ? 1.249 4.696 -3.667 1.00 0.00 209 ASP A CA 7
ATOM 5137 C C . ASP A 1 23 ? 1.977 5.803 -4.425 1.00 0.00 209 ASP A C 7
ATOM 5138 O O . ASP A 1 23 ? 2.963 6.342 -3.964 1.00 0.00 209 ASP A O 7
ATOM 5148 N N . LEU A 1 24 ? 1.488 6.155 -5.580 1.00 0.00 210 LEU A N 7
ATOM 5149 C CA . LEU A 1 24 ? 2.139 7.237 -6.363 1.00 0.00 210 LEU A CA 7
ATOM 5150 C C . LEU A 1 24 ? 2.071 8.536 -5.560 1.00 0.00 210 LEU A C 7
ATOM 5151 O O . LEU A 1 24 ? 2.932 9.388 -5.657 1.00 0.00 210 LEU A O 7
ATOM 5167 N N . LEU A 1 25 ? 1.049 8.688 -4.761 1.00 0.00 211 LEU A N 7
ATOM 5168 C CA . LEU A 1 25 ? 0.914 9.926 -3.940 1.00 0.00 211 LEU A CA 7
ATOM 5169 C C . LEU A 1 25 ? 1.223 9.594 -2.478 1.00 0.00 211 LEU A C 7
ATOM 5170 O O . LEU A 1 25 ? 0.936 8.512 -2.004 1.00 0.00 211 LEU A O 7
ATOM 5186 N N . SER A 1 26 ? 1.809 10.511 -1.759 1.00 0.00 212 SER A N 7
ATOM 5187 C CA . SER A 1 26 ? 2.136 10.240 -0.332 1.00 0.00 212 SER A CA 7
ATOM 5188 C C . SER A 1 26 ? 0.903 10.493 0.537 1.00 0.00 212 SER A C 7
ATOM 5189 O O . SER A 1 26 ? 0.928 10.296 1.736 1.00 0.00 212 SER A O 7
ATOM 5197 N N . ASN A 1 27 ? -0.177 10.925 -0.055 1.00 0.00 213 ASN A N 7
ATOM 5198 C CA . ASN A 1 27 ? -1.409 11.186 0.737 1.00 0.00 213 ASN A CA 7
ATOM 5199 C C . ASN A 1 27 ? -2.525 10.255 0.259 1.00 0.00 213 ASN A C 7
ATOM 5200 O O . ASN A 1 27 ? -3.694 10.577 0.343 1.00 0.00 213 ASN A O 7
ATOM 5211 N N . CYS A 1 28 ? -2.174 9.106 -0.251 1.00 0.00 214 CYS A N 7
ATOM 5212 C CA . CYS A 1 28 ? -3.214 8.160 -0.743 1.00 0.00 214 CYS A CA 7
ATOM 5213 C C . CYS A 1 28 ? -4.204 7.840 0.373 1.00 0.00 214 CYS A C 7
ATOM 5214 O O . CYS A 1 28 ? -5.400 7.826 0.161 1.00 0.00 214 CYS A O 7
ATOM 5221 N N . GLU A 1 29 ? -3.730 7.586 1.559 1.00 0.00 215 GLU A N 7
ATOM 5222 C CA . GLU A 1 29 ? -4.673 7.278 2.662 1.00 0.00 215 GLU A CA 7
ATOM 5223 C C . GLU A 1 29 ? -5.611 8.469 2.836 1.00 0.00 215 GLU A C 7
ATOM 5224 O O . GLU A 1 29 ? -6.792 8.316 3.073 1.00 0.00 215 GLU A O 7
ATOM 5237 N N . SER A 1 30 ? -5.092 9.659 2.696 1.00 0.00 216 SER A N 7
ATOM 5238 C CA . SER A 1 30 ? -5.953 10.864 2.828 1.00 0.00 216 SER A CA 7
ATOM 5239 C C . SER A 1 30 ? -6.993 10.849 1.705 1.00 0.00 216 SER A C 7
ATOM 5240 O O . SER A 1 30 ? -8.153 11.148 1.912 1.00 0.00 216 SER A O 7
ATOM 5248 N N . LEU A 1 31 ? -6.584 10.492 0.517 1.00 0.00 217 LEU A N 7
ATOM 5249 C CA . LEU A 1 31 ? -7.541 10.445 -0.624 1.00 0.00 217 LEU A CA 7
ATOM 5250 C C . LEU A 1 31 ? -8.573 9.344 -0.372 1.00 0.00 217 LEU A C 7
ATOM 5251 O O . LEU A 1 31 ? -9.720 9.455 -0.755 1.00 0.00 217 LEU A O 7
ATOM 5267 N N . LYS A 1 32 ? -8.171 8.276 0.263 1.00 0.00 218 LYS A N 7
ATOM 5268 C CA . LYS A 1 32 ? -9.127 7.166 0.530 1.00 0.00 218 LYS A CA 7
ATOM 5269 C C . LYS A 1 32 ? -10.324 7.712 1.307 1.00 0.00 218 LYS A C 7
ATOM 5270 O O . LYS A 1 32 ? -11.464 7.471 0.963 1.00 0.00 218 LYS A O 7
ATOM 5289 N N . THR A 1 33 ? -10.074 8.452 2.351 1.00 0.00 219 THR A N 7
ATOM 5290 C CA . THR A 1 33 ? -11.199 9.018 3.143 1.00 0.00 219 THR A CA 7
ATOM 5291 C C . THR A 1 33 ? -11.981 10.004 2.275 1.00 0.00 219 THR A C 7
ATOM 5292 O O . THR A 1 33 ? -13.196 10.029 2.283 1.00 0.00 219 THR A O 7
ATOM 5303 N N . SER A 1 34 ? -11.291 10.818 1.522 1.00 0.00 220 SER A N 7
ATOM 5304 C CA . SER A 1 34 ? -11.991 11.801 0.652 1.00 0.00 220 SER A CA 7
ATOM 5305 C C . SER A 1 34 ? -12.641 11.069 -0.519 1.00 0.00 220 SER A C 7
ATOM 5306 O O . SER A 1 34 ? -13.714 11.422 -0.968 1.00 0.00 220 SER A O 7
ATOM 5314 N N . ALA A 1 35 ? -11.994 10.053 -1.021 1.00 0.00 221 ALA A N 7
ATOM 5315 C CA . ALA A 1 35 ? -12.566 9.298 -2.167 1.00 0.00 221 ALA A CA 7
ATOM 5316 C C . ALA A 1 35 ? -12.869 7.861 -1.741 1.00 0.00 221 ALA A C 7
ATOM 5317 O O . ALA A 1 35 ? -13.920 7.567 -1.207 1.00 0.00 221 ALA A O 7
ATOM 5324 N N . GLY A 1 36 ? -11.953 6.962 -1.975 1.00 0.00 222 GLY A N 7
ATOM 5325 C CA . GLY A 1 36 ? -12.182 5.543 -1.590 1.00 0.00 222 GLY A CA 7
ATOM 5326 C C . GLY A 1 36 ? -11.180 4.655 -2.325 1.00 0.00 222 GLY A C 7
ATOM 5327 O O . GLY A 1 36 ? -10.965 4.795 -3.513 1.00 0.00 222 GLY A O 7
ATOM 5331 N N . CYS A 1 37 ? -10.562 3.743 -1.630 1.00 0.00 223 CYS A N 7
ATOM 5332 C CA . CYS A 1 37 ? -9.572 2.849 -2.288 1.00 0.00 223 CYS A CA 7
ATOM 5333 C C . CYS A 1 37 ? -10.237 2.141 -3.468 1.00 0.00 223 CYS A C 7
ATOM 5334 O O . CYS A 1 37 ? -9.666 2.021 -4.533 1.00 0.00 223 CYS A O 7
ATOM 5341 N N . LYS A 1 38 ? -11.443 1.685 -3.293 1.00 0.00 224 LYS A N 7
ATOM 5342 C CA . LYS A 1 38 ? -12.149 1.001 -4.410 1.00 0.00 224 LYS A CA 7
ATOM 5343 C C . LYS A 1 38 ? -12.272 1.970 -5.590 1.00 0.00 224 LYS A C 7
ATOM 5344 O O . LYS A 1 38 ? -12.318 1.570 -6.737 1.00 0.00 224 LYS A O 7
ATOM 5363 N N . HIS A 1 39 ? -12.334 3.245 -5.311 1.00 0.00 225 HIS A N 7
ATOM 5364 C CA . HIS A 1 39 ? -12.464 4.252 -6.404 1.00 0.00 225 HIS A CA 7
ATOM 5365 C C . HIS A 1 39 ? -11.444 3.960 -7.507 1.00 0.00 225 HIS A C 7
ATOM 5366 O O . HIS A 1 39 ? -10.358 3.477 -7.252 1.00 0.00 225 HIS A O 7
ATOM 5381 N N . GLU A 1 40 ? -11.790 4.242 -8.736 1.00 0.00 226 GLU A N 7
ATOM 5382 C CA . GLU A 1 40 ? -10.850 3.975 -9.861 1.00 0.00 226 GLU A CA 7
ATOM 5383 C C . GLU A 1 40 ? -9.620 4.882 -9.756 1.00 0.00 226 GLU A C 7
ATOM 5384 O O . GLU A 1 40 ? -8.511 4.467 -10.029 1.00 0.00 226 GLU A O 7
ATOM 5397 N N . LEU A 1 41 ? -9.802 6.117 -9.371 1.00 0.00 227 LEU A N 7
ATOM 5398 C CA . LEU A 1 41 ? -8.632 7.038 -9.264 1.00 0.00 227 LEU A CA 7
ATOM 5399 C C . LEU A 1 41 ? -7.581 6.430 -8.338 1.00 0.00 227 LEU A C 7
ATOM 5400 O O . LEU A 1 41 ? -6.418 6.355 -8.674 1.00 0.00 227 LEU A O 7
ATOM 5416 N N . LEU A 1 42 ? -7.978 5.976 -7.183 1.00 0.00 228 LEU A N 7
ATOM 5417 C CA . LEU A 1 42 ? -6.994 5.357 -6.257 1.00 0.00 228 LEU A CA 7
ATOM 5418 C C . LEU A 1 42 ? -6.468 4.073 -6.891 1.00 0.00 228 LEU A C 7
ATOM 5419 O O . LEU A 1 42 ? -5.386 3.610 -6.591 1.00 0.00 228 LEU A O 7
ATOM 5435 N N . LYS A 1 43 ? -7.245 3.492 -7.756 1.00 0.00 229 LYS A N 7
ATOM 5436 C CA . LYS A 1 43 ? -6.834 2.228 -8.414 1.00 0.00 229 LYS A CA 7
ATOM 5437 C C . LYS A 1 43 ? -5.676 2.471 -9.392 1.00 0.00 229 LYS A C 7
ATOM 5438 O O . LYS A 1 43 ? -5.149 1.538 -9.964 1.00 0.00 229 LYS A O 7
ATOM 5457 N N . THR A 1 44 ? -5.281 3.702 -9.620 1.00 0.00 230 THR A N 7
ATOM 5458 C CA . THR A 1 44 ? -4.167 3.934 -10.591 1.00 0.00 230 THR A CA 7
ATOM 5459 C C . THR A 1 44 ? -2.950 4.582 -9.907 1.00 0.00 230 THR A C 7
ATOM 5460 O O . THR A 1 44 ? -1.823 4.313 -10.273 1.00 0.00 230 THR A O 7
ATOM 5471 N N . LYS A 1 45 ? -3.148 5.417 -8.918 1.00 0.00 231 LYS A N 7
ATOM 5472 C CA . LYS A 1 45 ? -1.970 6.045 -8.235 1.00 0.00 231 LYS A CA 7
ATOM 5473 C C . LYS A 1 45 ? -1.934 5.587 -6.773 1.00 0.00 231 LYS A C 7
ATOM 5474 O O . LYS A 1 45 ? -0.915 5.663 -6.114 1.00 0.00 231 LYS A O 7
ATOM 5493 N N . CYS A 1 46 ? -3.035 5.096 -6.269 1.00 0.00 232 CYS A N 7
ATOM 5494 C CA . CYS A 1 46 ? -3.069 4.613 -4.857 1.00 0.00 232 CYS A CA 7
ATOM 5495 C C . CYS A 1 46 ? -3.330 3.108 -4.859 1.00 0.00 232 CYS A C 7
ATOM 5496 O O . CYS A 1 46 ? -3.954 2.567 -3.966 1.00 0.00 232 CYS A O 7
ATOM 5503 N N . GLN A 1 47 ? -2.858 2.436 -5.868 1.00 0.00 233 GLN A N 7
ATOM 5504 C CA . GLN A 1 47 ? -3.067 0.964 -5.972 1.00 0.00 233 GLN A CA 7
ATOM 5505 C C . GLN A 1 47 ? -2.573 0.261 -4.707 1.00 0.00 233 GLN A C 7
ATOM 5506 O O . GLN A 1 47 ? -3.150 -0.714 -4.269 1.00 0.00 233 GLN A O 7
ATOM 5520 N N . ALA A 1 48 ? -1.510 0.733 -4.119 1.00 0.00 234 ALA A N 7
ATOM 5521 C CA . ALA A 1 48 ? -0.997 0.068 -2.890 1.00 0.00 234 ALA A CA 7
ATOM 5522 C C . ALA A 1 48 ? -1.917 0.366 -1.714 1.00 0.00 234 ALA A C 7
ATOM 5523 O O . ALA A 1 48 ? -2.164 -0.481 -0.883 1.00 0.00 234 ALA A O 7
ATOM 5530 N N . THR A 1 49 ? -2.426 1.558 -1.632 1.00 0.00 235 THR A N 7
ATOM 5531 C CA . THR A 1 49 ? -3.327 1.894 -0.500 1.00 0.00 235 THR A CA 7
ATOM 5532 C C . THR A 1 49 ? -4.646 1.128 -0.649 1.00 0.00 235 THR A C 7
ATOM 5533 O O . THR A 1 49 ? -5.343 0.883 0.316 1.00 0.00 235 THR A O 7
ATOM 5544 N N . CYS A 1 50 ? -5.000 0.758 -1.851 1.00 0.00 236 CYS A N 7
ATOM 5545 C CA . CYS A 1 50 ? -6.280 0.016 -2.061 1.00 0.00 236 CYS A CA 7
ATOM 5546 C C . CYS A 1 50 ? -6.013 -1.474 -2.282 1.00 0.00 236 CYS A C 7
ATOM 5547 O O . CYS A 1 50 ? -6.377 -2.309 -1.478 1.00 0.00 236 CYS A O 7
ATOM 5554 N N . LEU A 1 51 ? -5.405 -1.811 -3.383 1.00 0.00 237 LEU A N 7
ATOM 5555 C CA . LEU A 1 51 ? -5.138 -3.244 -3.687 1.00 0.00 237 LEU A CA 7
ATOM 5556 C C . LEU A 1 51 ? -4.273 -3.877 -2.594 1.00 0.00 237 LEU A C 7
ATOM 5557 O O . LEU A 1 51 ? -4.419 -5.044 -2.287 1.00 0.00 237 LEU A O 7
ATOM 5573 N N . CYS A 1 52 ? -3.383 -3.132 -2.001 1.00 0.00 238 CYS A N 7
ATOM 5574 C CA . CYS A 1 52 ? -2.532 -3.719 -0.929 1.00 0.00 238 CYS A CA 7
ATOM 5575 C C . CYS A 1 52 ? -2.898 -3.090 0.418 1.00 0.00 238 CYS A C 7
ATOM 5576 O O . CYS A 1 52 ? -2.742 -1.904 0.629 1.00 0.00 238 CYS A O 7
ATOM 5583 N N . GLU A 1 53 ? -3.388 -3.879 1.330 1.00 0.00 239 GLU A N 7
ATOM 5584 C CA . GLU A 1 53 ? -3.767 -3.336 2.664 1.00 0.00 239 GLU A CA 7
ATOM 5585 C C . GLU A 1 53 ? -4.215 -4.484 3.567 1.00 0.00 239 GLU A C 7
ATOM 5586 O O . GLU A 1 53 ? -4.142 -4.404 4.778 1.00 0.00 239 GLU A O 7
ATOM 5599 N N . ASP A 1 54 ? -4.676 -5.554 2.984 1.00 0.00 240 ASP A N 7
ATOM 5600 C CA . ASP A 1 54 ? -5.128 -6.715 3.801 1.00 0.00 240 ASP A CA 7
ATOM 5601 C C . ASP A 1 54 ? -4.588 -8.015 3.196 1.00 0.00 240 ASP A C 7
ATOM 5602 O O . ASP A 1 54 ? -4.977 -9.098 3.589 1.00 0.00 240 ASP A O 7
ATOM 5612 N N . LYS A 1 55 ? -3.696 -7.920 2.247 1.00 0.00 241 LYS A N 7
ATOM 5613 C CA . LYS A 1 55 ? -3.138 -9.153 1.626 1.00 0.00 241 LYS A CA 7
ATOM 5614 C C . LYS A 1 55 ? -1.728 -9.394 2.162 1.00 0.00 241 LYS A C 7
ATOM 5615 O O . LYS A 1 55 ? -0.869 -8.538 2.086 1.00 0.00 241 LYS A O 7
ATOM 5634 N N . ILE A 1 56 ? -1.479 -10.554 2.700 1.00 0.00 242 ILE A N 7
ATOM 5635 C CA . ILE A 1 56 ? -0.122 -10.846 3.235 1.00 0.00 242 ILE A CA 7
ATOM 5636 C C . ILE A 1 56 ? 0.805 -11.230 2.082 1.00 0.00 242 ILE A C 7
ATOM 5637 O O . ILE A 1 56 ? 1.970 -11.519 2.275 1.00 0.00 242 ILE A O 7
ATOM 5653 N N . HIS A 1 57 ? 0.294 -11.240 0.885 1.00 0.00 243 HIS A N 7
ATOM 5654 C CA . HIS A 1 57 ? 1.138 -11.608 -0.286 1.00 0.00 243 HIS A CA 7
ATOM 5655 C C . HIS A 1 57 ? 1.835 -10.358 -0.828 1.00 0.00 243 HIS A C 7
ATOM 5656 O O . HIS A 1 57 ? 1.668 -9.266 -0.292 1.00 0.00 243 HIS A O 7
ATOM 5671 N N . GLY A 1 1 ? 11.593 10.880 0.746 1.00 0.00 187 GLY A N 8
ATOM 5672 C CA . GLY A 1 1 ? 12.292 11.576 -0.372 1.00 0.00 187 GLY A CA 8
ATOM 5673 C C . GLY A 1 1 ? 13.593 10.841 -0.700 1.00 0.00 187 GLY A C 8
ATOM 5674 O O . GLY A 1 1 ? 13.922 10.623 -1.849 1.00 0.00 187 GLY A O 8
ATOM 5677 N N . SER A 1 2 ? 14.338 10.460 0.302 1.00 0.00 188 SER A N 8
ATOM 5678 C CA . SER A 1 2 ? 15.619 9.742 0.046 1.00 0.00 188 SER A CA 8
ATOM 5679 C C . SER A 1 2 ? 15.342 8.246 -0.122 1.00 0.00 188 SER A C 8
ATOM 5680 O O . SER A 1 2 ? 16.251 7.451 -0.250 1.00 0.00 188 SER A O 8
ATOM 5688 N N . CYS A 1 3 ? 14.094 7.856 -0.120 1.00 0.00 189 CYS A N 8
ATOM 5689 C CA . CYS A 1 3 ? 13.765 6.410 -0.278 1.00 0.00 189 CYS A CA 8
ATOM 5690 C C . CYS A 1 3 ? 12.953 6.205 -1.558 1.00 0.00 189 CYS A C 8
ATOM 5691 O O . CYS A 1 3 ? 11.743 6.129 -1.527 1.00 0.00 189 CYS A O 8
ATOM 5698 N N . ALA A 1 4 ? 13.608 6.116 -2.682 1.00 0.00 190 ALA A N 8
ATOM 5699 C CA . ALA A 1 4 ? 12.864 5.918 -3.959 1.00 0.00 190 ALA A CA 8
ATOM 5700 C C . ALA A 1 4 ? 12.196 4.540 -3.959 1.00 0.00 190 ALA A C 8
ATOM 5701 O O . ALA A 1 4 ? 11.054 4.395 -4.346 1.00 0.00 190 ALA A O 8
ATOM 5708 N N . SER A 1 5 ? 12.896 3.525 -3.526 1.00 0.00 191 SER A N 8
ATOM 5709 C CA . SER A 1 5 ? 12.292 2.161 -3.503 1.00 0.00 191 SER A CA 8
ATOM 5710 C C . SER A 1 5 ? 11.076 2.166 -2.575 1.00 0.00 191 SER A C 8
ATOM 5711 O O . SER A 1 5 ? 10.113 1.455 -2.787 1.00 0.00 191 SER A O 8
ATOM 5719 N N . CYS A 1 6 ? 11.119 2.963 -1.544 1.00 0.00 192 CYS A N 8
ATOM 5720 C CA . CYS A 1 6 ? 9.976 3.026 -0.590 1.00 0.00 192 CYS A CA 8
ATOM 5721 C C . CYS A 1 6 ? 9.615 4.495 -0.344 1.00 0.00 192 CYS A C 8
ATOM 5722 O O . CYS A 1 6 ? 9.986 5.072 0.660 1.00 0.00 192 CYS A O 8
ATOM 5729 N N . PRO A 1 7 ? 8.913 5.096 -1.267 1.00 0.00 193 PRO A N 8
ATOM 5730 C CA . PRO A 1 7 ? 8.508 6.532 -1.175 1.00 0.00 193 PRO A CA 8
ATOM 5731 C C . PRO A 1 7 ? 7.707 6.860 0.092 1.00 0.00 193 PRO A C 8
ATOM 5732 O O . PRO A 1 7 ? 7.651 7.998 0.514 1.00 0.00 193 PRO A O 8
ATOM 5743 N N . ASN A 1 8 ? 7.082 5.888 0.703 1.00 0.00 194 ASN A N 8
ATOM 5744 C CA . ASN A 1 8 ? 6.296 6.188 1.936 1.00 0.00 194 ASN A CA 8
ATOM 5745 C C . ASN A 1 8 ? 6.507 5.080 2.969 1.00 0.00 194 ASN A C 8
ATOM 5746 O O . ASN A 1 8 ? 6.155 5.223 4.124 1.00 0.00 194 ASN A O 8
ATOM 5757 N N . ASN A 1 9 ? 7.074 3.978 2.568 1.00 0.00 195 ASN A N 8
ATOM 5758 C CA . ASN A 1 9 ? 7.304 2.868 3.534 1.00 0.00 195 ASN A CA 8
ATOM 5759 C C . ASN A 1 9 ? 8.663 3.052 4.213 1.00 0.00 195 ASN A C 8
ATOM 5760 O O . ASN A 1 9 ? 9.085 2.237 5.008 1.00 0.00 195 ASN A O 8
ATOM 5771 N N . CYS A 1 10 ? 9.353 4.119 3.910 1.00 0.00 196 CYS A N 8
ATOM 5772 C CA . CYS A 1 10 ? 10.682 4.350 4.543 1.00 0.00 196 CYS A CA 8
ATOM 5773 C C . CYS A 1 10 ? 10.509 5.165 5.826 1.00 0.00 196 CYS A C 8
ATOM 5774 O O . CYS A 1 10 ? 10.760 6.354 5.855 1.00 0.00 196 CYS A O 8
ATOM 5781 N N . GLU A 1 11 ? 10.088 4.538 6.890 1.00 0.00 197 GLU A N 8
ATOM 5782 C CA . GLU A 1 11 ? 9.910 5.282 8.168 1.00 0.00 197 GLU A CA 8
ATOM 5783 C C . GLU A 1 11 ? 11.271 5.799 8.638 1.00 0.00 197 GLU A C 8
ATOM 5784 O O . GLU A 1 11 ? 11.382 6.869 9.201 1.00 0.00 197 GLU A O 8
ATOM 5797 N N . ASN A 1 12 ? 12.307 5.045 8.405 1.00 0.00 198 ASN A N 8
ATOM 5798 C CA . ASN A 1 12 ? 13.666 5.483 8.825 1.00 0.00 198 ASN A CA 8
ATOM 5799 C C . ASN A 1 12 ? 14.706 4.671 8.054 1.00 0.00 198 ASN A C 8
ATOM 5800 O O . ASN A 1 12 ? 15.685 4.211 8.606 1.00 0.00 198 ASN A O 8
ATOM 5811 N N . GLY A 1 13 ? 14.492 4.479 6.781 1.00 0.00 199 GLY A N 8
ATOM 5812 C CA . GLY A 1 13 ? 15.456 3.684 5.970 1.00 0.00 199 GLY A CA 8
ATOM 5813 C C . GLY A 1 13 ? 14.926 2.257 5.830 1.00 0.00 199 GLY A C 8
ATOM 5814 O O . GLY A 1 13 ? 15.409 1.478 5.032 1.00 0.00 199 GLY A O 8
ATOM 5818 N N . LEU A 1 14 ? 13.933 1.912 6.602 1.00 0.00 200 LEU A N 8
ATOM 5819 C CA . LEU A 1 14 ? 13.366 0.540 6.525 1.00 0.00 200 LEU A CA 8
ATOM 5820 C C . LEU A 1 14 ? 12.023 0.580 5.797 1.00 0.00 200 LEU A C 8
ATOM 5821 O O . LEU A 1 14 ? 11.243 1.496 5.962 1.00 0.00 200 LEU A O 8
ATOM 5837 N N . CYS A 1 15 ? 11.748 -0.410 4.995 1.00 0.00 201 CYS A N 8
ATOM 5838 C CA . CYS A 1 15 ? 10.456 -0.429 4.259 1.00 0.00 201 CYS A CA 8
ATOM 5839 C C . CYS A 1 15 ? 9.376 -1.052 5.139 1.00 0.00 201 CYS A C 8
ATOM 5840 O O . CYS A 1 15 ? 9.502 -2.170 5.600 1.00 0.00 201 CYS A O 8
ATOM 5847 N N . THR A 1 16 ? 8.310 -0.339 5.368 1.00 0.00 202 THR A N 8
ATOM 5848 C CA . THR A 1 16 ? 7.214 -0.883 6.207 1.00 0.00 202 THR A CA 8
ATOM 5849 C C . THR A 1 16 ? 5.955 -1.015 5.354 1.00 0.00 202 THR A C 8
ATOM 5850 O O . THR A 1 16 ? 5.607 -0.129 4.599 1.00 0.00 202 THR A O 8
ATOM 5861 N N . ASN A 1 17 ? 5.273 -2.114 5.464 1.00 0.00 203 ASN A N 8
ATOM 5862 C CA . ASN A 1 17 ? 4.039 -2.308 4.657 1.00 0.00 203 ASN A CA 8
ATOM 5863 C C . ASN A 1 17 ? 4.414 -2.346 3.175 1.00 0.00 203 ASN A C 8
ATOM 5864 O O . ASN A 1 17 ? 3.711 -1.829 2.328 1.00 0.00 203 ASN A O 8
ATOM 5875 N N . SER A 1 18 ? 5.520 -2.964 2.857 1.00 0.00 204 SER A N 8
ATOM 5876 C CA . SER A 1 18 ? 5.947 -3.053 1.435 1.00 0.00 204 SER A CA 8
ATOM 5877 C C . SER A 1 18 ? 4.998 -3.996 0.700 1.00 0.00 204 SER A C 8
ATOM 5878 O O . SER A 1 18 ? 4.345 -4.823 1.305 1.00 0.00 204 SER A O 8
ATOM 5886 N N . CYS A 1 19 ? 4.904 -3.885 -0.594 1.00 0.00 205 CYS A N 8
ATOM 5887 C CA . CYS A 1 19 ? 3.984 -4.788 -1.336 1.00 0.00 205 CYS A CA 8
ATOM 5888 C C . CYS A 1 19 ? 4.165 -4.592 -2.844 1.00 0.00 205 CYS A C 8
ATOM 5889 O O . CYS A 1 19 ? 4.775 -3.639 -3.288 1.00 0.00 205 CYS A O 8
ATOM 5896 N N . ASP A 1 20 ? 3.639 -5.489 -3.633 1.00 0.00 206 ASP A N 8
ATOM 5897 C CA . ASP A 1 20 ? 3.778 -5.361 -5.111 1.00 0.00 206 ASP A CA 8
ATOM 5898 C C . ASP A 1 20 ? 3.259 -3.993 -5.559 1.00 0.00 206 ASP A C 8
ATOM 5899 O O . ASP A 1 20 ? 3.758 -3.405 -6.499 1.00 0.00 206 ASP A O 8
ATOM 5909 N N . PHE A 1 21 ? 2.255 -3.484 -4.900 1.00 0.00 207 PHE A N 8
ATOM 5910 C CA . PHE A 1 21 ? 1.697 -2.160 -5.295 1.00 0.00 207 PHE A CA 8
ATOM 5911 C C . PHE A 1 21 ? 2.400 -1.038 -4.538 1.00 0.00 207 PHE A C 8
ATOM 5912 O O . PHE A 1 21 ? 2.922 -1.232 -3.458 1.00 0.00 207 PHE A O 8
ATOM 5929 N N . GLU A 1 22 ? 2.409 0.142 -5.095 1.00 0.00 208 GLU A N 8
ATOM 5930 C CA . GLU A 1 22 ? 3.066 1.282 -4.406 1.00 0.00 208 GLU A CA 8
ATOM 5931 C C . GLU A 1 22 ? 2.175 2.519 -4.498 1.00 0.00 208 GLU A C 8
ATOM 5932 O O . GLU A 1 22 ? 1.502 2.741 -5.486 1.00 0.00 208 GLU A O 8
ATOM 5945 N N . ASP A 1 23 ? 2.167 3.330 -3.476 1.00 0.00 209 ASP A N 8
ATOM 5946 C CA . ASP A 1 23 ? 1.323 4.554 -3.502 1.00 0.00 209 ASP A CA 8
ATOM 5947 C C . ASP A 1 23 ? 2.057 5.652 -4.265 1.00 0.00 209 ASP A C 8
ATOM 5948 O O . ASP A 1 23 ? 2.978 6.265 -3.762 1.00 0.00 209 ASP A O 8
ATOM 5958 N N . LEU A 1 24 ? 1.658 5.906 -5.475 1.00 0.00 210 LEU A N 8
ATOM 5959 C CA . LEU A 1 24 ? 2.330 6.963 -6.271 1.00 0.00 210 LEU A CA 8
ATOM 5960 C C . LEU A 1 24 ? 2.191 8.308 -5.544 1.00 0.00 210 LEU A C 8
ATOM 5961 O O . LEU A 1 24 ? 3.038 9.171 -5.653 1.00 0.00 210 LEU A O 8
ATOM 5977 N N . LEU A 1 25 ? 1.131 8.486 -4.794 1.00 0.00 211 LEU A N 8
ATOM 5978 C CA . LEU A 1 25 ? 0.942 9.769 -4.049 1.00 0.00 211 LEU A CA 8
ATOM 5979 C C . LEU A 1 25 ? 1.004 9.508 -2.541 1.00 0.00 211 LEU A C 8
ATOM 5980 O O . LEU A 1 25 ? 0.592 8.469 -2.063 1.00 0.00 211 LEU A O 8
ATOM 5996 N N . SER A 1 26 ? 1.514 10.445 -1.786 1.00 0.00 212 SER A N 8
ATOM 5997 C CA . SER A 1 26 ? 1.598 10.252 -0.308 1.00 0.00 212 SER A CA 8
ATOM 5998 C C . SER A 1 26 ? 0.265 10.622 0.344 1.00 0.00 212 SER A C 8
ATOM 5999 O O . SER A 1 26 ? 0.109 10.530 1.546 1.00 0.00 212 SER A O 8
ATOM 6007 N N . ASN A 1 27 ? -0.698 11.035 -0.433 1.00 0.00 213 ASN A N 8
ATOM 6008 C CA . ASN A 1 27 ? -2.017 11.401 0.150 1.00 0.00 213 ASN A CA 8
ATOM 6009 C C . ASN A 1 27 ? -3.010 10.262 -0.085 1.00 0.00 213 ASN A C 8
ATOM 6010 O O . ASN A 1 27 ? -4.198 10.405 0.127 1.00 0.00 213 ASN A O 8
ATOM 6021 N N . CYS A 1 28 ? -2.532 9.132 -0.527 1.00 0.00 214 CYS A N 8
ATOM 6022 C CA . CYS A 1 28 ? -3.449 7.988 -0.782 1.00 0.00 214 CYS A CA 8
ATOM 6023 C C . CYS A 1 28 ? -4.310 7.728 0.448 1.00 0.00 214 CYS A C 8
ATOM 6024 O O . CYS A 1 28 ? -5.512 7.581 0.350 1.00 0.00 214 CYS A O 8
ATOM 6031 N N . GLU A 1 29 ? -3.720 7.685 1.606 1.00 0.00 215 GLU A N 8
ATOM 6032 C CA . GLU A 1 29 ? -4.539 7.450 2.823 1.00 0.00 215 GLU A CA 8
ATOM 6033 C C . GLU A 1 29 ? -5.521 8.613 2.969 1.00 0.00 215 GLU A C 8
ATOM 6034 O O . GLU A 1 29 ? -6.659 8.439 3.356 1.00 0.00 215 GLU A O 8
ATOM 6047 N N . SER A 1 30 ? -5.081 9.803 2.651 1.00 0.00 216 SER A N 8
ATOM 6048 C CA . SER A 1 30 ? -5.975 10.991 2.753 1.00 0.00 216 SER A CA 8
ATOM 6049 C C . SER A 1 30 ? -7.045 10.928 1.661 1.00 0.00 216 SER A C 8
ATOM 6050 O O . SER A 1 30 ? -8.210 11.174 1.903 1.00 0.00 216 SER A O 8
ATOM 6058 N N . LEU A 1 31 ? -6.656 10.604 0.457 1.00 0.00 217 LEU A N 8
ATOM 6059 C CA . LEU A 1 31 ? -7.646 10.528 -0.655 1.00 0.00 217 LEU A CA 8
ATOM 6060 C C . LEU A 1 31 ? -8.647 9.413 -0.377 1.00 0.00 217 LEU A C 8
ATOM 6061 O O . LEU A 1 31 ? -9.810 9.510 -0.713 1.00 0.00 217 LEU A O 8
ATOM 6077 N N . LYS A 1 32 ? -8.208 8.347 0.229 1.00 0.00 218 LYS A N 8
ATOM 6078 C CA . LYS A 1 32 ? -9.145 7.230 0.513 1.00 0.00 218 LYS A CA 8
ATOM 6079 C C . LYS A 1 32 ? -10.288 7.742 1.390 1.00 0.00 218 LYS A C 8
ATOM 6080 O O . LYS A 1 32 ? -11.444 7.456 1.152 1.00 0.00 218 LYS A O 8
ATOM 6099 N N . THR A 1 33 ? -9.971 8.499 2.405 1.00 0.00 219 THR A N 8
ATOM 6100 C CA . THR A 1 33 ? -11.035 9.034 3.298 1.00 0.00 219 THR A CA 8
ATOM 6101 C C . THR A 1 33 ? -11.885 10.052 2.532 1.00 0.00 219 THR A C 8
ATOM 6102 O O . THR A 1 33 ? -13.083 10.135 2.713 1.00 0.00 219 THR A O 8
ATOM 6113 N N . SER A 1 34 ? -11.274 10.833 1.681 1.00 0.00 220 SER A N 8
ATOM 6114 C CA . SER A 1 34 ? -12.049 11.847 0.909 1.00 0.00 220 SER A CA 8
ATOM 6115 C C . SER A 1 34 ? -12.670 11.194 -0.327 1.00 0.00 220 SER A C 8
ATOM 6116 O O . SER A 1 34 ? -13.672 11.648 -0.842 1.00 0.00 220 SER A O 8
ATOM 6124 N N . ALA A 1 35 ? -12.074 10.139 -0.810 1.00 0.00 221 ALA A N 8
ATOM 6125 C CA . ALA A 1 35 ? -12.620 9.462 -2.019 1.00 0.00 221 ALA A CA 8
ATOM 6126 C C . ALA A 1 35 ? -12.948 8.002 -1.693 1.00 0.00 221 ALA A C 8
ATOM 6127 O O . ALA A 1 35 ? -14.067 7.669 -1.359 1.00 0.00 221 ALA A O 8
ATOM 6134 N N . GLY A 1 36 ? -11.980 7.131 -1.792 1.00 0.00 222 GLY A N 8
ATOM 6135 C CA . GLY A 1 36 ? -12.237 5.694 -1.491 1.00 0.00 222 GLY A CA 8
ATOM 6136 C C . GLY A 1 36 ? -11.227 4.825 -2.243 1.00 0.00 222 GLY A C 8
ATOM 6137 O O . GLY A 1 36 ? -10.979 5.020 -3.417 1.00 0.00 222 GLY A O 8
ATOM 6141 N N . CYS A 1 37 ? -10.645 3.864 -1.578 1.00 0.00 223 CYS A N 8
ATOM 6142 C CA . CYS A 1 37 ? -9.654 2.977 -2.252 1.00 0.00 223 CYS A CA 8
ATOM 6143 C C . CYS A 1 37 ? -10.331 2.265 -3.421 1.00 0.00 223 CYS A C 8
ATOM 6144 O O . CYS A 1 37 ? -9.768 2.133 -4.490 1.00 0.00 223 CYS A O 8
ATOM 6151 N N . LYS A 1 38 ? -11.540 1.820 -3.236 1.00 0.00 224 LYS A N 8
ATOM 6152 C CA . LYS A 1 38 ? -12.255 1.138 -4.345 1.00 0.00 224 LYS A CA 8
ATOM 6153 C C . LYS A 1 38 ? -12.403 2.120 -5.508 1.00 0.00 224 LYS A C 8
ATOM 6154 O O . LYS A 1 38 ? -12.680 1.739 -6.627 1.00 0.00 224 LYS A O 8
ATOM 6173 N N . HIS A 1 39 ? -12.227 3.387 -5.242 1.00 0.00 225 HIS A N 8
ATOM 6174 C CA . HIS A 1 39 ? -12.365 4.407 -6.321 1.00 0.00 225 HIS A CA 8
ATOM 6175 C C . HIS A 1 39 ? -11.378 4.095 -7.451 1.00 0.00 225 HIS A C 8
ATOM 6176 O O . HIS A 1 39 ? -10.305 3.571 -7.227 1.00 0.00 225 HIS A O 8
ATOM 6191 N N . GLU A 1 40 ? -11.743 4.405 -8.665 1.00 0.00 226 GLU A N 8
ATOM 6192 C CA . GLU A 1 40 ? -10.841 4.120 -9.821 1.00 0.00 226 GLU A CA 8
ATOM 6193 C C . GLU A 1 40 ? -9.571 4.972 -9.744 1.00 0.00 226 GLU A C 8
ATOM 6194 O O . GLU A 1 40 ? -8.486 4.507 -10.037 1.00 0.00 226 GLU A O 8
ATOM 6207 N N . LEU A 1 41 ? -9.691 6.216 -9.373 1.00 0.00 227 LEU A N 8
ATOM 6208 C CA . LEU A 1 41 ? -8.483 7.085 -9.305 1.00 0.00 227 LEU A CA 8
ATOM 6209 C C . LEU A 1 41 ? -7.445 6.470 -8.367 1.00 0.00 227 LEU A C 8
ATOM 6210 O O . LEU A 1 41 ? -6.270 6.430 -8.673 1.00 0.00 227 LEU A O 8
ATOM 6226 N N . LEU A 1 42 ? -7.862 5.974 -7.238 1.00 0.00 228 LEU A N 8
ATOM 6227 C CA . LEU A 1 42 ? -6.888 5.346 -6.306 1.00 0.00 228 LEU A CA 8
ATOM 6228 C C . LEU A 1 42 ? -6.363 4.062 -6.938 1.00 0.00 228 LEU A C 8
ATOM 6229 O O . LEU A 1 42 ? -5.299 3.573 -6.608 1.00 0.00 228 LEU A O 8
ATOM 6245 N N . LYS A 1 43 ? -7.123 3.512 -7.837 1.00 0.00 229 LYS A N 8
ATOM 6246 C CA . LYS A 1 43 ? -6.721 2.251 -8.509 1.00 0.00 229 LYS A CA 8
ATOM 6247 C C . LYS A 1 43 ? -5.542 2.490 -9.460 1.00 0.00 229 LYS A C 8
ATOM 6248 O O . LYS A 1 43 ? -5.010 1.558 -10.028 1.00 0.00 229 LYS A O 8
ATOM 6267 N N . THR A 1 44 ? -5.142 3.720 -9.672 1.00 0.00 230 THR A N 8
ATOM 6268 C CA . THR A 1 44 ? -4.013 3.961 -10.621 1.00 0.00 230 THR A CA 8
ATOM 6269 C C . THR A 1 44 ? -2.786 4.547 -9.903 1.00 0.00 230 THR A C 8
ATOM 6270 O O . THR A 1 44 ? -1.664 4.276 -10.281 1.00 0.00 230 THR A O 8
ATOM 6281 N N . LYS A 1 45 ? -2.969 5.330 -8.871 1.00 0.00 231 LYS A N 8
ATOM 6282 C CA . LYS A 1 45 ? -1.779 5.893 -8.156 1.00 0.00 231 LYS A CA 8
ATOM 6283 C C . LYS A 1 45 ? -1.794 5.414 -6.699 1.00 0.00 231 LYS A C 8
ATOM 6284 O O . LYS A 1 45 ? -0.781 5.404 -6.026 1.00 0.00 231 LYS A O 8
ATOM 6303 N N . CYS A 1 46 ? -2.935 5.002 -6.215 1.00 0.00 232 CYS A N 8
ATOM 6304 C CA . CYS A 1 46 ? -3.026 4.507 -4.810 1.00 0.00 232 CYS A CA 8
ATOM 6305 C C . CYS A 1 46 ? -3.303 3.005 -4.834 1.00 0.00 232 CYS A C 8
ATOM 6306 O O . CYS A 1 46 ? -3.943 2.456 -3.957 1.00 0.00 232 CYS A O 8
ATOM 6313 N N . GLN A 1 47 ? -2.826 2.345 -5.846 1.00 0.00 233 GLN A N 8
ATOM 6314 C CA . GLN A 1 47 ? -3.045 0.880 -5.980 1.00 0.00 233 GLN A CA 8
ATOM 6315 C C . GLN A 1 47 ? -2.598 0.149 -4.711 1.00 0.00 233 GLN A C 8
ATOM 6316 O O . GLN A 1 47 ? -3.169 -0.853 -4.336 1.00 0.00 233 GLN A O 8
ATOM 6330 N N . ALA A 1 48 ? -1.582 0.626 -4.052 1.00 0.00 234 ALA A N 8
ATOM 6331 C CA . ALA A 1 48 ? -1.113 -0.070 -2.819 1.00 0.00 234 ALA A CA 8
ATOM 6332 C C . ALA A 1 48 ? -2.039 0.252 -1.649 1.00 0.00 234 ALA A C 8
ATOM 6333 O O . ALA A 1 48 ? -2.304 -0.583 -0.807 1.00 0.00 234 ALA A O 8
ATOM 6340 N N . THR A 1 49 ? -2.532 1.451 -1.588 1.00 0.00 235 THR A N 8
ATOM 6341 C CA . THR A 1 49 ? -3.440 1.823 -0.473 1.00 0.00 235 THR A CA 8
ATOM 6342 C C . THR A 1 49 ? -4.764 1.072 -0.625 1.00 0.00 235 THR A C 8
ATOM 6343 O O . THR A 1 49 ? -5.453 0.807 0.339 1.00 0.00 235 THR A O 8
ATOM 6354 N N . CYS A 1 50 ? -5.129 0.736 -1.830 1.00 0.00 236 CYS A N 8
ATOM 6355 C CA . CYS A 1 50 ? -6.412 0.009 -2.045 1.00 0.00 236 CYS A CA 8
ATOM 6356 C C . CYS A 1 50 ? -6.148 -1.483 -2.247 1.00 0.00 236 CYS A C 8
ATOM 6357 O O . CYS A 1 50 ? -6.581 -2.313 -1.472 1.00 0.00 236 CYS A O 8
ATOM 6364 N N . LEU A 1 51 ? -5.464 -1.829 -3.299 1.00 0.00 237 LEU A N 8
ATOM 6365 C CA . LEU A 1 51 ? -5.195 -3.267 -3.581 1.00 0.00 237 LEU A CA 8
ATOM 6366 C C . LEU A 1 51 ? -4.355 -3.911 -2.471 1.00 0.00 237 LEU A C 8
ATOM 6367 O O . LEU A 1 51 ? -4.563 -5.058 -2.128 1.00 0.00 237 LEU A O 8
ATOM 6383 N N . CYS A 1 52 ? -3.410 -3.207 -1.904 1.00 0.00 238 CYS A N 8
ATOM 6384 C CA . CYS A 1 52 ? -2.585 -3.837 -0.826 1.00 0.00 238 CYS A CA 8
ATOM 6385 C C . CYS A 1 52 ? -2.922 -3.221 0.535 1.00 0.00 238 CYS A C 8
ATOM 6386 O O . CYS A 1 52 ? -2.264 -2.311 1.000 1.00 0.00 238 CYS A O 8
ATOM 6393 N N . GLU A 1 53 ? -3.937 -3.730 1.182 1.00 0.00 239 GLU A N 8
ATOM 6394 C CA . GLU A 1 53 ? -4.330 -3.206 2.524 1.00 0.00 239 GLU A CA 8
ATOM 6395 C C . GLU A 1 53 ? -5.545 -3.990 3.022 1.00 0.00 239 GLU A C 8
ATOM 6396 O O . GLU A 1 53 ? -6.675 -3.588 2.834 1.00 0.00 239 GLU A O 8
ATOM 6409 N N . ASP A 1 54 ? -5.321 -5.116 3.644 1.00 0.00 240 ASP A N 8
ATOM 6410 C CA . ASP A 1 54 ? -6.462 -5.936 4.140 1.00 0.00 240 ASP A CA 8
ATOM 6411 C C . ASP A 1 54 ? -7.382 -6.279 2.967 1.00 0.00 240 ASP A C 8
ATOM 6412 O O . ASP A 1 54 ? -8.360 -5.605 2.712 1.00 0.00 240 ASP A O 8
ATOM 6422 N N . LYS A 1 55 ? -7.072 -7.327 2.255 1.00 0.00 241 LYS A N 8
ATOM 6423 C CA . LYS A 1 55 ? -7.918 -7.730 1.101 1.00 0.00 241 LYS A CA 8
ATOM 6424 C C . LYS A 1 55 ? -8.768 -8.926 1.520 1.00 0.00 241 LYS A C 8
ATOM 6425 O O . LYS A 1 55 ? -8.272 -9.875 2.094 1.00 0.00 241 LYS A O 8
ATOM 6444 N N . ILE A 1 56 ? -10.040 -8.892 1.253 1.00 0.00 242 ILE A N 8
ATOM 6445 C CA . ILE A 1 56 ? -10.901 -10.034 1.655 1.00 0.00 242 ILE A CA 8
ATOM 6446 C C . ILE A 1 56 ? -10.664 -11.222 0.720 1.00 0.00 242 ILE A C 8
ATOM 6447 O O . ILE A 1 56 ? -11.301 -12.251 0.836 1.00 0.00 242 ILE A O 8
ATOM 6463 N N . HIS A 1 57 ? -9.750 -11.093 -0.202 1.00 0.00 243 HIS A N 8
ATOM 6464 C CA . HIS A 1 57 ? -9.469 -12.220 -1.137 1.00 0.00 243 HIS A CA 8
ATOM 6465 C C . HIS A 1 57 ? -8.018 -12.674 -0.961 1.00 0.00 243 HIS A C 8
ATOM 6466 O O . HIS A 1 57 ? -7.288 -12.132 -0.135 1.00 0.00 243 HIS A O 8
ATOM 6481 N N . GLY A 1 1 ? 4.234 -14.738 12.979 1.00 0.00 187 GLY A N 9
ATOM 6482 C CA . GLY A 1 1 ? 5.678 -14.902 12.650 1.00 0.00 187 GLY A CA 9
ATOM 6483 C C . GLY A 1 1 ? 5.874 -14.753 11.141 1.00 0.00 187 GLY A C 9
ATOM 6484 O O . GLY A 1 1 ? 6.778 -15.325 10.563 1.00 0.00 187 GLY A O 9
ATOM 6487 N N . SER A 1 2 ? 5.033 -13.991 10.495 1.00 0.00 188 SER A N 9
ATOM 6488 C CA . SER A 1 2 ? 5.168 -13.809 9.024 1.00 0.00 188 SER A CA 9
ATOM 6489 C C . SER A 1 2 ? 6.202 -12.719 8.731 1.00 0.00 188 SER A C 9
ATOM 6490 O O . SER A 1 2 ? 6.400 -12.328 7.598 1.00 0.00 188 SER A O 9
ATOM 6498 N N . CYS A 1 3 ? 6.865 -12.224 9.742 1.00 0.00 189 CYS A N 9
ATOM 6499 C CA . CYS A 1 3 ? 7.884 -11.162 9.514 1.00 0.00 189 CYS A CA 9
ATOM 6500 C C . CYS A 1 3 ? 9.280 -11.791 9.514 1.00 0.00 189 CYS A C 9
ATOM 6501 O O . CYS A 1 3 ? 9.755 -12.275 10.522 1.00 0.00 189 CYS A O 9
ATOM 6508 N N . ALA A 1 4 ? 9.940 -11.789 8.387 1.00 0.00 190 ALA A N 9
ATOM 6509 C CA . ALA A 1 4 ? 11.305 -12.387 8.316 1.00 0.00 190 ALA A CA 9
ATOM 6510 C C . ALA A 1 4 ? 12.161 -11.582 7.338 1.00 0.00 190 ALA A C 9
ATOM 6511 O O . ALA A 1 4 ? 13.104 -10.919 7.721 1.00 0.00 190 ALA A O 9
ATOM 6518 N N . SER A 1 5 ? 11.833 -11.629 6.076 1.00 0.00 191 SER A N 9
ATOM 6519 C CA . SER A 1 5 ? 12.623 -10.863 5.071 1.00 0.00 191 SER A CA 9
ATOM 6520 C C . SER A 1 5 ? 12.596 -9.379 5.439 1.00 0.00 191 SER A C 9
ATOM 6521 O O . SER A 1 5 ? 13.521 -8.642 5.163 1.00 0.00 191 SER A O 9
ATOM 6529 N N . CYS A 1 6 ? 11.536 -8.937 6.061 1.00 0.00 192 CYS A N 9
ATOM 6530 C CA . CYS A 1 6 ? 11.436 -7.501 6.450 1.00 0.00 192 CYS A CA 9
ATOM 6531 C C . CYS A 1 6 ? 11.239 -7.399 7.967 1.00 0.00 192 CYS A C 9
ATOM 6532 O O . CYS A 1 6 ? 10.132 -7.238 8.441 1.00 0.00 192 CYS A O 9
ATOM 6539 N N . PRO A 1 7 ? 12.300 -7.504 8.724 1.00 0.00 193 PRO A N 9
ATOM 6540 C CA . PRO A 1 7 ? 12.233 -7.434 10.215 1.00 0.00 193 PRO A CA 9
ATOM 6541 C C . PRO A 1 7 ? 11.802 -6.057 10.732 1.00 0.00 193 PRO A C 9
ATOM 6542 O O . PRO A 1 7 ? 11.305 -5.931 11.835 1.00 0.00 193 PRO A O 9
ATOM 6553 N N . ASN A 1 8 ? 12.001 -5.022 9.962 1.00 0.00 194 ASN A N 9
ATOM 6554 C CA . ASN A 1 8 ? 11.615 -3.660 10.437 1.00 0.00 194 ASN A CA 9
ATOM 6555 C C . ASN A 1 8 ? 10.409 -3.126 9.657 1.00 0.00 194 ASN A C 9
ATOM 6556 O O . ASN A 1 8 ? 9.574 -2.430 10.200 1.00 0.00 194 ASN A O 9
ATOM 6567 N N . ASN A 1 9 ? 10.317 -3.415 8.389 1.00 0.00 195 ASN A N 9
ATOM 6568 C CA . ASN A 1 9 ? 9.172 -2.883 7.594 1.00 0.00 195 ASN A CA 9
ATOM 6569 C C . ASN A 1 9 ? 7.962 -3.819 7.680 1.00 0.00 195 ASN A C 9
ATOM 6570 O O . ASN A 1 9 ? 6.949 -3.580 7.054 1.00 0.00 195 ASN A O 9
ATOM 6581 N N . CYS A 1 10 ? 8.039 -4.875 8.444 1.00 0.00 196 CYS A N 9
ATOM 6582 C CA . CYS A 1 10 ? 6.861 -5.786 8.537 1.00 0.00 196 CYS A CA 9
ATOM 6583 C C . CYS A 1 10 ? 5.884 -5.239 9.577 1.00 0.00 196 CYS A C 9
ATOM 6584 O O . CYS A 1 10 ? 5.933 -5.594 10.738 1.00 0.00 196 CYS A O 9
ATOM 6591 N N . GLU A 1 11 ? 4.995 -4.373 9.169 1.00 0.00 197 GLU A N 9
ATOM 6592 C CA . GLU A 1 11 ? 4.014 -3.796 10.131 1.00 0.00 197 GLU A CA 9
ATOM 6593 C C . GLU A 1 11 ? 3.196 -4.928 10.752 1.00 0.00 197 GLU A C 9
ATOM 6594 O O . GLU A 1 11 ? 2.865 -4.904 11.920 1.00 0.00 197 GLU A O 9
ATOM 6607 N N . ASN A 1 12 ? 2.879 -5.926 9.975 1.00 0.00 198 ASN A N 9
ATOM 6608 C CA . ASN A 1 12 ? 2.095 -7.075 10.507 1.00 0.00 198 ASN A CA 9
ATOM 6609 C C . ASN A 1 12 ? 2.313 -8.279 9.591 1.00 0.00 198 ASN A C 9
ATOM 6610 O O . ASN A 1 12 ? 1.387 -8.983 9.238 1.00 0.00 198 ASN A O 9
ATOM 6621 N N . GLY A 1 13 ? 3.534 -8.512 9.195 1.00 0.00 199 GLY A N 9
ATOM 6622 C CA . GLY A 1 13 ? 3.822 -9.658 8.290 1.00 0.00 199 GLY A CA 9
ATOM 6623 C C . GLY A 1 13 ? 3.816 -9.164 6.844 1.00 0.00 199 GLY A C 9
ATOM 6624 O O . GLY A 1 13 ? 4.025 -9.919 5.916 1.00 0.00 199 GLY A O 9
ATOM 6628 N N . LEU A 1 14 ? 3.574 -7.895 6.648 1.00 0.00 200 LEU A N 9
ATOM 6629 C CA . LEU A 1 14 ? 3.548 -7.345 5.264 1.00 0.00 200 LEU A CA 9
ATOM 6630 C C . LEU A 1 14 ? 4.720 -6.379 5.080 1.00 0.00 200 LEU A C 9
ATOM 6631 O O . LEU A 1 14 ? 4.925 -5.483 5.875 1.00 0.00 200 LEU A O 9
ATOM 6647 N N . CYS A 1 15 ? 5.485 -6.548 4.036 1.00 0.00 201 CYS A N 9
ATOM 6648 C CA . CYS A 1 15 ? 6.638 -5.632 3.802 1.00 0.00 201 CYS A CA 9
ATOM 6649 C C . CYS A 1 15 ? 6.131 -4.339 3.163 1.00 0.00 201 CYS A C 9
ATOM 6650 O O . CYS A 1 15 ? 5.358 -4.362 2.228 1.00 0.00 201 CYS A O 9
ATOM 6657 N N . THR A 1 16 ? 6.560 -3.210 3.656 1.00 0.00 202 THR A N 9
ATOM 6658 C CA . THR A 1 16 ? 6.098 -1.926 3.061 1.00 0.00 202 THR A CA 9
ATOM 6659 C C . THR A 1 16 ? 7.154 -1.417 2.080 1.00 0.00 202 THR A C 9
ATOM 6660 O O . THR A 1 16 ? 6.942 -0.456 1.367 1.00 0.00 202 THR A O 9
ATOM 6671 N N . ASN A 1 17 ? 8.290 -2.059 2.038 1.00 0.00 203 ASN A N 9
ATOM 6672 C CA . ASN A 1 17 ? 9.362 -1.621 1.101 1.00 0.00 203 ASN A CA 9
ATOM 6673 C C . ASN A 1 17 ? 9.438 -2.595 -0.076 1.00 0.00 203 ASN A C 9
ATOM 6674 O O . ASN A 1 17 ? 10.249 -2.442 -0.968 1.00 0.00 203 ASN A O 9
ATOM 6685 N N . SER A 1 18 ? 8.602 -3.598 -0.086 1.00 0.00 204 SER A N 9
ATOM 6686 C CA . SER A 1 18 ? 8.634 -4.580 -1.206 1.00 0.00 204 SER A CA 9
ATOM 6687 C C . SER A 1 18 ? 7.222 -5.100 -1.485 1.00 0.00 204 SER A C 9
ATOM 6688 O O . SER A 1 18 ? 6.964 -6.284 -1.400 1.00 0.00 204 SER A O 9
ATOM 6696 N N . CYS A 1 19 ? 6.307 -4.233 -1.827 1.00 0.00 205 CYS A N 9
ATOM 6697 C CA . CYS A 1 19 ? 4.922 -4.701 -2.116 1.00 0.00 205 CYS A CA 9
ATOM 6698 C C . CYS A 1 19 ? 4.670 -4.650 -3.622 1.00 0.00 205 CYS A C 9
ATOM 6699 O O . CYS A 1 19 ? 5.322 -3.930 -4.350 1.00 0.00 205 CYS A O 9
ATOM 6706 N N . ASP A 1 20 ? 3.725 -5.414 -4.092 1.00 0.00 206 ASP A N 9
ATOM 6707 C CA . ASP A 1 20 ? 3.418 -5.423 -5.548 1.00 0.00 206 ASP A CA 9
ATOM 6708 C C . ASP A 1 20 ? 2.973 -4.028 -5.997 1.00 0.00 206 ASP A C 9
ATOM 6709 O O . ASP A 1 20 ? 3.163 -3.644 -7.133 1.00 0.00 206 ASP A O 9
ATOM 6719 N N . PHE A 1 21 ? 2.365 -3.277 -5.120 1.00 0.00 207 PHE A N 9
ATOM 6720 C CA . PHE A 1 21 ? 1.888 -1.917 -5.502 1.00 0.00 207 PHE A CA 9
ATOM 6721 C C . PHE A 1 21 ? 2.644 -0.840 -4.734 1.00 0.00 207 PHE A C 9
ATOM 6722 O O . PHE A 1 21 ? 3.243 -1.087 -3.705 1.00 0.00 207 PHE A O 9
ATOM 6739 N N . GLU A 1 22 ? 2.597 0.364 -5.226 1.00 0.00 208 GLU A N 9
ATOM 6740 C CA . GLU A 1 22 ? 3.282 1.485 -4.536 1.00 0.00 208 GLU A CA 9
ATOM 6741 C C . GLU A 1 22 ? 2.372 2.714 -4.573 1.00 0.00 208 GLU A C 9
ATOM 6742 O O . GLU A 1 22 ? 1.790 3.036 -5.589 1.00 0.00 208 GLU A O 9
ATOM 6755 N N . ASP A 1 23 ? 2.240 3.404 -3.474 1.00 0.00 209 ASP A N 9
ATOM 6756 C CA . ASP A 1 23 ? 1.366 4.608 -3.455 1.00 0.00 209 ASP A CA 9
ATOM 6757 C C . ASP A 1 23 ? 2.053 5.735 -4.222 1.00 0.00 209 ASP A C 9
ATOM 6758 O O . ASP A 1 23 ? 2.962 6.373 -3.730 1.00 0.00 209 ASP A O 9
ATOM 6768 N N . LEU A 1 24 ? 1.624 5.987 -5.427 1.00 0.00 210 LEU A N 9
ATOM 6769 C CA . LEU A 1 24 ? 2.249 7.071 -6.229 1.00 0.00 210 LEU A CA 9
ATOM 6770 C C . LEU A 1 24 ? 2.129 8.397 -5.474 1.00 0.00 210 LEU A C 9
ATOM 6771 O O . LEU A 1 24 ? 2.959 9.274 -5.608 1.00 0.00 210 LEU A O 9
ATOM 6787 N N . LEU A 1 25 ? 1.107 8.547 -4.675 1.00 0.00 211 LEU A N 9
ATOM 6788 C CA . LEU A 1 25 ? 0.940 9.816 -3.906 1.00 0.00 211 LEU A CA 9
ATOM 6789 C C . LEU A 1 25 ? 1.214 9.552 -2.423 1.00 0.00 211 LEU A C 9
ATOM 6790 O O . LEU A 1 25 ? 0.901 8.500 -1.902 1.00 0.00 211 LEU A O 9
ATOM 6806 N N . SER A 1 26 ? 1.795 10.500 -1.736 1.00 0.00 212 SER A N 9
ATOM 6807 C CA . SER A 1 26 ? 2.083 10.301 -0.288 1.00 0.00 212 SER A CA 9
ATOM 6808 C C . SER A 1 26 ? 0.825 10.603 0.528 1.00 0.00 212 SER A C 9
ATOM 6809 O O . SER A 1 26 ? 0.810 10.473 1.735 1.00 0.00 212 SER A O 9
ATOM 6817 N N . ASN A 1 27 ? -0.233 11.002 -0.125 1.00 0.00 213 ASN A N 9
ATOM 6818 C CA . ASN A 1 27 ? -1.492 11.309 0.607 1.00 0.00 213 ASN A CA 9
ATOM 6819 C C . ASN A 1 27 ? -2.587 10.345 0.147 1.00 0.00 213 ASN A C 9
ATOM 6820 O O . ASN A 1 27 ? -3.757 10.665 0.164 1.00 0.00 213 ASN A O 9
ATOM 6831 N N . CYS A 1 28 ? -2.217 9.165 -0.267 1.00 0.00 214 CYS A N 9
ATOM 6832 C CA . CYS A 1 28 ? -3.240 8.188 -0.728 1.00 0.00 214 CYS A CA 9
ATOM 6833 C C . CYS A 1 28 ? -4.218 7.894 0.407 1.00 0.00 214 CYS A C 9
ATOM 6834 O O . CYS A 1 28 ? -5.415 7.848 0.207 1.00 0.00 214 CYS A O 9
ATOM 6841 N N . GLU A 1 29 ? -3.728 7.710 1.600 1.00 0.00 215 GLU A N 9
ATOM 6842 C CA . GLU A 1 29 ? -4.651 7.439 2.730 1.00 0.00 215 GLU A CA 9
ATOM 6843 C C . GLU A 1 29 ? -5.613 8.618 2.839 1.00 0.00 215 GLU A C 9
ATOM 6844 O O . GLU A 1 29 ? -6.787 8.460 3.115 1.00 0.00 215 GLU A O 9
ATOM 6857 N N . SER A 1 30 ? -5.118 9.803 2.606 1.00 0.00 216 SER A N 9
ATOM 6858 C CA . SER A 1 30 ? -5.987 11.006 2.672 1.00 0.00 216 SER A CA 9
ATOM 6859 C C . SER A 1 30 ? -7.055 10.919 1.579 1.00 0.00 216 SER A C 9
ATOM 6860 O O . SER A 1 30 ? -8.206 11.239 1.795 1.00 0.00 216 SER A O 9
ATOM 6868 N N . LEU A 1 31 ? -6.682 10.483 0.405 1.00 0.00 217 LEU A N 9
ATOM 6869 C CA . LEU A 1 31 ? -7.676 10.369 -0.702 1.00 0.00 217 LEU A CA 9
ATOM 6870 C C . LEU A 1 31 ? -8.669 9.249 -0.382 1.00 0.00 217 LEU A C 9
ATOM 6871 O O . LEU A 1 31 ? -9.837 9.332 -0.704 1.00 0.00 217 LEU A O 9
ATOM 6887 N N . LYS A 1 32 ? -8.210 8.199 0.241 1.00 0.00 218 LYS A N 9
ATOM 6888 C CA . LYS A 1 32 ? -9.123 7.069 0.573 1.00 0.00 218 LYS A CA 9
ATOM 6889 C C . LYS A 1 32 ? -10.270 7.587 1.440 1.00 0.00 218 LYS A C 9
ATOM 6890 O O . LYS A 1 32 ? -11.420 7.259 1.232 1.00 0.00 218 LYS A O 9
ATOM 6909 N N . THR A 1 33 ? -9.962 8.398 2.411 1.00 0.00 219 THR A N 9
ATOM 6910 C CA . THR A 1 33 ? -11.029 8.942 3.296 1.00 0.00 219 THR A CA 9
ATOM 6911 C C . THR A 1 33 ? -12.017 9.768 2.466 1.00 0.00 219 THR A C 9
ATOM 6912 O O . THR A 1 33 ? -13.199 9.797 2.748 1.00 0.00 219 THR A O 9
ATOM 6923 N N . SER A 1 34 ? -11.547 10.452 1.456 1.00 0.00 220 SER A N 9
ATOM 6924 C CA . SER A 1 34 ? -12.470 11.284 0.632 1.00 0.00 220 SER A CA 9
ATOM 6925 C C . SER A 1 34 ? -12.824 10.565 -0.676 1.00 0.00 220 SER A C 9
ATOM 6926 O O . SER A 1 34 ? -13.978 10.318 -0.964 1.00 0.00 220 SER A O 9
ATOM 6934 N N . ALA A 1 35 ? -11.845 10.243 -1.480 1.00 0.00 221 ALA A N 9
ATOM 6935 C CA . ALA A 1 35 ? -12.140 9.560 -2.775 1.00 0.00 221 ALA A CA 9
ATOM 6936 C C . ALA A 1 35 ? -12.657 8.139 -2.520 1.00 0.00 221 ALA A C 9
ATOM 6937 O O . ALA A 1 35 ? -13.634 7.715 -3.104 1.00 0.00 221 ALA A O 9
ATOM 6944 N N . GLY A 1 36 ? -12.012 7.401 -1.658 1.00 0.00 222 GLY A N 9
ATOM 6945 C CA . GLY A 1 36 ? -12.474 6.011 -1.377 1.00 0.00 222 GLY A CA 9
ATOM 6946 C C . GLY A 1 36 ? -11.598 5.017 -2.142 1.00 0.00 222 GLY A C 9
ATOM 6947 O O . GLY A 1 36 ? -11.227 5.245 -3.276 1.00 0.00 222 GLY A O 9
ATOM 6951 N N . CYS A 1 37 ? -11.261 3.914 -1.528 1.00 0.00 223 CYS A N 9
ATOM 6952 C CA . CYS A 1 37 ? -10.402 2.909 -2.216 1.00 0.00 223 CYS A CA 9
ATOM 6953 C C . CYS A 1 37 ? -11.163 2.267 -3.375 1.00 0.00 223 CYS A C 9
ATOM 6954 O O . CYS A 1 37 ? -10.577 1.813 -4.337 1.00 0.00 223 CYS A O 9
ATOM 6961 N N . LYS A 1 38 ? -12.462 2.223 -3.299 1.00 0.00 224 LYS A N 9
ATOM 6962 C CA . LYS A 1 38 ? -13.244 1.610 -4.406 1.00 0.00 224 LYS A CA 9
ATOM 6963 C C . LYS A 1 38 ? -13.298 2.597 -5.570 1.00 0.00 224 LYS A C 9
ATOM 6964 O O . LYS A 1 38 ? -13.937 2.362 -6.576 1.00 0.00 224 LYS A O 9
ATOM 6983 N N . HIS A 1 39 ? -12.617 3.701 -5.437 1.00 0.00 225 HIS A N 9
ATOM 6984 C CA . HIS A 1 39 ? -12.603 4.714 -6.525 1.00 0.00 225 HIS A CA 9
ATOM 6985 C C . HIS A 1 39 ? -11.544 4.316 -7.554 1.00 0.00 225 HIS A C 9
ATOM 6986 O O . HIS A 1 39 ? -10.437 3.948 -7.210 1.00 0.00 225 HIS A O 9
ATOM 7001 N N . GLU A 1 40 ? -11.877 4.371 -8.814 1.00 0.00 226 GLU A N 9
ATOM 7002 C CA . GLU A 1 40 ? -10.895 3.979 -9.867 1.00 0.00 226 GLU A CA 9
ATOM 7003 C C . GLU A 1 40 ? -9.616 4.810 -9.742 1.00 0.00 226 GLU A C 9
ATOM 7004 O O . GLU A 1 40 ? -8.531 4.332 -10.003 1.00 0.00 226 GLU A O 9
ATOM 7017 N N . LEU A 1 41 ? -9.729 6.051 -9.363 1.00 0.00 227 LEU A N 9
ATOM 7018 C CA . LEU A 1 41 ? -8.513 6.904 -9.246 1.00 0.00 227 LEU A CA 9
ATOM 7019 C C . LEU A 1 41 ? -7.482 6.253 -8.319 1.00 0.00 227 LEU A C 9
ATOM 7020 O O . LEU A 1 41 ? -6.325 6.134 -8.664 1.00 0.00 227 LEU A O 9
ATOM 7036 N N . LEU A 1 42 ? -7.882 5.828 -7.151 1.00 0.00 228 LEU A N 9
ATOM 7037 C CA . LEU A 1 42 ? -6.905 5.187 -6.225 1.00 0.00 228 LEU A CA 9
ATOM 7038 C C . LEU A 1 42 ? -6.395 3.895 -6.855 1.00 0.00 228 LEU A C 9
ATOM 7039 O O . LEU A 1 42 ? -5.351 3.383 -6.505 1.00 0.00 228 LEU A O 9
ATOM 7055 N N . LYS A 1 43 ? -7.146 3.356 -7.769 1.00 0.00 229 LYS A N 9
ATOM 7056 C CA . LYS A 1 43 ? -6.750 2.085 -8.423 1.00 0.00 229 LYS A CA 9
ATOM 7057 C C . LYS A 1 43 ? -5.588 2.307 -9.400 1.00 0.00 229 LYS A C 9
ATOM 7058 O O . LYS A 1 43 ? -5.121 1.375 -10.023 1.00 0.00 229 LYS A O 9
ATOM 7077 N N . THR A 1 44 ? -5.124 3.520 -9.567 1.00 0.00 230 THR A N 9
ATOM 7078 C CA . THR A 1 44 ? -4.003 3.740 -10.531 1.00 0.00 230 THR A CA 9
ATOM 7079 C C . THR A 1 44 ? -2.792 4.391 -9.839 1.00 0.00 230 THR A C 9
ATOM 7080 O O . THR A 1 44 ? -1.662 4.146 -10.215 1.00 0.00 230 THR A O 9
ATOM 7091 N N . LYS A 1 45 ? -2.996 5.198 -8.827 1.00 0.00 231 LYS A N 9
ATOM 7092 C CA . LYS A 1 45 ? -1.823 5.823 -8.135 1.00 0.00 231 LYS A CA 9
ATOM 7093 C C . LYS A 1 45 ? -1.810 5.381 -6.669 1.00 0.00 231 LYS A C 9
ATOM 7094 O O . LYS A 1 45 ? -0.786 5.394 -6.015 1.00 0.00 231 LYS A O 9
ATOM 7113 N N . CYS A 1 46 ? -2.939 4.976 -6.152 1.00 0.00 232 CYS A N 9
ATOM 7114 C CA . CYS A 1 46 ? -2.996 4.518 -4.733 1.00 0.00 232 CYS A CA 9
ATOM 7115 C C . CYS A 1 46 ? -3.279 3.018 -4.702 1.00 0.00 232 CYS A C 9
ATOM 7116 O O . CYS A 1 46 ? -3.840 2.498 -3.759 1.00 0.00 232 CYS A O 9
ATOM 7123 N N . GLN A 1 47 ? -2.897 2.324 -5.733 1.00 0.00 233 GLN A N 9
ATOM 7124 C CA . GLN A 1 47 ? -3.143 0.858 -5.785 1.00 0.00 233 GLN A CA 9
ATOM 7125 C C . GLN A 1 47 ? -2.568 0.186 -4.538 1.00 0.00 233 GLN A C 9
ATOM 7126 O O . GLN A 1 47 ? -3.121 -0.765 -4.027 1.00 0.00 233 GLN A O 9
ATOM 7140 N N . ALA A 1 48 ? -1.465 0.668 -4.040 1.00 0.00 234 ALA A N 9
ATOM 7141 C CA . ALA A 1 48 ? -0.866 0.041 -2.829 1.00 0.00 234 ALA A CA 9
ATOM 7142 C C . ALA A 1 48 ? -1.695 0.385 -1.593 1.00 0.00 234 ALA A C 9
ATOM 7143 O O . ALA A 1 48 ? -1.870 -0.427 -0.707 1.00 0.00 234 ALA A O 9
ATOM 7150 N N . THR A 1 49 ? -2.207 1.576 -1.517 1.00 0.00 235 THR A N 9
ATOM 7151 C CA . THR A 1 49 ? -3.015 1.953 -0.327 1.00 0.00 235 THR A CA 9
ATOM 7152 C C . THR A 1 49 ? -4.266 1.074 -0.254 1.00 0.00 235 THR A C 9
ATOM 7153 O O . THR A 1 49 ? -4.782 0.804 0.812 1.00 0.00 235 THR A O 9
ATOM 7164 N N . CYS A 1 50 ? -4.759 0.632 -1.376 1.00 0.00 236 CYS A N 9
ATOM 7165 C CA . CYS A 1 50 ? -5.981 -0.221 -1.367 1.00 0.00 236 CYS A CA 9
ATOM 7166 C C . CYS A 1 50 ? -5.600 -1.685 -1.602 1.00 0.00 236 CYS A C 9
ATOM 7167 O O . CYS A 1 50 ? -5.863 -2.544 -0.783 1.00 0.00 236 CYS A O 9
ATOM 7174 N N . LEU A 1 51 ? -4.997 -1.977 -2.721 1.00 0.00 237 LEU A N 9
ATOM 7175 C CA . LEU A 1 51 ? -4.613 -3.387 -3.018 1.00 0.00 237 LEU A CA 9
ATOM 7176 C C . LEU A 1 51 ? -3.539 -3.862 -2.032 1.00 0.00 237 LEU A C 9
ATOM 7177 O O . LEU A 1 51 ? -3.522 -5.010 -1.637 1.00 0.00 237 LEU A O 9
ATOM 7193 N N . CYS A 1 52 ? -2.648 -2.996 -1.622 1.00 0.00 238 CYS A N 9
ATOM 7194 C CA . CYS A 1 52 ? -1.593 -3.424 -0.654 1.00 0.00 238 CYS A CA 9
ATOM 7195 C C . CYS A 1 52 ? -1.954 -2.920 0.743 1.00 0.00 238 CYS A C 9
ATOM 7196 O O . CYS A 1 52 ? -1.724 -1.777 1.084 1.00 0.00 238 CYS A O 9
ATOM 7203 N N . GLU A 1 53 ? -2.515 -3.773 1.552 1.00 0.00 239 GLU A N 9
ATOM 7204 C CA . GLU A 1 53 ? -2.898 -3.365 2.933 1.00 0.00 239 GLU A CA 9
ATOM 7205 C C . GLU A 1 53 ? -3.477 -4.578 3.656 1.00 0.00 239 GLU A C 9
ATOM 7206 O O . GLU A 1 53 ? -3.691 -4.565 4.852 1.00 0.00 239 GLU A O 9
ATOM 7219 N N . ASP A 1 54 ? -3.734 -5.630 2.932 1.00 0.00 240 ASP A N 9
ATOM 7220 C CA . ASP A 1 54 ? -4.301 -6.852 3.561 1.00 0.00 240 ASP A CA 9
ATOM 7221 C C . ASP A 1 54 ? -4.260 -8.008 2.559 1.00 0.00 240 ASP A C 9
ATOM 7222 O O . ASP A 1 54 ? -4.783 -7.917 1.467 1.00 0.00 240 ASP A O 9
ATOM 7232 N N . LYS A 1 55 ? -3.644 -9.098 2.921 1.00 0.00 241 LYS A N 9
ATOM 7233 C CA . LYS A 1 55 ? -3.575 -10.257 1.990 1.00 0.00 241 LYS A CA 9
ATOM 7234 C C . LYS A 1 55 ? -4.559 -11.327 2.460 1.00 0.00 241 LYS A C 9
ATOM 7235 O O . LYS A 1 55 ? -4.516 -11.766 3.591 1.00 0.00 241 LYS A O 9
ATOM 7254 N N . ILE A 1 56 ? -5.451 -11.750 1.607 1.00 0.00 242 ILE A N 9
ATOM 7255 C CA . ILE A 1 56 ? -6.434 -12.788 2.022 1.00 0.00 242 ILE A CA 9
ATOM 7256 C C . ILE A 1 56 ? -5.772 -14.166 1.995 1.00 0.00 242 ILE A C 9
ATOM 7257 O O . ILE A 1 56 ? -6.398 -15.173 2.259 1.00 0.00 242 ILE A O 9
ATOM 7273 N N . HIS A 1 57 ? -4.509 -14.219 1.679 1.00 0.00 243 HIS A N 9
ATOM 7274 C CA . HIS A 1 57 ? -3.806 -15.530 1.635 1.00 0.00 243 HIS A CA 9
ATOM 7275 C C . HIS A 1 57 ? -4.677 -16.552 0.900 1.00 0.00 243 HIS A C 9
ATOM 7276 O O . HIS A 1 57 ? -5.770 -16.229 0.441 1.00 0.00 243 HIS A O 9
ATOM 7291 N N . GLY A 1 1 ? 13.810 -0.161 -9.080 1.00 0.00 187 GLY A N 10
ATOM 7292 C CA . GLY A 1 1 ? 15.118 -0.174 -9.793 1.00 0.00 187 GLY A CA 10
ATOM 7293 C C . GLY A 1 1 ? 16.118 0.698 -9.035 1.00 0.00 187 GLY A C 10
ATOM 7294 O O . GLY A 1 1 ? 16.721 0.272 -8.068 1.00 0.00 187 GLY A O 10
ATOM 7297 N N . SER A 1 2 ? 16.299 1.915 -9.464 1.00 0.00 188 SER A N 10
ATOM 7298 C CA . SER A 1 2 ? 17.255 2.814 -8.767 1.00 0.00 188 SER A CA 10
ATOM 7299 C C . SER A 1 2 ? 16.749 3.096 -7.350 1.00 0.00 188 SER A C 10
ATOM 7300 O O . SER A 1 2 ? 15.572 2.993 -7.070 1.00 0.00 188 SER A O 10
ATOM 7308 N N . CYS A 1 3 ? 17.631 3.449 -6.456 1.00 0.00 189 CYS A N 10
ATOM 7309 C CA . CYS A 1 3 ? 17.206 3.736 -5.057 1.00 0.00 189 CYS A CA 10
ATOM 7310 C C . CYS A 1 3 ? 16.187 4.877 -5.045 1.00 0.00 189 CYS A C 10
ATOM 7311 O O . CYS A 1 3 ? 15.417 5.023 -4.115 1.00 0.00 189 CYS A O 10
ATOM 7318 N N . ALA A 1 4 ? 16.174 5.688 -6.066 1.00 0.00 190 ALA A N 10
ATOM 7319 C CA . ALA A 1 4 ? 15.201 6.817 -6.101 1.00 0.00 190 ALA A CA 10
ATOM 7320 C C . ALA A 1 4 ? 13.778 6.259 -6.019 1.00 0.00 190 ALA A C 10
ATOM 7321 O O . ALA A 1 4 ? 12.886 6.884 -5.481 1.00 0.00 190 ALA A O 10
ATOM 7328 N N . SER A 1 5 ? 13.557 5.084 -6.549 1.00 0.00 191 SER A N 10
ATOM 7329 C CA . SER A 1 5 ? 12.192 4.491 -6.493 1.00 0.00 191 SER A CA 10
ATOM 7330 C C . SER A 1 5 ? 11.763 4.334 -5.033 1.00 0.00 191 SER A C 10
ATOM 7331 O O . SER A 1 5 ? 10.619 4.551 -4.684 1.00 0.00 191 SER A O 10
ATOM 7339 N N . CYS A 1 6 ? 12.675 3.958 -4.177 1.00 0.00 192 CYS A N 10
ATOM 7340 C CA . CYS A 1 6 ? 12.329 3.781 -2.738 1.00 0.00 192 CYS A CA 10
ATOM 7341 C C . CYS A 1 6 ? 13.330 4.547 -1.868 1.00 0.00 192 CYS A C 10
ATOM 7342 O O . CYS A 1 6 ? 14.269 3.977 -1.348 1.00 0.00 192 CYS A O 10
ATOM 7349 N N . PRO A 1 7 ? 13.136 5.831 -1.716 1.00 0.00 193 PRO A N 10
ATOM 7350 C CA . PRO A 1 7 ? 14.042 6.683 -0.897 1.00 0.00 193 PRO A CA 10
ATOM 7351 C C . PRO A 1 7 ? 13.891 6.419 0.603 1.00 0.00 193 PRO A C 10
ATOM 7352 O O . PRO A 1 7 ? 14.806 6.629 1.375 1.00 0.00 193 PRO A O 10
ATOM 7363 N N . ASN A 1 8 ? 12.746 5.955 1.024 1.00 0.00 194 ASN A N 10
ATOM 7364 C CA . ASN A 1 8 ? 12.541 5.676 2.473 1.00 0.00 194 ASN A CA 10
ATOM 7365 C C . ASN A 1 8 ? 12.947 4.232 2.776 1.00 0.00 194 ASN A C 10
ATOM 7366 O O . ASN A 1 8 ? 12.927 3.798 3.909 1.00 0.00 194 ASN A O 10
ATOM 7377 N N . ASN A 1 9 ? 13.309 3.479 1.772 1.00 0.00 195 ASN A N 10
ATOM 7378 C CA . ASN A 1 9 ? 13.703 2.064 2.017 1.00 0.00 195 ASN A CA 10
ATOM 7379 C C . ASN A 1 9 ? 14.673 1.593 0.930 1.00 0.00 195 ASN A C 10
ATOM 7380 O O . ASN A 1 9 ? 14.271 1.235 -0.160 1.00 0.00 195 ASN A O 10
ATOM 7391 N N . CYS A 1 10 ? 15.947 1.579 1.217 1.00 0.00 196 CYS A N 10
ATOM 7392 C CA . CYS A 1 10 ? 16.934 1.115 0.200 1.00 0.00 196 CYS A CA 10
ATOM 7393 C C . CYS A 1 10 ? 17.939 0.168 0.858 1.00 0.00 196 CYS A C 10
ATOM 7394 O O . CYS A 1 10 ? 18.466 0.445 1.917 1.00 0.00 196 CYS A O 10
ATOM 7401 N N . GLU A 1 11 ? 18.217 -0.943 0.235 1.00 0.00 197 GLU A N 10
ATOM 7402 C CA . GLU A 1 11 ? 19.195 -1.900 0.818 1.00 0.00 197 GLU A CA 10
ATOM 7403 C C . GLU A 1 11 ? 20.019 -2.521 -0.312 1.00 0.00 197 GLU A C 10
ATOM 7404 O O . GLU A 1 11 ? 19.516 -3.271 -1.123 1.00 0.00 197 GLU A O 10
ATOM 7417 N N . ASN A 1 12 ? 21.281 -2.204 -0.374 1.00 0.00 198 ASN A N 10
ATOM 7418 C CA . ASN A 1 12 ? 22.141 -2.763 -1.452 1.00 0.00 198 ASN A CA 10
ATOM 7419 C C . ASN A 1 12 ? 21.553 -2.387 -2.817 1.00 0.00 198 ASN A C 10
ATOM 7420 O O . ASN A 1 12 ? 21.762 -3.067 -3.802 1.00 0.00 198 ASN A O 10
ATOM 7431 N N . GLY A 1 13 ? 20.824 -1.303 -2.882 1.00 0.00 199 GLY A N 10
ATOM 7432 C CA . GLY A 1 13 ? 20.229 -0.875 -4.181 1.00 0.00 199 GLY A CA 10
ATOM 7433 C C . GLY A 1 13 ? 18.957 -1.677 -4.460 1.00 0.00 199 GLY A C 10
ATOM 7434 O O . GLY A 1 13 ? 18.434 -1.662 -5.557 1.00 0.00 199 GLY A O 10
ATOM 7438 N N . LEU A 1 14 ? 18.457 -2.380 -3.481 1.00 0.00 200 LEU A N 10
ATOM 7439 C CA . LEU A 1 14 ? 17.222 -3.187 -3.697 1.00 0.00 200 LEU A CA 10
ATOM 7440 C C . LEU A 1 14 ? 16.065 -2.589 -2.894 1.00 0.00 200 LEU A C 10
ATOM 7441 O O . LEU A 1 14 ? 16.210 -2.260 -1.732 1.00 0.00 200 LEU A O 10
ATOM 7457 N N . CYS A 1 15 ? 14.915 -2.452 -3.499 1.00 0.00 201 CYS A N 10
ATOM 7458 C CA . CYS A 1 15 ? 13.752 -1.882 -2.760 1.00 0.00 201 CYS A CA 10
ATOM 7459 C C . CYS A 1 15 ? 13.268 -2.899 -1.725 1.00 0.00 201 CYS A C 10
ATOM 7460 O O . CYS A 1 15 ? 13.359 -4.094 -1.925 1.00 0.00 201 CYS A O 10
ATOM 7467 N N . THR A 1 16 ? 12.756 -2.439 -0.615 1.00 0.00 202 THR A N 10
ATOM 7468 C CA . THR A 1 16 ? 12.272 -3.382 0.432 1.00 0.00 202 THR A CA 10
ATOM 7469 C C . THR A 1 16 ? 10.741 -3.409 0.433 1.00 0.00 202 THR A C 10
ATOM 7470 O O . THR A 1 16 ? 10.119 -3.768 1.415 1.00 0.00 202 THR A O 10
ATOM 7481 N N . ASN A 1 17 ? 10.129 -3.028 -0.654 1.00 0.00 203 ASN A N 10
ATOM 7482 C CA . ASN A 1 17 ? 8.640 -3.029 -0.710 1.00 0.00 203 ASN A CA 10
ATOM 7483 C C . ASN A 1 17 ? 8.133 -4.470 -0.773 1.00 0.00 203 ASN A C 10
ATOM 7484 O O . ASN A 1 17 ? 8.462 -5.216 -1.675 1.00 0.00 203 ASN A O 10
ATOM 7495 N N . SER A 1 18 ? 7.336 -4.867 0.180 1.00 0.00 204 SER A N 10
ATOM 7496 C CA . SER A 1 18 ? 6.809 -6.262 0.182 1.00 0.00 204 SER A CA 10
ATOM 7497 C C . SER A 1 18 ? 5.514 -6.331 -0.635 1.00 0.00 204 SER A C 10
ATOM 7498 O O . SER A 1 18 ? 4.923 -7.385 -0.783 1.00 0.00 204 SER A O 10
ATOM 7506 N N . CYS A 1 19 ? 5.066 -5.223 -1.166 1.00 0.00 205 CYS A N 10
ATOM 7507 C CA . CYS A 1 19 ? 3.808 -5.239 -1.971 1.00 0.00 205 CYS A CA 10
ATOM 7508 C C . CYS A 1 19 ? 4.138 -5.012 -3.448 1.00 0.00 205 CYS A C 10
ATOM 7509 O O . CYS A 1 19 ? 5.095 -4.345 -3.787 1.00 0.00 205 CYS A O 10
ATOM 7516 N N . ASP A 1 20 ? 3.355 -5.571 -4.328 1.00 0.00 206 ASP A N 10
ATOM 7517 C CA . ASP A 1 20 ? 3.617 -5.400 -5.784 1.00 0.00 206 ASP A CA 10
ATOM 7518 C C . ASP A 1 20 ? 3.501 -3.924 -6.180 1.00 0.00 206 ASP A C 10
ATOM 7519 O O . ASP A 1 20 ? 4.210 -3.454 -7.049 1.00 0.00 206 ASP A O 10
ATOM 7529 N N . PHE A 1 21 ? 2.605 -3.190 -5.570 1.00 0.00 207 PHE A N 10
ATOM 7530 C CA . PHE A 1 21 ? 2.448 -1.751 -5.944 1.00 0.00 207 PHE A CA 10
ATOM 7531 C C . PHE A 1 21 ? 2.758 -0.848 -4.751 1.00 0.00 207 PHE A C 10
ATOM 7532 O O . PHE A 1 21 ? 2.678 -1.253 -3.608 1.00 0.00 207 PHE A O 10
ATOM 7549 N N . GLU A 1 22 ? 3.087 0.386 -5.019 1.00 0.00 208 GLU A N 10
ATOM 7550 C CA . GLU A 1 22 ? 3.376 1.345 -3.920 1.00 0.00 208 GLU A CA 10
ATOM 7551 C C . GLU A 1 22 ? 2.495 2.579 -4.115 1.00 0.00 208 GLU A C 10
ATOM 7552 O O . GLU A 1 22 ? 2.220 2.982 -5.226 1.00 0.00 208 GLU A O 10
ATOM 7565 N N . ASP A 1 23 ? 2.044 3.185 -3.052 1.00 0.00 209 ASP A N 10
ATOM 7566 C CA . ASP A 1 23 ? 1.181 4.387 -3.208 1.00 0.00 209 ASP A CA 10
ATOM 7567 C C . ASP A 1 23 ? 1.938 5.443 -4.003 1.00 0.00 209 ASP A C 10
ATOM 7568 O O . ASP A 1 23 ? 2.869 6.052 -3.519 1.00 0.00 209 ASP A O 10
ATOM 7578 N N . LEU A 1 24 ? 1.546 5.663 -5.225 1.00 0.00 210 LEU A N 10
ATOM 7579 C CA . LEU A 1 24 ? 2.245 6.678 -6.056 1.00 0.00 210 LEU A CA 10
ATOM 7580 C C . LEU A 1 24 ? 2.105 8.048 -5.389 1.00 0.00 210 LEU A C 10
ATOM 7581 O O . LEU A 1 24 ? 2.931 8.922 -5.562 1.00 0.00 210 LEU A O 10
ATOM 7597 N N . LEU A 1 25 ? 1.070 8.236 -4.612 1.00 0.00 211 LEU A N 10
ATOM 7598 C CA . LEU A 1 25 ? 0.885 9.542 -3.914 1.00 0.00 211 LEU A CA 10
ATOM 7599 C C . LEU A 1 25 ? 1.115 9.351 -2.413 1.00 0.00 211 LEU A C 10
ATOM 7600 O O . LEU A 1 25 ? 0.757 8.338 -1.842 1.00 0.00 211 LEU A O 10
ATOM 7616 N N . SER A 1 26 ? 1.712 10.315 -1.769 1.00 0.00 212 SER A N 10
ATOM 7617 C CA . SER A 1 26 ? 1.965 10.192 -0.306 1.00 0.00 212 SER A CA 10
ATOM 7618 C C . SER A 1 26 ? 0.701 10.582 0.458 1.00 0.00 212 SER A C 10
ATOM 7619 O O . SER A 1 26 ? 0.651 10.523 1.669 1.00 0.00 212 SER A O 10
ATOM 7627 N N . ASN A 1 27 ? -0.320 10.979 -0.249 1.00 0.00 213 ASN A N 10
ATOM 7628 C CA . ASN A 1 27 ? -1.584 11.374 0.424 1.00 0.00 213 ASN A CA 10
ATOM 7629 C C . ASN A 1 27 ? -2.698 10.419 -0.001 1.00 0.00 213 ASN A C 10
ATOM 7630 O O . ASN A 1 27 ? -3.867 10.751 0.026 1.00 0.00 213 ASN A O 10
ATOM 7641 N N . CYS A 1 28 ? -2.339 9.230 -0.396 1.00 0.00 214 CYS A N 10
ATOM 7642 C CA . CYS A 1 28 ? -3.367 8.245 -0.827 1.00 0.00 214 CYS A CA 10
ATOM 7643 C C . CYS A 1 28 ? -4.375 8.021 0.295 1.00 0.00 214 CYS A C 10
ATOM 7644 O O . CYS A 1 28 ? -5.569 8.012 0.071 1.00 0.00 214 CYS A O 10
ATOM 7651 N N . GLU A 1 29 ? -3.919 7.863 1.505 1.00 0.00 215 GLU A N 10
ATOM 7652 C CA . GLU A 1 29 ? -4.883 7.665 2.616 1.00 0.00 215 GLU A CA 10
ATOM 7653 C C . GLU A 1 29 ? -5.829 8.863 2.630 1.00 0.00 215 GLU A C 10
ATOM 7654 O O . GLU A 1 29 ? -7.009 8.739 2.885 1.00 0.00 215 GLU A O 10
ATOM 7667 N N . SER A 1 30 ? -5.313 10.027 2.336 1.00 0.00 216 SER A N 10
ATOM 7668 C CA . SER A 1 30 ? -6.178 11.234 2.304 1.00 0.00 216 SER A CA 10
ATOM 7669 C C . SER A 1 30 ? -7.222 11.051 1.205 1.00 0.00 216 SER A C 10
ATOM 7670 O O . SER A 1 30 ? -8.402 11.263 1.410 1.00 0.00 216 SER A O 10
ATOM 7678 N N . LEU A 1 31 ? -6.797 10.633 0.042 1.00 0.00 217 LEU A N 10
ATOM 7679 C CA . LEU A 1 31 ? -7.763 10.408 -1.066 1.00 0.00 217 LEU A CA 10
ATOM 7680 C C . LEU A 1 31 ? -8.713 9.292 -0.646 1.00 0.00 217 LEU A C 10
ATOM 7681 O O . LEU A 1 31 ? -9.883 9.295 -0.964 1.00 0.00 217 LEU A O 10
ATOM 7697 N N . LYS A 1 32 ? -8.205 8.339 0.081 1.00 0.00 218 LYS A N 10
ATOM 7698 C CA . LYS A 1 32 ? -9.053 7.212 0.545 1.00 0.00 218 LYS A CA 10
ATOM 7699 C C . LYS A 1 32 ? -10.230 7.758 1.351 1.00 0.00 218 LYS A C 10
ATOM 7700 O O . LYS A 1 32 ? -11.377 7.460 1.084 1.00 0.00 218 LYS A O 10
ATOM 7719 N N . THR A 1 33 ? -9.945 8.560 2.335 1.00 0.00 219 THR A N 10
ATOM 7720 C CA . THR A 1 33 ? -11.032 9.138 3.171 1.00 0.00 219 THR A CA 10
ATOM 7721 C C . THR A 1 33 ? -11.849 10.145 2.355 1.00 0.00 219 THR A C 10
ATOM 7722 O O . THR A 1 33 ? -13.045 10.273 2.533 1.00 0.00 219 THR A O 10
ATOM 7733 N N . SER A 1 34 ? -11.218 10.872 1.472 1.00 0.00 220 SER A N 10
ATOM 7734 C CA . SER A 1 34 ? -11.972 11.875 0.664 1.00 0.00 220 SER A CA 10
ATOM 7735 C C . SER A 1 34 ? -12.589 11.201 -0.562 1.00 0.00 220 SER A C 10
ATOM 7736 O O . SER A 1 34 ? -13.518 11.708 -1.158 1.00 0.00 220 SER A O 10
ATOM 7744 N N . ALA A 1 35 ? -12.082 10.063 -0.941 1.00 0.00 221 ALA A N 10
ATOM 7745 C CA . ALA A 1 35 ? -12.638 9.355 -2.126 1.00 0.00 221 ALA A CA 10
ATOM 7746 C C . ALA A 1 35 ? -13.003 7.925 -1.728 1.00 0.00 221 ALA A C 10
ATOM 7747 O O . ALA A 1 35 ? -14.139 7.625 -1.416 1.00 0.00 221 ALA A O 10
ATOM 7754 N N . GLY A 1 36 ? -12.047 7.041 -1.741 1.00 0.00 222 GLY A N 10
ATOM 7755 C CA . GLY A 1 36 ? -12.326 5.631 -1.366 1.00 0.00 222 GLY A CA 10
ATOM 7756 C C . GLY A 1 36 ? -11.487 4.707 -2.244 1.00 0.00 222 GLY A C 10
ATOM 7757 O O . GLY A 1 36 ? -11.322 4.937 -3.425 1.00 0.00 222 GLY A O 10
ATOM 7761 N N . CYS A 1 37 ? -10.952 3.664 -1.677 1.00 0.00 223 CYS A N 10
ATOM 7762 C CA . CYS A 1 37 ? -10.124 2.730 -2.479 1.00 0.00 223 CYS A CA 10
ATOM 7763 C C . CYS A 1 37 ? -10.946 2.183 -3.640 1.00 0.00 223 CYS A C 10
ATOM 7764 O O . CYS A 1 37 ? -10.467 2.056 -4.750 1.00 0.00 223 CYS A O 10
ATOM 7771 N N . LYS A 1 38 ? -12.185 1.872 -3.401 1.00 0.00 224 LYS A N 10
ATOM 7772 C CA . LYS A 1 38 ? -13.039 1.350 -4.496 1.00 0.00 224 LYS A CA 10
ATOM 7773 C C . LYS A 1 38 ? -13.015 2.348 -5.652 1.00 0.00 224 LYS A C 10
ATOM 7774 O O . LYS A 1 38 ? -13.257 2.005 -6.792 1.00 0.00 224 LYS A O 10
ATOM 7793 N N . HIS A 1 39 ? -12.722 3.587 -5.362 1.00 0.00 225 HIS A N 10
ATOM 7794 C CA . HIS A 1 39 ? -12.679 4.615 -6.439 1.00 0.00 225 HIS A CA 10
ATOM 7795 C C . HIS A 1 39 ? -11.545 4.272 -7.411 1.00 0.00 225 HIS A C 10
ATOM 7796 O O . HIS A 1 39 ? -10.487 3.827 -7.013 1.00 0.00 225 HIS A O 10
ATOM 7811 N N . GLU A 1 40 ? -11.771 4.452 -8.684 1.00 0.00 226 GLU A N 10
ATOM 7812 C CA . GLU A 1 40 ? -10.723 4.113 -9.689 1.00 0.00 226 GLU A CA 10
ATOM 7813 C C . GLU A 1 40 ? -9.501 5.027 -9.533 1.00 0.00 226 GLU A C 10
ATOM 7814 O O . GLU A 1 40 ? -8.379 4.613 -9.753 1.00 0.00 226 GLU A O 10
ATOM 7827 N N . LEU A 1 41 ? -9.698 6.264 -9.164 1.00 0.00 227 LEU A N 10
ATOM 7828 C CA . LEU A 1 41 ? -8.530 7.181 -9.009 1.00 0.00 227 LEU A CA 10
ATOM 7829 C C . LEU A 1 41 ? -7.489 6.530 -8.098 1.00 0.00 227 LEU A C 10
ATOM 7830 O O . LEU A 1 41 ? -6.330 6.435 -8.439 1.00 0.00 227 LEU A O 10
ATOM 7846 N N . LEU A 1 42 ? -7.900 6.067 -6.953 1.00 0.00 228 LEU A N 10
ATOM 7847 C CA . LEU A 1 42 ? -6.940 5.404 -6.026 1.00 0.00 228 LEU A CA 10
ATOM 7848 C C . LEU A 1 42 ? -6.455 4.110 -6.665 1.00 0.00 228 LEU A C 10
ATOM 7849 O O . LEU A 1 42 ? -5.386 3.613 -6.370 1.00 0.00 228 LEU A O 10
ATOM 7865 N N . LYS A 1 43 ? -7.257 3.551 -7.519 1.00 0.00 229 LYS A N 10
ATOM 7866 C CA . LYS A 1 43 ? -6.892 2.273 -8.173 1.00 0.00 229 LYS A CA 10
ATOM 7867 C C . LYS A 1 43 ? -5.740 2.472 -9.162 1.00 0.00 229 LYS A C 10
ATOM 7868 O O . LYS A 1 43 ? -5.206 1.515 -9.684 1.00 0.00 229 LYS A O 10
ATOM 7887 N N . THR A 1 44 ? -5.361 3.689 -9.457 1.00 0.00 230 THR A N 10
ATOM 7888 C CA . THR A 1 44 ? -4.254 3.881 -10.442 1.00 0.00 230 THR A CA 10
ATOM 7889 C C . THR A 1 44 ? -2.978 4.403 -9.754 1.00 0.00 230 THR A C 10
ATOM 7890 O O . THR A 1 44 ? -1.885 4.051 -10.150 1.00 0.00 230 THR A O 10
ATOM 7901 N N . LYS A 1 45 ? -3.090 5.206 -8.725 1.00 0.00 231 LYS A N 10
ATOM 7902 C CA . LYS A 1 45 ? -1.849 5.690 -8.034 1.00 0.00 231 LYS A CA 10
ATOM 7903 C C . LYS A 1 45 ? -1.837 5.159 -6.600 1.00 0.00 231 LYS A C 10
ATOM 7904 O O . LYS A 1 45 ? -0.795 4.991 -5.997 1.00 0.00 231 LYS A O 10
ATOM 7923 N N . CYS A 1 46 ? -2.989 4.895 -6.050 1.00 0.00 232 CYS A N 10
ATOM 7924 C CA . CYS A 1 46 ? -3.056 4.379 -4.655 1.00 0.00 232 CYS A CA 10
ATOM 7925 C C . CYS A 1 46 ? -3.230 2.861 -4.679 1.00 0.00 232 CYS A C 10
ATOM 7926 O O . CYS A 1 46 ? -3.675 2.255 -3.725 1.00 0.00 232 CYS A O 10
ATOM 7933 N N . GLN A 1 47 ? -2.880 2.249 -5.769 1.00 0.00 233 GLN A N 10
ATOM 7934 C CA . GLN A 1 47 ? -3.018 0.770 -5.877 1.00 0.00 233 GLN A CA 10
ATOM 7935 C C . GLN A 1 47 ? -2.448 0.109 -4.622 1.00 0.00 233 GLN A C 10
ATOM 7936 O O . GLN A 1 47 ? -2.923 -0.917 -4.183 1.00 0.00 233 GLN A O 10
ATOM 7950 N N . ALA A 1 48 ? -1.439 0.685 -4.037 1.00 0.00 234 ALA A N 10
ATOM 7951 C CA . ALA A 1 48 ? -0.852 0.076 -2.814 1.00 0.00 234 ALA A CA 10
ATOM 7952 C C . ALA A 1 48 ? -1.754 0.347 -1.613 1.00 0.00 234 ALA A C 10
ATOM 7953 O O . ALA A 1 48 ? -2.049 -0.535 -0.834 1.00 0.00 234 ALA A O 10
ATOM 7960 N N . THR A 1 49 ? -2.202 1.558 -1.456 1.00 0.00 235 THR A N 10
ATOM 7961 C CA . THR A 1 49 ? -3.090 1.869 -0.307 1.00 0.00 235 THR A CA 10
ATOM 7962 C C . THR A 1 49 ? -4.380 1.068 -0.465 1.00 0.00 235 THR A C 10
ATOM 7963 O O . THR A 1 49 ? -5.169 0.948 0.451 1.00 0.00 235 THR A O 10
ATOM 7974 N N . CYS A 1 50 ? -4.608 0.540 -1.638 1.00 0.00 236 CYS A N 10
ATOM 7975 C CA . CYS A 1 50 ? -5.855 -0.234 -1.884 1.00 0.00 236 CYS A CA 10
ATOM 7976 C C . CYS A 1 50 ? -5.541 -1.685 -2.258 1.00 0.00 236 CYS A C 10
ATOM 7977 O O . CYS A 1 50 ? -5.902 -2.605 -1.553 1.00 0.00 236 CYS A O 10
ATOM 7984 N N . LEU A 1 51 ? -4.899 -1.902 -3.371 1.00 0.00 237 LEU A N 10
ATOM 7985 C CA . LEU A 1 51 ? -4.599 -3.300 -3.792 1.00 0.00 237 LEU A CA 10
ATOM 7986 C C . LEU A 1 51 ? -3.690 -3.997 -2.770 1.00 0.00 237 LEU A C 10
ATOM 7987 O O . LEU A 1 51 ? -3.769 -5.195 -2.585 1.00 0.00 237 LEU A O 10
ATOM 8003 N N . CYS A 1 52 ? -2.832 -3.273 -2.100 1.00 0.00 238 CYS A N 10
ATOM 8004 C CA . CYS A 1 52 ? -1.942 -3.937 -1.100 1.00 0.00 238 CYS A CA 10
ATOM 8005 C C . CYS A 1 52 ? -2.795 -4.566 0.003 1.00 0.00 238 CYS A C 10
ATOM 8006 O O . CYS A 1 52 ? -3.844 -5.123 -0.251 1.00 0.00 238 CYS A O 10
ATOM 8013 N N . GLU A 1 53 ? -2.349 -4.477 1.224 1.00 0.00 239 GLU A N 10
ATOM 8014 C CA . GLU A 1 53 ? -3.123 -5.061 2.357 1.00 0.00 239 GLU A CA 10
ATOM 8015 C C . GLU A 1 53 ? -3.488 -3.946 3.336 1.00 0.00 239 GLU A C 10
ATOM 8016 O O . GLU A 1 53 ? -3.399 -4.109 4.537 1.00 0.00 239 GLU A O 10
ATOM 8029 N N . ASP A 1 54 ? -3.874 -2.805 2.833 1.00 0.00 240 ASP A N 10
ATOM 8030 C CA . ASP A 1 54 ? -4.219 -1.671 3.734 1.00 0.00 240 ASP A CA 10
ATOM 8031 C C . ASP A 1 54 ? -3.006 -1.361 4.613 1.00 0.00 240 ASP A C 10
ATOM 8032 O O . ASP A 1 54 ? -3.015 -0.436 5.401 1.00 0.00 240 ASP A O 10
ATOM 8042 N N . LYS A 1 55 ? -1.954 -2.128 4.472 1.00 0.00 241 LYS A N 10
ATOM 8043 C CA . LYS A 1 55 ? -0.726 -1.884 5.284 1.00 0.00 241 LYS A CA 10
ATOM 8044 C C . LYS A 1 55 ? 0.391 -1.381 4.369 1.00 0.00 241 LYS A C 10
ATOM 8045 O O . LYS A 1 55 ? 0.591 -1.887 3.284 1.00 0.00 241 LYS A O 10
ATOM 8064 N N . ILE A 1 56 ? 1.123 -0.391 4.799 1.00 0.00 242 ILE A N 10
ATOM 8065 C CA . ILE A 1 56 ? 2.228 0.137 3.948 1.00 0.00 242 ILE A CA 10
ATOM 8066 C C . ILE A 1 56 ? 3.571 -0.303 4.536 1.00 0.00 242 ILE A C 10
ATOM 8067 O O . ILE A 1 56 ? 3.818 -0.164 5.717 1.00 0.00 242 ILE A O 10
ATOM 8083 N N . HIS A 1 57 ? 4.442 -0.831 3.721 1.00 0.00 243 HIS A N 10
ATOM 8084 C CA . HIS A 1 57 ? 5.765 -1.280 4.239 1.00 0.00 243 HIS A CA 10
ATOM 8085 C C . HIS A 1 57 ? 6.654 -1.728 3.077 1.00 0.00 243 HIS A C 10
ATOM 8086 O O . HIS A 1 57 ? 6.244 -1.673 1.919 1.00 0.00 243 HIS A O 10
ATOM 8101 N N . GLY A 1 1 ? 21.839 -8.499 -6.337 1.00 0.00 187 GLY A N 11
ATOM 8102 C CA . GLY A 1 1 ? 22.438 -9.238 -5.190 1.00 0.00 187 GLY A CA 11
ATOM 8103 C C . GLY A 1 1 ? 22.559 -8.302 -3.988 1.00 0.00 187 GLY A C 11
ATOM 8104 O O . GLY A 1 1 ? 21.996 -8.545 -2.938 1.00 0.00 187 GLY A O 11
ATOM 8107 N N . SER A 1 2 ? 23.289 -7.228 -4.131 1.00 0.00 188 SER A N 11
ATOM 8108 C CA . SER A 1 2 ? 23.444 -6.276 -2.996 1.00 0.00 188 SER A CA 11
ATOM 8109 C C . SER A 1 2 ? 22.114 -5.558 -2.756 1.00 0.00 188 SER A C 11
ATOM 8110 O O . SER A 1 2 ? 21.293 -5.445 -3.643 1.00 0.00 188 SER A O 11
ATOM 8118 N N . CYS A 1 3 ? 21.894 -5.079 -1.563 1.00 0.00 189 CYS A N 11
ATOM 8119 C CA . CYS A 1 3 ? 20.613 -4.377 -1.270 1.00 0.00 189 CYS A CA 11
ATOM 8120 C C . CYS A 1 3 ? 20.800 -2.868 -1.419 1.00 0.00 189 CYS A C 11
ATOM 8121 O O . CYS A 1 3 ? 21.870 -2.338 -1.190 1.00 0.00 189 CYS A O 11
ATOM 8128 N N . ALA A 1 4 ? 19.762 -2.173 -1.793 1.00 0.00 190 ALA A N 11
ATOM 8129 C CA . ALA A 1 4 ? 19.863 -0.695 -1.951 1.00 0.00 190 ALA A CA 11
ATOM 8130 C C . ALA A 1 4 ? 18.926 -0.024 -0.947 1.00 0.00 190 ALA A C 11
ATOM 8131 O O . ALA A 1 4 ? 19.285 0.212 0.191 1.00 0.00 190 ALA A O 11
ATOM 8138 N N . SER A 1 5 ? 17.726 0.278 -1.355 1.00 0.00 191 SER A N 11
ATOM 8139 C CA . SER A 1 5 ? 16.763 0.928 -0.425 1.00 0.00 191 SER A CA 11
ATOM 8140 C C . SER A 1 5 ? 16.112 -0.139 0.460 1.00 0.00 191 SER A C 11
ATOM 8141 O O . SER A 1 5 ? 15.310 0.163 1.322 1.00 0.00 191 SER A O 11
ATOM 8149 N N . CYS A 1 6 ? 16.449 -1.384 0.255 1.00 0.00 192 CYS A N 11
ATOM 8150 C CA . CYS A 1 6 ? 15.844 -2.464 1.086 1.00 0.00 192 CYS A CA 11
ATOM 8151 C C . CYS A 1 6 ? 16.955 -3.282 1.753 1.00 0.00 192 CYS A C 11
ATOM 8152 O O . CYS A 1 6 ? 17.202 -4.415 1.392 1.00 0.00 192 CYS A O 11
ATOM 8159 N N . PRO A 1 7 ? 17.613 -2.712 2.728 1.00 0.00 193 PRO A N 11
ATOM 8160 C CA . PRO A 1 7 ? 18.709 -3.403 3.460 1.00 0.00 193 PRO A CA 11
ATOM 8161 C C . PRO A 1 7 ? 18.170 -4.516 4.361 1.00 0.00 193 PRO A C 11
ATOM 8162 O O . PRO A 1 7 ? 18.548 -5.664 4.238 1.00 0.00 193 PRO A O 11
ATOM 8173 N N . ASN A 1 8 ? 17.279 -4.188 5.255 1.00 0.00 194 ASN A N 11
ATOM 8174 C CA . ASN A 1 8 ? 16.706 -5.232 6.148 1.00 0.00 194 ASN A CA 11
ATOM 8175 C C . ASN A 1 8 ? 15.478 -5.846 5.473 1.00 0.00 194 ASN A C 11
ATOM 8176 O O . ASN A 1 8 ? 14.845 -6.740 6.002 1.00 0.00 194 ASN A O 11
ATOM 8187 N N . ASN A 1 9 ? 15.137 -5.372 4.306 1.00 0.00 195 ASN A N 11
ATOM 8188 C CA . ASN A 1 9 ? 13.955 -5.923 3.589 1.00 0.00 195 ASN A CA 11
ATOM 8189 C C . ASN A 1 9 ? 14.412 -6.910 2.514 1.00 0.00 195 ASN A C 11
ATOM 8190 O O . ASN A 1 9 ? 13.626 -7.378 1.716 1.00 0.00 195 ASN A O 11
ATOM 8201 N N . CYS A 1 10 ? 15.677 -7.230 2.480 1.00 0.00 196 CYS A N 11
ATOM 8202 C CA . CYS A 1 10 ? 16.168 -8.182 1.446 1.00 0.00 196 CYS A CA 11
ATOM 8203 C C . CYS A 1 10 ? 15.774 -9.609 1.835 1.00 0.00 196 CYS A C 11
ATOM 8204 O O . CYS A 1 10 ? 16.244 -10.151 2.815 1.00 0.00 196 CYS A O 11
ATOM 8211 N N . GLU A 1 11 ? 14.914 -10.217 1.069 1.00 0.00 197 GLU A N 11
ATOM 8212 C CA . GLU A 1 11 ? 14.480 -11.608 1.376 1.00 0.00 197 GLU A CA 11
ATOM 8213 C C . GLU A 1 11 ? 14.433 -12.412 0.076 1.00 0.00 197 GLU A C 11
ATOM 8214 O O . GLU A 1 11 ? 14.770 -11.915 -0.980 1.00 0.00 197 GLU A O 11
ATOM 8227 N N . ASN A 1 12 ? 14.010 -13.644 0.135 1.00 0.00 198 ASN A N 11
ATOM 8228 C CA . ASN A 1 12 ? 13.940 -14.455 -1.112 1.00 0.00 198 ASN A CA 11
ATOM 8229 C C . ASN A 1 12 ? 13.201 -13.653 -2.184 1.00 0.00 198 ASN A C 11
ATOM 8230 O O . ASN A 1 12 ? 13.475 -13.767 -3.362 1.00 0.00 198 ASN A O 11
ATOM 8241 N N . GLY A 1 13 ? 12.267 -12.834 -1.781 1.00 0.00 199 GLY A N 11
ATOM 8242 C CA . GLY A 1 13 ? 11.512 -12.015 -2.770 1.00 0.00 199 GLY A CA 11
ATOM 8243 C C . GLY A 1 13 ? 12.289 -10.729 -3.061 1.00 0.00 199 GLY A C 11
ATOM 8244 O O . GLY A 1 13 ? 11.849 -9.884 -3.814 1.00 0.00 199 GLY A O 11
ATOM 8248 N N . LEU A 1 14 ? 13.442 -10.579 -2.469 1.00 0.00 200 LEU A N 11
ATOM 8249 C CA . LEU A 1 14 ? 14.253 -9.352 -2.708 1.00 0.00 200 LEU A CA 11
ATOM 8250 C C . LEU A 1 14 ? 13.409 -8.107 -2.406 1.00 0.00 200 LEU A C 11
ATOM 8251 O O . LEU A 1 14 ? 12.457 -7.808 -3.097 1.00 0.00 200 LEU A O 11
ATOM 8267 N N . CYS A 1 15 ? 13.752 -7.381 -1.374 1.00 0.00 201 CYS A N 11
ATOM 8268 C CA . CYS A 1 15 ? 12.966 -6.161 -1.026 1.00 0.00 201 CYS A CA 11
ATOM 8269 C C . CYS A 1 15 ? 11.479 -6.519 -0.988 1.00 0.00 201 CYS A C 11
ATOM 8270 O O . CYS A 1 15 ? 10.809 -6.528 -2.002 1.00 0.00 201 CYS A O 11
ATOM 8277 N N . THR A 1 16 ? 10.959 -6.831 0.169 1.00 0.00 202 THR A N 11
ATOM 8278 C CA . THR A 1 16 ? 9.517 -7.207 0.258 1.00 0.00 202 THR A CA 11
ATOM 8279 C C . THR A 1 16 ? 8.722 -6.111 0.973 1.00 0.00 202 THR A C 11
ATOM 8280 O O . THR A 1 16 ? 7.554 -6.273 1.263 1.00 0.00 202 THR A O 11
ATOM 8291 N N . ASN A 1 17 ? 9.337 -4.999 1.267 1.00 0.00 203 ASN A N 11
ATOM 8292 C CA . ASN A 1 17 ? 8.596 -3.912 1.969 1.00 0.00 203 ASN A CA 11
ATOM 8293 C C . ASN A 1 17 ? 7.970 -2.958 0.948 1.00 0.00 203 ASN A C 11
ATOM 8294 O O . ASN A 1 17 ? 7.349 -1.977 1.306 1.00 0.00 203 ASN A O 11
ATOM 8305 N N . SER A 1 18 ? 8.124 -3.234 -0.318 1.00 0.00 204 SER A N 11
ATOM 8306 C CA . SER A 1 18 ? 7.532 -2.335 -1.349 1.00 0.00 204 SER A CA 11
ATOM 8307 C C . SER A 1 18 ? 6.112 -2.803 -1.686 1.00 0.00 204 SER A C 11
ATOM 8308 O O . SER A 1 18 ? 5.418 -2.188 -2.474 1.00 0.00 204 SER A O 11
ATOM 8316 N N . CYS A 1 19 ? 5.676 -3.886 -1.102 1.00 0.00 205 CYS A N 11
ATOM 8317 C CA . CYS A 1 19 ? 4.305 -4.397 -1.393 1.00 0.00 205 CYS A CA 11
ATOM 8318 C C . CYS A 1 19 ? 4.133 -4.561 -2.906 1.00 0.00 205 CYS A C 11
ATOM 8319 O O . CYS A 1 19 ? 4.831 -3.950 -3.691 1.00 0.00 205 CYS A O 11
ATOM 8326 N N . ASP A 1 20 ? 3.208 -5.381 -3.322 1.00 0.00 206 ASP A N 11
ATOM 8327 C CA . ASP A 1 20 ? 2.990 -5.580 -4.782 1.00 0.00 206 ASP A CA 11
ATOM 8328 C C . ASP A 1 20 ? 2.700 -4.232 -5.442 1.00 0.00 206 ASP A C 11
ATOM 8329 O O . ASP A 1 20 ? 3.038 -4.003 -6.587 1.00 0.00 206 ASP A O 11
ATOM 8339 N N . PHE A 1 21 ? 2.065 -3.345 -4.729 1.00 0.00 207 PHE A N 11
ATOM 8340 C CA . PHE A 1 21 ? 1.731 -2.011 -5.301 1.00 0.00 207 PHE A CA 11
ATOM 8341 C C . PHE A 1 21 ? 2.421 -0.904 -4.508 1.00 0.00 207 PHE A C 11
ATOM 8342 O O . PHE A 1 21 ? 2.813 -1.087 -3.372 1.00 0.00 207 PHE A O 11
ATOM 8359 N N . GLU A 1 22 ? 2.549 0.252 -5.096 1.00 0.00 208 GLU A N 11
ATOM 8360 C CA . GLU A 1 22 ? 3.186 1.388 -4.382 1.00 0.00 208 GLU A CA 11
ATOM 8361 C C . GLU A 1 22 ? 2.291 2.620 -4.524 1.00 0.00 208 GLU A C 11
ATOM 8362 O O . GLU A 1 22 ? 1.676 2.832 -5.549 1.00 0.00 208 GLU A O 11
ATOM 8375 N N . ASP A 1 23 ? 2.203 3.433 -3.507 1.00 0.00 209 ASP A N 11
ATOM 8376 C CA . ASP A 1 23 ? 1.337 4.640 -3.606 1.00 0.00 209 ASP A CA 11
ATOM 8377 C C . ASP A 1 23 ? 2.076 5.739 -4.368 1.00 0.00 209 ASP A C 11
ATOM 8378 O O . ASP A 1 23 ? 3.038 6.304 -3.888 1.00 0.00 209 ASP A O 11
ATOM 8388 N N . LEU A 1 24 ? 1.623 6.054 -5.547 1.00 0.00 210 LEU A N 11
ATOM 8389 C CA . LEU A 1 24 ? 2.283 7.128 -6.336 1.00 0.00 210 LEU A CA 11
ATOM 8390 C C . LEU A 1 24 ? 2.137 8.452 -5.582 1.00 0.00 210 LEU A C 11
ATOM 8391 O O . LEU A 1 24 ? 2.962 9.338 -5.692 1.00 0.00 210 LEU A O 11
ATOM 8407 N N . LEU A 1 25 ? 1.091 8.588 -4.809 1.00 0.00 211 LEU A N 11
ATOM 8408 C CA . LEU A 1 25 ? 0.884 9.847 -4.036 1.00 0.00 211 LEU A CA 11
ATOM 8409 C C . LEU A 1 25 ? 1.071 9.561 -2.544 1.00 0.00 211 LEU A C 11
ATOM 8410 O O . LEU A 1 25 ? 0.658 8.531 -2.047 1.00 0.00 211 LEU A O 11
ATOM 8426 N N . SER A 1 26 ? 1.683 10.461 -1.824 1.00 0.00 212 SER A N 11
ATOM 8427 C CA . SER A 1 26 ? 1.886 10.230 -0.367 1.00 0.00 212 SER A CA 11
ATOM 8428 C C . SER A 1 26 ? 0.612 10.610 0.386 1.00 0.00 212 SER A C 11
ATOM 8429 O O . SER A 1 26 ? 0.526 10.475 1.591 1.00 0.00 212 SER A O 11
ATOM 8437 N N . ASN A 1 27 ? -0.381 11.079 -0.317 1.00 0.00 213 ASN A N 11
ATOM 8438 C CA . ASN A 1 27 ? -1.651 11.464 0.352 1.00 0.00 213 ASN A CA 11
ATOM 8439 C C . ASN A 1 27 ? -2.718 10.413 0.043 1.00 0.00 213 ASN A C 11
ATOM 8440 O O . ASN A 1 27 ? -3.901 10.651 0.186 1.00 0.00 213 ASN A O 11
ATOM 8451 N N . CYS A 1 28 ? -2.306 9.252 -0.391 1.00 0.00 214 CYS A N 11
ATOM 8452 C CA . CYS A 1 28 ? -3.291 8.186 -0.723 1.00 0.00 214 CYS A CA 11
ATOM 8453 C C . CYS A 1 28 ? -4.207 7.920 0.467 1.00 0.00 214 CYS A C 11
ATOM 8454 O O . CYS A 1 28 ? -5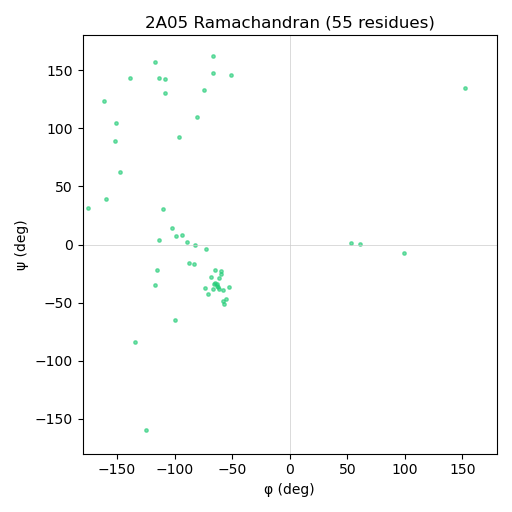.411 7.835 0.322 1.00 0.00 214 CYS A O 11
ATOM 8461 N N . GLU A 1 29 ? -3.662 7.796 1.643 1.00 0.00 215 GLU A N 11
ATOM 8462 C CA . GLU A 1 29 ? -4.533 7.547 2.819 1.00 0.00 215 GLU A CA 11
ATOM 8463 C C . GLU A 1 29 ? -5.529 8.700 2.914 1.00 0.00 215 GLU A C 11
ATOM 8464 O O . GLU A 1 29 ? -6.688 8.514 3.227 1.00 0.00 215 GLU A O 11
ATOM 8477 N N . SER A 1 30 ? -5.081 9.890 2.625 1.00 0.00 216 SER A N 11
ATOM 8478 C CA . SER A 1 30 ? -5.990 11.066 2.673 1.00 0.00 216 SER A CA 11
ATOM 8479 C C . SER A 1 30 ? -7.044 10.941 1.569 1.00 0.00 216 SER A C 11
ATOM 8480 O O . SER A 1 30 ? -8.209 11.219 1.773 1.00 0.00 216 SER A O 11
ATOM 8488 N N . LEU A 1 31 ? -6.640 10.527 0.397 1.00 0.00 217 LEU A N 11
ATOM 8489 C CA . LEU A 1 31 ? -7.611 10.386 -0.726 1.00 0.00 217 LEU A CA 11
ATOM 8490 C C . LEU A 1 31 ? -8.605 9.265 -0.423 1.00 0.00 217 LEU A C 11
ATOM 8491 O O . LEU A 1 31 ? -9.768 9.348 -0.764 1.00 0.00 217 LEU A O 11
ATOM 8507 N N . LYS A 1 32 ? -8.160 8.215 0.207 1.00 0.00 218 LYS A N 11
ATOM 8508 C CA . LYS A 1 32 ? -9.090 7.094 0.518 1.00 0.00 218 LYS A CA 11
ATOM 8509 C C . LYS A 1 32 ? -10.258 7.638 1.340 1.00 0.00 218 LYS A C 11
ATOM 8510 O O . LYS A 1 32 ? -11.408 7.339 1.083 1.00 0.00 218 LYS A O 11
ATOM 8529 N N . THR A 1 33 ? -9.970 8.443 2.326 1.00 0.00 219 THR A N 11
ATOM 8530 C CA . THR A 1 33 ? -11.058 9.017 3.165 1.00 0.00 219 THR A CA 11
ATOM 8531 C C . THR A 1 33 ? -11.892 9.997 2.333 1.00 0.00 219 THR A C 11
ATOM 8532 O O . THR A 1 33 ? -13.097 10.067 2.467 1.00 0.00 219 THR A O 11
ATOM 8543 N N . SER A 1 34 ? -11.261 10.761 1.482 1.00 0.00 220 SER A N 11
ATOM 8544 C CA . SER A 1 34 ? -12.024 11.741 0.655 1.00 0.00 220 SER A CA 11
ATOM 8545 C C . SER A 1 34 ? -12.612 11.042 -0.569 1.00 0.00 220 SER A C 11
ATOM 8546 O O . SER A 1 34 ? -13.505 11.552 -1.215 1.00 0.00 220 SER A O 11
ATOM 8554 N N . ALA A 1 35 ? -12.124 9.878 -0.897 1.00 0.00 221 ALA A N 11
ATOM 8555 C CA . ALA A 1 35 ? -12.664 9.153 -2.080 1.00 0.00 221 ALA A CA 11
ATOM 8556 C C . ALA A 1 35 ? -12.954 7.700 -1.696 1.00 0.00 221 ALA A C 11
ATOM 8557 O O . ALA A 1 35 ? -14.070 7.348 -1.367 1.00 0.00 221 ALA A O 11
ATOM 8564 N N . GLY A 1 36 ? -11.961 6.856 -1.731 1.00 0.00 222 GLY A N 11
ATOM 8565 C CA . GLY A 1 36 ? -12.182 5.430 -1.366 1.00 0.00 222 GLY A CA 11
ATOM 8566 C C . GLY A 1 36 ? -11.257 4.542 -2.198 1.00 0.00 222 GLY A C 11
ATOM 8567 O O . GLY A 1 36 ? -11.050 4.773 -3.373 1.00 0.00 222 GLY A O 11
ATOM 8571 N N . CYS A 1 37 ? -10.699 3.528 -1.601 1.00 0.00 223 CYS A N 11
ATOM 8572 C CA . CYS A 1 37 ? -9.789 2.625 -2.359 1.00 0.00 223 CYS A CA 11
ATOM 8573 C C . CYS A 1 37 ? -10.549 2.020 -3.544 1.00 0.00 223 CYS A C 11
ATOM 8574 O O . CYS A 1 37 ? -9.993 1.800 -4.601 1.00 0.00 223 CYS A O 11
ATOM 8581 N N . LYS A 1 38 ? -11.819 1.767 -3.383 1.00 0.00 224 LYS A N 11
ATOM 8582 C CA . LYS A 1 38 ? -12.616 1.198 -4.508 1.00 0.00 224 L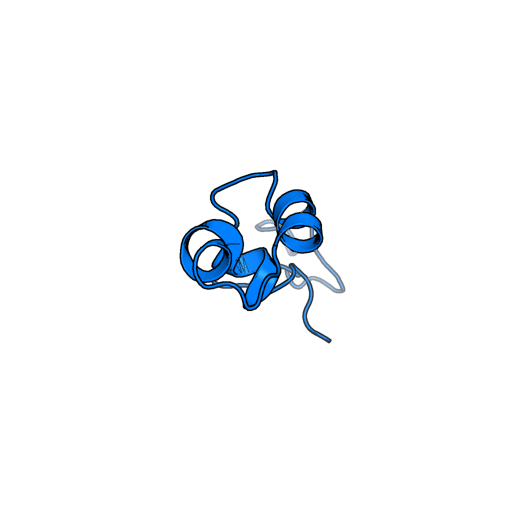YS A CA 11
ATOM 8583 C C . LYS A 1 38 ? -12.631 2.189 -5.676 1.00 0.00 224 LYS A C 11
ATOM 8584 O O . LYS A 1 38 ? -12.791 1.814 -6.820 1.00 0.00 224 LYS A O 11
ATOM 8603 N N . HIS A 1 39 ? -12.478 3.455 -5.392 1.00 0.00 225 HIS A N 11
ATOM 8604 C CA . HIS A 1 39 ? -12.498 4.477 -6.480 1.00 0.00 225 HIS A CA 11
ATOM 8605 C C . HIS A 1 39 ? -11.400 4.174 -7.505 1.00 0.00 225 HIS A C 11
ATOM 8606 O O . HIS A 1 39 ? -10.320 3.731 -7.164 1.00 0.00 225 HIS A O 11
ATOM 8621 N N . GLU A 1 40 ? -11.671 4.407 -8.762 1.00 0.00 226 GLU A N 11
ATOM 8622 C CA . GLU A 1 40 ? -10.651 4.132 -9.816 1.00 0.00 226 GLU A CA 11
ATOM 8623 C C . GLU A 1 40 ? -9.433 5.040 -9.617 1.00 0.00 226 GLU A C 11
ATOM 8624 O O . GLU A 1 40 ? -8.307 4.635 -9.827 1.00 0.00 226 GLU A O 11
ATOM 8637 N N . LEU A 1 41 ? -9.648 6.266 -9.219 1.00 0.00 227 LEU A N 11
ATOM 8638 C CA . LEU A 1 41 ? -8.496 7.190 -9.016 1.00 0.00 227 LEU A CA 11
ATOM 8639 C C . LEU A 1 41 ? -7.441 6.505 -8.150 1.00 0.00 227 LEU A C 11
ATOM 8640 O O . LEU A 1 41 ? -6.294 6.388 -8.531 1.00 0.00 227 LEU A O 11
ATOM 8656 N N . LEU A 1 42 ? -7.823 6.036 -6.997 1.00 0.00 228 LEU A N 11
ATOM 8657 C CA . LEU A 1 42 ? -6.847 5.342 -6.115 1.00 0.00 228 LEU A CA 11
ATOM 8658 C C . LEU A 1 42 ? -6.372 4.072 -6.811 1.00 0.00 228 LEU A C 11
ATOM 8659 O O . LEU A 1 42 ? -5.299 3.565 -6.553 1.00 0.00 228 LEU A O 11
ATOM 8675 N N . LYS A 1 43 ? -7.183 3.547 -7.682 1.00 0.00 229 LYS A N 11
ATOM 8676 C CA . LYS A 1 43 ? -6.823 2.298 -8.398 1.00 0.00 229 LYS A CA 11
ATOM 8677 C C . LYS A 1 43 ? -5.687 2.548 -9.399 1.00 0.00 229 LYS A C 11
ATOM 8678 O O . LYS A 1 43 ? -5.214 1.629 -10.035 1.00 0.00 229 LYS A O 11
ATOM 8697 N N . THR A 1 44 ? -5.250 3.774 -9.574 1.00 0.00 230 THR A N 11
ATOM 8698 C CA . THR A 1 44 ? -4.155 4.011 -10.564 1.00 0.00 230 THR A CA 11
ATOM 8699 C C . THR A 1 44 ? -2.903 4.597 -9.885 1.00 0.00 230 THR A C 11
ATOM 8700 O O . THR A 1 44 ? -1.795 4.329 -10.303 1.00 0.00 230 THR A O 11
ATOM 8711 N N . LYS A 1 45 ? -3.050 5.371 -8.837 1.00 0.00 231 LYS A N 11
ATOM 8712 C CA . LYS A 1 45 ? -1.836 5.925 -8.151 1.00 0.00 231 LYS A CA 11
ATOM 8713 C C . LYS A 1 45 ? -1.792 5.398 -6.716 1.00 0.00 231 LYS A C 11
ATOM 8714 O O . LYS A 1 45 ? -0.739 5.283 -6.118 1.00 0.00 231 LYS A O 11
ATOM 8733 N N . CYS A 1 46 ? -2.927 5.074 -6.162 1.00 0.00 232 CYS A N 11
ATOM 8734 C CA . CYS A 1 46 ? -2.957 4.548 -4.768 1.00 0.00 232 CYS A CA 11
ATOM 8735 C C . CYS A 1 46 ? -3.265 3.055 -4.811 1.00 0.00 232 CYS A C 11
ATOM 8736 O O . CYS A 1 46 ? -3.874 2.503 -3.915 1.00 0.00 232 CYS A O 11
ATOM 8743 N N . GLN A 1 47 ? -2.851 2.406 -5.858 1.00 0.00 233 GLN A N 11
ATOM 8744 C CA . GLN A 1 47 ? -3.112 0.947 -5.995 1.00 0.00 233 GLN A CA 11
ATOM 8745 C C . GLN A 1 47 ? -2.646 0.211 -4.740 1.00 0.00 233 GLN A C 11
ATOM 8746 O O . GLN A 1 47 ? -3.252 -0.753 -4.320 1.00 0.00 233 GLN A O 11
ATOM 8760 N N . ALA A 1 48 ? -1.577 0.645 -4.135 1.00 0.00 234 ALA A N 11
ATOM 8761 C CA . ALA A 1 48 ? -1.094 -0.055 -2.917 1.00 0.00 234 ALA A CA 11
ATOM 8762 C C . ALA A 1 48 ? -2.023 0.250 -1.745 1.00 0.00 234 ALA A C 11
ATOM 8763 O O . ALA A 1 48 ? -2.411 -0.628 -1.003 1.00 0.00 234 ALA A O 11
ATOM 8770 N N . THR A 1 49 ? -2.390 1.483 -1.570 1.00 0.00 235 THR A N 11
ATOM 8771 C CA . THR A 1 49 ? -3.294 1.821 -0.443 1.00 0.00 235 THR A CA 11
ATOM 8772 C C . THR A 1 49 ? -4.618 1.074 -0.623 1.00 0.00 235 THR A C 11
ATOM 8773 O O . THR A 1 49 ? -5.356 0.859 0.317 1.00 0.00 235 THR A O 11
ATOM 8784 N N . CYS A 1 50 ? -4.924 0.683 -1.829 1.00 0.00 236 CYS A N 11
ATOM 8785 C CA . CYS A 1 50 ? -6.201 -0.044 -2.082 1.00 0.00 236 CYS A CA 11
ATOM 8786 C C . CYS A 1 50 ? -5.930 -1.524 -2.378 1.00 0.00 236 CYS A C 11
ATOM 8787 O O . CYS A 1 50 ? -6.484 -2.404 -1.751 1.00 0.00 236 CYS A O 11
ATOM 8794 N N . LEU A 1 51 ? -5.113 -1.803 -3.355 1.00 0.00 237 LEU A N 11
ATOM 8795 C CA . LEU A 1 51 ? -4.840 -3.224 -3.727 1.00 0.00 237 LEU A CA 11
ATOM 8796 C C . LEU A 1 51 ? -3.816 -3.888 -2.788 1.00 0.00 237 LEU A C 11
ATOM 8797 O O . LEU A 1 51 ? -3.830 -5.091 -2.617 1.00 0.00 237 LEU A O 11
ATOM 8813 N N . CYS A 1 52 ? -2.918 -3.147 -2.192 1.00 0.00 238 CYS A N 11
ATOM 8814 C CA . CYS A 1 52 ? -1.909 -3.804 -1.298 1.00 0.00 238 CYS A CA 11
ATOM 8815 C C . CYS A 1 52 ? -2.627 -4.672 -0.268 1.00 0.00 238 CYS A C 11
ATOM 8816 O O . CYS A 1 52 ? -2.015 -5.452 0.435 1.00 0.00 238 CYS A O 11
ATOM 8823 N N . GLU A 1 53 ? -3.918 -4.542 -0.170 1.00 0.00 239 GLU A N 11
ATOM 8824 C CA . GLU A 1 53 ? -4.675 -5.360 0.817 1.00 0.00 239 GLU A CA 11
ATOM 8825 C C . GLU A 1 53 ? -5.922 -5.945 0.147 1.00 0.00 239 GLU A C 11
ATOM 8826 O O . GLU A 1 53 ? -6.684 -6.671 0.754 1.00 0.00 239 GLU A O 11
ATOM 8839 N N . ASP A 1 54 ? -6.138 -5.637 -1.104 1.00 0.00 240 ASP A N 11
ATOM 8840 C CA . ASP A 1 54 ? -7.338 -6.176 -1.808 1.00 0.00 240 ASP A CA 11
ATOM 8841 C C . ASP A 1 54 ? -8.594 -5.844 -0.999 1.00 0.00 240 ASP A C 11
ATOM 8842 O O . ASP A 1 54 ? -9.697 -6.171 -1.388 1.00 0.00 240 ASP A O 11
ATOM 8852 N N . LYS A 1 55 ? -8.431 -5.200 0.126 1.00 0.00 241 LYS A N 11
ATOM 8853 C CA . LYS A 1 55 ? -9.605 -4.846 0.969 1.00 0.00 241 LYS A CA 11
ATOM 8854 C C . LYS A 1 55 ? -10.232 -6.129 1.506 1.00 0.00 241 LYS A C 11
ATOM 8855 O O . LYS A 1 55 ? -11.104 -6.709 0.890 1.00 0.00 241 LYS A O 11
ATOM 8874 N N . ILE A 1 56 ? -9.792 -6.586 2.645 1.00 0.00 242 ILE A N 11
ATOM 8875 C CA . ILE A 1 56 ? -10.363 -7.838 3.204 1.00 0.00 242 ILE A CA 11
ATOM 8876 C C . ILE A 1 56 ? -11.742 -7.550 3.802 1.00 0.00 242 ILE A C 11
ATOM 8877 O O . ILE A 1 56 ? -11.922 -6.604 4.544 1.00 0.00 242 ILE A O 11
ATOM 8893 N N . HIS A 1 57 ? -12.717 -8.357 3.484 1.00 0.00 243 HIS A N 11
ATOM 8894 C CA . HIS A 1 57 ? -14.084 -8.130 4.031 1.00 0.00 243 HIS A CA 11
ATOM 8895 C C . HIS A 1 57 ? -14.822 -9.466 4.128 1.00 0.00 243 HIS A C 11
ATOM 8896 O O . HIS A 1 57 ? -14.271 -10.512 3.792 1.00 0.00 243 HIS A O 11
ATOM 8911 N N . GLY A 1 1 ? 22.053 8.452 -3.506 1.00 0.00 187 GLY A N 12
ATOM 8912 C CA . GLY A 1 1 ? 21.574 7.040 -3.498 1.00 0.00 187 GLY A CA 12
ATOM 8913 C C . GLY A 1 1 ? 22.627 6.141 -4.146 1.00 0.00 187 GLY A C 12
ATOM 8914 O O . GLY A 1 1 ? 22.877 6.219 -5.333 1.00 0.00 187 GLY A O 12
ATOM 8917 N N . SER A 1 2 ? 23.245 5.289 -3.377 1.00 0.00 188 SER A N 12
ATOM 8918 C CA . SER A 1 2 ? 24.281 4.387 -3.953 1.00 0.00 188 SER A CA 12
ATOM 8919 C C . SER A 1 2 ? 23.607 3.151 -4.551 1.00 0.00 188 SER A C 12
ATOM 8920 O O . SER A 1 2 ? 24.256 2.285 -5.102 1.00 0.00 188 SER A O 12
ATOM 8928 N N . CYS A 1 3 ? 22.307 3.064 -4.452 1.00 0.00 189 CYS A N 12
ATOM 8929 C CA . CYS A 1 3 ? 21.596 1.884 -5.019 1.00 0.00 189 CYS A CA 12
ATOM 8930 C C . CYS A 1 3 ? 21.152 2.198 -6.449 1.00 0.00 189 CYS A C 12
ATOM 8931 O O . CYS A 1 3 ? 20.045 2.640 -6.684 1.00 0.00 189 CYS A O 12
ATOM 8938 N N . ALA A 1 4 ? 22.009 1.973 -7.408 1.00 0.00 190 ALA A N 12
ATOM 8939 C CA . ALA A 1 4 ? 21.640 2.258 -8.824 1.00 0.00 190 ALA A CA 12
ATOM 8940 C C . ALA A 1 4 ? 20.560 1.276 -9.288 1.00 0.00 190 ALA A C 12
ATOM 8941 O O . ALA A 1 4 ? 19.715 1.607 -10.095 1.00 0.00 190 ALA A O 12
ATOM 8948 N N . SER A 1 5 ? 20.587 0.065 -8.799 1.00 0.00 191 SER A N 12
ATOM 8949 C CA . SER A 1 5 ? 19.565 -0.935 -9.227 1.00 0.00 191 SER A CA 12
ATOM 8950 C C . SER A 1 5 ? 18.291 -0.771 -8.395 1.00 0.00 191 SER A C 12
ATOM 8951 O O . SER A 1 5 ? 17.276 -1.374 -8.679 1.00 0.00 191 SER A O 12
ATOM 8959 N N . CYS A 1 6 ? 18.333 0.036 -7.371 1.00 0.00 192 CYS A N 12
ATOM 8960 C CA . CYS A 1 6 ? 17.117 0.229 -6.532 1.00 0.00 192 CYS A CA 12
ATOM 8961 C C . CYS A 1 6 ? 17.213 1.563 -5.795 1.00 0.00 192 CYS A C 12
ATOM 8962 O O . CYS A 1 6 ? 17.132 1.619 -4.585 1.00 0.00 192 CYS A O 12
ATOM 8969 N N . PRO A 1 7 ? 17.387 2.630 -6.522 1.00 0.00 193 PRO A N 12
ATOM 8970 C CA . PRO A 1 7 ? 17.501 3.996 -5.934 1.00 0.00 193 PRO A CA 12
ATOM 8971 C C . PRO A 1 7 ? 16.228 4.418 -5.198 1.00 0.00 193 PRO A C 12
ATOM 8972 O O . PRO A 1 7 ? 16.278 5.072 -4.175 1.00 0.00 193 PRO A O 12
ATOM 8983 N N . ASN A 1 8 ? 15.087 4.052 -5.713 1.00 0.00 194 ASN A N 12
ATOM 8984 C CA . ASN A 1 8 ? 13.813 4.438 -5.046 1.00 0.00 194 ASN A CA 12
ATOM 8985 C C . ASN A 1 8 ? 13.277 3.269 -4.215 1.00 0.00 194 ASN A C 12
ATOM 8986 O O . ASN A 1 8 ? 12.194 3.334 -3.669 1.00 0.00 194 ASN A O 12
ATOM 8997 N N . ASN A 1 9 ? 14.017 2.199 -4.114 1.00 0.00 195 ASN A N 12
ATOM 8998 C CA . ASN A 1 9 ? 13.526 1.039 -3.318 1.00 0.00 195 ASN A CA 12
ATOM 8999 C C . ASN A 1 9 ? 14.691 0.368 -2.586 1.00 0.00 195 ASN A C 12
ATOM 9000 O O . ASN A 1 9 ? 14.744 -0.840 -2.469 1.00 0.00 195 ASN A O 12
ATOM 9011 N N . CYS A 1 10 ? 15.623 1.135 -2.085 1.00 0.00 196 CYS A N 12
ATOM 9012 C CA . CYS A 1 10 ? 16.774 0.523 -1.356 1.00 0.00 196 CYS A CA 12
ATOM 9013 C C . CYS A 1 10 ? 16.823 1.068 0.073 1.00 0.00 196 CYS A C 12
ATOM 9014 O O . CYS A 1 10 ? 17.210 2.196 0.301 1.00 0.00 196 CYS A O 12
ATOM 9021 N N . GLU A 1 11 ? 16.436 0.277 1.039 1.00 0.00 197 GLU A N 12
ATOM 9022 C CA . GLU A 1 11 ? 16.469 0.759 2.450 1.00 0.00 197 GLU A CA 12
ATOM 9023 C C . GLU A 1 11 ? 17.920 0.978 2.880 1.00 0.00 197 GLU A C 12
ATOM 9024 O O . GLU A 1 11 ? 18.240 1.925 3.570 1.00 0.00 197 GLU A O 12
ATOM 9037 N N . ASN A 1 12 ? 18.802 0.113 2.465 1.00 0.00 198 ASN A N 12
ATOM 9038 C CA . ASN A 1 12 ? 20.237 0.266 2.833 1.00 0.00 198 ASN A CA 12
ATOM 9039 C C . ASN A 1 12 ? 21.096 -0.235 1.673 1.00 0.00 198 ASN A C 12
ATOM 9040 O O . ASN A 1 12 ? 22.176 -0.760 1.862 1.00 0.00 198 ASN A O 12
ATOM 9051 N N . GLY A 1 13 ? 20.613 -0.088 0.471 1.00 0.00 199 GLY A N 12
ATOM 9052 C CA . GLY A 1 13 ? 21.381 -0.566 -0.711 1.00 0.00 199 GLY A CA 12
ATOM 9053 C C . GLY A 1 13 ? 20.800 -1.905 -1.170 1.00 0.00 199 GLY A C 12
ATOM 9054 O O . GLY A 1 13 ? 21.202 -2.459 -2.173 1.00 0.00 199 GLY A O 12
ATOM 9058 N N . LEU A 1 14 ? 19.847 -2.421 -0.441 1.00 0.00 200 LEU A N 12
ATOM 9059 C CA . LEU A 1 14 ? 19.221 -3.717 -0.825 1.00 0.00 200 LEU A CA 12
ATOM 9060 C C . LEU A 1 14 ? 17.802 -3.464 -1.334 1.00 0.00 200 LEU A C 12
ATOM 9061 O O . LEU A 1 14 ? 17.077 -2.655 -0.793 1.00 0.00 200 LEU A O 12
ATOM 9077 N N . CYS A 1 15 ? 17.397 -4.151 -2.366 1.00 0.00 201 CYS A N 12
ATOM 9078 C CA . CYS A 1 15 ? 16.019 -3.944 -2.898 1.00 0.00 201 CYS A CA 12
ATOM 9079 C C . CYS A 1 15 ? 15.016 -4.621 -1.963 1.00 0.00 201 CYS A C 12
ATOM 9080 O O . CYS A 1 15 ? 15.052 -5.819 -1.765 1.00 0.00 201 CYS A O 12
ATOM 9087 N N . THR A 1 16 ? 14.122 -3.865 -1.387 1.00 0.00 202 THR A N 12
ATOM 9088 C CA . THR A 1 16 ? 13.120 -4.468 -0.468 1.00 0.00 202 THR A CA 12
ATOM 9089 C C . THR A 1 16 ? 11.713 -4.203 -1.003 1.00 0.00 202 THR A C 12
ATOM 9090 O O . THR A 1 16 ? 11.355 -3.084 -1.312 1.00 0.00 202 THR A O 12
ATOM 9101 N N . ASN A 1 17 ? 10.909 -5.225 -1.107 1.00 0.00 203 ASN A N 12
ATOM 9102 C CA . ASN A 1 17 ? 9.521 -5.036 -1.613 1.00 0.00 203 ASN A CA 12
ATOM 9103 C C . ASN A 1 17 ? 8.546 -5.097 -0.435 1.00 0.00 203 ASN A C 12
ATOM 9104 O O . ASN A 1 17 ? 8.307 -6.147 0.128 1.00 0.00 203 ASN A O 12
ATOM 9115 N N . SER A 1 18 ? 7.983 -3.983 -0.058 1.00 0.00 204 SER A N 12
ATOM 9116 C CA . SER A 1 18 ? 7.027 -3.987 1.082 1.00 0.00 204 SER A CA 12
ATOM 9117 C C . SER A 1 18 ? 5.610 -4.155 0.543 1.00 0.00 204 SER A C 12
ATOM 9118 O O . SER A 1 18 ? 4.652 -4.225 1.289 1.00 0.00 204 SER A O 12
ATOM 9126 N N . CYS A 1 19 ? 5.466 -4.211 -0.751 1.00 0.00 205 CYS A N 12
ATOM 9127 C CA . CYS A 1 19 ? 4.109 -4.363 -1.337 1.00 0.00 205 CYS A CA 12
ATOM 9128 C C . CYS A 1 19 ? 4.204 -4.410 -2.863 1.00 0.00 205 CYS A C 12
ATOM 9129 O O . CYS A 1 19 ? 4.907 -3.631 -3.476 1.00 0.00 205 CYS A O 12
ATOM 9136 N N . ASP A 1 20 ? 3.489 -5.309 -3.480 1.00 0.00 206 ASP A N 12
ATOM 9137 C CA . ASP A 1 20 ? 3.524 -5.400 -4.967 1.00 0.00 206 ASP A CA 12
ATOM 9138 C C . ASP A 1 20 ? 3.115 -4.051 -5.555 1.00 0.00 206 ASP A C 12
ATOM 9139 O O . ASP A 1 20 ? 3.544 -3.670 -6.627 1.00 0.00 206 ASP A O 12
ATOM 9149 N N . PHE A 1 21 ? 2.278 -3.333 -4.861 1.00 0.00 207 PHE A N 12
ATOM 9150 C CA . PHE A 1 21 ? 1.821 -2.010 -5.368 1.00 0.00 207 PHE A CA 12
ATOM 9151 C C . PHE A 1 21 ? 2.552 -0.888 -4.637 1.00 0.00 207 PHE A C 12
ATOM 9152 O O . PHE A 1 21 ? 3.051 -1.061 -3.542 1.00 0.00 207 PHE A O 12
ATOM 9169 N N . GLU A 1 22 ? 2.605 0.268 -5.237 1.00 0.00 208 GLU A N 12
ATOM 9170 C CA . GLU A 1 22 ? 3.287 1.418 -4.586 1.00 0.00 208 GLU A CA 12
ATOM 9171 C C . GLU A 1 22 ? 2.364 2.638 -4.653 1.00 0.00 208 GLU A C 12
ATOM 9172 O O . GLU A 1 22 ? 1.718 2.881 -5.652 1.00 0.00 208 GLU A O 12
ATOM 9185 N N . ASP A 1 23 ? 2.291 3.405 -3.600 1.00 0.00 209 ASP A N 12
ATOM 9186 C CA . ASP A 1 23 ? 1.399 4.599 -3.620 1.00 0.00 209 ASP A CA 12
ATOM 9187 C C . ASP A 1 23 ? 2.086 5.735 -4.377 1.00 0.00 209 ASP A C 12
ATOM 9188 O O . ASP A 1 23 ? 3.000 6.363 -3.882 1.00 0.00 209 ASP A O 12
ATOM 9198 N N . LEU A 1 24 ? 1.644 6.005 -5.574 1.00 0.00 210 LEU A N 12
ATOM 9199 C CA . LEU A 1 24 ? 2.261 7.102 -6.367 1.00 0.00 210 LEU A CA 12
ATOM 9200 C C . LEU A 1 24 ? 2.080 8.431 -5.624 1.00 0.00 210 LEU A C 12
ATOM 9201 O O . LEU A 1 24 ? 2.874 9.339 -5.760 1.00 0.00 210 LEU A O 12
ATOM 9217 N N . LEU A 1 25 ? 1.047 8.548 -4.828 1.00 0.00 211 LEU A N 12
ATOM 9218 C CA . LEU A 1 25 ? 0.829 9.817 -4.068 1.00 0.00 211 LEU A CA 12
ATOM 9219 C C . LEU A 1 25 ? 1.201 9.604 -2.599 1.00 0.00 211 LEU A C 12
ATOM 9220 O O . LEU A 1 25 ? 1.008 8.539 -2.048 1.00 0.00 211 LEU A O 12
ATOM 9236 N N . SER A 1 26 ? 1.730 10.611 -1.960 1.00 0.00 212 SER A N 12
ATOM 9237 C CA . SER A 1 26 ? 2.109 10.469 -0.526 1.00 0.00 212 SER A CA 12
ATOM 9238 C C . SER A 1 26 ? 0.881 10.708 0.353 1.00 0.00 212 SER A C 12
ATOM 9239 O O . SER A 1 26 ? 0.940 10.592 1.562 1.00 0.00 212 SER A O 12
ATOM 9247 N N . ASN A 1 27 ? -0.231 11.043 -0.244 1.00 0.00 213 ASN A N 12
ATOM 9248 C CA . ASN A 1 27 ? -1.462 11.293 0.558 1.00 0.00 213 ASN A CA 12
ATOM 9249 C C . ASN A 1 27 ? -2.549 10.294 0.157 1.00 0.00 213 ASN A C 12
ATOM 9250 O O . ASN A 1 27 ? -3.728 10.572 0.260 1.00 0.00 213 ASN A O 12
ATOM 9261 N N . CYS A 1 28 ? -2.163 9.137 -0.304 1.00 0.00 214 CYS A N 12
ATOM 9262 C CA . CYS A 1 28 ? -3.173 8.121 -0.715 1.00 0.00 214 CYS A CA 12
ATOM 9263 C C . CYS A 1 28 ? -4.104 7.808 0.453 1.00 0.00 214 CYS A C 12
ATOM 9264 O O . CYS A 1 28 ? -5.302 7.693 0.288 1.00 0.00 214 CYS A O 12
ATOM 9271 N N . GLU A 1 29 ? -3.575 7.680 1.638 1.00 0.00 215 GLU A N 12
ATOM 9272 C CA . GLU A 1 29 ? -4.451 7.389 2.802 1.00 0.00 215 GLU A CA 12
ATOM 9273 C C . GLU A 1 29 ? -5.484 8.508 2.914 1.00 0.00 215 GLU A C 12
ATOM 9274 O O . GLU A 1 29 ? -6.633 8.285 3.236 1.00 0.00 215 GLU A O 12
ATOM 9287 N N . SER A 1 30 ? -5.073 9.715 2.634 1.00 0.00 216 SER A N 12
ATOM 9288 C CA . SER A 1 30 ? -6.014 10.865 2.704 1.00 0.00 216 SER A CA 12
ATOM 9289 C C . SER A 1 30 ? -7.109 10.703 1.644 1.00 0.00 216 SER A C 12
ATOM 9290 O O . SER A 1 30 ? -8.268 10.975 1.885 1.00 0.00 216 SER A O 12
ATOM 9298 N N . LEU A 1 31 ? -6.743 10.271 0.465 1.00 0.00 217 LEU A N 12
ATOM 9299 C CA . LEU A 1 31 ? -7.751 10.100 -0.621 1.00 0.00 217 LEU A CA 12
ATOM 9300 C C . LEU A 1 31 ? -8.737 8.986 -0.255 1.00 0.00 217 LEU A C 12
ATOM 9301 O O . LEU A 1 31 ? -9.910 9.060 -0.562 1.00 0.00 217 LEU A O 12
ATOM 9317 N N . LYS A 1 32 ? -8.271 7.952 0.392 1.00 0.00 218 LYS A N 12
ATOM 9318 C CA . LYS A 1 32 ? -9.186 6.836 0.767 1.00 0.00 218 LYS A CA 12
ATOM 9319 C C . LYS A 1 32 ? -10.315 7.385 1.638 1.00 0.00 218 LYS A C 12
ATOM 9320 O O . LYS A 1 32 ? -11.465 7.024 1.486 1.00 0.00 218 LYS A O 12
ATOM 9339 N N . THR A 1 33 ? -9.992 8.256 2.552 1.00 0.00 219 THR A N 12
ATOM 9340 C CA . THR A 1 33 ? -11.031 8.831 3.440 1.00 0.00 219 THR A CA 12
ATOM 9341 C C . THR A 1 33 ? -11.914 9.803 2.652 1.00 0.00 219 THR A C 12
ATOM 9342 O O . THR A 1 33 ? -12.980 10.180 3.095 1.00 0.00 219 THR A O 12
ATOM 9353 N N . SER A 1 34 ? -11.478 10.218 1.493 1.00 0.00 220 SER A N 12
ATOM 9354 C CA . SER A 1 34 ? -12.295 11.173 0.688 1.00 0.00 220 SER A CA 12
ATOM 9355 C C . SER A 1 34 ? -12.785 10.493 -0.595 1.00 0.00 220 SER A C 12
ATOM 9356 O O . SER A 1 34 ? -13.947 10.167 -0.731 1.00 0.00 220 SER A O 12
ATOM 9364 N N . ALA A 1 35 ? -11.910 10.287 -1.544 1.00 0.00 221 ALA A N 12
ATOM 9365 C CA . ALA A 1 35 ? -12.331 9.641 -2.821 1.00 0.00 221 ALA A CA 12
ATOM 9366 C C . ALA A 1 35 ? -12.799 8.208 -2.553 1.00 0.00 221 ALA A C 12
ATOM 9367 O O . ALA A 1 35 ? -13.787 7.757 -3.100 1.00 0.00 221 ALA A O 12
ATOM 9374 N N . GLY A 1 36 ? -12.100 7.487 -1.723 1.00 0.00 222 GLY A N 12
ATOM 9375 C CA . GLY A 1 36 ? -12.505 6.084 -1.429 1.00 0.00 222 GLY A CA 12
ATOM 9376 C C . GLY A 1 36 ? -11.639 5.128 -2.250 1.00 0.00 222 GLY A C 12
ATOM 9377 O O . GLY A 1 36 ? -11.272 5.416 -3.371 1.00 0.00 222 GLY A O 12
ATOM 9381 N N . CYS A 1 37 ? -11.303 3.996 -1.698 1.00 0.00 223 CYS A N 12
ATOM 9382 C CA . CYS A 1 37 ? -10.453 3.027 -2.445 1.00 0.00 223 CYS A CA 12
ATOM 9383 C C . CYS A 1 37 ? -11.224 2.455 -3.636 1.00 0.00 223 CYS A C 12
ATOM 9384 O O . CYS A 1 37 ? -10.690 2.303 -4.717 1.00 0.00 223 CYS A O 12
ATOM 9391 N N . LYS A 1 38 ? -12.475 2.144 -3.453 1.00 0.00 224 LYS A N 12
ATOM 9392 C CA . LYS A 1 38 ? -13.270 1.591 -4.580 1.00 0.00 224 LYS A CA 12
ATOM 9393 C C . LYS A 1 38 ? -13.183 2.551 -5.768 1.00 0.00 224 LYS A C 12
ATOM 9394 O O . LYS A 1 38 ? -13.477 2.195 -6.892 1.00 0.00 224 LYS A O 12
ATOM 9413 N N . HIS A 1 39 ? -12.785 3.770 -5.523 1.00 0.00 225 HIS A N 12
ATOM 9414 C CA . HIS A 1 39 ? -12.680 4.760 -6.631 1.00 0.00 225 HIS A CA 12
ATOM 9415 C C . HIS A 1 39 ? -11.538 4.356 -7.570 1.00 0.00 225 HIS A C 12
ATOM 9416 O O . HIS A 1 39 ? -10.456 4.009 -7.139 1.00 0.00 225 HIS A O 12
ATOM 9431 N N . GLU A 1 40 ? -11.778 4.391 -8.852 1.00 0.00 226 GLU A N 12
ATOM 9432 C CA . GLU A 1 40 ? -10.722 4.003 -9.831 1.00 0.00 226 GLU A CA 12
ATOM 9433 C C . GLU A 1 40 ? -9.487 4.893 -9.665 1.00 0.00 226 GLU A C 12
ATOM 9434 O O . GLU A 1 40 ? -8.368 4.455 -9.856 1.00 0.00 226 GLU A O 12
ATOM 9447 N N . LEU A 1 41 ? -9.670 6.140 -9.326 1.00 0.00 227 LEU A N 12
ATOM 9448 C CA . LEU A 1 41 ? -8.492 7.042 -9.172 1.00 0.00 227 LEU A CA 12
ATOM 9449 C C . LEU A 1 41 ? -7.449 6.397 -8.256 1.00 0.00 227 LEU A C 12
ATOM 9450 O O . LEU A 1 41 ? -6.293 6.293 -8.609 1.00 0.00 227 LEU A O 12
ATOM 9466 N N . LEU A 1 42 ? -7.839 5.946 -7.095 1.00 0.00 228 LEU A N 12
ATOM 9467 C CA . LEU A 1 42 ? -6.852 5.296 -6.187 1.00 0.00 228 LEU A CA 12
ATOM 9468 C C . LEU A 1 42 ? -6.367 3.999 -6.823 1.00 0.00 228 LEU A C 12
ATOM 9469 O O . LEU A 1 42 ? -5.278 3.527 -6.560 1.00 0.00 228 LEU A O 12
ATOM 9485 N N . LYS A 1 43 ? -7.185 3.411 -7.642 1.00 0.00 229 LYS A N 12
ATOM 9486 C CA . LYS A 1 43 ? -6.813 2.131 -8.292 1.00 0.00 229 LYS A CA 12
ATOM 9487 C C . LYS A 1 43 ? -5.677 2.341 -9.302 1.00 0.00 229 LYS A C 12
ATOM 9488 O O . LYS A 1 43 ? -5.232 1.403 -9.934 1.00 0.00 229 LYS A O 12
ATOM 9507 N N . THR A 1 44 ? -5.211 3.551 -9.484 1.00 0.00 230 THR A N 12
ATOM 9508 C CA . THR A 1 44 ? -4.115 3.759 -10.479 1.00 0.00 230 THR A CA 12
ATOM 9509 C C . THR A 1 44 ? -2.877 4.392 -9.818 1.00 0.00 230 THR A C 12
ATOM 9510 O O . THR A 1 44 ? -1.761 4.076 -10.177 1.00 0.00 230 THR A O 12
ATOM 9521 N N . LYS A 1 45 ? -3.044 5.263 -8.851 1.00 0.00 231 LYS A N 12
ATOM 9522 C CA . LYS A 1 45 ? -1.843 5.870 -8.189 1.00 0.00 231 LYS A CA 12
ATOM 9523 C C . LYS A 1 45 ? -1.796 5.427 -6.725 1.00 0.00 231 LYS A C 12
ATOM 9524 O O . LYS A 1 45 ? -0.760 5.457 -6.089 1.00 0.00 231 LYS A O 12
ATOM 9543 N N . CYS A 1 46 ? -2.909 5.013 -6.186 1.00 0.00 232 CYS A N 12
ATOM 9544 C CA . CYS A 1 46 ? -2.934 4.563 -4.765 1.00 0.00 232 CYS A CA 12
ATOM 9545 C C . CYS A 1 46 ? -3.222 3.064 -4.717 1.00 0.00 232 CYS A C 12
ATOM 9546 O O . CYS A 1 46 ? -3.750 2.549 -3.752 1.00 0.00 232 CYS A O 12
ATOM 9553 N N . GLN A 1 47 ? -2.881 2.367 -5.760 1.00 0.00 233 GLN A N 12
ATOM 9554 C CA . GLN A 1 47 ? -3.132 0.901 -5.805 1.00 0.00 233 GLN A CA 12
ATOM 9555 C C . GLN A 1 47 ? -2.560 0.223 -4.557 1.00 0.00 233 GLN A C 12
ATOM 9556 O O . GLN A 1 47 ? -3.136 -0.709 -4.033 1.00 0.00 233 GLN A O 12
ATOM 9570 N N . ALA A 1 48 ? -1.433 0.670 -4.076 1.00 0.00 234 ALA A N 12
ATOM 9571 C CA . ALA A 1 48 ? -0.839 0.029 -2.869 1.00 0.00 234 ALA A CA 12
ATOM 9572 C C . ALA A 1 48 ? -1.643 0.397 -1.624 1.00 0.00 234 ALA A C 12
ATOM 9573 O O . ALA A 1 48 ? -1.777 -0.389 -0.710 1.00 0.00 234 ALA A O 12
ATOM 9580 N N . THR A 1 49 ? -2.178 1.582 -1.575 1.00 0.00 235 THR A N 12
ATOM 9581 C CA . THR A 1 49 ? -2.968 1.980 -0.378 1.00 0.00 235 THR A CA 12
ATOM 9582 C C . THR A 1 49 ? -4.237 1.130 -0.303 1.00 0.00 235 THR A C 12
ATOM 9583 O O . THR A 1 49 ? -4.746 0.846 0.764 1.00 0.00 235 THR A O 12
ATOM 9594 N N . CYS A 1 50 ? -4.755 0.728 -1.431 1.00 0.00 236 CYS A N 12
ATOM 9595 C CA . CYS A 1 50 ? -5.996 -0.096 -1.435 1.00 0.00 236 CYS A CA 12
ATOM 9596 C C . CYS A 1 50 ? -5.648 -1.569 -1.659 1.00 0.00 236 CYS A C 12
ATOM 9597 O O . CYS A 1 50 ? -5.885 -2.409 -0.813 1.00 0.00 236 CYS A O 12
ATOM 9604 N N . LEU A 1 51 ? -5.097 -1.889 -2.796 1.00 0.00 237 LEU A N 12
ATOM 9605 C CA . LEU A 1 51 ? -4.744 -3.307 -3.080 1.00 0.00 237 LEU A CA 12
ATOM 9606 C C . LEU A 1 51 ? -3.715 -3.796 -2.057 1.00 0.00 237 LEU A C 12
ATOM 9607 O O . LEU A 1 51 ? -3.693 -4.955 -1.692 1.00 0.00 237 LEU A O 12
ATOM 9623 N N . CYS A 1 52 ? -2.868 -2.922 -1.582 1.00 0.00 238 CYS A N 12
ATOM 9624 C CA . CYS A 1 52 ? -1.852 -3.335 -0.575 1.00 0.00 238 CYS A CA 12
ATOM 9625 C C . CYS A 1 52 ? -1.988 -2.454 0.668 1.00 0.00 238 CYS A C 12
ATOM 9626 O O . CYS A 1 52 ? -2.966 -1.753 0.836 1.00 0.00 238 CYS A O 12
ATOM 9633 N N . GLU A 1 53 ? -1.015 -2.484 1.536 1.00 0.00 239 GLU A N 12
ATOM 9634 C CA . GLU A 1 53 ? -1.086 -1.647 2.769 1.00 0.00 239 GLU A CA 12
ATOM 9635 C C . GLU A 1 53 ? 0.141 -1.910 3.649 1.00 0.00 239 GLU A C 12
ATOM 9636 O O . GLU A 1 53 ? 0.071 -2.627 4.628 1.00 0.00 239 GLU A O 12
ATOM 9649 N N . ASP A 1 54 ? 1.262 -1.329 3.313 1.00 0.00 240 ASP A N 12
ATOM 9650 C CA . ASP A 1 54 ? 2.491 -1.535 4.136 1.00 0.00 240 ASP A CA 12
ATOM 9651 C C . ASP A 1 54 ? 2.579 -2.997 4.578 1.00 0.00 240 ASP A C 12
ATOM 9652 O O . ASP A 1 54 ? 2.274 -3.334 5.705 1.00 0.00 240 ASP A O 12
ATOM 9662 N N . LYS A 1 55 ? 2.994 -3.867 3.701 1.00 0.00 241 LYS A N 12
ATOM 9663 C CA . LYS A 1 55 ? 3.102 -5.306 4.071 1.00 0.00 241 LYS A CA 12
ATOM 9664 C C . LYS A 1 55 ? 4.575 -5.686 4.224 1.00 0.00 241 LYS A C 12
ATOM 9665 O O . LYS A 1 55 ? 5.382 -5.441 3.349 1.00 0.00 241 LYS A O 12
ATOM 9684 N N . ILE A 1 56 ? 4.933 -6.291 5.324 1.00 0.00 242 ILE A N 12
ATOM 9685 C CA . ILE A 1 56 ? 6.353 -6.692 5.522 1.00 0.00 242 ILE A CA 12
ATOM 9686 C C . ILE A 1 56 ? 6.478 -8.207 5.333 1.00 0.00 242 ILE A C 12
ATOM 9687 O O . ILE A 1 56 ? 5.738 -8.976 5.913 1.00 0.00 242 ILE A O 12
ATOM 9703 N N . HIS A 1 57 ? 7.403 -8.642 4.522 1.00 0.00 243 HIS A N 12
ATOM 9704 C CA . HIS A 1 57 ? 7.567 -10.107 4.293 1.00 0.00 243 HIS A CA 12
ATOM 9705 C C . HIS A 1 57 ? 6.193 -10.743 4.071 1.00 0.00 243 HIS A C 12
ATOM 9706 O O . HIS A 1 57 ? 5.175 -10.056 4.087 1.00 0.00 243 HIS A O 12
ATOM 9721 N N . GLY A 1 1 ? 16.736 -12.828 -4.352 1.00 0.00 187 GLY A N 13
ATOM 9722 C CA . GLY A 1 1 ? 16.031 -11.528 -4.545 1.00 0.00 187 GLY A CA 13
ATOM 9723 C C . GLY A 1 1 ? 16.849 -10.637 -5.482 1.00 0.00 187 GLY A C 13
ATOM 9724 O O . GLY A 1 1 ? 17.240 -9.542 -5.129 1.00 0.00 187 GLY A O 13
ATOM 9727 N N . SER A 1 2 ? 17.112 -11.096 -6.674 1.00 0.00 188 SER A N 13
ATOM 9728 C CA . SER A 1 2 ? 17.906 -10.275 -7.629 1.00 0.00 188 SER A CA 13
ATOM 9729 C C . SER A 1 2 ? 17.136 -8.997 -7.971 1.00 0.00 188 SER A C 13
ATOM 9730 O O . SER A 1 2 ? 15.923 -8.956 -7.912 1.00 0.00 188 SER A O 13
ATOM 9738 N N . CYS A 1 3 ? 17.836 -7.955 -8.325 1.00 0.00 189 CYS A N 13
ATOM 9739 C CA . CYS A 1 3 ? 17.158 -6.672 -8.669 1.00 0.00 189 CYS A CA 13
ATOM 9740 C C . CYS A 1 3 ? 16.240 -6.865 -9.876 1.00 0.00 189 CYS A C 13
ATOM 9741 O O . CYS A 1 3 ? 15.397 -6.038 -10.161 1.00 0.00 189 CYS A O 13
ATOM 9748 N N . ALA A 1 4 ? 16.393 -7.942 -10.594 1.00 0.00 190 ALA A N 13
ATOM 9749 C CA . ALA A 1 4 ? 15.522 -8.169 -11.781 1.00 0.00 190 ALA A CA 13
ATOM 9750 C C . ALA A 1 4 ? 14.055 -8.167 -11.345 1.00 0.00 190 ALA A C 13
ATOM 9751 O O . ALA A 1 4 ? 13.174 -7.820 -12.105 1.00 0.00 190 ALA A O 13
ATOM 9758 N N . SER A 1 5 ? 13.784 -8.557 -10.129 1.00 0.00 191 SER A N 13
ATOM 9759 C CA . SER A 1 5 ? 12.371 -8.581 -9.653 1.00 0.00 191 SER A CA 13
ATOM 9760 C C . SER A 1 5 ? 11.931 -7.160 -9.282 1.00 0.00 191 SER A C 13
ATOM 9761 O O . SER A 1 5 ? 10.778 -6.915 -8.987 1.00 0.00 191 SER A O 13
ATOM 9769 N N . CYS A 1 6 ? 12.842 -6.225 -9.301 1.00 0.00 192 CYS A N 13
ATOM 9770 C CA . CYS A 1 6 ? 12.482 -4.820 -8.957 1.00 0.00 192 CYS A CA 13
ATOM 9771 C C . CYS A 1 6 ? 13.044 -3.886 -10.032 1.00 0.00 192 CYS A C 13
ATOM 9772 O O . CYS A 1 6 ? 14.051 -3.231 -9.839 1.00 0.00 192 CYS A O 13
ATOM 9779 N N . PRO A 1 7 ? 12.395 -3.837 -11.163 1.00 0.00 193 PRO A N 13
ATOM 9780 C CA . PRO A 1 7 ? 12.824 -2.986 -12.309 1.00 0.00 193 PRO A CA 13
ATOM 9781 C C . PRO A 1 7 ? 12.928 -1.505 -11.931 1.00 0.00 193 PRO A C 13
ATOM 9782 O O . PRO A 1 7 ? 13.625 -0.743 -12.572 1.00 0.00 193 PRO A O 13
ATOM 9793 N N . ASN A 1 8 ? 12.236 -1.086 -10.904 1.00 0.00 194 ASN A N 13
ATOM 9794 C CA . ASN A 1 8 ? 12.300 0.349 -10.509 1.00 0.00 194 ASN A CA 13
ATOM 9795 C C . ASN A 1 8 ? 12.401 0.481 -8.987 1.00 0.00 194 ASN A C 13
ATOM 9796 O O . ASN A 1 8 ? 12.200 1.548 -8.441 1.00 0.00 194 ASN A O 13
ATOM 9807 N N . ASN A 1 9 ? 12.709 -0.581 -8.293 1.00 0.00 195 ASN A N 13
ATOM 9808 C CA . ASN A 1 9 ? 12.817 -0.481 -6.810 1.00 0.00 195 ASN A CA 13
ATOM 9809 C C . ASN A 1 9 ? 14.074 -1.206 -6.330 1.00 0.00 195 ASN A C 13
ATOM 9810 O O . ASN A 1 9 ? 14.007 -2.125 -5.538 1.00 0.00 195 ASN A O 13
ATOM 9821 N N . CYS A 1 10 ? 15.222 -0.795 -6.794 1.00 0.00 196 CYS A N 13
ATOM 9822 C CA . CYS A 1 10 ? 16.483 -1.456 -6.351 1.00 0.00 196 CYS A CA 13
ATOM 9823 C C . CYS A 1 10 ? 17.384 -0.422 -5.676 1.00 0.00 196 CYS A C 13
ATOM 9824 O O . CYS A 1 10 ? 17.406 0.734 -6.048 1.00 0.00 196 CYS A O 13
ATOM 9831 N N . GLU A 1 11 ? 18.129 -0.831 -4.688 1.00 0.00 197 GLU A N 13
ATOM 9832 C CA . GLU A 1 11 ? 19.035 0.124 -3.989 1.00 0.00 197 GLU A CA 13
ATOM 9833 C C . GLU A 1 11 ? 20.483 -0.320 -4.196 1.00 0.00 197 GLU A C 13
ATOM 9834 O O . GLU A 1 11 ? 21.114 0.013 -5.179 1.00 0.00 197 GLU A O 13
ATOM 9847 N N . ASN A 1 12 ? 21.009 -1.076 -3.275 1.00 0.00 198 ASN A N 13
ATOM 9848 C CA . ASN A 1 12 ? 22.410 -1.560 -3.407 1.00 0.00 198 ASN A CA 13
ATOM 9849 C C . ASN A 1 12 ? 22.408 -2.881 -4.178 1.00 0.00 198 ASN A C 13
ATOM 9850 O O . ASN A 1 12 ? 23.346 -3.650 -4.123 1.00 0.00 198 ASN A O 13
ATOM 9861 N N . GLY A 1 13 ? 21.343 -3.157 -4.882 1.00 0.00 199 GLY A N 13
ATOM 9862 C CA . GLY A 1 13 ? 21.255 -4.434 -5.644 1.00 0.00 199 GLY A CA 13
ATOM 9863 C C . GLY A 1 13 ? 20.278 -5.360 -4.925 1.00 0.00 199 GLY A C 13
ATOM 9864 O O . GLY A 1 13 ? 20.074 -6.495 -5.308 1.00 0.00 199 GLY A O 13
ATOM 9868 N N . LEU A 1 14 ? 19.669 -4.870 -3.880 1.00 0.00 200 LEU A N 13
ATOM 9869 C CA . LEU A 1 14 ? 18.695 -5.692 -3.114 1.00 0.00 200 LEU A CA 13
ATOM 9870 C C . LEU A 1 14 ? 17.273 -5.254 -3.472 1.00 0.00 200 LEU A C 13
ATOM 9871 O O . LEU A 1 14 ? 17.032 -4.108 -3.800 1.00 0.00 200 LEU A O 13
ATOM 9887 N N . CYS A 1 15 ? 16.328 -6.153 -3.416 1.00 0.00 201 CYS A N 13
ATOM 9888 C CA . CYS A 1 15 ? 14.927 -5.779 -3.759 1.00 0.00 201 CYS A CA 13
ATOM 9889 C C . CYS A 1 15 ? 14.254 -5.153 -2.534 1.00 0.00 201 CYS A C 13
ATOM 9890 O O . CYS A 1 15 ? 14.209 -5.739 -1.472 1.00 0.00 201 CYS A O 13
ATOM 9897 N N . THR A 1 16 ? 13.740 -3.959 -2.674 1.00 0.00 202 THR A N 13
ATOM 9898 C CA . THR A 1 16 ? 13.079 -3.290 -1.516 1.00 0.00 202 THR A CA 13
ATOM 9899 C C . THR A 1 16 ? 11.569 -3.192 -1.758 1.00 0.00 202 THR A C 13
ATOM 9900 O O . THR A 1 16 ? 10.864 -2.503 -1.045 1.00 0.00 202 THR A O 13
ATOM 9911 N N . ASN A 1 17 ? 11.063 -3.863 -2.756 1.00 0.00 203 ASN A N 13
ATOM 9912 C CA . ASN A 1 17 ? 9.597 -3.789 -3.033 1.00 0.00 203 ASN A CA 13
ATOM 9913 C C . ASN A 1 17 ? 8.868 -4.890 -2.261 1.00 0.00 203 ASN A C 13
ATOM 9914 O O . ASN A 1 17 ? 8.888 -6.045 -2.640 1.00 0.00 203 ASN A O 13
ATOM 9925 N N . SER A 1 18 ? 8.215 -4.542 -1.186 1.00 0.00 204 SER A N 13
ATOM 9926 C CA . SER A 1 18 ? 7.474 -5.569 -0.400 1.00 0.00 204 SER A CA 13
ATOM 9927 C C . SER A 1 18 ? 6.017 -5.607 -0.858 1.00 0.00 204 SER A C 13
ATOM 9928 O O . SER A 1 18 ? 5.235 -6.421 -0.405 1.00 0.00 204 SER A O 13
ATOM 9936 N N . CYS A 1 19 ? 5.642 -4.726 -1.747 1.00 0.00 205 CYS A N 13
ATOM 9937 C CA . CYS A 1 19 ? 4.231 -4.706 -2.230 1.00 0.00 205 CYS A CA 13
ATOM 9938 C C . CYS A 1 19 ? 4.196 -4.709 -3.758 1.00 0.00 205 CYS A C 13
ATOM 9939 O O . CYS A 1 19 ? 5.049 -4.143 -4.414 1.00 0.00 205 CYS A O 13
ATOM 9946 N N . ASP A 1 20 ? 3.205 -5.336 -4.332 1.00 0.00 206 ASP A N 13
ATOM 9947 C CA . ASP A 1 20 ? 3.101 -5.368 -5.818 1.00 0.00 206 ASP A CA 13
ATOM 9948 C C . ASP A 1 20 ? 2.899 -3.945 -6.345 1.00 0.00 206 ASP A C 13
ATOM 9949 O O . ASP A 1 20 ? 3.402 -3.580 -7.388 1.00 0.00 206 ASP A O 13
ATOM 9959 N N . PHE A 1 21 ? 2.155 -3.144 -5.630 1.00 0.00 207 PHE A N 13
ATOM 9960 C CA . PHE A 1 21 ? 1.906 -1.746 -6.085 1.00 0.00 207 PHE A CA 13
ATOM 9961 C C . PHE A 1 21 ? 2.403 -0.764 -5.025 1.00 0.00 207 PHE A C 13
ATOM 9962 O O . PHE A 1 21 ? 2.524 -1.094 -3.862 1.00 0.00 207 PHE A O 13
ATOM 9979 N N . GLU A 1 22 ? 2.684 0.448 -5.416 1.00 0.00 208 GLU A N 13
ATOM 9980 C CA . GLU A 1 22 ? 3.161 1.458 -4.434 1.00 0.00 208 GLU A CA 13
ATOM 9981 C C . GLU A 1 22 ? 2.270 2.696 -4.528 1.00 0.00 208 GLU A C 13
ATOM 9982 O O . GLU A 1 22 ? 1.756 3.017 -5.581 1.00 0.00 208 GLU A O 13
ATOM 9995 N N . ASP A 1 23 ? 2.083 3.398 -3.446 1.00 0.00 209 ASP A N 13
ATOM 9996 C CA . ASP A 1 23 ? 1.224 4.612 -3.504 1.00 0.00 209 ASP A CA 13
ATOM 9997 C C . ASP A 1 23 ? 1.957 5.695 -4.287 1.00 0.00 209 ASP A C 13
ATOM 9998 O O . ASP A 1 23 ? 2.905 6.290 -3.815 1.00 0.00 209 ASP A O 13
ATOM 10008 N N . LEU A 1 24 ? 1.525 5.955 -5.485 1.00 0.00 210 LEU A N 13
ATOM 10009 C CA . LEU A 1 24 ? 2.189 6.996 -6.310 1.00 0.00 210 LEU A CA 13
ATOM 10010 C C . LEU A 1 24 ? 2.101 8.347 -5.592 1.00 0.00 210 LEU A C 13
ATOM 10011 O O . LEU A 1 24 ? 2.920 9.220 -5.794 1.00 0.00 210 LEU A O 13
ATOM 10027 N N . LEU A 1 25 ? 1.115 8.519 -4.750 1.00 0.00 211 LEU A N 13
ATOM 10028 C CA . LEU A 1 25 ? 0.974 9.809 -4.010 1.00 0.00 211 LEU A CA 13
ATOM 10029 C C . LEU A 1 25 ? 1.245 9.578 -2.518 1.00 0.00 211 LEU A C 13
ATOM 10030 O O . LEU A 1 25 ? 0.967 8.522 -1.984 1.00 0.00 211 LEU A O 13
ATOM 10046 N N . SER A 1 26 ? 1.786 10.556 -1.840 1.00 0.00 212 SER A N 13
ATOM 10047 C CA . SER A 1 26 ? 2.072 10.387 -0.386 1.00 0.00 212 SER A CA 13
ATOM 10048 C C . SER A 1 26 ? 0.815 10.710 0.426 1.00 0.00 212 SER A C 13
ATOM 10049 O O . SER A 1 26 ? 0.799 10.588 1.634 1.00 0.00 212 SER A O 13
ATOM 10057 N N . ASN A 1 27 ? -0.240 11.114 -0.226 1.00 0.00 213 ASN A N 13
ATOM 10058 C CA . ASN A 1 27 ? -1.494 11.435 0.510 1.00 0.00 213 ASN A CA 13
ATOM 10059 C C . ASN A 1 27 ? -2.570 10.424 0.115 1.00 0.00 213 ASN A C 13
ATOM 10060 O O . ASN A 1 27 ? -3.752 10.678 0.238 1.00 0.00 213 ASN A O 13
ATOM 10071 N N . CYS A 1 28 ? -2.168 9.286 -0.375 1.00 0.00 214 CYS A N 13
ATOM 10072 C CA . CYS A 1 28 ? -3.162 8.263 -0.798 1.00 0.00 214 CYS A CA 13
ATOM 10073 C C . CYS A 1 28 ? -4.094 7.910 0.360 1.00 0.00 214 CYS A C 13
ATOM 10074 O O . CYS A 1 28 ? -5.297 7.843 0.194 1.00 0.00 214 CYS A O 13
ATOM 10081 N N . GLU A 1 29 ? -3.568 7.697 1.532 1.00 0.00 215 GLU A N 13
ATOM 10082 C CA . GLU A 1 29 ? -4.463 7.369 2.672 1.00 0.00 215 GLU A CA 13
ATOM 10083 C C . GLU A 1 29 ? -5.466 8.509 2.827 1.00 0.00 215 GLU A C 13
ATOM 10084 O O . GLU A 1 29 ? -6.622 8.301 3.137 1.00 0.00 215 GLU A O 13
ATOM 10097 N N . SER A 1 30 ? -5.028 9.716 2.597 1.00 0.00 216 SER A N 13
ATOM 10098 C CA . SER A 1 30 ? -5.945 10.882 2.710 1.00 0.00 216 SER A CA 13
ATOM 10099 C C . SER A 1 30 ? -7.029 10.787 1.632 1.00 0.00 216 SER A C 13
ATOM 10100 O O . SER A 1 30 ? -8.181 11.089 1.867 1.00 0.00 216 SER A O 13
ATOM 10108 N N . LEU A 1 31 ? -6.659 10.378 0.448 1.00 0.00 217 LEU A N 13
ATOM 10109 C CA . LEU A 1 31 ? -7.658 10.270 -0.656 1.00 0.00 217 LEU A CA 13
ATOM 10110 C C . LEU A 1 31 ? -8.674 9.172 -0.348 1.00 0.00 217 LEU A C 13
ATOM 10111 O O . LEU A 1 31 ? -9.833 9.278 -0.689 1.00 0.00 217 LEU A O 13
ATOM 10127 N N . LYS A 1 32 ? -8.254 8.114 0.286 1.00 0.00 218 LYS A N 13
ATOM 10128 C CA . LYS A 1 32 ? -9.207 7.015 0.599 1.00 0.00 218 LYS A CA 13
ATOM 10129 C C . LYS A 1 32 ? -10.387 7.588 1.388 1.00 0.00 218 LYS A C 13
ATOM 10130 O O . LYS A 1 32 ? -11.529 7.252 1.147 1.00 0.00 218 LYS A O 13
ATOM 10149 N N . THR A 1 33 ? -10.120 8.457 2.324 1.00 0.00 219 THR A N 13
ATOM 10150 C CA . THR A 1 33 ? -11.220 9.055 3.122 1.00 0.00 219 THR A CA 13
ATOM 10151 C C . THR A 1 33 ? -11.986 10.077 2.277 1.00 0.00 219 THR A C 13
ATOM 10152 O O . THR A 1 33 ? -13.180 10.253 2.433 1.00 0.00 219 THR A O 13
ATOM 10163 N N . SER A 1 34 ? -11.312 10.761 1.394 1.00 0.00 220 SER A N 13
ATOM 10164 C CA . SER A 1 34 ? -12.009 11.780 0.554 1.00 0.00 220 SER A CA 13
ATOM 10165 C C . SER A 1 34 ? -12.504 11.144 -0.748 1.00 0.00 220 SER A C 13
ATOM 10166 O O . SER A 1 34 ? -13.376 11.671 -1.411 1.00 0.00 220 SER A O 13
ATOM 10174 N N . ALA A 1 35 ? -11.956 10.020 -1.122 1.00 0.00 221 ALA A N 13
ATOM 10175 C CA . ALA A 1 35 ? -12.399 9.356 -2.382 1.00 0.00 221 ALA A CA 13
ATOM 10176 C C . ALA A 1 35 ? -12.884 7.942 -2.063 1.00 0.00 221 ALA A C 13
ATOM 10177 O O . ALA A 1 35 ? -14.062 7.707 -1.872 1.00 0.00 221 ALA A O 13
ATOM 10184 N N . GLY A 1 36 ? -11.987 6.999 -2.000 1.00 0.00 222 GLY A N 13
ATOM 10185 C CA . GLY A 1 36 ? -12.396 5.601 -1.687 1.00 0.00 222 GLY A CA 13
ATOM 10186 C C . GLY A 1 36 ? -11.529 4.619 -2.474 1.00 0.00 222 GLY A C 13
ATOM 10187 O O . GLY A 1 36 ? -11.119 4.886 -3.587 1.00 0.00 222 GLY A O 13
ATOM 10191 N N . CYS A 1 37 ? -11.249 3.479 -1.905 1.00 0.00 223 CYS A N 13
ATOM 10192 C CA . CYS A 1 37 ? -10.412 2.474 -2.619 1.00 0.00 223 CYS A CA 13
ATOM 10193 C C . CYS A 1 37 ? -11.100 2.060 -3.918 1.00 0.00 223 CYS A C 13
ATOM 10194 O O . CYS A 1 37 ? -10.482 1.981 -4.962 1.00 0.00 223 CYS A O 13
ATOM 10201 N N . LYS A 1 38 ? -12.376 1.801 -3.863 1.00 0.00 224 LYS A N 13
ATOM 10202 C CA . LYS A 1 38 ? -13.103 1.400 -5.096 1.00 0.00 224 LYS A CA 13
ATOM 10203 C C . LYS A 1 38 ? -12.955 2.500 -6.142 1.00 0.00 224 LYS A C 13
ATOM 10204 O O . LYS A 1 38 ? -13.027 2.252 -7.329 1.00 0.00 224 LYS A O 13
ATOM 10223 N N . HIS A 1 39 ? -12.742 3.717 -5.718 1.00 0.00 225 HIS A N 13
ATOM 10224 C CA . HIS A 1 39 ? -12.581 4.815 -6.706 1.00 0.00 225 HIS A CA 13
ATOM 10225 C C . HIS A 1 39 ? -11.454 4.436 -7.666 1.00 0.00 225 HIS A C 13
ATOM 10226 O O . HIS A 1 39 ? -10.358 4.107 -7.255 1.00 0.00 225 HIS A O 13
ATOM 10241 N N . GLU A 1 40 ? -11.718 4.463 -8.942 1.00 0.00 226 GLU A N 13
ATOM 10242 C CA . GLU A 1 40 ? -10.669 4.087 -9.931 1.00 0.00 226 GLU A CA 13
ATOM 10243 C C . GLU A 1 40 ? -9.410 4.929 -9.722 1.00 0.00 226 GLU A C 13
ATOM 10244 O O . GLU A 1 40 ? -8.305 4.468 -9.927 1.00 0.00 226 GLU A O 13
ATOM 10257 N N . LEU A 1 41 ? -9.558 6.160 -9.321 1.00 0.00 227 LEU A N 13
ATOM 10258 C CA . LEU A 1 41 ? -8.357 7.018 -9.112 1.00 0.00 227 LEU A CA 13
ATOM 10259 C C . LEU A 1 41 ? -7.397 6.336 -8.136 1.00 0.00 227 LEU A C 13
ATOM 10260 O O . LEU A 1 41 ? -6.212 6.255 -8.385 1.00 0.00 227 LEU A O 13
ATOM 10276 N N . LEU A 1 42 ? -7.888 5.838 -7.032 1.00 0.00 228 LEU A N 13
ATOM 10277 C CA . LEU A 1 42 ? -6.984 5.164 -6.059 1.00 0.00 228 LEU A CA 13
ATOM 10278 C C . LEU A 1 42 ? -6.455 3.871 -6.667 1.00 0.00 228 LEU A C 13
ATOM 10279 O O . LEU A 1 42 ? -5.381 3.408 -6.338 1.00 0.00 228 LEU A O 13
ATOM 10295 N N . LYS A 1 43 ? -7.210 3.281 -7.542 1.00 0.00 229 LYS A N 13
ATOM 10296 C CA . LYS A 1 43 ? -6.777 2.008 -8.168 1.00 0.00 229 LYS A CA 13
ATOM 10297 C C . LYS A 1 43 ? -5.637 2.246 -9.161 1.00 0.00 229 LYS A C 13
ATOM 10298 O O . LYS A 1 43 ? -5.135 1.314 -9.755 1.00 0.00 229 LYS A O 13
ATOM 10317 N N . THR A 1 44 ? -5.227 3.472 -9.371 1.00 0.00 230 THR A N 13
ATOM 10318 C CA . THR A 1 44 ? -4.125 3.704 -10.354 1.00 0.00 230 THR A CA 13
ATOM 10319 C C . THR A 1 44 ? -2.920 4.398 -9.696 1.00 0.00 230 THR A C 13
ATOM 10320 O O . THR A 1 44 ? -1.817 4.324 -10.200 1.00 0.00 230 THR A O 13
ATOM 10331 N N . LYS A 1 45 ? -3.099 5.047 -8.574 1.00 0.00 231 LYS A N 13
ATOM 10332 C CA . LYS A 1 45 ? -1.928 5.702 -7.907 1.00 0.00 231 LYS A CA 13
ATOM 10333 C C . LYS A 1 45 ? -1.940 5.363 -6.412 1.00 0.00 231 LYS A C 13
ATOM 10334 O O . LYS A 1 45 ? -0.955 5.533 -5.720 1.00 0.00 231 LYS A O 13
ATOM 10353 N N . CYS A 1 46 ? -3.044 4.872 -5.911 1.00 0.00 232 CYS A N 13
ATOM 10354 C CA . CYS A 1 46 ? -3.119 4.502 -4.465 1.00 0.00 232 CYS A CA 13
ATOM 10355 C C . CYS A 1 46 ? -3.377 3.002 -4.351 1.00 0.00 232 CYS A C 13
ATOM 10356 O O . CYS A 1 46 ? -3.868 2.517 -3.352 1.00 0.00 232 CYS A O 13
ATOM 10363 N N . GLN A 1 47 ? -3.053 2.270 -5.376 1.00 0.00 233 GLN A N 13
ATOM 10364 C CA . GLN A 1 47 ? -3.279 0.801 -5.353 1.00 0.00 233 GLN A CA 13
ATOM 10365 C C . GLN A 1 47 ? -2.637 0.202 -4.100 1.00 0.00 233 GLN A C 13
ATOM 10366 O O . GLN A 1 47 ? -3.196 -0.664 -3.461 1.00 0.00 233 GLN A O 13
ATOM 10380 N N . ALA A 1 48 ? -1.472 0.656 -3.737 1.00 0.00 234 ALA A N 13
ATOM 10381 C CA . ALA A 1 48 ? -0.808 0.102 -2.525 1.00 0.00 234 ALA A CA 13
ATOM 10382 C C . ALA A 1 48 ? -1.542 0.572 -1.271 1.00 0.00 234 ALA A C 13
ATOM 10383 O O . ALA A 1 48 ? -1.602 -0.124 -0.278 1.00 0.00 234 ALA A O 13
ATOM 10390 N N . THR A 1 49 ? -2.107 1.743 -1.304 1.00 0.00 235 THR A N 13
ATOM 10391 C CA . THR A 1 49 ? -2.840 2.240 -0.111 1.00 0.00 235 THR A CA 13
ATOM 10392 C C . THR A 1 49 ? -4.084 1.381 0.098 1.00 0.00 235 THR A C 13
ATOM 10393 O O . THR A 1 49 ? -4.591 1.261 1.196 1.00 0.00 235 THR A O 13
ATOM 10404 N N . CYS A 1 50 ? -4.586 0.787 -0.951 1.00 0.00 236 CYS A N 13
ATOM 10405 C CA . CYS A 1 50 ? -5.803 -0.058 -0.813 1.00 0.00 236 CYS A CA 13
ATOM 10406 C C . CYS A 1 50 ? -5.522 -1.495 -1.272 1.00 0.00 236 CYS A C 13
ATOM 10407 O O . CYS A 1 50 ? -5.733 -2.439 -0.538 1.00 0.00 236 CYS A O 13
ATOM 10414 N N . LEU A 1 51 ? -5.066 -1.672 -2.485 1.00 0.00 237 LEU A N 13
ATOM 10415 C CA . LEU A 1 51 ? -4.800 -3.053 -2.983 1.00 0.00 237 LEU A CA 13
ATOM 10416 C C . LEU A 1 51 ? -3.684 -3.715 -2.162 1.00 0.00 237 LEU A C 13
ATOM 10417 O O . LEU A 1 51 ? -3.703 -4.910 -1.945 1.00 0.00 237 LEU A O 13
ATOM 10433 N N . CYS A 1 52 ? -2.721 -2.963 -1.697 1.00 0.00 238 CYS A N 13
ATOM 10434 C CA . CYS A 1 52 ? -1.630 -3.587 -0.887 1.00 0.00 238 CYS A CA 13
ATOM 10435 C C . CYS A 1 52 ? -1.655 -3.024 0.538 1.00 0.00 238 CYS A C 13
ATOM 10436 O O . CYS A 1 52 ? -1.073 -1.998 0.822 1.00 0.00 238 CYS A O 13
ATOM 10443 N N . GLU A 1 53 ? -2.320 -3.701 1.435 1.00 0.00 239 GLU A N 13
ATOM 10444 C CA . GLU A 1 53 ? -2.382 -3.223 2.847 1.00 0.00 239 GLU A CA 13
ATOM 10445 C C . GLU A 1 53 ? -3.113 -4.270 3.691 1.00 0.00 239 GLU A C 13
ATOM 10446 O O . GLU A 1 53 ? -2.759 -5.433 3.697 1.00 0.00 239 GLU A O 13
ATOM 10459 N N . ASP A 1 54 ? -4.132 -3.873 4.402 1.00 0.00 240 ASP A N 13
ATOM 10460 C CA . ASP A 1 54 ? -4.882 -4.851 5.238 1.00 0.00 240 ASP A CA 13
ATOM 10461 C C . ASP A 1 54 ? -6.131 -5.303 4.485 1.00 0.00 240 ASP A C 13
ATOM 10462 O O . ASP A 1 54 ? -6.941 -6.048 4.999 1.00 0.00 240 ASP A O 13
ATOM 10472 N N . LYS A 1 55 ? -6.297 -4.848 3.274 1.00 0.00 241 LYS A N 13
ATOM 10473 C CA . LYS A 1 55 ? -7.496 -5.239 2.482 1.00 0.00 241 LYS A CA 13
ATOM 10474 C C . LYS A 1 55 ? -8.747 -4.758 3.215 1.00 0.00 241 LYS A C 13
ATOM 10475 O O . LYS A 1 55 ? -9.814 -5.323 3.087 1.00 0.00 241 LYS A O 13
ATOM 10494 N N . ILE A 1 56 ? -8.611 -3.709 3.982 1.00 0.00 242 ILE A N 13
ATOM 10495 C CA . ILE A 1 56 ? -9.771 -3.159 4.739 1.00 0.00 242 ILE A CA 13
ATOM 10496 C C . ILE A 1 56 ? -10.732 -4.287 5.118 1.00 0.00 242 ILE A C 13
ATOM 10497 O O . ILE A 1 56 ? -11.912 -4.226 4.835 1.00 0.00 242 ILE A O 13
ATOM 10513 N N . HIS A 1 57 ? -10.243 -5.313 5.758 1.00 0.00 243 HIS A N 13
ATOM 10514 C CA . HIS A 1 57 ? -11.138 -6.439 6.154 1.00 0.00 243 HIS A CA 13
ATOM 10515 C C . HIS A 1 57 ? -11.042 -6.657 7.666 1.00 0.00 243 HIS A C 13
ATOM 10516 O O . HIS A 1 57 ? -10.318 -5.944 8.357 1.00 0.00 243 HIS A O 13
ATOM 10531 N N . GLY A 1 1 ? 22.833 1.547 -2.034 1.00 0.00 187 GLY A N 14
ATOM 10532 C CA . GLY A 1 1 ? 22.680 2.805 -2.818 1.00 0.00 187 GLY A CA 14
ATOM 10533 C C . GLY A 1 1 ? 21.202 3.032 -3.139 1.00 0.00 187 GLY A C 14
ATOM 10534 O O . GLY A 1 1 ? 20.719 4.148 -3.125 1.00 0.00 187 GLY A O 14
ATOM 10537 N N . SER A 1 2 ? 20.475 1.985 -3.426 1.00 0.00 188 SER A N 14
ATOM 10538 C CA . SER A 1 2 ? 19.027 2.148 -3.743 1.00 0.00 188 SER A CA 14
ATOM 10539 C C . SER A 1 2 ? 18.225 2.220 -2.442 1.00 0.00 188 SER A C 14
ATOM 10540 O O . SER A 1 2 ? 17.017 2.349 -2.452 1.00 0.00 188 SER A O 14
ATOM 10548 N N . CYS A 1 3 ? 18.889 2.140 -1.323 1.00 0.00 189 CYS A N 14
ATOM 10549 C CA . CYS A 1 3 ? 18.172 2.205 -0.019 1.00 0.00 189 CYS A CA 14
ATOM 10550 C C . CYS A 1 3 ? 17.606 3.610 0.197 1.00 0.00 189 CYS A C 14
ATOM 10551 O O . CYS A 1 3 ? 16.814 3.838 1.091 1.00 0.00 189 CYS A O 14
ATOM 10558 N N . ALA A 1 4 ? 18.007 4.557 -0.605 1.00 0.00 190 ALA A N 14
ATOM 10559 C CA . ALA A 1 4 ? 17.491 5.944 -0.428 1.00 0.00 190 ALA A CA 14
ATOM 10560 C C . ALA A 1 4 ? 15.962 5.925 -0.433 1.00 0.00 190 ALA A C 14
ATOM 10561 O O . ALA A 1 4 ? 15.325 6.572 0.373 1.00 0.00 190 ALA A O 14
ATOM 10568 N N . SER A 1 5 ? 15.367 5.183 -1.326 1.00 0.00 191 SER A N 14
ATOM 10569 C CA . SER A 1 5 ? 13.879 5.123 -1.365 1.00 0.00 191 SER A CA 14
ATOM 10570 C C . SER A 1 5 ? 13.396 4.043 -0.397 1.00 0.00 191 SER A C 14
ATOM 10571 O O . SER A 1 5 ? 12.216 3.903 -0.142 1.00 0.00 191 SER A O 14
ATOM 10579 N N . CYS A 1 6 ? 14.303 3.276 0.145 1.00 0.00 192 CYS A N 14
ATOM 10580 C CA . CYS A 1 6 ? 13.905 2.205 1.098 1.00 0.00 192 CYS A CA 14
ATOM 10581 C C . CYS A 1 6 ? 14.943 2.110 2.217 1.00 0.00 192 CYS A C 14
ATOM 10582 O O . CYS A 1 6 ? 15.617 1.110 2.359 1.00 0.00 192 CYS A O 14
ATOM 10589 N N . PRO A 1 7 ? 15.073 3.145 3.003 1.00 0.00 193 PRO A N 14
ATOM 10590 C CA . PRO A 1 7 ? 16.051 3.185 4.129 1.00 0.00 193 PRO A CA 14
ATOM 10591 C C . PRO A 1 7 ? 15.650 2.265 5.285 1.00 0.00 193 PRO A C 14
ATOM 10592 O O . PRO A 1 7 ? 16.487 1.684 5.946 1.00 0.00 193 PRO A O 14
ATOM 10603 N N . ASN A 1 8 ? 14.377 2.131 5.536 1.00 0.00 194 ASN A N 14
ATOM 10604 C CA . ASN A 1 8 ? 13.931 1.252 6.653 1.00 0.00 194 ASN A CA 14
ATOM 10605 C C . ASN A 1 8 ? 13.565 -0.130 6.110 1.00 0.00 194 ASN A C 14
ATOM 10606 O O . ASN A 1 8 ? 13.529 -1.102 6.838 1.00 0.00 194 ASN A O 14
ATOM 10617 N N . ASN A 1 9 ? 13.288 -0.227 4.837 1.00 0.00 195 ASN A N 14
ATOM 10618 C CA . ASN A 1 9 ? 12.920 -1.550 4.256 1.00 0.00 195 ASN A CA 14
ATOM 10619 C C . ASN A 1 9 ? 14.142 -2.194 3.592 1.00 0.00 195 ASN A C 14
ATOM 10620 O O . ASN A 1 9 ? 14.045 -3.240 2.985 1.00 0.00 195 ASN A O 14
ATOM 10631 N N . CYS A 1 10 ? 15.291 -1.582 3.700 1.00 0.00 196 CYS A N 14
ATOM 10632 C CA . CYS A 1 10 ? 16.509 -2.172 3.070 1.00 0.00 196 CYS A CA 14
ATOM 10633 C C . CYS A 1 10 ? 17.080 -3.259 3.985 1.00 0.00 196 CYS A C 14
ATOM 10634 O O . CYS A 1 10 ? 17.946 -3.007 4.798 1.00 0.00 196 CYS A O 14
ATOM 10641 N N . GLU A 1 11 ? 16.603 -4.468 3.861 1.00 0.00 197 GLU A N 14
ATOM 10642 C CA . GLU A 1 11 ? 17.127 -5.562 4.729 1.00 0.00 197 GLU A CA 14
ATOM 10643 C C . GLU A 1 11 ? 18.572 -5.887 4.334 1.00 0.00 197 GLU A C 14
ATOM 10644 O O . GLU A 1 11 ? 19.414 -6.142 5.172 1.00 0.00 197 GLU A O 14
ATOM 10657 N N . ASN A 1 12 ? 18.860 -5.878 3.062 1.00 0.00 198 ASN A N 14
ATOM 10658 C CA . ASN A 1 12 ? 20.246 -6.184 2.599 1.00 0.00 198 ASN A CA 14
ATOM 10659 C C . ASN A 1 12 ? 20.501 -5.449 1.285 1.00 0.00 198 ASN A C 14
ATOM 10660 O O . ASN A 1 12 ? 21.157 -5.951 0.394 1.00 0.00 198 ASN A O 14
ATOM 10671 N N . GLY A 1 13 ? 19.964 -4.268 1.154 1.00 0.00 199 GLY A N 14
ATOM 10672 C CA . GLY A 1 13 ? 20.142 -3.496 -0.105 1.00 0.00 199 GLY A CA 14
ATOM 10673 C C . GLY A 1 13 ? 18.882 -3.671 -0.948 1.00 0.00 199 GLY A C 14
ATOM 10674 O O . GLY A 1 13 ? 18.687 -3.016 -1.954 1.00 0.00 199 GLY A O 14
ATOM 10678 N N . LEU A 1 14 ? 18.020 -4.556 -0.529 1.00 0.00 200 LEU A N 14
ATOM 10679 C CA . LEU A 1 14 ? 16.759 -4.801 -1.273 1.00 0.00 200 LEU A CA 14
ATOM 10680 C C . LEU A 1 14 ? 15.580 -4.252 -0.469 1.00 0.00 200 LEU A C 14
ATOM 10681 O O . LEU A 1 14 ? 15.537 -4.358 0.741 1.00 0.00 200 LEU A O 14
ATOM 10697 N N . CYS A 1 15 ? 14.620 -3.667 -1.129 1.00 0.00 201 CYS A N 14
ATOM 10698 C CA . CYS A 1 15 ? 13.446 -3.115 -0.398 1.00 0.00 201 CYS A CA 14
ATOM 10699 C C . CYS A 1 15 ? 12.516 -4.261 0.001 1.00 0.00 201 CYS A C 14
ATOM 10700 O O . CYS A 1 15 ? 12.366 -5.231 -0.715 1.00 0.00 201 CYS A O 14
ATOM 10707 N N . THR A 1 16 ? 11.898 -4.161 1.146 1.00 0.00 202 THR A N 14
ATOM 10708 C CA . THR A 1 16 ? 10.986 -5.248 1.604 1.00 0.00 202 THR A CA 14
ATOM 10709 C C . THR A 1 16 ? 9.528 -4.845 1.370 1.00 0.00 202 THR A C 14
ATOM 10710 O O . THR A 1 16 ? 8.627 -5.364 1.997 1.00 0.00 202 THR A O 14
ATOM 10721 N N . ASN A 1 17 ? 9.284 -3.924 0.479 1.00 0.00 203 ASN A N 14
ATOM 10722 C CA . ASN A 1 17 ? 7.878 -3.498 0.224 1.00 0.00 203 ASN A CA 14
ATOM 10723 C C . ASN A 1 17 ? 7.017 -4.731 -0.063 1.00 0.00 203 ASN A C 14
ATOM 10724 O O . ASN A 1 17 ? 5.861 -4.792 0.304 1.00 0.00 203 ASN A O 14
ATOM 10735 N N . SER A 1 18 ? 7.573 -5.714 -0.717 1.00 0.00 204 SER A N 14
ATOM 10736 C CA . SER A 1 18 ? 6.788 -6.940 -1.032 1.00 0.00 204 SER A CA 14
ATOM 10737 C C . SER A 1 18 ? 5.388 -6.544 -1.505 1.00 0.00 204 SER A C 14
ATOM 10738 O O . SER A 1 18 ? 4.474 -7.345 -1.513 1.00 0.00 204 SER A O 14
ATOM 10746 N N . CYS A 1 19 ? 5.214 -5.314 -1.906 1.00 0.00 205 CYS A N 14
ATOM 10747 C CA . CYS A 1 19 ? 3.877 -4.866 -2.388 1.00 0.00 205 CYS A CA 14
ATOM 10748 C C . CYS A 1 19 ? 3.917 -4.698 -3.908 1.00 0.00 205 CYS A C 14
ATOM 10749 O O . CYS A 1 19 ? 4.665 -3.896 -4.435 1.00 0.00 205 CYS A O 14
ATOM 10756 N N . ASP A 1 20 ? 3.121 -5.448 -4.615 1.00 0.00 206 ASP A N 14
ATOM 10757 C CA . ASP A 1 20 ? 3.114 -5.341 -6.102 1.00 0.00 206 ASP A CA 14
ATOM 10758 C C . ASP A 1 20 ? 2.835 -3.896 -6.526 1.00 0.00 206 ASP A C 14
ATOM 10759 O O . ASP A 1 20 ? 3.330 -3.431 -7.533 1.00 0.00 206 ASP A O 14
ATOM 10769 N N . PHE A 1 21 ? 2.037 -3.183 -5.777 1.00 0.00 207 PHE A N 14
ATOM 10770 C CA . PHE A 1 21 ? 1.724 -1.775 -6.157 1.00 0.00 207 PHE A CA 14
ATOM 10771 C C . PHE A 1 21 ? 2.297 -0.814 -5.116 1.00 0.00 207 PHE A C 14
ATOM 10772 O O . PHE A 1 21 ? 2.471 -1.159 -3.967 1.00 0.00 207 PHE A O 14
ATOM 10789 N N . GLU A 1 22 ? 2.584 0.395 -5.509 1.00 0.00 208 GLU A N 14
ATOM 10790 C CA . GLU A 1 22 ? 3.134 1.382 -4.538 1.00 0.00 208 GLU A CA 14
ATOM 10791 C C . GLU A 1 22 ? 2.297 2.661 -4.596 1.00 0.00 208 GLU A C 14
ATOM 10792 O O . GLU A 1 22 ? 1.868 3.081 -5.652 1.00 0.00 208 GLU A O 14
ATOM 10805 N N . ASP A 1 23 ? 2.058 3.288 -3.475 1.00 0.00 209 ASP A N 14
ATOM 10806 C CA . ASP A 1 23 ? 1.246 4.534 -3.494 1.00 0.00 209 ASP A CA 14
ATOM 10807 C C . ASP A 1 23 ? 1.997 5.603 -4.277 1.00 0.00 209 ASP A C 14
ATOM 10808 O O . ASP A 1 23 ? 2.973 6.159 -3.817 1.00 0.00 209 ASP A O 14
ATOM 10818 N N . LEU A 1 24 ? 1.546 5.891 -5.460 1.00 0.00 210 LEU A N 14
ATOM 10819 C CA . LEU A 1 24 ? 2.220 6.921 -6.288 1.00 0.00 210 LEU A CA 14
ATOM 10820 C C . LEU A 1 24 ? 2.085 8.288 -5.606 1.00 0.00 210 LEU A C 14
ATOM 10821 O O . LEU A 1 24 ? 2.895 9.172 -5.805 1.00 0.00 210 LEU A O 14
ATOM 10837 N N . LEU A 1 25 ? 1.070 8.463 -4.799 1.00 0.00 211 LEU A N 14
ATOM 10838 C CA . LEU A 1 25 ? 0.884 9.772 -4.098 1.00 0.00 211 LEU A CA 14
ATOM 10839 C C . LEU A 1 25 ? 1.075 9.589 -2.589 1.00 0.00 211 LEU A C 14
ATOM 10840 O O . LEU A 1 25 ? 0.765 8.553 -2.035 1.00 0.00 211 LEU A O 14
ATOM 10856 N N . SER A 1 26 ? 1.578 10.593 -1.918 1.00 0.00 212 SER A N 14
ATOM 10857 C CA . SER A 1 26 ? 1.779 10.479 -0.444 1.00 0.00 212 SER A CA 14
ATOM 10858 C C . SER A 1 26 ? 0.487 10.861 0.281 1.00 0.00 212 SER A C 14
ATOM 10859 O O . SER A 1 26 ? 0.410 10.822 1.492 1.00 0.00 212 SER A O 14
ATOM 10867 N N . ASN A 1 27 ? -0.532 11.219 -0.450 1.00 0.00 213 ASN A N 14
ATOM 10868 C CA . ASN A 1 27 ? -1.822 11.588 0.195 1.00 0.00 213 ASN A CA 14
ATOM 10869 C C . ASN A 1 27 ? -2.841 10.482 -0.071 1.00 0.00 213 ASN A C 14
ATOM 10870 O O . ASN A 1 27 ? -4.031 10.667 0.075 1.00 0.00 213 ASN A O 14
ATOM 10881 N N . CYS A 1 28 ? -2.377 9.332 -0.472 1.00 0.00 214 CYS A N 14
ATOM 10882 C CA . CYS A 1 28 ? -3.310 8.210 -0.765 1.00 0.00 214 CYS A CA 14
ATOM 10883 C C . CYS A 1 28 ? -4.187 7.917 0.450 1.00 0.00 214 CYS A C 14
ATOM 10884 O O . CYS A 1 28 ? -5.392 7.807 0.338 1.00 0.00 214 CYS A O 14
ATOM 10891 N N . GLU A 1 29 ? -3.609 7.802 1.611 1.00 0.00 215 GLU A N 14
ATOM 10892 C CA . GLU A 1 29 ? -4.449 7.530 2.808 1.00 0.00 215 GLU A CA 14
ATOM 10893 C C . GLU A 1 29 ? -5.455 8.667 2.944 1.00 0.00 215 GLU A C 14
ATOM 10894 O O . GLU A 1 29 ? -6.600 8.470 3.298 1.00 0.00 215 GLU A O 14
ATOM 10907 N N . SER A 1 30 ? -5.026 9.862 2.645 1.00 0.00 216 SER A N 14
ATOM 10908 C CA . SER A 1 30 ? -5.939 11.031 2.731 1.00 0.00 216 SER A CA 14
ATOM 10909 C C . SER A 1 30 ? -7.027 10.909 1.660 1.00 0.00 216 SER A C 14
ATOM 10910 O O . SER A 1 30 ? -8.183 11.200 1.896 1.00 0.00 216 SER A O 14
ATOM 10918 N N . LEU A 1 31 ? -6.660 10.484 0.480 1.00 0.00 217 LEU A N 14
ATOM 10919 C CA . LEU A 1 31 ? -7.665 10.346 -0.613 1.00 0.00 217 LEU A CA 14
ATOM 10920 C C . LEU A 1 31 ? -8.624 9.194 -0.315 1.00 0.00 217 LEU A C 14
ATOM 10921 O O . LEU A 1 31 ? -9.781 9.237 -0.675 1.00 0.00 217 LEU A O 14
ATOM 10937 N N . LYS A 1 32 ? -8.162 8.162 0.331 1.00 0.00 218 LYS A N 14
ATOM 10938 C CA . LYS A 1 32 ? -9.072 7.022 0.628 1.00 0.00 218 LYS A CA 14
ATOM 10939 C C . LYS A 1 32 ? -10.300 7.546 1.372 1.00 0.00 218 LYS A C 14
ATOM 10940 O O . LYS A 1 32 ? -11.424 7.218 1.047 1.00 0.00 218 LYS A O 14
ATOM 10959 N N . THR A 1 33 ? -10.091 8.359 2.368 1.00 0.00 219 THR A N 14
ATOM 10960 C CA . THR A 1 33 ? -11.241 8.912 3.139 1.00 0.00 219 THR A CA 14
ATOM 10961 C C . THR A 1 33 ? -12.052 9.877 2.269 1.00 0.00 219 THR A C 14
ATOM 10962 O O . THR A 1 33 ? -13.257 9.972 2.397 1.00 0.00 219 THR A O 14
ATOM 10973 N N . SER A 1 34 ? -11.408 10.611 1.403 1.00 0.00 220 SER A N 14
ATOM 10974 C CA . SER A 1 34 ? -12.158 11.582 0.555 1.00 0.00 220 SER A CA 14
ATOM 10975 C C . SER A 1 34 ? -12.600 10.923 -0.757 1.00 0.00 220 SER A C 14
ATOM 10976 O O . SER A 1 34 ? -13.634 11.254 -1.303 1.00 0.00 220 SER A O 14
ATOM 10984 N N . ALA A 1 35 ? -11.833 10.002 -1.271 1.00 0.00 221 ALA A N 14
ATOM 10985 C CA . ALA A 1 35 ? -12.225 9.341 -2.549 1.00 0.00 221 ALA A CA 14
ATOM 10986 C C . ALA A 1 35 ? -12.711 7.917 -2.263 1.00 0.00 221 ALA A C 14
ATOM 10987 O O . ALA A 1 35 ? -13.877 7.611 -2.411 1.00 0.00 221 ALA A O 14
ATOM 10994 N N . GLY A 1 36 ? -11.828 7.047 -1.851 1.00 0.00 222 GLY A N 14
ATOM 10995 C CA . GLY A 1 36 ? -12.243 5.645 -1.553 1.00 0.00 222 GLY A CA 14
ATOM 10996 C C . GLY A 1 36 ? -11.421 4.671 -2.400 1.00 0.00 222 GLY A C 14
ATOM 10997 O O . GLY A 1 36 ? -11.023 4.976 -3.506 1.00 0.00 222 GLY A O 14
ATOM 11001 N N . CYS A 1 37 ? -11.160 3.503 -1.882 1.00 0.00 223 CYS A N 14
ATOM 11002 C CA . CYS A 1 37 ? -10.357 2.504 -2.644 1.00 0.00 223 CYS A CA 14
ATOM 11003 C C . CYS A 1 37 ? -11.072 2.136 -3.945 1.00 0.00 223 CYS A C 14
ATOM 11004 O O . CYS A 1 37 ? -10.459 2.023 -4.987 1.00 0.00 223 CYS A O 14
ATOM 11011 N N . LYS A 1 38 ? -12.363 1.942 -3.896 1.00 0.00 224 LYS A N 14
ATOM 11012 C CA . LYS A 1 38 ? -13.100 1.575 -5.135 1.00 0.00 224 LYS A CA 14
ATOM 11013 C C . LYS A 1 38 ? -12.893 2.660 -6.186 1.00 0.00 224 LYS A C 14
ATOM 11014 O O . LYS A 1 38 ? -12.898 2.396 -7.372 1.00 0.00 224 LYS A O 14
ATOM 11033 N N . HIS A 1 39 ? -12.709 3.879 -5.766 1.00 0.00 225 HIS A N 14
ATOM 11034 C CA . HIS A 1 39 ? -12.500 4.962 -6.759 1.00 0.00 225 HIS A CA 14
ATOM 11035 C C . HIS A 1 39 ? -11.377 4.538 -7.705 1.00 0.00 225 HIS A C 14
ATOM 11036 O O . HIS A 1 39 ? -10.306 4.158 -7.276 1.00 0.00 225 HIS A O 14
ATOM 11051 N N . GLU A 1 40 ? -11.616 4.582 -8.985 1.00 0.00 226 GLU A N 14
ATOM 11052 C CA . GLU A 1 40 ? -10.566 4.161 -9.954 1.00 0.00 226 GLU A CA 14
ATOM 11053 C C . GLU A 1 40 ? -9.290 4.971 -9.727 1.00 0.00 226 GLU A C 14
ATOM 11054 O O . GLU A 1 40 ? -8.193 4.482 -9.918 1.00 0.00 226 GLU A O 14
ATOM 11067 N N . LEU A 1 41 ? -9.416 6.205 -9.330 1.00 0.00 227 LEU A N 14
ATOM 11068 C CA . LEU A 1 41 ? -8.202 7.037 -9.106 1.00 0.00 227 LEU A CA 14
ATOM 11069 C C . LEU A 1 41 ? -7.278 6.367 -8.086 1.00 0.00 227 LEU A C 14
ATOM 11070 O O . LEU A 1 41 ? -6.084 6.293 -8.289 1.00 0.00 227 LEU A O 14
ATOM 11086 N N . LEU A 1 42 ? -7.805 5.862 -7.003 1.00 0.00 228 LEU A N 14
ATOM 11087 C CA . LEU A 1 42 ? -6.928 5.188 -6.004 1.00 0.00 228 LEU A CA 14
ATOM 11088 C C . LEU A 1 42 ? -6.396 3.894 -6.601 1.00 0.00 228 LEU A C 14
ATOM 11089 O O . LEU A 1 42 ? -5.320 3.435 -6.270 1.00 0.00 228 LEU A O 14
ATOM 11105 N N . LYS A 1 43 ? -7.153 3.300 -7.470 1.00 0.00 229 LYS A N 14
ATOM 11106 C CA . LYS A 1 43 ? -6.722 2.029 -8.096 1.00 0.00 229 LYS A CA 14
ATOM 11107 C C . LYS A 1 43 ? -5.575 2.274 -9.083 1.00 0.00 229 LYS A C 14
ATOM 11108 O O . LYS A 1 43 ? -5.040 1.345 -9.653 1.00 0.00 229 LYS A O 14
ATOM 11127 N N . THR A 1 44 ? -5.197 3.509 -9.312 1.00 0.00 230 THR A N 14
ATOM 11128 C CA . THR A 1 44 ? -4.091 3.755 -10.287 1.00 0.00 230 THR A CA 14
ATOM 11129 C C . THR A 1 44 ? -2.886 4.430 -9.612 1.00 0.00 230 THR A C 14
ATOM 11130 O O . THR A 1 44 ? -1.784 4.380 -10.124 1.00 0.00 230 THR A O 14
ATOM 11141 N N . LYS A 1 45 ? -3.060 5.039 -8.468 1.00 0.00 231 LYS A N 14
ATOM 11142 C CA . LYS A 1 45 ? -1.888 5.676 -7.784 1.00 0.00 231 LYS A CA 14
ATOM 11143 C C . LYS A 1 45 ? -1.922 5.331 -6.291 1.00 0.00 231 LYS A C 14
ATOM 11144 O O . LYS A 1 45 ? -0.979 5.579 -5.565 1.00 0.00 231 LYS A O 14
ATOM 11163 N N . CYS A 1 46 ? -3.000 4.749 -5.831 1.00 0.00 232 CYS A N 14
ATOM 11164 C CA . CYS A 1 46 ? -3.095 4.371 -4.388 1.00 0.00 232 CYS A CA 14
ATOM 11165 C C . CYS A 1 46 ? -3.344 2.871 -4.278 1.00 0.00 232 CYS A C 14
ATOM 11166 O O . CYS A 1 46 ? -3.759 2.370 -3.253 1.00 0.00 232 CYS A O 14
ATOM 11173 N N . GLN A 1 47 ? -3.095 2.153 -5.332 1.00 0.00 233 GLN A N 14
ATOM 11174 C CA . GLN A 1 47 ? -3.317 0.681 -5.302 1.00 0.00 233 GLN A CA 14
ATOM 11175 C C . GLN A 1 47 ? -2.627 0.091 -4.074 1.00 0.00 233 GLN A C 14
ATOM 11176 O O . GLN A 1 47 ? -3.124 -0.822 -3.448 1.00 0.00 233 GLN A O 14
ATOM 11190 N N . ALA A 1 48 ? -1.485 0.606 -3.719 1.00 0.00 234 ALA A N 14
ATOM 11191 C CA . ALA A 1 48 ? -0.765 0.068 -2.533 1.00 0.00 234 ALA A CA 14
ATOM 11192 C C . ALA A 1 48 ? -1.482 0.483 -1.248 1.00 0.00 234 ALA A C 14
ATOM 11193 O O . ALA A 1 48 ? -1.527 -0.254 -0.282 1.00 0.00 234 ALA A O 14
ATOM 11200 N N . THR A 1 49 ? -2.036 1.662 -1.222 1.00 0.00 235 THR A N 14
ATOM 11201 C CA . THR A 1 49 ? -2.739 2.128 0.004 1.00 0.00 235 THR A CA 14
ATOM 11202 C C . THR A 1 49 ? -3.984 1.275 0.245 1.00 0.00 235 THR A C 14
ATOM 11203 O O . THR A 1 49 ? -4.443 1.136 1.363 1.00 0.00 235 THR A O 14
ATOM 11214 N N . CYS A 1 50 ? -4.549 0.717 -0.791 1.00 0.00 236 CYS A N 14
ATOM 11215 C CA . CYS A 1 50 ? -5.777 -0.106 -0.608 1.00 0.00 236 CYS A CA 14
ATOM 11216 C C . CYS A 1 50 ? -5.523 -1.565 -0.995 1.00 0.00 236 CYS A C 14
ATOM 11217 O O . CYS A 1 50 ? -5.785 -2.468 -0.227 1.00 0.00 236 CYS A O 14
ATOM 11224 N N . LEU A 1 51 ? -5.044 -1.807 -2.183 1.00 0.00 237 LEU A N 14
ATOM 11225 C CA . LEU A 1 51 ? -4.812 -3.216 -2.614 1.00 0.00 237 LEU A CA 14
ATOM 11226 C C . LEU A 1 51 ? -3.784 -3.897 -1.700 1.00 0.00 237 LEU A C 14
ATOM 11227 O O . LEU A 1 51 ? -3.850 -5.089 -1.470 1.00 0.00 237 LEU A O 14
ATOM 11243 N N . CYS A 1 52 ? -2.841 -3.166 -1.163 1.00 0.00 238 CYS A N 14
ATOM 11244 C CA . CYS A 1 52 ? -1.840 -3.811 -0.259 1.00 0.00 238 CYS A CA 14
ATOM 11245 C C . CYS A 1 52 ? -2.292 -3.653 1.194 1.00 0.00 238 CYS A C 14
ATOM 11246 O O . CYS A 1 52 ? -1.606 -3.076 2.013 1.00 0.00 238 CYS A O 14
ATOM 11253 N N . GLU A 1 53 ? -3.442 -4.170 1.517 1.00 0.00 239 GLU A N 14
ATOM 11254 C CA . GLU A 1 53 ? -3.943 -4.064 2.916 1.00 0.00 239 GLU A CA 14
ATOM 11255 C C . GLU A 1 53 ? -4.396 -5.444 3.373 1.00 0.00 239 GLU A C 14
ATOM 11256 O O . GLU A 1 53 ? -4.185 -5.846 4.501 1.00 0.00 239 GLU A O 14
ATOM 11269 N N . ASP A 1 54 ? -5.003 -6.178 2.490 1.00 0.00 240 ASP A N 14
ATOM 11270 C CA . ASP A 1 54 ? -5.461 -7.548 2.837 1.00 0.00 240 ASP A CA 14
ATOM 11271 C C . ASP A 1 54 ? -4.387 -8.546 2.405 1.00 0.00 240 ASP A C 14
ATOM 11272 O O . ASP A 1 54 ? -4.574 -9.745 2.458 1.00 0.00 240 ASP A O 14
ATOM 11282 N N . LYS A 1 55 ? -3.258 -8.049 1.979 1.00 0.00 241 LYS A N 14
ATOM 11283 C CA . LYS A 1 55 ? -2.158 -8.948 1.543 1.00 0.00 241 LYS A CA 14
ATOM 11284 C C . LYS A 1 55 ? -1.090 -8.992 2.635 1.00 0.00 241 LYS A C 14
ATOM 11285 O O . LYS A 1 55 ? -0.561 -7.974 3.036 1.00 0.00 241 LYS A O 14
ATOM 11304 N N . ILE A 1 56 ? -0.770 -10.158 3.122 1.00 0.00 242 ILE A N 14
ATOM 11305 C CA . ILE A 1 56 ? 0.263 -10.253 4.190 1.00 0.00 242 ILE A CA 14
ATOM 11306 C C . ILE A 1 56 ? 1.498 -10.966 3.642 1.00 0.00 242 ILE A C 14
ATOM 11307 O O . ILE A 1 56 ? 1.405 -12.020 3.044 1.00 0.00 242 ILE A O 14
ATOM 11323 N N . HIS A 1 57 ? 2.657 -10.401 3.843 1.00 0.00 243 HIS A N 14
ATOM 11324 C CA . HIS A 1 57 ? 3.898 -11.049 3.336 1.00 0.00 243 HIS A CA 14
ATOM 11325 C C . HIS A 1 57 ? 3.825 -12.556 3.587 1.00 0.00 243 HIS A C 14
ATOM 11326 O O . HIS A 1 57 ? 2.836 -13.056 4.118 1.00 0.00 243 HIS A O 14
ATOM 11341 N N . GLY A 1 1 ? 22.833 1.547 -2.034 1.00 0.00 187 GLY A N 15
ATOM 11342 C CA . GLY A 1 1 ? 22.680 2.805 -2.818 1.00 0.00 187 GLY A CA 15
ATOM 11343 C C . GLY A 1 1 ? 21.202 3.032 -3.139 1.00 0.00 187 GLY A C 15
ATOM 11344 O O . GLY A 1 1 ? 20.719 4.148 -3.125 1.00 0.00 187 GLY A O 15
ATOM 11347 N N . SER A 1 2 ? 20.475 1.985 -3.426 1.00 0.00 188 SER A N 15
ATOM 11348 C CA . SER A 1 2 ? 19.027 2.148 -3.743 1.00 0.00 188 SER A CA 15
ATOM 11349 C C . SER A 1 2 ? 18.225 2.220 -2.442 1.00 0.00 188 SER A C 15
ATOM 11350 O O . SER A 1 2 ? 17.017 2.349 -2.452 1.00 0.00 188 SER A O 15
ATOM 11358 N N . CYS A 1 3 ? 18.889 2.140 -1.323 1.00 0.00 189 CYS A N 15
ATOM 11359 C CA . CYS A 1 3 ? 18.172 2.205 -0.019 1.00 0.00 189 CYS A CA 15
ATOM 11360 C C . CYS A 1 3 ? 17.606 3.610 0.197 1.00 0.00 189 CYS A C 15
ATOM 11361 O O . CYS A 1 3 ? 16.814 3.838 1.091 1.00 0.00 189 CYS A O 15
ATOM 11368 N N . ALA A 1 4 ? 18.007 4.557 -0.605 1.00 0.00 190 ALA A N 15
ATOM 11369 C CA . ALA A 1 4 ? 17.491 5.944 -0.428 1.00 0.00 190 ALA A CA 15
ATOM 11370 C C . ALA A 1 4 ? 15.962 5.925 -0.433 1.00 0.00 190 ALA A C 15
ATOM 11371 O O . ALA A 1 4 ? 15.325 6.572 0.373 1.00 0.00 190 ALA A O 15
ATOM 11378 N N . SER A 1 5 ? 15.367 5.183 -1.326 1.00 0.00 191 SER A N 15
ATOM 11379 C CA . SER A 1 5 ? 13.879 5.123 -1.365 1.00 0.00 191 SER A CA 15
ATOM 11380 C C . SER A 1 5 ? 13.396 4.043 -0.397 1.00 0.00 191 SER A C 15
ATOM 11381 O O . SER A 1 5 ? 12.216 3.903 -0.142 1.00 0.00 191 SER A O 15
ATOM 11389 N N . CYS A 1 6 ? 14.303 3.276 0.145 1.00 0.00 192 CYS A N 15
ATOM 11390 C CA . CYS A 1 6 ? 13.905 2.205 1.098 1.00 0.00 192 CYS A CA 15
ATOM 11391 C C . CYS A 1 6 ? 14.943 2.110 2.217 1.00 0.00 192 CYS A C 15
ATOM 11392 O O . CYS A 1 6 ? 15.617 1.110 2.359 1.00 0.00 192 CYS A O 15
ATOM 11399 N N . PRO A 1 7 ? 15.073 3.145 3.003 1.00 0.00 193 PRO A N 15
ATOM 11400 C CA . PRO A 1 7 ? 16.051 3.185 4.129 1.00 0.00 193 PRO A CA 15
ATOM 11401 C C . PRO A 1 7 ? 15.650 2.265 5.285 1.00 0.00 193 PRO A C 15
ATOM 11402 O O . PRO A 1 7 ? 16.487 1.684 5.946 1.00 0.00 193 PRO A O 15
ATOM 11413 N N . ASN A 1 8 ? 14.377 2.131 5.536 1.00 0.00 194 ASN A N 15
ATOM 11414 C CA . ASN A 1 8 ? 13.931 1.252 6.653 1.00 0.00 194 ASN A CA 15
ATOM 11415 C C . ASN A 1 8 ? 13.565 -0.130 6.110 1.00 0.00 194 ASN A C 15
ATOM 11416 O O . ASN A 1 8 ? 13.529 -1.102 6.838 1.00 0.00 194 ASN A O 15
ATOM 11427 N N . ASN A 1 9 ? 13.288 -0.227 4.837 1.00 0.00 195 ASN A N 15
ATOM 11428 C CA . ASN A 1 9 ? 12.920 -1.550 4.256 1.00 0.00 195 ASN A CA 15
ATOM 11429 C C . ASN A 1 9 ? 14.142 -2.194 3.592 1.00 0.00 195 ASN A C 15
ATOM 11430 O O . ASN A 1 9 ? 14.045 -3.240 2.985 1.00 0.00 195 ASN A O 15
ATOM 11441 N N . CYS A 1 10 ? 15.291 -1.582 3.700 1.00 0.00 196 CYS A N 15
ATOM 11442 C CA . CYS A 1 10 ? 16.509 -2.172 3.070 1.00 0.00 196 CYS A CA 15
ATOM 11443 C C . CYS A 1 10 ? 17.080 -3.259 3.985 1.00 0.00 196 CYS A C 15
ATOM 11444 O O . CYS A 1 10 ? 17.946 -3.007 4.798 1.00 0.00 196 CYS A O 15
ATOM 11451 N N . GLU A 1 11 ? 16.603 -4.468 3.861 1.00 0.00 197 GLU A N 15
ATOM 11452 C CA . GLU A 1 11 ? 17.127 -5.562 4.729 1.00 0.00 197 GLU A CA 15
ATOM 11453 C C . GLU A 1 11 ? 18.572 -5.887 4.334 1.00 0.00 197 GLU A C 15
ATOM 11454 O O . GLU A 1 11 ? 19.414 -6.142 5.172 1.00 0.00 197 GLU A O 15
ATOM 11467 N N . ASN A 1 12 ? 18.860 -5.878 3.062 1.00 0.00 198 ASN A N 15
ATOM 11468 C CA . ASN A 1 12 ? 20.246 -6.184 2.599 1.00 0.00 198 ASN A CA 15
ATOM 11469 C C . ASN A 1 12 ? 20.501 -5.449 1.285 1.00 0.00 198 ASN A C 15
ATOM 11470 O O . ASN A 1 12 ? 21.157 -5.951 0.394 1.00 0.00 198 ASN A O 15
ATOM 11481 N N . GLY A 1 13 ? 19.964 -4.268 1.154 1.00 0.00 199 GLY A N 15
ATOM 11482 C CA . GLY A 1 13 ? 20.142 -3.496 -0.105 1.00 0.00 199 GLY A CA 15
ATOM 11483 C C . GLY A 1 13 ? 18.882 -3.671 -0.948 1.00 0.00 199 GLY A C 15
ATOM 11484 O O . GLY A 1 13 ? 18.687 -3.016 -1.954 1.00 0.00 199 GLY A O 15
ATOM 11488 N N . LEU A 1 14 ? 18.020 -4.556 -0.529 1.00 0.00 200 LEU A N 15
ATOM 11489 C CA . LEU A 1 14 ? 16.759 -4.801 -1.273 1.00 0.00 200 LEU A CA 15
ATOM 11490 C C . LEU A 1 14 ? 15.580 -4.252 -0.469 1.00 0.00 200 LEU A C 15
ATOM 11491 O O . LEU A 1 14 ? 15.537 -4.358 0.741 1.00 0.00 200 LEU A O 15
ATOM 11507 N N . CYS A 1 15 ? 14.620 -3.667 -1.129 1.00 0.00 201 CYS A N 15
ATOM 11508 C CA . CYS A 1 15 ? 13.446 -3.115 -0.398 1.00 0.00 201 CYS A CA 15
ATOM 11509 C C . CYS A 1 15 ? 12.516 -4.261 0.001 1.00 0.00 201 CYS A C 15
ATOM 11510 O O . CYS A 1 15 ? 12.366 -5.231 -0.715 1.00 0.00 201 CYS A O 15
ATOM 11517 N N . THR A 1 16 ? 11.898 -4.161 1.146 1.00 0.00 202 THR A N 15
ATOM 11518 C CA . THR A 1 16 ? 10.986 -5.248 1.604 1.00 0.00 202 THR A CA 15
ATOM 11519 C C . THR A 1 16 ? 9.528 -4.845 1.370 1.00 0.00 202 THR A C 15
ATOM 11520 O O . THR A 1 16 ? 8.627 -5.364 1.997 1.00 0.00 202 THR A O 15
ATOM 11531 N N . ASN A 1 17 ? 9.284 -3.924 0.479 1.00 0.00 203 ASN A N 15
ATOM 11532 C CA . ASN A 1 17 ? 7.878 -3.498 0.224 1.00 0.00 203 ASN A CA 15
ATOM 11533 C C . ASN A 1 17 ? 7.017 -4.731 -0.063 1.00 0.00 203 ASN A C 15
ATOM 11534 O O . ASN A 1 17 ? 5.861 -4.792 0.304 1.00 0.00 203 ASN A O 15
ATOM 11545 N N . SER A 1 18 ? 7.573 -5.714 -0.717 1.00 0.00 204 SER A N 15
ATOM 11546 C CA . SER A 1 18 ? 6.788 -6.940 -1.032 1.00 0.00 204 SER A CA 15
ATOM 11547 C C . SER A 1 18 ? 5.388 -6.544 -1.505 1.00 0.00 204 SER A C 15
ATOM 11548 O O . SER A 1 18 ? 4.474 -7.345 -1.513 1.00 0.00 204 SER A O 15
ATOM 11556 N N . CYS A 1 19 ? 5.214 -5.314 -1.906 1.00 0.00 205 CYS A N 15
ATOM 11557 C CA . CYS A 1 19 ? 3.877 -4.866 -2.388 1.00 0.00 205 CYS A CA 15
ATOM 11558 C C . CYS A 1 19 ? 3.917 -4.698 -3.908 1.00 0.00 205 CYS A C 15
ATOM 11559 O O . CYS A 1 19 ? 4.665 -3.896 -4.435 1.00 0.00 205 CYS A O 15
ATOM 11566 N N . ASP A 1 20 ? 3.121 -5.448 -4.615 1.00 0.00 206 ASP A N 15
ATOM 11567 C CA . ASP A 1 20 ? 3.114 -5.341 -6.102 1.00 0.00 206 ASP A CA 15
ATOM 11568 C C . ASP A 1 20 ? 2.835 -3.896 -6.526 1.00 0.00 206 ASP A C 15
ATOM 11569 O O . ASP A 1 20 ? 3.330 -3.431 -7.533 1.00 0.00 206 ASP A O 15
ATOM 11579 N N . PHE A 1 21 ? 2.037 -3.183 -5.777 1.00 0.00 207 PHE A N 15
ATOM 11580 C CA . PHE A 1 21 ? 1.724 -1.775 -6.157 1.00 0.00 207 PHE A CA 15
ATOM 11581 C C . PHE A 1 21 ? 2.297 -0.814 -5.116 1.00 0.00 207 PHE A C 15
ATOM 11582 O O . PHE A 1 21 ? 2.471 -1.159 -3.967 1.00 0.00 207 PHE A O 15
ATOM 11599 N N . GLU A 1 22 ? 2.584 0.395 -5.509 1.00 0.00 208 GLU A N 15
ATOM 11600 C CA . GLU A 1 22 ? 3.134 1.382 -4.538 1.00 0.00 208 GLU A CA 15
ATOM 11601 C C . GLU A 1 22 ? 2.297 2.661 -4.596 1.00 0.00 208 GLU A C 15
ATOM 11602 O O . GLU A 1 22 ? 1.868 3.081 -5.652 1.00 0.00 208 GLU A O 15
ATOM 11615 N N . ASP A 1 23 ? 2.058 3.288 -3.475 1.00 0.00 209 ASP A N 15
ATOM 11616 C CA . ASP A 1 23 ? 1.246 4.534 -3.494 1.00 0.00 209 ASP A CA 15
ATOM 11617 C C . ASP A 1 23 ? 1.997 5.603 -4.277 1.00 0.00 209 ASP A C 15
ATOM 11618 O O . ASP A 1 23 ? 2.973 6.159 -3.817 1.00 0.00 209 ASP A O 15
ATOM 11628 N N . LEU A 1 24 ? 1.546 5.891 -5.460 1.00 0.00 210 LEU A N 15
ATOM 11629 C CA . LEU A 1 24 ? 2.220 6.921 -6.288 1.00 0.00 210 LEU A CA 15
ATOM 11630 C C . LEU A 1 24 ? 2.085 8.288 -5.606 1.00 0.00 210 LEU A C 15
ATOM 11631 O O . LEU A 1 24 ? 2.895 9.172 -5.805 1.00 0.00 210 LEU A O 15
ATOM 11647 N N . LEU A 1 25 ? 1.070 8.463 -4.799 1.00 0.00 211 LEU A N 15
ATOM 11648 C CA . LEU A 1 25 ? 0.884 9.772 -4.098 1.00 0.00 211 LEU A CA 15
ATOM 11649 C C . LEU A 1 25 ? 1.075 9.589 -2.589 1.00 0.00 211 LEU A C 15
ATOM 11650 O O . LEU A 1 25 ? 0.765 8.553 -2.035 1.00 0.00 211 LEU A O 15
ATOM 11666 N N . SER A 1 26 ? 1.578 10.593 -1.918 1.00 0.00 212 SER A N 15
ATOM 11667 C CA . SER A 1 26 ? 1.779 10.479 -0.444 1.00 0.00 212 SER A CA 15
ATOM 11668 C C . SER A 1 26 ? 0.487 10.861 0.281 1.00 0.00 212 SER A C 15
ATOM 11669 O O . SER A 1 26 ? 0.410 10.822 1.492 1.00 0.00 212 SER A O 15
ATOM 11677 N N . ASN A 1 27 ? -0.532 11.219 -0.450 1.00 0.00 213 ASN A N 15
ATOM 11678 C CA . ASN A 1 27 ? -1.822 11.588 0.195 1.00 0.00 213 ASN A CA 15
ATOM 11679 C C . ASN A 1 27 ? -2.841 10.482 -0.071 1.00 0.00 213 ASN A C 15
ATOM 11680 O O . ASN A 1 27 ? -4.031 10.667 0.075 1.00 0.00 213 ASN A O 15
ATOM 11691 N N . CYS A 1 28 ? -2.377 9.332 -0.472 1.00 0.00 214 CYS A N 15
ATOM 11692 C CA . CYS A 1 28 ? -3.310 8.210 -0.765 1.00 0.00 214 CYS A CA 15
ATOM 11693 C C . CYS A 1 28 ? -4.187 7.917 0.450 1.00 0.00 214 CYS A C 15
ATOM 11694 O O . CYS A 1 28 ? -5.392 7.807 0.338 1.00 0.00 214 CYS A O 15
ATOM 11701 N N . GLU A 1 29 ? -3.609 7.802 1.611 1.00 0.00 215 GLU A N 15
ATOM 11702 C CA . GLU A 1 29 ? -4.449 7.530 2.808 1.00 0.00 215 GLU A CA 15
ATOM 11703 C C . GLU A 1 29 ? -5.455 8.667 2.944 1.00 0.00 215 GLU A C 15
ATOM 11704 O O . GLU A 1 29 ? -6.600 8.470 3.298 1.00 0.00 215 GLU A O 15
ATOM 11717 N N . SER A 1 30 ? -5.026 9.862 2.645 1.00 0.00 216 SER A N 15
ATOM 11718 C CA . SER A 1 30 ? -5.939 11.031 2.731 1.00 0.00 216 SER A CA 15
ATOM 11719 C C . SER A 1 30 ? -7.027 10.909 1.660 1.00 0.00 216 SER A C 15
ATOM 11720 O O . SER A 1 30 ? -8.183 11.200 1.896 1.00 0.00 216 SER A O 15
ATOM 11728 N N . LEU A 1 31 ? -6.660 10.484 0.480 1.00 0.00 217 LEU A N 15
ATOM 11729 C CA . LEU A 1 31 ? -7.665 10.346 -0.613 1.00 0.00 217 LEU A CA 15
ATOM 11730 C C . LEU A 1 31 ? -8.624 9.194 -0.315 1.00 0.00 217 LEU A C 15
ATOM 11731 O O . LEU A 1 31 ? -9.781 9.237 -0.675 1.00 0.00 217 LEU A O 15
ATOM 11747 N N . LYS A 1 32 ? -8.162 8.162 0.331 1.00 0.00 218 LYS A N 15
ATOM 11748 C CA . LYS A 1 32 ? -9.072 7.022 0.628 1.00 0.00 218 LYS A CA 15
ATOM 11749 C C . LYS A 1 32 ? -10.300 7.546 1.372 1.00 0.00 218 LYS A C 15
ATOM 11750 O O . LYS A 1 32 ? -11.424 7.218 1.047 1.00 0.00 218 LYS A O 15
ATOM 11769 N N . THR A 1 33 ? -10.091 8.359 2.368 1.00 0.00 219 THR A N 15
ATOM 11770 C CA . THR A 1 33 ? -11.241 8.912 3.139 1.00 0.00 219 THR A CA 15
ATOM 11771 C C . THR A 1 33 ? -12.052 9.877 2.269 1.00 0.00 219 THR A C 15
ATOM 11772 O O . THR A 1 33 ? -13.257 9.972 2.397 1.00 0.00 219 THR A O 15
ATOM 11783 N N . SER A 1 34 ? -11.408 10.611 1.403 1.00 0.00 220 SER A N 15
ATOM 11784 C CA . SER A 1 34 ? -12.158 11.582 0.555 1.00 0.00 220 SER A CA 15
ATOM 11785 C C . SER A 1 34 ? -12.600 10.923 -0.757 1.00 0.00 220 SER A C 15
ATOM 11786 O O . SER A 1 34 ? -13.634 11.254 -1.303 1.00 0.00 220 SER A O 15
ATOM 11794 N N . ALA A 1 35 ? -11.833 10.002 -1.271 1.00 0.00 221 ALA A N 15
ATOM 11795 C CA . ALA A 1 35 ? -12.225 9.341 -2.549 1.00 0.00 221 ALA A CA 15
ATOM 11796 C C . ALA A 1 35 ? -12.711 7.917 -2.263 1.00 0.00 221 ALA A C 15
ATOM 11797 O O . ALA A 1 35 ? -13.877 7.611 -2.411 1.00 0.00 221 ALA A O 15
ATOM 11804 N N . GLY A 1 36 ? -11.828 7.047 -1.851 1.00 0.00 222 GLY A N 15
ATOM 11805 C CA . GLY A 1 36 ? -12.243 5.645 -1.553 1.00 0.00 222 GLY A CA 15
ATOM 11806 C C . GLY A 1 36 ? -11.421 4.671 -2.400 1.00 0.00 222 GLY A C 15
ATOM 11807 O O . GLY A 1 36 ? -11.023 4.976 -3.506 1.00 0.00 222 GLY A O 15
ATOM 11811 N N . CYS A 1 37 ? -11.160 3.503 -1.882 1.00 0.00 223 CYS A N 15
ATOM 11812 C CA . CYS A 1 37 ? -10.357 2.504 -2.644 1.00 0.00 223 CYS A CA 15
ATOM 11813 C C . CYS A 1 37 ? -11.072 2.136 -3.945 1.00 0.00 223 CYS A C 15
ATOM 11814 O O . CYS A 1 37 ? -10.459 2.023 -4.987 1.00 0.00 223 CYS A O 15
ATOM 11821 N N . LYS A 1 38 ? -12.363 1.942 -3.896 1.00 0.00 224 LYS A N 15
ATOM 11822 C CA . LYS A 1 38 ? -13.100 1.575 -5.135 1.00 0.00 224 LYS A CA 15
ATOM 11823 C C . LYS A 1 38 ? -12.893 2.660 -6.186 1.00 0.00 224 LYS A C 15
ATOM 11824 O O . LYS A 1 38 ? -12.898 2.396 -7.372 1.00 0.00 224 LYS A O 15
ATOM 11843 N N . HIS A 1 39 ? -12.709 3.879 -5.766 1.00 0.00 225 HIS A N 15
ATOM 11844 C CA . HIS A 1 39 ? -12.500 4.962 -6.759 1.00 0.00 225 HIS A CA 15
ATOM 11845 C C . HIS A 1 39 ? -11.377 4.538 -7.705 1.00 0.00 225 HIS A C 15
ATOM 11846 O O . HIS A 1 39 ? -10.306 4.158 -7.276 1.00 0.00 225 HIS A O 15
ATOM 11861 N N . GLU A 1 40 ? -11.616 4.582 -8.985 1.00 0.00 226 GLU A N 15
ATOM 11862 C CA . GLU A 1 40 ? -10.566 4.161 -9.954 1.00 0.00 226 GLU A CA 15
ATOM 11863 C C . GLU A 1 40 ? -9.290 4.971 -9.727 1.00 0.00 226 GLU A C 15
ATOM 11864 O O . GLU A 1 40 ? -8.193 4.482 -9.918 1.00 0.00 226 GLU A O 15
ATOM 11877 N N . LEU A 1 41 ? -9.416 6.205 -9.330 1.00 0.00 227 LEU A N 15
ATOM 11878 C CA . LEU A 1 41 ? -8.202 7.037 -9.106 1.00 0.00 227 LEU A CA 15
ATOM 11879 C C . LEU A 1 41 ? -7.278 6.367 -8.086 1.00 0.00 227 LEU A C 15
ATOM 11880 O O . LEU A 1 41 ? -6.084 6.293 -8.289 1.00 0.00 227 LEU A O 15
ATOM 11896 N N . LEU A 1 42 ? -7.805 5.862 -7.003 1.00 0.00 228 LEU A N 15
ATOM 11897 C CA . LEU A 1 42 ? -6.928 5.188 -6.004 1.00 0.00 228 LEU A CA 15
ATOM 11898 C C . LEU A 1 42 ? -6.396 3.894 -6.601 1.00 0.00 228 LEU A C 15
ATOM 11899 O O . LEU A 1 42 ? -5.320 3.435 -6.270 1.00 0.00 228 LEU A O 15
ATOM 11915 N N . LYS A 1 43 ? -7.153 3.300 -7.470 1.00 0.00 229 LYS A N 15
ATOM 11916 C CA . LYS A 1 43 ? -6.722 2.029 -8.096 1.00 0.00 229 LYS A CA 15
ATOM 11917 C C . LYS A 1 43 ? -5.575 2.274 -9.083 1.00 0.00 229 LYS A C 15
ATOM 11918 O O . LYS A 1 43 ? -5.040 1.345 -9.653 1.00 0.00 229 LYS A O 15
ATOM 11937 N N . THR A 1 44 ? -5.197 3.509 -9.312 1.00 0.00 230 THR A N 15
ATOM 11938 C CA . THR A 1 44 ? -4.091 3.755 -10.287 1.00 0.00 230 THR A CA 15
ATOM 11939 C C . THR A 1 44 ? -2.886 4.430 -9.612 1.00 0.00 230 THR A C 15
ATOM 11940 O O . THR A 1 44 ? -1.784 4.380 -10.124 1.00 0.00 230 THR A O 15
ATOM 11951 N N . LYS A 1 45 ? -3.060 5.039 -8.468 1.00 0.00 231 LYS A N 15
ATOM 11952 C CA . LYS A 1 45 ? -1.888 5.676 -7.784 1.00 0.00 231 LYS A CA 15
ATOM 11953 C C . LYS A 1 45 ? -1.922 5.331 -6.291 1.00 0.00 231 LYS A C 15
ATOM 11954 O O . LYS A 1 45 ? -0.979 5.579 -5.565 1.00 0.00 231 LYS A O 15
ATOM 11973 N N . CYS A 1 46 ? -3.000 4.749 -5.831 1.00 0.00 232 CYS A N 15
ATOM 11974 C CA . CYS A 1 46 ? -3.095 4.371 -4.388 1.00 0.00 232 CYS A CA 15
ATOM 11975 C C . CYS A 1 46 ? -3.344 2.871 -4.278 1.00 0.00 232 CYS A C 15
ATOM 11976 O O . CYS A 1 46 ? -3.759 2.370 -3.253 1.00 0.00 232 CYS A O 15
ATOM 11983 N N . GLN A 1 47 ? -3.095 2.153 -5.332 1.00 0.00 233 GLN A N 15
ATOM 11984 C CA . GLN A 1 47 ? -3.317 0.681 -5.302 1.00 0.00 233 GLN A CA 15
ATOM 11985 C C . GLN A 1 47 ? -2.627 0.091 -4.074 1.00 0.00 233 GLN A C 15
ATOM 11986 O O . GLN A 1 47 ? -3.124 -0.822 -3.448 1.00 0.00 233 GLN A O 15
ATOM 12000 N N . ALA A 1 48 ? -1.485 0.606 -3.719 1.00 0.00 234 ALA A N 15
ATOM 12001 C CA . ALA A 1 48 ? -0.765 0.068 -2.533 1.00 0.00 234 ALA A CA 15
ATOM 12002 C C . ALA A 1 48 ? -1.482 0.483 -1.248 1.00 0.00 234 ALA A C 15
ATOM 12003 O O . ALA A 1 48 ? -1.527 -0.254 -0.282 1.00 0.00 234 ALA A O 15
ATOM 12010 N N . THR A 1 49 ? -2.036 1.662 -1.222 1.00 0.00 235 THR A N 15
ATOM 12011 C CA . THR A 1 49 ? -2.739 2.128 0.004 1.00 0.00 235 THR A CA 15
ATOM 12012 C C . THR A 1 49 ? -3.984 1.275 0.245 1.00 0.00 235 THR A C 15
ATOM 12013 O O . THR A 1 49 ? -4.443 1.136 1.363 1.00 0.00 235 THR A O 15
ATOM 12024 N N . CYS A 1 50 ? -4.549 0.717 -0.791 1.00 0.00 236 CYS A N 15
ATOM 12025 C CA . CYS A 1 50 ? -5.777 -0.106 -0.608 1.00 0.00 236 CYS A CA 15
ATOM 12026 C C . CYS A 1 50 ? -5.523 -1.565 -0.995 1.00 0.00 236 CYS A C 15
ATOM 12027 O O . CYS A 1 50 ? -5.785 -2.468 -0.227 1.00 0.00 236 CYS A O 15
ATOM 12034 N N . LEU A 1 51 ? -5.044 -1.807 -2.183 1.00 0.00 237 LEU A N 15
ATOM 12035 C CA . LEU A 1 51 ? -4.812 -3.216 -2.614 1.00 0.00 237 LEU A CA 15
ATOM 12036 C C . LEU A 1 51 ? -3.784 -3.897 -1.700 1.00 0.00 237 LEU A C 15
ATOM 12037 O O . LEU A 1 51 ? -3.850 -5.089 -1.470 1.00 0.00 237 LEU A O 15
ATOM 12053 N N . CYS A 1 52 ? -2.841 -3.166 -1.163 1.00 0.00 238 CYS A N 15
ATOM 12054 C CA . CYS A 1 52 ? -1.840 -3.811 -0.259 1.00 0.00 238 CYS A CA 15
ATOM 12055 C C . CYS A 1 52 ? -2.292 -3.653 1.194 1.00 0.00 238 CYS A C 15
ATOM 12056 O O . CYS A 1 52 ? -1.606 -3.076 2.013 1.00 0.00 238 CYS A O 15
ATOM 12063 N N . GLU A 1 53 ? -3.442 -4.170 1.517 1.00 0.00 239 GLU A N 15
ATOM 12064 C CA . GLU A 1 53 ? -3.943 -4.064 2.916 1.00 0.00 239 GLU A CA 15
ATOM 12065 C C . GLU A 1 53 ? -4.396 -5.444 3.373 1.00 0.00 239 GLU A C 15
ATOM 12066 O O . GLU A 1 53 ? -4.185 -5.846 4.501 1.00 0.00 239 GLU A O 15
ATOM 12079 N N . ASP A 1 54 ? -5.003 -6.178 2.490 1.00 0.00 240 ASP A N 15
ATOM 12080 C CA . ASP A 1 54 ? -5.461 -7.548 2.837 1.00 0.00 240 ASP A CA 15
ATOM 12081 C C . ASP A 1 54 ? -4.387 -8.546 2.405 1.00 0.00 240 ASP A C 15
ATOM 12082 O O . ASP A 1 54 ? -4.574 -9.745 2.458 1.00 0.00 240 ASP A O 15
ATOM 12092 N N . LYS A 1 55 ? -3.258 -8.049 1.979 1.00 0.00 241 LYS A N 15
ATOM 12093 C CA . LYS A 1 55 ? -2.158 -8.948 1.543 1.00 0.00 241 LYS A CA 15
ATOM 12094 C C . LYS A 1 55 ? -1.090 -8.992 2.635 1.00 0.00 241 LYS A C 15
ATOM 12095 O O . LYS A 1 55 ? -0.561 -7.974 3.036 1.00 0.00 241 LYS A O 15
ATOM 12114 N N . ILE A 1 56 ? -0.770 -10.158 3.122 1.00 0.00 242 ILE A N 15
ATOM 12115 C CA . ILE A 1 56 ? 0.263 -10.253 4.190 1.00 0.00 242 ILE A CA 15
ATOM 12116 C C . ILE A 1 56 ? 1.498 -10.966 3.642 1.00 0.00 242 ILE A C 15
ATOM 12117 O O . ILE A 1 56 ? 1.405 -12.020 3.044 1.00 0.00 242 ILE A O 15
ATOM 12133 N N . HIS A 1 57 ? 2.657 -10.401 3.843 1.00 0.00 243 HIS A N 15
ATOM 12134 C CA . HIS A 1 57 ? 3.898 -11.049 3.336 1.00 0.00 243 HIS A CA 15
ATOM 12135 C C . HIS A 1 57 ? 3.825 -12.556 3.587 1.00 0.00 243 HIS A C 15
ATOM 12136 O O . HIS A 1 57 ? 2.836 -13.056 4.118 1.00 0.00 243 HIS A O 15
ATOM 12151 N N . GLY A 1 1 ? -2.780 1.598 15.297 1.00 0.00 187 GLY A N 16
ATOM 12152 C CA . GLY A 1 1 ? -2.577 0.128 15.162 1.00 0.00 187 GLY A CA 16
ATOM 12153 C C . GLY A 1 1 ? -1.642 -0.152 13.984 1.00 0.00 187 GLY A C 16
ATOM 12154 O O . GLY A 1 1 ? -0.812 -1.039 14.034 1.00 0.00 187 GLY A O 16
ATOM 12157 N N . SER A 1 2 ? -1.767 0.598 12.924 1.00 0.00 188 SER A N 16
ATOM 12158 C CA . SER A 1 2 ? -0.883 0.375 11.745 1.00 0.00 188 SER A CA 16
ATOM 12159 C C . SER A 1 2 ? 0.542 0.805 12.093 1.00 0.00 188 SER A C 16
ATOM 12160 O O . SER A 1 2 ? 0.764 1.553 13.025 1.00 0.00 188 SER A O 16
ATOM 12168 N N . CYS A 1 3 ? 1.512 0.346 11.351 1.00 0.00 189 CYS A N 16
ATOM 12169 C CA . CYS A 1 3 ? 2.918 0.739 11.643 1.00 0.00 189 CYS A CA 16
ATOM 12170 C C . CYS A 1 3 ? 3.250 2.016 10.871 1.00 0.00 189 CYS A C 16
ATOM 12171 O O . CYS A 1 3 ? 3.298 2.022 9.656 1.00 0.00 189 CYS A O 16
ATOM 12178 N N . ALA A 1 4 ? 3.475 3.098 11.562 1.00 0.00 190 ALA A N 16
ATOM 12179 C CA . ALA A 1 4 ? 3.799 4.372 10.863 1.00 0.00 190 ALA A CA 16
ATOM 12180 C C . ALA A 1 4 ? 5.099 4.204 10.074 1.00 0.00 190 ALA A C 16
ATOM 12181 O O . ALA A 1 4 ? 5.275 4.782 9.020 1.00 0.00 190 ALA A O 16
ATOM 12188 N N . SER A 1 5 ? 6.012 3.420 10.575 1.00 0.00 191 SER A N 16
ATOM 12189 C CA . SER A 1 5 ? 7.299 3.220 9.852 1.00 0.00 191 SER A CA 16
ATOM 12190 C C . SER A 1 5 ? 7.025 2.614 8.472 1.00 0.00 191 SER A C 16
ATOM 12191 O O . SER A 1 5 ? 7.663 2.958 7.497 1.00 0.00 191 SER A O 16
ATOM 12199 N N . CYS A 1 6 ? 6.083 1.713 8.380 1.00 0.00 192 CYS A N 16
ATOM 12200 C CA . CYS A 1 6 ? 5.775 1.089 7.059 1.00 0.00 192 CYS A CA 16
ATOM 12201 C C . CYS A 1 6 ? 4.292 0.718 6.995 1.00 0.00 192 CYS A C 16
ATOM 12202 O O . CYS A 1 6 ? 3.918 -0.412 7.244 1.00 0.00 192 CYS A O 16
ATOM 12209 N N . PRO A 1 7 ? 3.458 1.662 6.664 1.00 0.00 193 PRO A N 16
ATOM 12210 C CA . PRO A 1 7 ? 1.985 1.441 6.564 1.00 0.00 193 PRO A CA 16
ATOM 12211 C C . PRO A 1 7 ? 1.614 0.349 5.551 1.00 0.00 193 PRO A C 16
ATOM 12212 O O . PRO A 1 7 ? 0.507 -0.150 5.550 1.00 0.00 193 PRO A O 16
ATOM 12223 N N . ASN A 1 8 ? 2.520 -0.014 4.677 1.00 0.00 194 ASN A N 16
ATOM 12224 C CA . ASN A 1 8 ? 2.190 -1.059 3.663 1.00 0.00 194 ASN A CA 16
ATOM 12225 C C . ASN A 1 8 ? 2.933 -2.367 3.961 1.00 0.00 194 ASN A C 16
ATOM 12226 O O . ASN A 1 8 ? 2.445 -3.441 3.664 1.00 0.00 194 ASN A O 16
ATOM 12237 N N . ASN A 1 9 ? 4.100 -2.302 4.542 1.00 0.00 195 ASN A N 16
ATOM 12238 C CA . ASN A 1 9 ? 4.842 -3.563 4.844 1.00 0.00 195 ASN A CA 16
ATOM 12239 C C . ASN A 1 9 ? 5.607 -3.412 6.159 1.00 0.00 195 ASN A C 16
ATOM 12240 O O . ASN A 1 9 ? 6.728 -2.944 6.185 1.00 0.00 195 ASN A O 16
ATOM 12251 N N . CYS A 1 10 ? 5.018 -3.817 7.252 1.00 0.00 196 CYS A N 16
ATOM 12252 C CA . CYS A 1 10 ? 5.719 -3.701 8.562 1.00 0.00 196 CYS A CA 16
ATOM 12253 C C . CYS A 1 10 ? 5.650 -5.040 9.297 1.00 0.00 196 CYS A C 16
ATOM 12254 O O . CYS A 1 10 ? 4.586 -5.569 9.549 1.00 0.00 196 CYS A O 16
ATOM 12261 N N . GLU A 1 11 ? 6.780 -5.592 9.643 1.00 0.00 197 GLU A N 16
ATOM 12262 C CA . GLU A 1 11 ? 6.789 -6.895 10.363 1.00 0.00 197 GLU A CA 16
ATOM 12263 C C . GLU A 1 11 ? 7.921 -6.891 11.391 1.00 0.00 197 GLU A C 16
ATOM 12264 O O . GLU A 1 11 ? 8.560 -5.883 11.615 1.00 0.00 197 GLU A O 16
ATOM 12277 N N . ASN A 1 12 ? 8.179 -8.006 12.018 1.00 0.00 198 ASN A N 16
ATOM 12278 C CA . ASN A 1 12 ? 9.275 -8.048 13.026 1.00 0.00 198 ASN A CA 16
ATOM 12279 C C . ASN A 1 12 ? 10.539 -7.441 12.412 1.00 0.00 198 ASN A C 16
ATOM 12280 O O . ASN A 1 12 ? 11.351 -6.851 13.096 1.00 0.00 198 ASN A O 16
ATOM 12291 N N . GLY A 1 13 ? 10.708 -7.581 11.126 1.00 0.00 199 GLY A N 16
ATOM 12292 C CA . GLY A 1 13 ? 11.915 -7.012 10.464 1.00 0.00 199 GLY A CA 16
ATOM 12293 C C . GLY A 1 13 ? 11.680 -5.533 10.152 1.00 0.00 199 GLY A C 16
ATOM 12294 O O . GLY A 1 13 ? 12.410 -4.930 9.392 1.00 0.00 199 GLY A O 16
ATOM 12298 N N . LEU A 1 14 ? 10.666 -4.947 10.734 1.00 0.00 200 LEU A N 16
ATOM 12299 C CA . LEU A 1 14 ? 10.372 -3.508 10.479 1.00 0.00 200 LEU A CA 16
ATOM 12300 C C . LEU A 1 14 ? 10.719 -3.155 9.029 1.00 0.00 200 LEU A C 16
ATOM 12301 O O . LEU A 1 14 ? 11.861 -2.907 8.700 1.00 0.00 200 LEU A O 16
ATOM 12317 N N . CYS A 1 15 ? 9.744 -3.134 8.160 1.00 0.00 201 CYS A N 16
ATOM 12318 C CA . CYS A 1 15 ? 10.026 -2.801 6.732 1.00 0.00 201 CYS A CA 16
ATOM 12319 C C . CYS A 1 15 ? 10.997 -3.833 6.159 1.00 0.00 201 CYS A C 16
ATOM 12320 O O . CYS A 1 15 ? 12.198 -3.665 6.216 1.00 0.00 201 CYS A O 16
ATOM 12327 N N . THR A 1 16 ? 10.490 -4.904 5.612 1.00 0.00 202 THR A N 16
ATOM 12328 C CA . THR A 1 16 ? 11.395 -5.942 5.043 1.00 0.00 202 THR A CA 16
ATOM 12329 C C . THR A 1 16 ? 11.573 -5.704 3.543 1.00 0.00 202 THR A C 16
ATOM 12330 O O . THR A 1 16 ? 12.454 -6.263 2.918 1.00 0.00 202 THR A O 16
ATOM 12341 N N . ASN A 1 17 ? 10.746 -4.879 2.960 1.00 0.00 203 ASN A N 16
ATOM 12342 C CA . ASN A 1 17 ? 10.863 -4.604 1.498 1.00 0.00 203 ASN A CA 16
ATOM 12343 C C . ASN A 1 17 ? 9.798 -3.587 1.084 1.00 0.00 203 ASN A C 16
ATOM 12344 O O . ASN A 1 17 ? 9.626 -2.560 1.709 1.00 0.00 203 ASN A O 16
ATOM 12355 N N . SER A 1 18 ? 9.078 -3.873 0.032 1.00 0.00 204 SER A N 16
ATOM 12356 C CA . SER A 1 18 ? 8.018 -2.938 -0.431 1.00 0.00 204 SER A CA 16
ATOM 12357 C C . SER A 1 18 ? 6.716 -3.714 -0.610 1.00 0.00 204 SER A C 16
ATOM 12358 O O . SER A 1 18 ? 6.135 -4.198 0.340 1.00 0.00 204 SER A O 16
ATOM 12366 N N . CYS A 1 19 ? 6.254 -3.842 -1.822 1.00 0.00 205 CYS A N 16
ATOM 12367 C CA . CYS A 1 19 ? 4.990 -4.592 -2.053 1.00 0.00 205 CYS A CA 16
ATOM 12368 C C . CYS A 1 19 ? 4.645 -4.578 -3.545 1.00 0.00 205 CYS A C 16
ATOM 12369 O O . CYS A 1 19 ? 5.211 -3.830 -4.318 1.00 0.00 205 CYS A O 16
ATOM 12376 N N . ASP A 1 20 ? 3.724 -5.408 -3.955 1.00 0.00 206 ASP A N 16
ATOM 12377 C CA . ASP A 1 20 ? 3.340 -5.460 -5.396 1.00 0.00 206 ASP A CA 16
ATOM 12378 C C . ASP A 1 20 ? 2.889 -4.078 -5.876 1.00 0.00 206 ASP A C 16
ATOM 12379 O O . ASP A 1 20 ? 3.095 -3.713 -7.017 1.00 0.00 206 ASP A O 16
ATOM 12389 N N . PHE A 1 21 ? 2.261 -3.312 -5.025 1.00 0.00 207 PHE A N 16
ATOM 12390 C CA . PHE A 1 21 ? 1.783 -1.963 -5.445 1.00 0.00 207 PHE A CA 16
ATOM 12391 C C . PHE A 1 21 ? 2.539 -0.864 -4.700 1.00 0.00 207 PHE A C 16
ATOM 12392 O O . PHE A 1 21 ? 3.075 -1.073 -3.630 1.00 0.00 207 PHE A O 16
ATOM 12409 N N . GLU A 1 22 ? 2.564 0.314 -5.261 1.00 0.00 208 GLU A N 16
ATOM 12410 C CA . GLU A 1 22 ? 3.255 1.451 -4.599 1.00 0.00 208 GLU A CA 16
ATOM 12411 C C . GLU A 1 22 ? 2.343 2.679 -4.659 1.00 0.00 208 GLU A C 16
ATOM 12412 O O . GLU A 1 22 ? 1.737 2.957 -5.676 1.00 0.00 208 GLU A O 16
ATOM 12425 N N . ASP A 1 23 ? 2.230 3.417 -3.588 1.00 0.00 209 ASP A N 16
ATOM 12426 C CA . ASP A 1 23 ? 1.345 4.615 -3.615 1.00 0.00 209 ASP A CA 16
ATOM 12427 C C . ASP A 1 23 ? 2.046 5.739 -4.372 1.00 0.00 209 ASP A C 16
ATOM 12428 O O . ASP A 1 23 ? 2.989 6.335 -3.890 1.00 0.00 209 ASP A O 16
ATOM 12438 N N . LEU A 1 24 ? 1.586 6.041 -5.551 1.00 0.00 210 LEU A N 16
ATOM 12439 C CA . LEU A 1 24 ? 2.217 7.131 -6.340 1.00 0.00 210 LEU A CA 16
ATOM 12440 C C . LEU A 1 24 ? 2.079 8.452 -5.578 1.00 0.00 210 LEU A C 16
ATOM 12441 O O . LEU A 1 24 ? 2.901 9.338 -5.704 1.00 0.00 210 LEU A O 16
ATOM 12457 N N . LEU A 1 25 ? 1.048 8.590 -4.788 1.00 0.00 211 LEU A N 16
ATOM 12458 C CA . LEU A 1 25 ? 0.860 9.854 -4.017 1.00 0.00 211 LEU A CA 16
ATOM 12459 C C . LEU A 1 25 ? 1.028 9.577 -2.523 1.00 0.00 211 LEU A C 16
ATOM 12460 O O . LEU A 1 25 ? 0.631 8.543 -2.025 1.00 0.00 211 LEU A O 16
ATOM 12476 N N . SER A 1 26 ? 1.606 10.499 -1.804 1.00 0.00 212 SER A N 16
ATOM 12477 C CA . SER A 1 26 ? 1.789 10.292 -0.340 1.00 0.00 212 SER A CA 16
ATOM 12478 C C . SER A 1 26 ? 0.488 10.637 0.379 1.00 0.00 212 SER A C 16
ATOM 12479 O O . SER A 1 26 ? 0.357 10.446 1.573 1.00 0.00 212 SER A O 16
ATOM 12487 N N . ASN A 1 27 ? -0.478 11.136 -0.339 1.00 0.00 213 ASN A N 16
ATOM 12488 C CA . ASN A 1 27 ? -1.774 11.487 0.296 1.00 0.00 213 ASN A CA 16
ATOM 12489 C C . ASN A 1 27 ? -2.777 10.361 0.055 1.00 0.00 213 ASN A C 16
ATOM 12490 O O . ASN A 1 27 ? -3.958 10.504 0.299 1.00 0.00 213 ASN A O 16
ATOM 12501 N N . CYS A 1 28 ? -2.316 9.242 -0.431 1.00 0.00 214 CYS A N 16
ATOM 12502 C CA . CYS A 1 28 ? -3.241 8.108 -0.703 1.00 0.00 214 CYS A CA 16
ATOM 12503 C C . CYS A 1 28 ? -4.105 7.823 0.523 1.00 0.00 214 CYS A C 16
ATOM 12504 O O . CYS A 1 28 ? -5.304 7.660 0.417 1.00 0.00 214 CYS A O 16
ATOM 12511 N N . GLU A 1 29 ? -3.524 7.774 1.687 1.00 0.00 215 GLU A N 16
ATOM 12512 C CA . GLU A 1 29 ? -4.350 7.514 2.895 1.00 0.00 215 GLU A CA 16
ATOM 12513 C C . GLU A 1 29 ? -5.394 8.623 2.995 1.00 0.00 215 GLU A C 16
ATOM 12514 O O . GLU A 1 29 ? -6.535 8.395 3.347 1.00 0.00 215 GLU A O 16
ATOM 12527 N N . SER A 1 30 ? -5.005 9.825 2.667 1.00 0.00 216 SER A N 16
ATOM 12528 C CA . SER A 1 30 ? -5.956 10.967 2.715 1.00 0.00 216 SER A CA 16
ATOM 12529 C C . SER A 1 30 ? -6.973 10.841 1.577 1.00 0.00 216 SER A C 16
ATOM 12530 O O . SER A 1 30 ? -8.147 11.102 1.749 1.00 0.00 216 SER A O 16
ATOM 12538 N N . LEU A 1 31 ? -6.531 10.443 0.413 1.00 0.00 217 LEU A N 16
ATOM 12539 C CA . LEU A 1 31 ? -7.470 10.302 -0.739 1.00 0.00 217 LEU A CA 16
ATOM 12540 C C . LEU A 1 31 ? -8.485 9.193 -0.452 1.00 0.00 217 LEU A C 16
ATOM 12541 O O . LEU A 1 31 ? -9.638 9.287 -0.821 1.00 0.00 217 LEU A O 16
ATOM 12557 N N . LYS A 1 32 ? -8.069 8.144 0.201 1.00 0.00 218 LYS A N 16
ATOM 12558 C CA . LYS A 1 32 ? -9.020 7.037 0.500 1.00 0.00 218 LYS A CA 16
ATOM 12559 C C . LYS A 1 32 ? -10.200 7.600 1.290 1.00 0.00 218 LYS A C 16
ATOM 12560 O O . LYS A 1 32 ? -11.346 7.316 1.005 1.00 0.00 218 LYS A O 16
ATOM 12579 N N . THR A 1 33 ? -9.926 8.403 2.279 1.00 0.00 219 THR A N 16
ATOM 12580 C CA . THR A 1 33 ? -11.026 8.995 3.088 1.00 0.00 219 THR A CA 16
ATOM 12581 C C . THR A 1 33 ? -11.834 9.975 2.230 1.00 0.00 219 THR A C 16
ATOM 12582 O O . THR A 1 33 ? -13.039 10.070 2.349 1.00 0.00 219 THR A O 16
ATOM 12593 N N . SER A 1 34 ? -11.178 10.715 1.374 1.00 0.00 220 SER A N 16
ATOM 12594 C CA . SER A 1 34 ? -11.909 11.697 0.523 1.00 0.00 220 SER A CA 16
ATOM 12595 C C . SER A 1 34 ? -12.507 10.996 -0.698 1.00 0.00 220 SER A C 16
ATOM 12596 O O . SER A 1 34 ? -13.535 11.393 -1.209 1.00 0.00 220 SER A O 16
ATOM 12604 N N . ALA A 1 35 ? -11.872 9.959 -1.173 1.00 0.00 221 ALA A N 16
ATOM 12605 C CA . ALA A 1 35 ? -12.409 9.242 -2.363 1.00 0.00 221 ALA A CA 16
ATOM 12606 C C . ALA A 1 35 ? -12.847 7.836 -1.955 1.00 0.00 221 ALA A C 16
ATOM 12607 O O . ALA A 1 35 ? -14.005 7.592 -1.680 1.00 0.00 221 ALA A O 16
ATOM 12614 N N . GLY A 1 36 ? -11.934 6.908 -1.910 1.00 0.00 222 GLY A N 16
ATOM 12615 C CA . GLY A 1 36 ? -12.305 5.521 -1.516 1.00 0.00 222 GLY A CA 16
ATOM 12616 C C . GLY A 1 36 ? -11.565 4.519 -2.400 1.00 0.00 222 GLY A C 16
ATOM 12617 O O . GLY A 1 36 ? -11.277 4.782 -3.550 1.00 0.00 222 GLY A O 16
ATOM 12621 N N . CYS A 1 37 ? -11.257 3.369 -1.870 1.00 0.00 223 CYS A N 16
ATOM 12622 C CA . CYS A 1 37 ? -10.536 2.344 -2.673 1.00 0.00 223 CYS A CA 16
ATOM 12623 C C . CYS A 1 37 ? -11.365 1.984 -3.906 1.00 0.00 223 CYS A C 16
ATOM 12624 O O . CYS A 1 37 ? -10.837 1.746 -4.976 1.00 0.00 223 CYS A O 16
ATOM 12631 N N . LYS A 1 38 ? -12.659 1.946 -3.766 1.00 0.00 224 LYS A N 16
ATOM 12632 C CA . LYS A 1 38 ? -13.525 1.607 -4.927 1.00 0.00 224 LYS A CA 16
ATOM 12633 C C . LYS A 1 38 ? -13.347 2.661 -6.020 1.00 0.00 224 LYS A C 16
ATOM 12634 O O . LYS A 1 38 ? -13.634 2.425 -7.176 1.00 0.00 224 LYS A O 16
ATOM 12653 N N . HIS A 1 39 ? -12.877 3.825 -5.663 1.00 0.00 225 HIS A N 16
ATOM 12654 C CA . HIS A 1 39 ? -12.686 4.894 -6.683 1.00 0.00 225 HIS A CA 16
ATOM 12655 C C . HIS A 1 39 ? -11.550 4.497 -7.629 1.00 0.00 225 HIS A C 16
ATOM 12656 O O . HIS A 1 39 ? -10.483 4.100 -7.204 1.00 0.00 225 HIS A O 16
ATOM 12671 N N . GLU A 1 40 ? -11.775 4.598 -8.911 1.00 0.00 226 GLU A N 16
ATOM 12672 C CA . GLU A 1 40 ? -10.718 4.225 -9.892 1.00 0.00 226 GLU A CA 16
ATOM 12673 C C . GLU A 1 40 ? -9.456 5.056 -9.644 1.00 0.00 226 GLU A C 16
ATOM 12674 O O . GLU A 1 40 ? -8.350 4.591 -9.835 1.00 0.00 226 GLU A O 16
ATOM 12687 N N . LEU A 1 41 ? -9.609 6.284 -9.232 1.00 0.00 227 LEU A N 16
ATOM 12688 C CA . LEU A 1 41 ? -8.413 7.139 -8.989 1.00 0.00 227 LEU A CA 16
ATOM 12689 C C . LEU A 1 41 ? -7.418 6.404 -8.090 1.00 0.00 227 LEU A C 16
ATOM 12690 O O . LEU A 1 41 ? -6.251 6.300 -8.406 1.00 0.00 227 LEU A O 16
ATOM 12706 N N . LEU A 1 42 ? -7.862 5.891 -6.977 1.00 0.00 228 LEU A N 16
ATOM 12707 C CA . LEU A 1 42 ? -6.930 5.169 -6.071 1.00 0.00 228 LEU A CA 16
ATOM 12708 C C . LEU A 1 42 ? -6.417 3.914 -6.768 1.00 0.00 228 LEU A C 16
ATOM 12709 O O . LEU A 1 42 ? -5.335 3.435 -6.496 1.00 0.00 228 LEU A O 16
ATOM 12725 N N . LYS A 1 43 ? -7.202 3.368 -7.646 1.00 0.00 229 LYS A N 16
ATOM 12726 C CA . LYS A 1 43 ? -6.790 2.130 -8.349 1.00 0.00 229 LYS A CA 16
ATOM 12727 C C . LYS A 1 43 ? -5.632 2.405 -9.315 1.00 0.00 229 LYS A C 16
ATOM 12728 O O . LYS A 1 43 ? -5.126 1.495 -9.940 1.00 0.00 229 LYS A O 16
ATOM 12747 N N . THR A 1 44 ? -5.213 3.639 -9.475 1.00 0.00 230 THR A N 16
ATOM 12748 C CA . THR A 1 44 ? -4.098 3.904 -10.437 1.00 0.00 230 THR A CA 16
ATOM 12749 C C . THR A 1 44 ? -2.901 4.589 -9.753 1.00 0.00 230 THR A C 16
ATOM 12750 O O . THR A 1 44 ? -1.789 4.506 -10.234 1.00 0.00 230 THR A O 16
ATOM 12761 N N . LYS A 1 45 ? -3.096 5.241 -8.635 1.00 0.00 231 LYS A N 16
ATOM 12762 C CA . LYS A 1 45 ? -1.930 5.888 -7.948 1.00 0.00 231 LYS A CA 16
ATOM 12763 C C . LYS A 1 45 ? -1.915 5.468 -6.475 1.00 0.00 231 LYS A C 16
ATOM 12764 O O . LYS A 1 45 ? -0.927 5.627 -5.786 1.00 0.00 231 LYS A O 16
ATOM 12783 N N . CYS A 1 46 ? -2.998 4.919 -5.992 1.00 0.00 232 CYS A N 16
ATOM 12784 C CA . CYS A 1 46 ? -3.042 4.472 -4.567 1.00 0.00 232 CYS A CA 16
ATOM 12785 C C . CYS A 1 46 ? -3.326 2.975 -4.525 1.00 0.00 232 CYS A C 16
ATOM 12786 O O . CYS A 1 46 ? -3.857 2.453 -3.565 1.00 0.00 232 CYS A O 16
ATOM 12793 N N . GLN A 1 47 ? -2.975 2.285 -5.568 1.00 0.00 233 GLN A N 16
ATOM 12794 C CA . GLN A 1 47 ? -3.217 0.818 -5.617 1.00 0.00 233 GLN A CA 16
ATOM 12795 C C . GLN A 1 47 ? -2.598 0.151 -4.387 1.00 0.00 233 GLN A C 16
ATOM 12796 O O . GLN A 1 47 ? -3.149 -0.779 -3.835 1.00 0.00 233 GLN A O 16
ATOM 12810 N N . ALA A 1 48 ? -1.457 0.612 -3.955 1.00 0.00 234 ALA A N 16
ATOM 12811 C CA . ALA A 1 48 ? -0.808 -0.009 -2.767 1.00 0.00 234 ALA A CA 16
ATOM 12812 C C . ALA A 1 48 ? -1.550 0.384 -1.489 1.00 0.00 234 ALA A C 16
ATOM 12813 O O . ALA A 1 48 ? -1.640 -0.386 -0.557 1.00 0.00 234 ALA A O 16
ATOM 12820 N N . THR A 1 49 ? -2.077 1.572 -1.429 1.00 0.00 235 THR A N 16
ATOM 12821 C CA . THR A 1 49 ? -2.800 1.991 -0.200 1.00 0.00 235 THR A CA 16
ATOM 12822 C C . THR A 1 49 ? -4.051 1.131 -0.017 1.00 0.00 235 THR A C 16
ATOM 12823 O O . THR A 1 49 ? -4.507 0.914 1.087 1.00 0.00 235 THR A O 16
ATOM 12834 N N . CYS A 1 50 ? -4.618 0.649 -1.089 1.00 0.00 236 CYS A N 16
ATOM 12835 C CA . CYS A 1 50 ? -5.848 -0.183 -0.966 1.00 0.00 236 CYS A CA 16
ATOM 12836 C C . CYS A 1 50 ? -5.544 -1.648 -1.293 1.00 0.00 236 CYS A C 16
ATOM 12837 O O . CYS A 1 50 ? -5.736 -2.525 -0.474 1.00 0.00 236 CYS A O 16
ATOM 12844 N N . LEU A 1 51 ? -5.082 -1.928 -2.482 1.00 0.00 237 LEU A N 16
ATOM 12845 C CA . LEU A 1 51 ? -4.785 -3.344 -2.848 1.00 0.00 237 LEU A CA 16
ATOM 12846 C C . LEU A 1 51 ? -3.703 -3.904 -1.923 1.00 0.00 237 LEU A C 16
ATOM 12847 O O . LEU A 1 51 ? -3.695 -5.076 -1.607 1.00 0.00 237 LEU A O 16
ATOM 12863 N N . CYS A 1 52 ? -2.785 -3.084 -1.492 1.00 0.00 238 CYS A N 16
ATOM 12864 C CA . CYS A 1 52 ? -1.707 -3.589 -0.596 1.00 0.00 238 CYS A CA 16
ATOM 12865 C C . CYS A 1 52 ? -1.912 -3.057 0.825 1.00 0.00 238 CYS A C 16
ATOM 12866 O O . CYS A 1 52 ? -1.694 -1.896 1.103 1.00 0.00 238 CYS A O 16
ATOM 12873 N N . GLU A 1 53 ? -2.314 -3.907 1.729 1.00 0.00 239 GLU A N 16
ATOM 12874 C CA . GLU A 1 53 ? -2.518 -3.472 3.133 1.00 0.00 239 GLU A CA 16
ATOM 12875 C C . GLU A 1 53 ? -1.853 -4.501 4.041 1.00 0.00 239 GLU A C 16
ATOM 12876 O O . GLU A 1 53 ? -1.588 -5.612 3.630 1.00 0.00 239 GLU A O 16
ATOM 12889 N N . ASP A 1 54 ? -1.576 -4.158 5.263 1.00 0.00 240 ASP A N 16
ATOM 12890 C CA . ASP A 1 54 ? -0.931 -5.148 6.165 1.00 0.00 240 ASP A CA 16
ATOM 12891 C C . ASP A 1 54 ? -1.832 -6.380 6.267 1.00 0.00 240 ASP A C 16
ATOM 12892 O O . ASP A 1 54 ? -2.456 -6.625 7.279 1.00 0.00 240 ASP A O 16
ATOM 12902 N N . LYS A 1 55 ? -1.908 -7.154 5.216 1.00 0.00 241 LYS A N 16
ATOM 12903 C CA . LYS A 1 55 ? -2.770 -8.366 5.243 1.00 0.00 241 LYS A CA 16
ATOM 12904 C C . LYS A 1 55 ? -1.994 -9.519 5.876 1.00 0.00 241 LYS A C 16
ATOM 12905 O O . LYS A 1 55 ? -2.485 -10.625 5.996 1.00 0.00 241 LYS A O 16
ATOM 12924 N N . ILE A 1 56 ? -0.781 -9.265 6.284 1.00 0.00 242 ILE A N 16
ATOM 12925 C CA . ILE A 1 56 ? 0.040 -10.338 6.913 1.00 0.00 242 ILE A CA 16
ATOM 12926 C C . ILE A 1 56 ? -0.438 -10.567 8.348 1.00 0.00 242 ILE A C 16
ATOM 12927 O O . ILE A 1 56 ? 0.143 -11.333 9.090 1.00 0.00 242 ILE A O 16
ATOM 12943 N N . HIS A 1 57 ? -1.492 -9.903 8.743 1.00 0.00 243 HIS A N 16
ATOM 12944 C CA . HIS A 1 57 ? -2.015 -10.073 10.131 1.00 0.00 243 HIS A CA 16
ATOM 12945 C C . HIS A 1 57 ? -1.816 -11.523 10.582 1.00 0.00 243 HIS A C 16
ATOM 12946 O O . HIS A 1 57 ? -1.278 -12.341 9.839 1.00 0.00 243 HIS A O 16
ATOM 12961 N N . GLY A 1 1 ? 9.636 1.545 -0.569 1.00 0.00 187 GLY A N 17
ATOM 12962 C CA . GLY A 1 1 ? 10.081 2.912 -0.182 1.00 0.00 187 GLY A CA 17
ATOM 12963 C C . GLY A 1 1 ? 11.564 3.086 -0.522 1.00 0.00 187 GLY A C 17
ATOM 12964 O O . GLY A 1 1 ? 12.103 2.394 -1.363 1.00 0.00 187 GLY A O 17
ATOM 12967 N N . SER A 1 2 ? 12.226 4.005 0.123 1.00 0.00 188 SER A N 17
ATOM 12968 C CA . SER A 1 2 ? 13.671 4.224 -0.165 1.00 0.00 188 SER A CA 17
ATOM 12969 C C . SER A 1 2 ? 14.513 3.525 0.903 1.00 0.00 188 SER A C 17
ATOM 12970 O O . SER A 1 2 ? 14.151 3.486 2.061 1.00 0.00 188 SER A O 17
ATOM 12978 N N . CYS A 1 3 ? 15.633 2.971 0.526 1.00 0.00 189 CYS A N 17
ATOM 12979 C CA . CYS A 1 3 ? 16.493 2.274 1.526 1.00 0.00 189 CYS A CA 17
ATOM 12980 C C . CYS A 1 3 ? 16.840 3.232 2.666 1.00 0.00 189 CYS A C 17
ATOM 12981 O O . CYS A 1 3 ? 17.230 2.819 3.740 1.00 0.00 189 CYS A O 17
ATOM 12988 N N . ALA A 1 4 ? 16.705 4.508 2.440 1.00 0.00 190 ALA A N 17
ATOM 12989 C CA . ALA A 1 4 ? 17.031 5.498 3.504 1.00 0.00 190 ALA A CA 17
ATOM 12990 C C . ALA A 1 4 ? 16.554 4.988 4.872 1.00 0.00 190 ALA A C 17
ATOM 12991 O O . ALA A 1 4 ? 17.265 4.285 5.563 1.00 0.00 190 ALA A O 17
ATOM 12998 N N . SER A 1 5 ? 15.365 5.351 5.272 1.00 0.00 191 SER A N 17
ATOM 12999 C CA . SER A 1 5 ? 14.849 4.902 6.602 1.00 0.00 191 SER A CA 17
ATOM 13000 C C . SER A 1 5 ? 14.631 3.387 6.605 1.00 0.00 191 SER A C 17
ATOM 13001 O O . SER A 1 5 ? 14.705 2.743 7.632 1.00 0.00 191 SER A O 17
ATOM 13009 N N . CYS A 1 6 ? 14.360 2.813 5.466 1.00 0.00 192 CYS A N 17
ATOM 13010 C CA . CYS A 1 6 ? 14.131 1.340 5.404 1.00 0.00 192 CYS A CA 17
ATOM 13011 C C . CYS A 1 6 ? 15.155 0.613 6.286 1.00 0.00 192 CYS A C 17
ATOM 13012 O O . CYS A 1 6 ? 16.304 0.471 5.918 1.00 0.00 192 CYS A O 17
ATOM 13019 N N . PRO A 1 7 ? 14.740 0.150 7.440 1.00 0.00 193 PRO A N 17
ATOM 13020 C CA . PRO A 1 7 ? 15.636 -0.583 8.387 1.00 0.00 193 PRO A CA 17
ATOM 13021 C C . PRO A 1 7 ? 16.350 -1.765 7.719 1.00 0.00 193 PRO A C 17
ATOM 13022 O O . PRO A 1 7 ? 16.139 -2.909 8.073 1.00 0.00 193 PRO A O 17
ATOM 13033 N N . ASN A 1 8 ? 17.193 -1.497 6.762 1.00 0.00 194 ASN A N 17
ATOM 13034 C CA . ASN A 1 8 ? 17.926 -2.601 6.073 1.00 0.00 194 ASN A CA 17
ATOM 13035 C C . ASN A 1 8 ? 16.920 -3.571 5.451 1.00 0.00 194 ASN A C 17
ATOM 13036 O O . ASN A 1 8 ? 17.153 -4.761 5.379 1.00 0.00 194 ASN A O 17
ATOM 13047 N N . ASN A 1 9 ? 15.801 -3.073 5.003 1.00 0.00 195 ASN A N 17
ATOM 13048 C CA . ASN A 1 9 ? 14.777 -3.964 4.389 1.00 0.00 195 ASN A CA 17
ATOM 13049 C C . ASN A 1 9 ? 15.023 -4.076 2.881 1.00 0.00 195 ASN A C 17
ATOM 13050 O O . ASN A 1 9 ? 14.265 -4.700 2.166 1.00 0.00 195 ASN A O 17
ATOM 13061 N N . CYS A 1 10 ? 16.069 -3.469 2.388 1.00 0.00 196 CYS A N 17
ATOM 13062 C CA . CYS A 1 10 ? 16.345 -3.542 0.924 1.00 0.00 196 CYS A CA 17
ATOM 13063 C C . CYS A 1 10 ? 17.067 -4.850 0.592 1.00 0.00 196 CYS A C 17
ATOM 13064 O O . CYS A 1 10 ? 18.218 -5.035 0.930 1.00 0.00 196 CYS A O 17
ATOM 13071 N N . GLU A 1 11 ? 16.407 -5.755 -0.083 1.00 0.00 197 GLU A N 17
ATOM 13072 C CA . GLU A 1 11 ? 17.073 -7.039 -0.444 1.00 0.00 197 GLU A CA 17
ATOM 13073 C C . GLU A 1 11 ? 18.150 -6.749 -1.487 1.00 0.00 197 GLU A C 17
ATOM 13074 O O . GLU A 1 11 ? 19.258 -7.243 -1.415 1.00 0.00 197 GLU A O 17
ATOM 13087 N N . ASN A 1 12 ? 17.824 -5.937 -2.451 1.00 0.00 198 ASN A N 17
ATOM 13088 C CA . ASN A 1 12 ? 18.809 -5.580 -3.505 1.00 0.00 198 ASN A CA 17
ATOM 13089 C C . ASN A 1 12 ? 18.673 -4.087 -3.800 1.00 0.00 198 ASN A C 17
ATOM 13090 O O . ASN A 1 12 ? 18.860 -3.641 -4.913 1.00 0.00 198 ASN A O 17
ATOM 13101 N N . GLY A 1 13 ? 18.333 -3.315 -2.802 1.00 0.00 199 GLY A N 17
ATOM 13102 C CA . GLY A 1 13 ? 18.164 -1.850 -3.010 1.00 0.00 199 GLY A CA 17
ATOM 13103 C C . GLY A 1 13 ? 16.672 -1.520 -3.066 1.00 0.00 199 GLY A C 17
ATOM 13104 O O . GLY A 1 13 ? 16.283 -0.383 -3.252 1.00 0.00 199 GLY A O 17
ATOM 13108 N N . LEU A 1 14 ? 15.832 -2.510 -2.910 1.00 0.00 200 LEU A N 17
ATOM 13109 C CA . LEU A 1 14 ? 14.361 -2.263 -2.956 1.00 0.00 200 LEU A CA 17
ATOM 13110 C C . LEU A 1 14 ? 13.715 -2.767 -1.662 1.00 0.00 200 LEU A C 17
ATOM 13111 O O . LEU A 1 14 ? 13.954 -3.877 -1.234 1.00 0.00 200 LEU A O 17
ATOM 13127 N N . CYS A 1 15 ? 12.889 -1.967 -1.038 1.00 0.00 201 CYS A N 17
ATOM 13128 C CA . CYS A 1 15 ? 12.230 -2.418 0.223 1.00 0.00 201 CYS A CA 17
ATOM 13129 C C . CYS A 1 15 ? 11.129 -3.427 -0.112 1.00 0.00 201 CYS A C 17
ATOM 13130 O O . CYS A 1 15 ? 10.410 -3.277 -1.079 1.00 0.00 201 CYS A O 17
ATOM 13137 N N . THR A 1 16 ? 10.988 -4.453 0.683 1.00 0.00 202 THR A N 17
ATOM 13138 C CA . THR A 1 16 ? 9.928 -5.463 0.408 1.00 0.00 202 THR A CA 17
ATOM 13139 C C . THR A 1 16 ? 8.635 -5.038 1.107 1.00 0.00 202 THR A C 17
ATOM 13140 O O . THR A 1 16 ? 7.617 -5.693 1.006 1.00 0.00 202 THR A O 17
ATOM 13151 N N . ASN A 1 17 ? 8.670 -3.941 1.817 1.00 0.00 203 ASN A N 17
ATOM 13152 C CA . ASN A 1 17 ? 7.448 -3.464 2.524 1.00 0.00 203 ASN A CA 17
ATOM 13153 C C . ASN A 1 17 ? 6.625 -2.589 1.578 1.00 0.00 203 ASN A C 17
ATOM 13154 O O . ASN A 1 17 ? 5.647 -1.983 1.966 1.00 0.00 203 ASN A O 17
ATOM 13165 N N . SER A 1 18 ? 7.013 -2.524 0.333 1.00 0.00 204 SER A N 17
ATOM 13166 C CA . SER A 1 18 ? 6.254 -1.698 -0.642 1.00 0.00 204 SER A CA 17
ATOM 13167 C C . SER A 1 18 ? 5.120 -2.535 -1.229 1.00 0.00 204 SER A C 17
ATOM 13168 O O . SER A 1 18 ? 4.341 -2.066 -2.034 1.00 0.00 204 SER A O 17
ATOM 13176 N N . CYS A 1 19 ? 5.024 -3.775 -0.833 1.00 0.00 205 CYS A N 17
ATOM 13177 C CA . CYS A 1 19 ? 3.943 -4.647 -1.369 1.00 0.00 205 CYS A CA 17
ATOM 13178 C C . CYS A 1 19 ? 3.987 -4.638 -2.897 1.00 0.00 205 CYS A C 17
ATOM 13179 O O . CYS A 1 19 ? 4.740 -3.903 -3.503 1.00 0.00 205 CYS A O 17
ATOM 13186 N N . ASP A 1 20 ? 3.183 -5.451 -3.521 1.00 0.00 206 ASP A N 17
ATOM 13187 C CA . ASP A 1 20 ? 3.167 -5.498 -5.008 1.00 0.00 206 ASP A CA 17
ATOM 13188 C C . ASP A 1 20 ? 2.799 -4.120 -5.561 1.00 0.00 206 ASP A C 17
ATOM 13189 O O . ASP A 1 20 ? 3.167 -3.763 -6.663 1.00 0.00 206 ASP A O 17
ATOM 13199 N N . PHE A 1 21 ? 2.060 -3.349 -4.812 1.00 0.00 207 PHE A N 17
ATOM 13200 C CA . PHE A 1 21 ? 1.649 -2.003 -5.302 1.00 0.00 207 PHE A CA 17
ATOM 13201 C C . PHE A 1 21 ? 2.388 -0.900 -4.552 1.00 0.00 207 PHE A C 17
ATOM 13202 O O . PHE A 1 21 ? 2.856 -1.079 -3.446 1.00 0.00 207 PHE A O 17
ATOM 13219 N N . GLU A 1 22 ? 2.477 0.252 -5.156 1.00 0.00 208 GLU A N 17
ATOM 13220 C CA . GLU A 1 22 ? 3.159 1.395 -4.498 1.00 0.00 208 GLU A CA 17
ATOM 13221 C C . GLU A 1 22 ? 2.285 2.640 -4.647 1.00 0.00 208 GLU A C 17
ATOM 13222 O O . GLU A 1 22 ? 1.720 2.890 -5.693 1.00 0.00 208 GLU A O 17
ATOM 13235 N N . ASP A 1 23 ? 2.157 3.418 -3.611 1.00 0.00 209 ASP A N 17
ATOM 13236 C CA . ASP A 1 23 ? 1.305 4.635 -3.704 1.00 0.00 209 ASP A CA 17
ATOM 13237 C C . ASP A 1 23 ? 2.057 5.738 -4.443 1.00 0.00 209 ASP A C 17
ATOM 13238 O O . ASP A 1 23 ? 3.038 6.268 -3.960 1.00 0.00 209 ASP A O 17
ATOM 13248 N N . LEU A 1 24 ? 1.594 6.099 -5.607 1.00 0.00 210 LEU A N 17
ATOM 13249 C CA . LEU A 1 24 ? 2.266 7.179 -6.376 1.00 0.00 210 LEU A CA 17
ATOM 13250 C C . LEU A 1 24 ? 2.156 8.495 -5.600 1.00 0.00 210 LEU A C 17
ATOM 13251 O O . LEU A 1 24 ? 2.986 9.372 -5.730 1.00 0.00 210 LEU A O 17
ATOM 13267 N N . LEU A 1 25 ? 1.138 8.637 -4.790 1.00 0.00 211 LEU A N 17
ATOM 13268 C CA . LEU A 1 25 ? 0.979 9.895 -4.001 1.00 0.00 211 LEU A CA 17
ATOM 13269 C C . LEU A 1 25 ? 1.208 9.601 -2.517 1.00 0.00 211 LEU A C 17
ATOM 13270 O O . LEU A 1 25 ? 0.864 8.546 -2.023 1.00 0.00 211 LEU A O 17
ATOM 13286 N N . SER A 1 26 ? 1.790 10.526 -1.803 1.00 0.00 212 SER A N 17
ATOM 13287 C CA . SER A 1 26 ? 2.045 10.302 -0.352 1.00 0.00 212 SER A CA 17
ATOM 13288 C C . SER A 1 26 ? 0.770 10.589 0.444 1.00 0.00 212 SER A C 17
ATOM 13289 O O . SER A 1 26 ? 0.728 10.416 1.646 1.00 0.00 212 SER A O 17
ATOM 13297 N N . ASN A 1 27 ? -0.270 11.025 -0.215 1.00 0.00 213 ASN A N 17
ATOM 13298 C CA . ASN A 1 27 ? -1.540 11.325 0.504 1.00 0.00 213 ASN A CA 17
ATOM 13299 C C . ASN A 1 27 ? -2.609 10.303 0.113 1.00 0.00 213 ASN A C 17
ATOM 13300 O O . ASN A 1 27 ? -3.791 10.560 0.217 1.00 0.00 213 ASN A O 17
ATOM 13311 N N . CYS A 1 28 ? -2.208 9.149 -0.338 1.00 0.00 214 CYS A N 17
ATOM 13312 C CA . CYS A 1 28 ? -3.212 8.125 -0.735 1.00 0.00 214 CYS A CA 17
ATOM 13313 C C . CYS A 1 28 ? -4.138 7.830 0.443 1.00 0.00 214 CYS A C 17
ATOM 13314 O O . CYS A 1 28 ? -5.338 7.713 0.284 1.00 0.00 214 CYS A O 17
ATOM 13321 N N . GLU A 1 29 ? -3.604 7.726 1.626 1.00 0.00 215 GLU A N 17
ATOM 13322 C CA . GLU A 1 29 ? -4.477 7.458 2.796 1.00 0.00 215 GLU A CA 17
ATOM 13323 C C . GLU A 1 29 ? -5.503 8.586 2.883 1.00 0.00 215 GLU A C 17
ATOM 13324 O O . GLU A 1 29 ? -6.661 8.375 3.182 1.00 0.00 215 GLU A O 17
ATOM 13337 N N . SER A 1 30 ? -5.076 9.789 2.604 1.00 0.00 216 SER A N 17
ATOM 13338 C CA . SER A 1 30 ? -6.009 10.948 2.646 1.00 0.00 216 SER A CA 17
ATOM 13339 C C . SER A 1 30 ? -7.092 10.766 1.582 1.00 0.00 216 SER A C 17
ATOM 13340 O O . SER A 1 30 ? -8.257 11.028 1.814 1.00 0.00 216 SER A O 17
ATOM 13348 N N . LEU A 1 31 ? -6.719 10.317 0.413 1.00 0.00 217 LEU A N 17
ATOM 13349 C CA . LEU A 1 31 ? -7.730 10.121 -0.663 1.00 0.00 217 LEU A CA 17
ATOM 13350 C C . LEU A 1 31 ? -8.766 9.104 -0.197 1.00 0.00 217 LEU A C 17
ATOM 13351 O O . LEU A 1 31 ? -9.949 9.259 -0.423 1.00 0.00 217 LEU A O 17
ATOM 13367 N N . LYS A 1 32 ? -8.331 8.071 0.464 1.00 0.00 218 LYS A N 17
ATOM 13368 C CA . LYS A 1 32 ? -9.289 7.050 0.958 1.00 0.00 218 LYS A CA 17
ATOM 13369 C C . LYS A 1 32 ? -10.304 7.717 1.879 1.00 0.00 218 LYS A C 17
ATOM 13370 O O . LYS A 1 32 ? -11.487 7.456 1.820 1.00 0.00 218 LYS A O 17
ATOM 13389 N N . THR A 1 33 ? -9.846 8.583 2.731 1.00 0.00 219 THR A N 17
ATOM 13390 C CA . THR A 1 33 ? -10.773 9.274 3.660 1.00 0.00 219 THR A CA 17
ATOM 13391 C C . THR A 1 33 ? -11.758 10.128 2.859 1.00 0.00 219 THR A C 17
ATOM 13392 O O . THR A 1 33 ? -12.858 10.395 3.296 1.00 0.00 219 THR A O 17
ATOM 13403 N N . SER A 1 34 ? -11.369 10.571 1.691 1.00 0.00 220 SER A N 17
ATOM 13404 C CA . SER A 1 34 ? -12.284 11.417 0.874 1.00 0.00 220 SER A CA 17
ATOM 13405 C C . SER A 1 34 ? -12.834 10.610 -0.302 1.00 0.00 220 SER A C 17
ATOM 13406 O O . SER A 1 34 ? -13.984 10.218 -0.314 1.00 0.00 220 SER A O 17
ATOM 13414 N N . ALA A 1 35 ? -12.028 10.371 -1.298 1.00 0.00 221 ALA A N 17
ATOM 13415 C CA . ALA A 1 35 ? -12.513 9.601 -2.478 1.00 0.00 221 ALA A CA 17
ATOM 13416 C C . ALA A 1 35 ? -12.885 8.181 -2.055 1.00 0.00 221 ALA A C 17
ATOM 13417 O O . ALA A 1 35 ? -13.857 7.619 -2.517 1.00 0.00 221 ALA A O 17
ATOM 13424 N N . GLY A 1 36 ? -12.105 7.589 -1.196 1.00 0.00 222 GLY A N 17
ATOM 13425 C CA . GLY A 1 36 ? -12.399 6.199 -0.765 1.00 0.00 222 GLY A CA 17
ATOM 13426 C C . GLY A 1 36 ? -11.650 5.254 -1.696 1.00 0.00 222 GLY A C 17
ATOM 13427 O O . GLY A 1 36 ? -11.279 5.625 -2.792 1.00 0.00 222 GLY A O 17
ATOM 13431 N N . CYS A 1 37 ? -11.421 4.041 -1.288 1.00 0.00 223 CYS A N 17
ATOM 13432 C CA . CYS A 1 37 ? -10.695 3.106 -2.178 1.00 0.00 223 CYS A CA 17
ATOM 13433 C C . CYS A 1 37 ? -11.687 2.527 -3.186 1.00 0.00 223 CYS A C 17
ATOM 13434 O O . CYS A 1 37 ? -12.670 3.156 -3.524 1.00 0.00 223 CYS A O 17
ATOM 13441 N N . LYS A 1 38 ? -11.443 1.352 -3.681 1.00 0.00 224 LYS A N 17
ATOM 13442 C CA . LYS A 1 38 ? -12.386 0.769 -4.673 1.00 0.00 224 LYS A CA 17
ATOM 13443 C C . LYS A 1 38 ? -12.737 1.846 -5.703 1.00 0.00 224 LYS A C 17
ATOM 13444 O O . LYS A 1 38 ? -13.759 1.785 -6.360 1.00 0.00 224 LYS A O 17
ATOM 13463 N N . HIS A 1 39 ? -11.892 2.831 -5.846 1.00 0.00 225 HIS A N 17
ATOM 13464 C CA . HIS A 1 39 ? -12.159 3.920 -6.828 1.00 0.00 225 HIS A CA 17
ATOM 13465 C C . HIS A 1 39 ? -11.114 3.839 -7.943 1.00 0.00 225 HIS A C 17
ATOM 13466 O O . HIS A 1 39 ? -9.952 3.586 -7.695 1.00 0.00 225 HIS A O 17
ATOM 13481 N N . GLU A 1 40 ? -11.516 4.032 -9.169 1.00 0.00 226 GLU A N 17
ATOM 13482 C CA . GLU A 1 40 ? -10.542 3.943 -10.296 1.00 0.00 226 GLU A CA 17
ATOM 13483 C C . GLU A 1 40 ? -9.360 4.890 -10.057 1.00 0.00 226 GLU A C 17
ATOM 13484 O O . GLU A 1 40 ? -8.226 4.558 -10.343 1.00 0.00 226 GLU A O 17
ATOM 13497 N N . LEU A 1 41 ? -9.610 6.065 -9.541 1.00 0.00 227 LEU A N 17
ATOM 13498 C CA . LEU A 1 41 ? -8.489 7.019 -9.297 1.00 0.00 227 LEU A CA 17
ATOM 13499 C C . LEU A 1 41 ? -7.445 6.374 -8.389 1.00 0.00 227 LEU A C 17
ATOM 13500 O O . LEU A 1 41 ? -6.283 6.297 -8.726 1.00 0.00 227 LEU A O 17
ATOM 13516 N N . LEU A 1 42 ? -7.847 5.898 -7.244 1.00 0.00 228 LEU A N 17
ATOM 13517 C CA . LEU A 1 42 ? -6.866 5.255 -6.332 1.00 0.00 228 LEU A CA 17
ATOM 13518 C C . LEU A 1 42 ? -6.351 3.977 -6.980 1.00 0.00 228 LEU A C 17
ATOM 13519 O O . LEU A 1 42 ? -5.300 3.469 -6.642 1.00 0.00 228 LEU A O 17
ATOM 13535 N N . LYS A 1 43 ? -7.101 3.448 -7.899 1.00 0.00 229 LYS A N 17
ATOM 13536 C CA . LYS A 1 43 ? -6.693 2.191 -8.571 1.00 0.00 229 LYS A CA 17
ATOM 13537 C C . LYS A 1 43 ? -5.528 2.444 -9.538 1.00 0.00 229 LYS A C 17
ATOM 13538 O O . LYS A 1 43 ? -5.043 1.529 -10.173 1.00 0.00 229 LYS A O 17
ATOM 13557 N N . THR A 1 44 ? -5.080 3.668 -9.680 1.00 0.00 230 THR A N 17
ATOM 13558 C CA . THR A 1 44 ? -3.958 3.921 -10.634 1.00 0.00 230 THR A CA 17
ATOM 13559 C C . THR A 1 44 ? -2.758 4.574 -9.925 1.00 0.00 230 THR A C 17
ATOM 13560 O O . THR A 1 44 ? -1.624 4.336 -10.291 1.00 0.00 230 THR A O 17
ATOM 13571 N N . LYS A 1 45 ? -2.977 5.377 -8.914 1.00 0.00 231 LYS A N 17
ATOM 13572 C CA . LYS A 1 45 ? -1.815 6.007 -8.206 1.00 0.00 231 LYS A CA 17
ATOM 13573 C C . LYS A 1 45 ? -1.810 5.565 -6.737 1.00 0.00 231 LYS A C 17
ATOM 13574 O O . LYS A 1 45 ? -0.814 5.674 -6.051 1.00 0.00 231 LYS A O 17
ATOM 13593 N N . CYS A 1 46 ? -2.918 5.065 -6.253 1.00 0.00 232 CYS A N 17
ATOM 13594 C CA . CYS A 1 46 ? -2.984 4.610 -4.833 1.00 0.00 232 CYS A CA 17
ATOM 13595 C C . CYS A 1 46 ? -3.301 3.116 -4.797 1.00 0.00 232 CYS A C 17
ATOM 13596 O O . CYS A 1 46 ? -3.869 2.608 -3.850 1.00 0.00 232 CYS A O 17
ATOM 13603 N N . GLN A 1 47 ? -2.942 2.411 -5.831 1.00 0.00 233 GLN A N 17
ATOM 13604 C CA . GLN A 1 47 ? -3.222 0.949 -5.881 1.00 0.00 233 GLN A CA 17
ATOM 13605 C C . GLN A 1 47 ? -2.694 0.266 -4.620 1.00 0.00 233 GLN A C 17
ATOM 13606 O O . GLN A 1 47 ? -3.281 -0.674 -4.125 1.00 0.00 233 GLN A O 17
ATOM 13620 N N . ALA A 1 48 ? -1.590 0.718 -4.095 1.00 0.00 234 ALA A N 17
ATOM 13621 C CA . ALA A 1 48 ? -1.046 0.071 -2.872 1.00 0.00 234 ALA A CA 17
ATOM 13622 C C . ALA A 1 48 ? -1.905 0.429 -1.663 1.00 0.00 234 ALA A C 17
ATOM 13623 O O . ALA A 1 48 ? -2.100 -0.371 -0.771 1.00 0.00 234 ALA A O 17
ATOM 13630 N N . THR A 1 49 ? -2.422 1.620 -1.618 1.00 0.00 235 THR A N 17
ATOM 13631 C CA . THR A 1 49 ? -3.263 2.011 -0.458 1.00 0.00 235 THR A CA 17
ATOM 13632 C C . THR A 1 49 ? -4.564 1.205 -0.477 1.00 0.00 235 THR A C 17
ATOM 13633 O O . THR A 1 49 ? -5.167 0.958 0.548 1.00 0.00 235 THR A O 17
ATOM 13644 N N . CYS A 1 50 ? -5.005 0.797 -1.635 1.00 0.00 236 CYS A N 17
ATOM 13645 C CA . CYS A 1 50 ? -6.268 0.011 -1.713 1.00 0.00 236 CYS A CA 17
ATOM 13646 C C . CYS A 1 50 ? -5.953 -1.474 -1.916 1.00 0.00 236 CYS A C 17
ATOM 13647 O O . CYS A 1 50 ? -6.324 -2.311 -1.117 1.00 0.00 236 CYS A O 17
ATOM 13654 N N . LEU A 1 51 ? -5.287 -1.811 -2.986 1.00 0.00 237 LEU A N 17
ATOM 13655 C CA . LEU A 1 51 ? -4.968 -3.245 -3.243 1.00 0.00 237 LEU A CA 17
ATOM 13656 C C . LEU A 1 51 ? -4.023 -3.785 -2.161 1.00 0.00 237 LEU A C 17
ATOM 13657 O O . LEU A 1 51 ? -4.136 -4.922 -1.751 1.00 0.00 237 LEU A O 17
ATOM 13673 N N . CYS A 1 52 ? -3.106 -2.987 -1.679 1.00 0.00 238 CYS A N 17
ATOM 13674 C CA . CYS A 1 52 ? -2.186 -3.484 -0.610 1.00 0.00 238 CYS A CA 17
ATOM 13675 C C . CYS A 1 52 ? -2.602 -2.880 0.732 1.00 0.00 238 CYS A C 17
ATOM 13676 O O . CYS A 1 52 ? -2.386 -1.712 0.992 1.00 0.00 238 CYS A O 17
ATOM 13683 N N . GLU A 1 53 ? -3.194 -3.662 1.590 1.00 0.00 239 GLU A N 17
ATOM 13684 C CA . GLU A 1 53 ? -3.616 -3.125 2.912 1.00 0.00 239 GLU A CA 17
ATOM 13685 C C . GLU A 1 53 ? -3.996 -4.280 3.841 1.00 0.00 239 GLU A C 17
ATOM 13686 O O . GLU A 1 53 ? -5.157 -4.548 4.069 1.00 0.00 239 GLU A O 17
ATOM 13699 N N . ASP A 1 54 ? -3.026 -4.965 4.381 1.00 0.00 240 ASP A N 17
ATOM 13700 C CA . ASP A 1 54 ? -3.339 -6.097 5.296 1.00 0.00 240 ASP A CA 17
ATOM 13701 C C . ASP A 1 54 ? -4.287 -7.074 4.594 1.00 0.00 240 ASP A C 17
ATOM 13702 O O . ASP A 1 54 ? -5.251 -7.543 5.169 1.00 0.00 240 ASP A O 17
ATOM 13712 N N . LYS A 1 55 ? -4.019 -7.386 3.356 1.00 0.00 241 LYS A N 17
ATOM 13713 C CA . LYS A 1 55 ? -4.900 -8.333 2.614 1.00 0.00 241 LYS A CA 17
ATOM 13714 C C . LYS A 1 55 ? -4.174 -9.669 2.446 1.00 0.00 241 LYS A C 17
ATOM 13715 O O . LYS A 1 55 ? -3.044 -9.717 2.005 1.00 0.00 241 LYS A O 17
ATOM 13734 N N . ILE A 1 56 ? -4.811 -10.753 2.794 1.00 0.00 242 ILE A N 17
ATOM 13735 C CA . ILE A 1 56 ? -4.149 -12.081 2.651 1.00 0.00 242 ILE A CA 17
ATOM 13736 C C . ILE A 1 56 ? -4.705 -12.797 1.418 1.00 0.00 242 ILE A C 17
ATOM 13737 O O . ILE A 1 56 ? -5.898 -12.824 1.189 1.00 0.00 242 ILE A O 17
ATOM 13753 N N . HIS A 1 57 ? -3.850 -13.379 0.620 1.00 0.00 243 HIS A N 17
ATOM 13754 C CA . HIS A 1 57 ? -4.332 -14.093 -0.596 1.00 0.00 243 HIS A CA 17
ATOM 13755 C C . HIS A 1 57 ? -4.369 -15.598 -0.322 1.00 0.00 243 HIS A C 17
ATOM 13756 O O . HIS A 1 57 ? -4.043 -16.043 0.776 1.00 0.00 243 HIS A O 17
ATOM 13771 N N . GLY A 1 1 ? 4.312 -13.036 14.887 1.00 0.00 187 GLY A N 18
ATOM 13772 C CA . GLY A 1 1 ? 5.782 -13.240 14.759 1.00 0.00 187 GLY A CA 18
ATOM 13773 C C . GLY A 1 1 ? 6.511 -11.943 15.123 1.00 0.00 187 GLY A C 18
ATOM 13774 O O . GLY A 1 1 ? 5.938 -11.044 15.705 1.00 0.00 187 GLY A O 18
ATOM 13777 N N . SER A 1 2 ? 7.770 -11.842 14.788 1.00 0.00 188 SER A N 18
ATOM 13778 C CA . SER A 1 2 ? 8.533 -10.604 15.118 1.00 0.00 188 SER A CA 18
ATOM 13779 C C . SER A 1 2 ? 8.822 -9.821 13.834 1.00 0.00 188 SER A C 18
ATOM 13780 O O . SER A 1 2 ? 8.964 -10.387 12.768 1.00 0.00 188 SER A O 18
ATOM 13788 N N . CYS A 1 3 ? 8.908 -8.521 13.927 1.00 0.00 189 CYS A N 18
ATOM 13789 C CA . CYS A 1 3 ? 9.182 -7.700 12.713 1.00 0.00 189 CYS A CA 18
ATOM 13790 C C . CYS A 1 3 ? 10.495 -8.155 12.072 1.00 0.00 189 CYS A C 18
ATOM 13791 O O . CYS A 1 3 ? 10.637 -8.163 10.866 1.00 0.00 189 CYS A O 18
ATOM 13798 N N . ALA A 1 4 ? 11.451 -8.540 12.872 1.00 0.00 190 ALA A N 18
ATOM 13799 C CA . ALA A 1 4 ? 12.759 -9.006 12.327 1.00 0.00 190 ALA A CA 18
ATOM 13800 C C . ALA A 1 4 ? 13.186 -8.149 11.128 1.00 0.00 190 ALA A C 18
ATOM 13801 O O . ALA A 1 4 ? 13.976 -7.235 11.258 1.00 0.00 190 ALA A O 18
ATOM 13808 N N . SER A 1 5 ? 12.689 -8.448 9.958 1.00 0.00 191 SER A N 18
ATOM 13809 C CA . SER A 1 5 ? 13.094 -7.665 8.754 1.00 0.00 191 SER A CA 18
ATOM 13810 C C . SER A 1 5 ? 12.372 -6.314 8.719 1.00 0.00 191 SER A C 18
ATOM 13811 O O . SER A 1 5 ? 12.530 -5.547 7.789 1.00 0.00 191 SER A O 18
ATOM 13819 N N . CYS A 1 6 ? 11.585 -6.011 9.714 1.00 0.00 192 CYS A N 18
ATOM 13820 C CA . CYS A 1 6 ? 10.861 -4.706 9.714 1.00 0.00 192 CYS A CA 18
ATOM 13821 C C . CYS A 1 6 ? 11.249 -3.903 10.963 1.00 0.00 192 CYS A C 18
ATOM 13822 O O . CYS A 1 6 ? 10.482 -3.785 11.896 1.00 0.00 192 CYS A O 18
ATOM 13829 N N . PRO A 1 7 ? 12.436 -3.354 10.978 1.00 0.00 193 PRO A N 18
ATOM 13830 C CA . PRO A 1 7 ? 12.938 -2.552 12.130 1.00 0.00 193 PRO A CA 18
ATOM 13831 C C . PRO A 1 7 ? 12.328 -1.147 12.175 1.00 0.00 193 PRO A C 18
ATOM 13832 O O . PRO A 1 7 ? 11.565 -0.819 13.061 1.00 0.00 193 PRO A O 18
ATOM 13843 N N . ASN A 1 8 ? 12.660 -0.316 11.227 1.00 0.00 194 ASN A N 18
ATOM 13844 C CA . ASN A 1 8 ? 12.102 1.065 11.219 1.00 0.00 194 ASN A CA 18
ATOM 13845 C C . ASN A 1 8 ? 10.737 1.057 10.530 1.00 0.00 194 ASN A C 18
ATOM 13846 O O . ASN A 1 8 ? 10.131 2.088 10.318 1.00 0.00 194 ASN A O 18
ATOM 13857 N N . ASN A 1 9 ? 10.246 -0.103 10.181 1.00 0.00 195 ASN A N 18
ATOM 13858 C CA . ASN A 1 9 ? 8.916 -0.181 9.510 1.00 0.00 195 ASN A CA 18
ATOM 13859 C C . ASN A 1 9 ? 7.882 -0.718 10.501 1.00 0.00 195 ASN A C 18
ATOM 13860 O O . ASN A 1 9 ? 7.604 -0.107 11.512 1.00 0.00 195 ASN A O 18
ATOM 13871 N N . CYS A 1 10 ? 7.313 -1.860 10.221 1.00 0.00 196 CYS A N 18
ATOM 13872 C CA . CYS A 1 10 ? 6.302 -2.437 11.149 1.00 0.00 196 CYS A CA 18
ATOM 13873 C C . CYS A 1 10 ? 5.408 -1.318 11.692 1.00 0.00 196 CYS A C 18
ATOM 13874 O O . CYS A 1 10 ? 5.640 -0.793 12.763 1.00 0.00 196 CYS A O 18
ATOM 13881 N N . GLU A 1 11 ? 4.385 -0.945 10.970 1.00 0.00 197 GLU A N 18
ATOM 13882 C CA . GLU A 1 11 ? 3.494 0.140 11.471 1.00 0.00 197 GLU A CA 18
ATOM 13883 C C . GLU A 1 11 ? 2.889 -0.293 12.806 1.00 0.00 197 GLU A C 18
ATOM 13884 O O . GLU A 1 11 ? 2.795 0.477 13.741 1.00 0.00 197 GLU A O 18
ATOM 13897 N N . ASN A 1 12 ? 2.492 -1.531 12.900 1.00 0.00 198 ASN A N 18
ATOM 13898 C CA . ASN A 1 12 ? 1.904 -2.044 14.169 1.00 0.00 198 ASN A CA 18
ATOM 13899 C C . ASN A 1 12 ? 2.196 -3.538 14.262 1.00 0.00 198 ASN A C 18
ATOM 13900 O O . ASN A 1 12 ? 1.363 -4.323 14.672 1.00 0.00 198 ASN A O 18
ATOM 13911 N N . GLY A 1 13 ? 3.371 -3.937 13.859 1.00 0.00 199 GLY A N 18
ATOM 13912 C CA . GLY A 1 13 ? 3.732 -5.382 13.891 1.00 0.00 199 GLY A CA 18
ATOM 13913 C C . GLY A 1 13 ? 3.573 -5.950 12.483 1.00 0.00 199 GLY A C 18
ATOM 13914 O O . GLY A 1 13 ? 4.005 -7.047 12.185 1.00 0.00 199 GLY A O 18
ATOM 13918 N N . LEU A 1 14 ? 2.961 -5.196 11.612 1.00 0.00 200 LEU A N 18
ATOM 13919 C CA . LEU A 1 14 ? 2.767 -5.660 10.213 1.00 0.00 200 LEU A CA 18
ATOM 13920 C C . LEU A 1 14 ? 3.672 -4.849 9.288 1.00 0.00 200 LEU A C 18
ATOM 13921 O O . LEU A 1 14 ? 3.870 -3.666 9.482 1.00 0.00 200 LEU A O 18
ATOM 13937 N N . CYS A 1 15 ? 4.219 -5.464 8.277 1.00 0.00 201 CYS A N 18
ATOM 13938 C CA . CYS A 1 15 ? 5.101 -4.708 7.345 1.00 0.00 201 CYS A CA 18
ATOM 13939 C C . CYS A 1 15 ? 4.246 -4.066 6.254 1.00 0.00 201 CYS A C 18
ATOM 13940 O O . CYS A 1 15 ? 3.396 -4.700 5.662 1.00 0.00 201 CYS A O 18
ATOM 13947 N N . THR A 1 16 ? 4.466 -2.811 5.977 1.00 0.00 202 THR A N 18
ATOM 13948 C CA . THR A 1 16 ? 3.669 -2.133 4.918 1.00 0.00 202 THR A CA 18
ATOM 13949 C C . THR A 1 16 ? 4.297 -2.440 3.558 1.00 0.00 202 THR A C 18
ATOM 13950 O O . THR A 1 16 ? 3.758 -2.108 2.522 1.00 0.00 202 THR A O 18
ATOM 13961 N N . ASN A 1 17 ? 5.434 -3.084 3.562 1.00 0.00 203 ASN A N 18
ATOM 13962 C CA . ASN A 1 17 ? 6.111 -3.431 2.281 1.00 0.00 203 ASN A CA 18
ATOM 13963 C C . ASN A 1 17 ? 5.687 -4.835 1.850 1.00 0.00 203 ASN A C 18
ATOM 13964 O O . ASN A 1 17 ? 6.328 -5.469 1.035 1.00 0.00 203 ASN A O 18
ATOM 13975 N N . SER A 1 18 ? 4.607 -5.326 2.392 1.00 0.00 204 SER A N 18
ATOM 13976 C CA . SER A 1 18 ? 4.133 -6.685 2.014 1.00 0.00 204 SER A CA 18
ATOM 13977 C C . SER A 1 18 ? 3.149 -6.549 0.855 1.00 0.00 204 SER A C 18
ATOM 13978 O O . SER A 1 18 ? 2.479 -7.488 0.477 1.00 0.00 204 SER A O 18
ATOM 13986 N N . CYS A 1 19 ? 3.055 -5.373 0.298 1.00 0.00 205 CYS A N 18
ATOM 13987 C CA . CYS A 1 19 ? 2.110 -5.150 -0.827 1.00 0.00 205 CYS A CA 18
ATOM 13988 C C . CYS A 1 19 ? 2.874 -5.188 -2.153 1.00 0.00 205 CYS A C 18
ATOM 13989 O O . CYS A 1 19 ? 4.058 -4.921 -2.208 1.00 0.00 205 CYS A O 18
ATOM 13996 N N . ASP A 1 20 ? 2.202 -5.510 -3.223 1.00 0.00 206 ASP A N 18
ATOM 13997 C CA . ASP A 1 20 ? 2.885 -5.554 -4.545 1.00 0.00 206 ASP A CA 18
ATOM 13998 C C . ASP A 1 20 ? 2.633 -4.238 -5.278 1.00 0.00 206 ASP A C 18
ATOM 13999 O O . ASP A 1 20 ? 2.937 -4.094 -6.444 1.00 0.00 206 ASP A O 18
ATOM 14009 N N . PHE A 1 21 ? 2.066 -3.283 -4.597 1.00 0.00 207 PHE A N 18
ATOM 14010 C CA . PHE A 1 21 ? 1.772 -1.974 -5.238 1.00 0.00 207 PHE A CA 18
ATOM 14011 C C . PHE A 1 21 ? 2.468 -0.850 -4.480 1.00 0.00 207 PHE A C 18
ATOM 14012 O O . PHE A 1 21 ? 2.891 -1.011 -3.352 1.00 0.00 207 PHE A O 18
ATOM 14029 N N . GLU A 1 22 ? 2.570 0.296 -5.089 1.00 0.00 208 GLU A N 18
ATOM 14030 C CA . GLU A 1 22 ? 3.214 1.446 -4.407 1.00 0.00 208 GLU A CA 18
ATOM 14031 C C . GLU A 1 22 ? 2.333 2.681 -4.585 1.00 0.00 208 GLU A C 18
ATOM 14032 O O . GLU A 1 22 ? 1.777 2.910 -5.640 1.00 0.00 208 GLU A O 18
ATOM 14045 N N . ASP A 1 23 ? 2.196 3.474 -3.560 1.00 0.00 209 ASP A N 18
ATOM 14046 C CA . ASP A 1 23 ? 1.342 4.687 -3.673 1.00 0.00 209 ASP A CA 18
ATOM 14047 C C . ASP A 1 23 ? 2.095 5.780 -4.427 1.00 0.00 209 ASP A C 18
ATOM 14048 O O . ASP A 1 23 ? 3.081 6.310 -3.955 1.00 0.00 209 ASP A O 18
ATOM 14058 N N . LEU A 1 24 ? 1.627 6.131 -5.592 1.00 0.00 210 LEU A N 18
ATOM 14059 C CA . LEU A 1 24 ? 2.300 7.201 -6.376 1.00 0.00 210 LEU A CA 18
ATOM 14060 C C . LEU A 1 24 ? 2.169 8.528 -5.625 1.00 0.00 210 LEU A C 18
ATOM 14061 O O . LEU A 1 24 ? 2.997 9.409 -5.746 1.00 0.00 210 LEU A O 18
ATOM 14077 N N . LEU A 1 25 ? 1.135 8.670 -4.838 1.00 0.00 211 LEU A N 18
ATOM 14078 C CA . LEU A 1 25 ? 0.948 9.929 -4.062 1.00 0.00 211 LEU A CA 18
ATOM 14079 C C . LEU A 1 25 ? 1.124 9.632 -2.570 1.00 0.00 211 LEU A C 18
ATOM 14080 O O . LEU A 1 25 ? 0.731 8.590 -2.086 1.00 0.00 211 LEU A O 18
ATOM 14096 N N . SER A 1 26 ? 1.710 10.538 -1.838 1.00 0.00 212 SER A N 18
ATOM 14097 C CA . SER A 1 26 ? 1.909 10.301 -0.378 1.00 0.00 212 SER A CA 18
ATOM 14098 C C . SER A 1 26 ? 0.629 10.647 0.379 1.00 0.00 212 SER A C 18
ATOM 14099 O O . SER A 1 26 ? 0.574 10.571 1.591 1.00 0.00 212 SER A O 18
ATOM 14107 N N . ASN A 1 27 ? -0.401 11.031 -0.325 1.00 0.00 213 ASN A N 18
ATOM 14108 C CA . ASN A 1 27 ? -1.675 11.383 0.353 1.00 0.00 213 ASN A CA 18
ATOM 14109 C C . ASN A 1 27 ? -2.753 10.369 -0.033 1.00 0.00 213 ASN A C 18
ATOM 14110 O O . ASN A 1 27 ? -3.931 10.661 -0.018 1.00 0.00 213 ASN A O 18
ATOM 14121 N N . CYS A 1 28 ? -2.358 9.175 -0.382 1.00 0.00 214 CYS A N 18
ATOM 14122 C CA . CYS A 1 28 ? -3.361 8.147 -0.768 1.00 0.00 214 CYS A CA 18
ATOM 14123 C C . CYS A 1 28 ? -4.316 7.898 0.396 1.00 0.00 214 CYS A C 18
ATOM 14124 O O . CYS A 1 28 ? -5.518 7.841 0.218 1.00 0.00 214 CYS A O 18
ATOM 14131 N N . GLU A 1 29 ? -3.807 7.764 1.589 1.00 0.00 215 GLU A N 18
ATOM 14132 C CA . GLU A 1 29 ? -4.718 7.540 2.741 1.00 0.00 215 GLU A CA 18
ATOM 14133 C C . GLU A 1 29 ? -5.659 8.739 2.831 1.00 0.00 215 GLU A C 18
ATOM 14134 O O . GLU A 1 29 ? -6.831 8.606 3.122 1.00 0.00 215 GLU A O 18
ATOM 14147 N N . SER A 1 30 ? -5.153 9.913 2.561 1.00 0.00 216 SER A N 18
ATOM 14148 C CA . SER A 1 30 ? -6.015 11.124 2.607 1.00 0.00 216 SER A CA 18
ATOM 14149 C C . SER A 1 30 ? -7.119 10.984 1.560 1.00 0.00 216 SER A C 18
ATOM 14150 O O . SER A 1 30 ? -8.279 11.236 1.821 1.00 0.00 216 SER A O 18
ATOM 14158 N N . LEU A 1 31 ? -6.762 10.565 0.375 1.00 0.00 217 LEU A N 18
ATOM 14159 C CA . LEU A 1 31 ? -7.781 10.382 -0.696 1.00 0.00 217 LEU A CA 18
ATOM 14160 C C . LEU A 1 31 ? -8.704 9.239 -0.301 1.00 0.00 217 LEU A C 18
ATOM 14161 O O . LEU A 1 31 ? -9.877 9.230 -0.608 1.00 0.00 217 LEU A O 18
ATOM 14177 N N . LYS A 1 32 ? -8.169 8.273 0.382 1.00 0.00 218 LYS A N 18
ATOM 14178 C CA . LYS A 1 32 ? -8.988 7.113 0.813 1.00 0.00 218 LYS A CA 18
ATOM 14179 C C . LYS A 1 32 ? -10.170 7.599 1.649 1.00 0.00 218 LYS A C 18
ATOM 14180 O O . LYS A 1 32 ? -11.304 7.224 1.428 1.00 0.00 218 LYS A O 18
ATOM 14199 N N . THR A 1 33 ? -9.901 8.433 2.609 1.00 0.00 219 THR A N 18
ATOM 14200 C CA . THR A 1 33 ? -10.986 8.958 3.478 1.00 0.00 219 THR A CA 18
ATOM 14201 C C . THR A 1 33 ? -11.932 9.847 2.661 1.00 0.00 219 THR A C 18
ATOM 14202 O O . THR A 1 33 ? -13.108 9.946 2.953 1.00 0.00 219 THR A O 18
ATOM 14213 N N . SER A 1 34 ? -11.436 10.509 1.650 1.00 0.00 220 SER A N 18
ATOM 14214 C CA . SER A 1 34 ? -12.322 11.397 0.841 1.00 0.00 220 SER A CA 18
ATOM 14215 C C . SER A 1 34 ? -12.836 10.659 -0.400 1.00 0.00 220 SER A C 18
ATOM 14216 O O . SER A 1 34 ? -14.009 10.708 -0.716 1.00 0.00 220 SER A O 18
ATOM 14224 N N . ALA A 1 35 ? -11.975 9.982 -1.107 1.00 0.00 221 ALA A N 18
ATOM 14225 C CA . ALA A 1 35 ? -12.426 9.251 -2.326 1.00 0.00 221 ALA A CA 18
ATOM 14226 C C . ALA A 1 35 ? -12.758 7.804 -1.958 1.00 0.00 221 ALA A C 18
ATOM 14227 O O . ALA A 1 35 ? -13.909 7.421 -1.889 1.00 0.00 221 ALA A O 18
ATOM 14234 N N . GLY A 1 36 ? -11.761 6.997 -1.715 1.00 0.00 222 GLY A N 18
ATOM 14235 C CA . GLY A 1 36 ? -12.028 5.576 -1.349 1.00 0.00 222 GLY A CA 18
ATOM 14236 C C . GLY A 1 36 ? -11.126 4.655 -2.175 1.00 0.00 222 GLY A C 18
ATOM 14237 O O . GLY A 1 36 ? -10.922 4.862 -3.354 1.00 0.00 222 GLY A O 18
ATOM 14241 N N . CYS A 1 37 ? -10.590 3.633 -1.562 1.00 0.00 223 CYS A N 18
ATOM 14242 C CA . CYS A 1 37 ? -9.709 2.688 -2.309 1.00 0.00 223 CYS A CA 18
ATOM 14243 C C . CYS A 1 37 ? -10.526 2.013 -3.411 1.00 0.00 223 CYS A C 18
ATOM 14244 O O . CYS A 1 37 ? -9.996 1.563 -4.407 1.00 0.00 223 CYS A O 18
ATOM 14251 N N . LYS A 1 38 ? -11.818 1.955 -3.246 1.00 0.00 224 LYS A N 18
ATOM 14252 C CA . LYS A 1 38 ? -12.674 1.324 -4.287 1.00 0.00 224 LYS A CA 18
ATOM 14253 C C . LYS A 1 38 ? -12.873 2.324 -5.428 1.00 0.00 224 LYS A C 18
ATOM 14254 O O . LYS A 1 38 ? -13.573 2.062 -6.388 1.00 0.00 224 LYS A O 18
ATOM 14273 N N . HIS A 1 39 ? -12.253 3.471 -5.325 1.00 0.00 225 HIS A N 18
ATOM 14274 C CA . HIS A 1 39 ? -12.387 4.503 -6.391 1.00 0.00 225 HIS A CA 18
ATOM 14275 C C . HIS A 1 39 ? -11.375 4.216 -7.503 1.00 0.00 225 HIS A C 18
ATOM 14276 O O . HIS A 1 39 ? -10.261 3.797 -7.251 1.00 0.00 225 HIS A O 18
ATOM 14291 N N . GLU A 1 40 ? -11.760 4.425 -8.732 1.00 0.00 226 GLU A N 18
ATOM 14292 C CA . GLU A 1 40 ? -10.834 4.154 -9.870 1.00 0.00 226 GLU A CA 18
ATOM 14293 C C . GLU A 1 40 ? -9.574 5.021 -9.761 1.00 0.00 226 GLU A C 18
ATOM 14294 O O . GLU A 1 40 ? -8.490 4.594 -10.108 1.00 0.00 226 GLU A O 18
ATOM 14307 N N . LEU A 1 41 ? -9.702 6.235 -9.298 1.00 0.00 227 LEU A N 18
ATOM 14308 C CA . LEU A 1 41 ? -8.504 7.118 -9.187 1.00 0.00 227 LEU A CA 18
ATOM 14309 C C . LEU A 1 41 ? -7.444 6.453 -8.308 1.00 0.00 227 LEU A C 18
ATOM 14310 O O . LEU A 1 41 ? -6.293 6.347 -8.680 1.00 0.00 227 LEU A O 18
ATOM 14326 N N . LEU A 1 42 ? -7.825 5.990 -7.153 1.00 0.00 228 LEU A N 18
ATOM 14327 C CA . LEU A 1 42 ? -6.846 5.320 -6.257 1.00 0.00 228 LEU A CA 18
ATOM 14328 C C . LEU A 1 42 ? -6.363 4.034 -6.917 1.00 0.00 228 LEU A C 18
ATOM 14329 O O . LEU A 1 42 ? -5.353 3.471 -6.550 1.00 0.00 228 LEU A O 18
ATOM 14345 N N . LYS A 1 43 ? -7.102 3.559 -7.872 1.00 0.00 229 LYS A N 18
ATOM 14346 C CA . LYS A 1 43 ? -6.735 2.295 -8.556 1.00 0.00 229 LYS A CA 18
ATOM 14347 C C . LYS A 1 43 ? -5.533 2.497 -9.494 1.00 0.00 229 LYS A C 18
ATOM 14348 O O . LYS A 1 43 ? -5.051 1.550 -10.082 1.00 0.00 229 LYS A O 18
ATOM 14367 N N . THR A 1 44 ? -5.050 3.706 -9.668 1.00 0.00 230 THR A N 18
ATOM 14368 C CA . THR A 1 44 ? -3.892 3.893 -10.598 1.00 0.00 230 THR A CA 18
ATOM 14369 C C . THR A 1 44 ? -2.687 4.519 -9.877 1.00 0.00 230 THR A C 18
ATOM 14370 O O . THR A 1 44 ? -1.554 4.239 -10.215 1.00 0.00 230 THR A O 18
ATOM 14381 N N . LYS A 1 45 ? -2.903 5.348 -8.886 1.00 0.00 231 LYS A N 18
ATOM 14382 C CA . LYS A 1 45 ? -1.736 5.949 -8.164 1.00 0.00 231 LYS A CA 18
ATOM 14383 C C . LYS A 1 45 ? -1.732 5.451 -6.719 1.00 0.00 231 LYS A C 18
ATOM 14384 O O . LYS A 1 45 ? -0.714 5.444 -6.053 1.00 0.00 231 LYS A O 18
ATOM 14403 N N . CYS A 1 46 ? -2.865 5.026 -6.231 1.00 0.00 232 CYS A N 18
ATOM 14404 C CA . CYS A 1 46 ? -2.942 4.516 -4.832 1.00 0.00 232 CYS A CA 18
ATOM 14405 C C . CYS A 1 46 ? -3.219 3.016 -4.871 1.00 0.00 232 CYS A C 18
ATOM 14406 O O . CYS A 1 46 ? -3.787 2.447 -3.959 1.00 0.00 232 CYS A O 18
ATOM 14413 N N . GLN A 1 47 ? -2.821 2.376 -5.931 1.00 0.00 233 GLN A N 18
ATOM 14414 C CA . GLN A 1 47 ? -3.052 0.912 -6.066 1.00 0.00 233 GLN A CA 18
ATOM 14415 C C . GLN A 1 47 ? -2.584 0.181 -4.803 1.00 0.00 233 GLN A C 18
ATOM 14416 O O . GLN A 1 47 ? -3.156 -0.814 -4.413 1.00 0.00 233 GLN A O 18
ATOM 14430 N N . ALA A 1 48 ? -1.550 0.654 -4.167 1.00 0.00 234 ALA A N 18
ATOM 14431 C CA . ALA A 1 48 ? -1.060 -0.039 -2.941 1.00 0.00 234 ALA A CA 18
ATOM 14432 C C . ALA A 1 48 ? -1.976 0.261 -1.759 1.00 0.00 234 ALA A C 18
ATOM 14433 O O . ALA A 1 48 ? -2.272 -0.600 -0.959 1.00 0.00 234 ALA A O 18
ATOM 14440 N N . THR A 1 49 ? -2.434 1.470 -1.637 1.00 0.00 235 THR A N 18
ATOM 14441 C CA . THR A 1 49 ? -3.331 1.798 -0.501 1.00 0.00 235 THR A CA 18
ATOM 14442 C C . THR A 1 49 ? -4.650 1.037 -0.671 1.00 0.00 235 THR A C 18
ATOM 14443 O O . THR A 1 49 ? -5.407 0.867 0.263 1.00 0.00 235 THR A O 18
ATOM 14454 N N . CYS A 1 50 ? -4.932 0.588 -1.864 1.00 0.00 236 CYS A N 18
ATOM 14455 C CA . CYS A 1 50 ? -6.205 -0.149 -2.109 1.00 0.00 236 CYS A CA 18
ATOM 14456 C C . CYS A 1 50 ? -5.927 -1.624 -2.429 1.00 0.00 236 CYS A C 18
ATOM 14457 O O . CYS A 1 50 ? -6.294 -2.514 -1.687 1.00 0.00 236 CYS A O 18
ATOM 14464 N N . LEU A 1 51 ? -5.317 -1.882 -3.553 1.00 0.00 237 LEU A N 18
ATOM 14465 C CA . LEU A 1 51 ? -5.045 -3.289 -3.972 1.00 0.00 237 LEU A CA 18
ATOM 14466 C C . LEU A 1 51 ? -4.120 -4.019 -2.988 1.00 0.00 237 LEU A C 18
ATOM 14467 O O . LEU A 1 51 ? -4.244 -5.214 -2.803 1.00 0.00 237 LEU A O 18
ATOM 14483 N N . CYS A 1 52 ? -3.188 -3.340 -2.369 1.00 0.00 238 CYS A N 18
ATOM 14484 C CA . CYS A 1 52 ? -2.270 -4.048 -1.421 1.00 0.00 238 CYS A CA 18
ATOM 14485 C C . CYS A 1 52 ? -3.015 -5.201 -0.749 1.00 0.00 238 CYS A C 18
ATOM 14486 O O . CYS A 1 52 ? -3.711 -5.019 0.230 1.00 0.00 238 CYS A O 18
ATOM 14493 N N . GLU A 1 53 ? -2.878 -6.386 -1.269 1.00 0.00 239 GLU A N 18
ATOM 14494 C CA . GLU A 1 53 ? -3.583 -7.546 -0.662 1.00 0.00 239 GLU A CA 18
ATOM 14495 C C . GLU A 1 53 ? -2.715 -8.796 -0.789 1.00 0.00 239 GLU A C 18
ATOM 14496 O O . GLU A 1 53 ? -1.983 -8.964 -1.747 1.00 0.00 239 GLU A O 18
ATOM 14509 N N . ASP A 1 54 ? -2.795 -9.682 0.162 1.00 0.00 240 ASP A N 18
ATOM 14510 C CA . ASP A 1 54 ? -1.984 -10.927 0.091 1.00 0.00 240 ASP A CA 18
ATOM 14511 C C . ASP A 1 54 ? -2.331 -11.658 -1.206 1.00 0.00 240 ASP A C 18
ATOM 14512 O O . ASP A 1 54 ? -1.676 -12.601 -1.597 1.00 0.00 240 ASP A O 18
ATOM 14522 N N . LYS A 1 55 ? -3.371 -11.220 -1.866 1.00 0.00 241 LYS A N 18
ATOM 14523 C CA . LYS A 1 55 ? -3.795 -11.869 -3.140 1.00 0.00 241 LYS A CA 18
ATOM 14524 C C . LYS A 1 55 ? -4.672 -13.073 -2.818 1.00 0.00 241 LYS A C 18
ATOM 14525 O O . LYS A 1 55 ? -4.187 -14.161 -2.571 1.00 0.00 241 LYS A O 18
ATOM 14544 N N . ILE A 1 56 ? -5.963 -12.888 -2.818 1.00 0.00 242 ILE A N 18
ATOM 14545 C CA . ILE A 1 56 ? -6.881 -14.018 -2.512 1.00 0.00 242 ILE A CA 18
ATOM 14546 C C . ILE A 1 56 ? -7.179 -14.790 -3.798 1.00 0.00 242 ILE A C 18
ATOM 14547 O O . ILE A 1 56 ? -7.552 -14.220 -4.805 1.00 0.00 242 ILE A O 18
ATOM 14563 N N . HIS A 1 57 ? -7.014 -16.084 -3.772 1.00 0.00 243 HIS A N 18
ATOM 14564 C CA . HIS A 1 57 ? -7.283 -16.896 -4.991 1.00 0.00 243 HIS A CA 18
ATOM 14565 C C . HIS A 1 57 ? -8.790 -17.107 -5.144 1.00 0.00 243 HIS A C 18
ATOM 14566 O O . HIS A 1 57 ? -9.575 -16.623 -4.333 1.00 0.00 243 HIS A O 18
ATOM 14581 N N . GLY A 1 1 ? 22.523 4.861 1.878 1.00 0.00 187 GLY A N 19
ATOM 14582 C CA . GLY A 1 1 ? 21.107 5.182 1.545 1.00 0.00 187 GLY A CA 19
ATOM 14583 C C . GLY A 1 1 ? 20.452 3.965 0.893 1.00 0.00 187 GLY A C 19
ATOM 14584 O O . GLY A 1 1 ? 20.029 4.011 -0.245 1.00 0.00 187 GLY A O 19
ATOM 14587 N N . SER A 1 2 ? 20.369 2.874 1.602 1.00 0.00 188 SER A N 19
ATOM 14588 C CA . SER A 1 2 ? 19.746 1.657 1.017 1.00 0.00 188 SER A CA 19
ATOM 14589 C C . SER A 1 2 ? 18.232 1.693 1.242 1.00 0.00 188 SER A C 19
ATOM 14590 O O . SER A 1 2 ? 17.495 0.912 0.674 1.00 0.00 188 SER A O 19
ATOM 14598 N N . CYS A 1 3 ? 17.757 2.597 2.054 1.00 0.00 189 CYS A N 19
ATOM 14599 C CA . CYS A 1 3 ? 16.288 2.677 2.291 1.00 0.00 189 CYS A CA 19
ATOM 14600 C C . CYS A 1 3 ? 15.597 3.104 0.996 1.00 0.00 189 CYS A C 19
ATOM 14601 O O . CYS A 1 3 ? 14.538 2.617 0.653 1.00 0.00 189 CYS A O 19
ATOM 14608 N N . ALA A 1 4 ? 16.196 4.010 0.275 1.00 0.00 190 ALA A N 19
ATOM 14609 C CA . ALA A 1 4 ? 15.592 4.481 -1.004 1.00 0.00 190 ALA A CA 19
ATOM 14610 C C . ALA A 1 4 ? 14.068 4.561 -0.876 1.00 0.00 190 ALA A C 19
ATOM 14611 O O . ALA A 1 4 ? 13.524 5.533 -0.389 1.00 0.00 190 ALA A O 19
ATOM 14618 N N . SER A 1 5 ? 13.381 3.552 -1.338 1.00 0.00 191 SER A N 19
ATOM 14619 C CA . SER A 1 5 ? 11.891 3.561 -1.286 1.00 0.00 191 SER A CA 19
ATOM 14620 C C . SER A 1 5 ? 11.378 3.137 0.096 1.00 0.00 191 SER A C 19
ATOM 14621 O O . SER A 1 5 ? 10.185 3.048 0.309 1.00 0.00 191 SER A O 19
ATOM 14629 N N . CYS A 1 6 ? 12.246 2.868 1.033 1.00 0.00 192 CYS A N 19
ATOM 14630 C CA . CYS A 1 6 ? 11.758 2.444 2.381 1.00 0.00 192 CYS A CA 19
ATOM 14631 C C . CYS A 1 6 ? 12.419 3.291 3.479 1.00 0.00 192 CYS A C 19
ATOM 14632 O O . CYS A 1 6 ? 13.308 2.839 4.174 1.00 0.00 192 CYS A O 19
ATOM 14639 N N . PRO A 1 7 ? 11.973 4.509 3.632 1.00 0.00 193 PRO A N 19
ATOM 14640 C CA . PRO A 1 7 ? 12.515 5.456 4.658 1.00 0.00 193 PRO A CA 19
ATOM 14641 C C . PRO A 1 7 ? 12.360 4.928 6.094 1.00 0.00 193 PRO A C 19
ATOM 14642 O O . PRO A 1 7 ? 13.314 4.862 6.845 1.00 0.00 193 PRO A O 19
ATOM 14653 N N . ASN A 1 8 ? 11.167 4.563 6.483 1.00 0.00 194 ASN A N 19
ATOM 14654 C CA . ASN A 1 8 ? 10.954 4.051 7.869 1.00 0.00 194 ASN A CA 19
ATOM 14655 C C . ASN A 1 8 ? 10.786 2.530 7.837 1.00 0.00 194 ASN A C 19
ATOM 14656 O O . ASN A 1 8 ? 10.573 1.897 8.852 1.00 0.00 194 ASN A O 19
ATOM 14667 N N . ASN A 1 9 ? 10.876 1.940 6.679 1.00 0.00 195 ASN A N 19
ATOM 14668 C CA . ASN A 1 9 ? 10.713 0.462 6.582 1.00 0.00 195 ASN A CA 19
ATOM 14669 C C . ASN A 1 9 ? 12.062 -0.233 6.774 1.00 0.00 195 ASN A C 19
ATOM 14670 O O . ASN A 1 9 ? 12.181 -1.430 6.599 1.00 0.00 195 ASN A O 19
ATOM 14681 N N . CYS A 1 10 ? 13.079 0.498 7.135 1.00 0.00 196 CYS A N 19
ATOM 14682 C CA . CYS A 1 10 ? 14.411 -0.136 7.338 1.00 0.00 196 CYS A CA 19
ATOM 14683 C C . CYS A 1 10 ? 14.582 -0.489 8.820 1.00 0.00 196 CYS A C 19
ATOM 14684 O O . CYS A 1 10 ? 14.728 0.378 9.658 1.00 0.00 196 CYS A O 19
ATOM 14691 N N . GLU A 1 11 ? 14.570 -1.754 9.154 1.00 0.00 197 GLU A N 19
ATOM 14692 C CA . GLU A 1 11 ? 14.741 -2.142 10.585 1.00 0.00 197 GLU A CA 19
ATOM 14693 C C . GLU A 1 11 ? 16.143 -1.728 11.041 1.00 0.00 197 GLU A C 19
ATOM 14694 O O . GLU A 1 11 ? 16.343 -1.267 12.148 1.00 0.00 197 GLU A O 19
ATOM 14707 N N . ASN A 1 12 ? 17.108 -1.878 10.179 1.00 0.00 198 ASN A N 19
ATOM 14708 C CA . ASN A 1 12 ? 18.505 -1.488 10.520 1.00 0.00 198 ASN A CA 19
ATOM 14709 C C . ASN A 1 12 ? 19.209 -1.056 9.234 1.00 0.00 198 ASN A C 19
ATOM 14710 O O . ASN A 1 12 ? 20.381 -1.306 9.036 1.00 0.00 198 ASN A O 19
ATOM 14721 N N . GLY A 1 13 ? 18.487 -0.418 8.354 1.00 0.00 199 GLY A N 19
ATOM 14722 C CA . GLY A 1 13 ? 19.086 0.028 7.066 1.00 0.00 199 GLY A CA 19
ATOM 14723 C C . GLY A 1 13 ? 18.702 -0.962 5.963 1.00 0.00 199 GLY 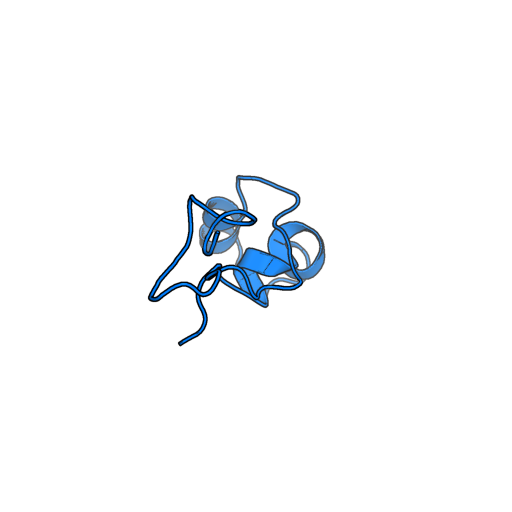A C 19
ATOM 14724 O O . GLY A 1 13 ? 19.066 -0.803 4.815 1.00 0.00 199 GLY A O 19
ATOM 14728 N N . LEU A 1 14 ? 17.963 -1.983 6.310 1.00 0.00 200 LEU A N 19
ATOM 14729 C CA . LEU A 1 14 ? 17.544 -2.990 5.294 1.00 0.00 200 LEU A CA 19
ATOM 14730 C C . LEU A 1 14 ? 16.020 -2.969 5.158 1.00 0.00 200 LEU A C 19
ATOM 14731 O O . LEU A 1 14 ? 15.306 -3.053 6.137 1.00 0.00 200 LEU A O 19
ATOM 14747 N N . CYS A 1 15 ? 15.514 -2.873 3.961 1.00 0.00 201 CYS A N 19
ATOM 14748 C CA . CYS A 1 15 ? 14.034 -2.862 3.787 1.00 0.00 201 CYS A CA 19
ATOM 14749 C C . CYS A 1 15 ? 13.508 -4.287 3.965 1.00 0.00 201 CYS A C 19
ATOM 14750 O O . CYS A 1 15 ? 13.923 -5.201 3.280 1.00 0.00 201 CYS A O 19
ATOM 14757 N N . THR A 1 16 ? 12.607 -4.488 4.885 1.00 0.00 202 THR A N 19
ATOM 14758 C CA . THR A 1 16 ? 12.068 -5.860 5.109 1.00 0.00 202 THR A CA 19
ATOM 14759 C C . THR A 1 16 ? 10.676 -5.982 4.487 1.00 0.00 202 THR A C 19
ATOM 14760 O O . THR A 1 16 ? 10.110 -7.055 4.422 1.00 0.00 202 THR A O 19
ATOM 14771 N N . ASN A 1 17 ? 10.117 -4.895 4.033 1.00 0.00 203 ASN A N 19
ATOM 14772 C CA . ASN A 1 17 ? 8.760 -4.954 3.420 1.00 0.00 203 ASN A CA 19
ATOM 14773 C C . ASN A 1 17 ? 8.860 -4.739 1.911 1.00 0.00 203 ASN A C 19
ATOM 14774 O O . ASN A 1 17 ? 9.682 -3.985 1.431 1.00 0.00 203 ASN A O 19
ATOM 14785 N N . SER A 1 18 ? 8.026 -5.402 1.161 1.00 0.00 204 SER A N 19
ATOM 14786 C CA . SER A 1 18 ? 8.065 -5.241 -0.314 1.00 0.00 204 SER A CA 19
ATOM 14787 C C . SER A 1 18 ? 6.706 -5.625 -0.891 1.00 0.00 204 SER A C 19
ATOM 14788 O O . SER A 1 18 ? 6.288 -6.764 -0.817 1.00 0.00 204 SER A O 19
ATOM 14796 N N . CYS A 1 19 ? 6.011 -4.683 -1.461 1.00 0.00 205 CYS A N 19
ATOM 14797 C CA . CYS A 1 19 ? 4.677 -4.989 -2.040 1.00 0.00 205 CYS A CA 19
ATOM 14798 C C . CYS A 1 19 ? 4.692 -4.683 -3.534 1.00 0.00 205 CYS A C 19
ATOM 14799 O O . CYS A 1 19 ? 5.333 -3.756 -3.985 1.00 0.00 205 CYS A O 19
ATOM 14806 N N . ASP A 1 20 ? 3.984 -5.453 -4.306 1.00 0.00 206 ASP A N 19
ATOM 14807 C CA . ASP A 1 20 ? 3.944 -5.210 -5.771 1.00 0.00 206 ASP A CA 19
ATOM 14808 C C . ASP A 1 20 ? 3.367 -3.819 -6.038 1.00 0.00 206 ASP A C 19
ATOM 14809 O O . ASP A 1 20 ? 3.650 -3.206 -7.047 1.00 0.00 206 ASP A O 19
ATOM 14819 N N . PHE A 1 21 ? 2.548 -3.323 -5.150 1.00 0.00 207 PHE A N 19
ATOM 14820 C CA . PHE A 1 21 ? 1.942 -1.980 -5.375 1.00 0.00 207 PHE A CA 19
ATOM 14821 C C . PHE A 1 21 ? 2.620 -0.918 -4.529 1.00 0.00 207 PHE A C 19
ATOM 14822 O O . PHE A 1 21 ? 3.075 -1.165 -3.430 1.00 0.00 207 PHE A O 19
ATOM 14839 N N . GLU A 1 22 ? 2.658 0.279 -5.034 1.00 0.00 208 GLU A N 19
ATOM 14840 C CA . GLU A 1 22 ? 3.266 1.395 -4.274 1.00 0.00 208 GLU A CA 19
ATOM 14841 C C . GLU A 1 22 ? 2.377 2.630 -4.441 1.00 0.00 208 GLU A C 19
ATOM 14842 O O . GLU A 1 22 ? 1.825 2.870 -5.498 1.00 0.00 208 GLU A O 19
ATOM 14855 N N . ASP A 1 23 ? 2.221 3.408 -3.407 1.00 0.00 209 ASP A N 19
ATOM 14856 C CA . ASP A 1 23 ? 1.354 4.613 -3.513 1.00 0.00 209 ASP A CA 19
ATOM 14857 C C . ASP A 1 23 ? 2.098 5.712 -4.270 1.00 0.00 209 ASP A C 19
ATOM 14858 O O . ASP A 1 23 ? 3.054 6.284 -3.783 1.00 0.00 209 ASP A O 19
ATOM 14868 N N . LEU A 1 24 ? 1.65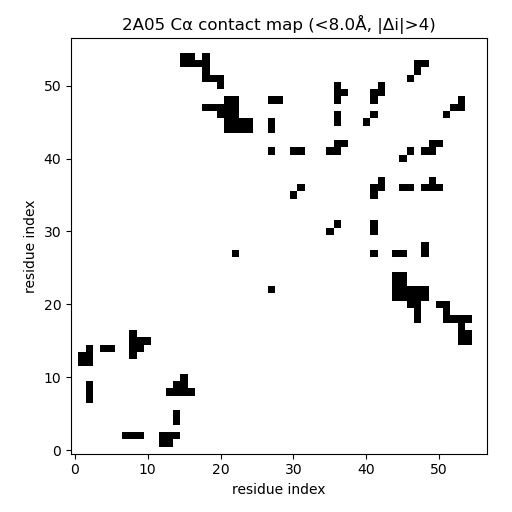5 6.015 -5.455 1.00 0.00 210 LEU A N 19
ATOM 14869 C CA . LEU A 1 24 ? 2.312 7.083 -6.254 1.00 0.00 210 LEU A CA 19
ATOM 14870 C C . LEU A 1 24 ? 2.148 8.420 -5.528 1.00 0.00 210 LEU A C 19
ATOM 14871 O O . LEU A 1 24 ? 2.965 9.311 -5.650 1.00 0.00 210 LEU A O 19
ATOM 14887 N N . LEU A 1 25 ? 1.102 8.555 -4.760 1.00 0.00 211 LEU A N 19
ATOM 14888 C CA . LEU A 1 25 ? 0.887 9.819 -4.003 1.00 0.00 211 LEU A CA 19
ATOM 14889 C C . LEU A 1 25 ? 1.129 9.549 -2.518 1.00 0.00 211 LEU A C 19
ATOM 14890 O O . LEU A 1 25 ? 0.784 8.502 -2.006 1.00 0.00 211 LEU A O 19
ATOM 14906 N N . SER A 1 26 ? 1.720 10.476 -1.824 1.00 0.00 212 SER A N 19
ATOM 14907 C CA . SER A 1 26 ? 1.982 10.260 -0.375 1.00 0.00 212 SER A CA 19
ATOM 14908 C C . SER A 1 26 ? 0.730 10.608 0.428 1.00 0.00 212 SER A C 19
ATOM 14909 O O . SER A 1 26 ? 0.714 10.513 1.639 1.00 0.00 212 SER A O 19
ATOM 14917 N N . ASN A 1 27 ? -0.320 11.005 -0.235 1.00 0.00 213 ASN A N 19
ATOM 14918 C CA . ASN A 1 27 ? -1.571 11.353 0.491 1.00 0.00 213 ASN A CA 19
ATOM 14919 C C . ASN A 1 27 ? -2.668 10.363 0.098 1.00 0.00 213 ASN A C 19
ATOM 14920 O O . ASN A 1 27 ? -3.843 10.671 0.137 1.00 0.00 213 ASN A O 19
ATOM 14931 N N . CYS A 1 28 ? -2.291 9.180 -0.299 1.00 0.00 214 CYS A N 19
ATOM 14932 C CA . CYS A 1 28 ? -3.305 8.174 -0.715 1.00 0.00 214 CYS A CA 19
ATOM 14933 C C . CYS A 1 28 ? -4.286 7.894 0.422 1.00 0.00 214 CYS A C 19
ATOM 14934 O O . CYS A 1 28 ? -5.480 7.822 0.210 1.00 0.00 214 CYS A O 19
ATOM 14941 N N . GLU A 1 29 ? -3.813 7.749 1.624 1.00 0.00 215 GLU A N 19
ATOM 14942 C CA . GLU A 1 29 ? -4.760 7.494 2.737 1.00 0.00 215 GLU A CA 19
ATOM 14943 C C . GLU A 1 29 ? -5.725 8.674 2.803 1.00 0.00 215 GLU A C 19
ATOM 14944 O O . GLU A 1 29 ? -6.902 8.522 3.060 1.00 0.00 215 GLU A O 19
ATOM 14957 N N . SER A 1 30 ? -5.225 9.855 2.554 1.00 0.00 216 SER A N 19
ATOM 14958 C CA . SER A 1 30 ? -6.096 11.061 2.578 1.00 0.00 216 SER A CA 19
ATOM 14959 C C . SER A 1 30 ? -7.129 10.957 1.454 1.00 0.00 216 SER A C 19
ATOM 14960 O O . SER A 1 30 ? -8.296 11.233 1.641 1.00 0.00 216 SER A O 19
ATOM 14968 N N . LEU A 1 31 ? -6.700 10.557 0.286 1.00 0.00 217 LEU A N 19
ATOM 14969 C CA . LEU A 1 31 ? -7.648 10.429 -0.857 1.00 0.00 217 LEU A CA 19
ATOM 14970 C C . LEU A 1 31 ? -8.647 9.307 -0.568 1.00 0.00 217 LEU A C 19
ATOM 14971 O O . LEU A 1 31 ? -9.810 9.398 -0.907 1.00 0.00 217 LEU A O 19
ATOM 14987 N N . LYS A 1 32 ? -8.201 8.249 0.056 1.00 0.00 218 LYS A N 19
ATOM 14988 C CA . LYS A 1 32 ? -9.126 7.122 0.366 1.00 0.00 218 LYS A CA 19
ATOM 14989 C C . LYS A 1 32 ? -10.275 7.646 1.228 1.00 0.00 218 LYS A C 19
ATOM 14990 O O . LYS A 1 32 ? -11.433 7.411 0.950 1.00 0.00 218 LYS A O 19
ATOM 15009 N N . THR A 1 33 ? -9.956 8.358 2.274 1.00 0.00 219 THR A N 19
ATOM 15010 C CA . THR A 1 33 ? -11.020 8.900 3.161 1.00 0.00 219 THR A CA 19
ATOM 15011 C C . THR A 1 33 ? -11.807 9.995 2.435 1.00 0.00 219 THR A C 19
ATOM 15012 O O . THR A 1 33 ? -13.001 10.129 2.607 1.00 0.00 219 THR A O 19
ATOM 15023 N N . SER A 1 34 ? -11.152 10.791 1.631 1.00 0.00 220 SER A N 19
ATOM 15024 C CA . SER A 1 34 ? -11.875 11.881 0.909 1.00 0.00 220 SER A CA 19
ATOM 15025 C C . SER A 1 34 ? -12.447 11.343 -0.402 1.00 0.00 220 SER A C 19
ATOM 15026 O O . SER A 1 34 ? -13.272 11.971 -1.036 1.00 0.00 220 SER A O 19
ATOM 15034 N N . ALA A 1 35 ? -12.014 10.187 -0.816 1.00 0.00 221 ALA A N 19
ATOM 15035 C CA . ALA A 1 35 ? -12.528 9.608 -2.086 1.00 0.00 221 ALA A CA 19
ATOM 15036 C C . ALA A 1 35 ? -12.987 8.172 -1.833 1.00 0.00 221 ALA A C 19
ATOM 15037 O O . ALA A 1 35 ? -14.154 7.910 -1.622 1.00 0.00 221 ALA A O 19
ATOM 15044 N N . GLY A 1 36 ? -12.079 7.238 -1.850 1.00 0.00 222 GLY A N 19
ATOM 15045 C CA . GLY A 1 36 ? -12.470 5.824 -1.605 1.00 0.00 222 GLY A CA 19
ATOM 15046 C C . GLY A 1 36 ? -11.543 4.895 -2.386 1.00 0.00 222 GLY A C 19
ATOM 15047 O O . GLY A 1 36 ? -11.014 5.252 -3.418 1.00 0.00 222 GLY A O 19
ATOM 15051 N N . CYS A 1 37 ? -11.347 3.704 -1.900 1.00 0.00 223 CYS A N 19
ATOM 15052 C CA . CYS A 1 37 ? -10.462 2.745 -2.609 1.00 0.00 223 CYS A CA 19
ATOM 15053 C C . CYS A 1 37 ? -11.171 2.219 -3.854 1.00 0.00 223 CYS A C 19
ATOM 15054 O O . CYS A 1 37 ? -10.588 2.117 -4.915 1.00 0.00 223 CYS A O 19
ATOM 15061 N N . LYS A 1 38 ? -12.427 1.896 -3.739 1.00 0.00 224 LYS A N 19
ATOM 15062 C CA . LYS A 1 38 ? -13.169 1.390 -4.922 1.00 0.00 224 LYS A CA 19
ATOM 15063 C C . LYS A 1 38 ? -13.508 2.577 -5.823 1.00 0.00 224 LYS A C 19
ATOM 15064 O O . LYS A 1 38 ? -14.243 2.457 -6.781 1.00 0.00 224 LYS A O 19
ATOM 15083 N N . HIS A 1 39 ? -12.974 3.727 -5.513 1.00 0.00 225 HIS A N 19
ATOM 15084 C CA . HIS A 1 39 ? -13.259 4.929 -6.339 1.00 0.00 225 HIS A CA 19
ATOM 15085 C C . HIS A 1 39 ? -12.799 4.692 -7.781 1.00 0.00 225 HIS A C 19
ATOM 15086 O O . HIS A 1 39 ? -13.548 4.894 -8.712 1.00 0.00 225 HIS A O 19
ATOM 15101 N N . GLU A 1 40 ? -11.568 4.274 -7.947 1.00 0.00 226 GLU A N 19
ATOM 15102 C CA . GLU A 1 40 ? -10.997 4.016 -9.309 1.00 0.00 226 GLU A CA 19
ATOM 15103 C C . GLU A 1 40 ? -9.657 4.741 -9.427 1.00 0.00 226 GLU A C 19
ATOM 15104 O O . GLU A 1 40 ? -8.642 4.146 -9.733 1.00 0.00 226 GLU A O 19
ATOM 15117 N N . LEU A 1 41 ? -9.645 6.024 -9.188 1.00 0.00 227 LEU A N 19
ATOM 15118 C CA . LEU A 1 41 ? -8.370 6.785 -9.287 1.00 0.00 227 LEU A CA 19
ATOM 15119 C C . LEU A 1 41 ? -7.349 6.192 -8.318 1.00 0.00 227 LEU A C 19
ATOM 15120 O O . LEU A 1 41 ? -6.189 6.055 -8.640 1.00 0.00 227 LEU A O 19
ATOM 15136 N N . LEU A 1 42 ? -7.772 5.812 -7.143 1.00 0.00 228 LEU A N 19
ATOM 15137 C CA . LEU A 1 42 ? -6.821 5.199 -6.178 1.00 0.00 228 LEU A CA 19
ATOM 15138 C C . LEU A 1 42 ? -6.302 3.905 -6.784 1.00 0.00 228 LEU A C 19
ATOM 15139 O O . LEU A 1 42 ? -5.257 3.398 -6.422 1.00 0.00 228 LEU A O 19
ATOM 15155 N N . LYS A 1 43 ? -7.050 3.361 -7.695 1.00 0.00 229 LYS A N 19
ATOM 15156 C CA . LYS A 1 43 ? -6.650 2.088 -8.337 1.00 0.00 229 LYS A CA 19
ATOM 15157 C C . LYS A 1 43 ? -5.471 2.305 -9.290 1.00 0.00 229 LYS A C 19
ATOM 15158 O O . LYS A 1 43 ? -4.964 1.366 -9.865 1.00 0.00 229 LYS A O 19
ATOM 15177 N N . THR A 1 44 ? -5.040 3.524 -9.495 1.00 0.00 230 THR A N 19
ATOM 15178 C CA . THR A 1 44 ? -3.907 3.734 -10.445 1.00 0.00 230 THR A CA 19
ATOM 15179 C C . THR A 1 44 ? -2.697 4.359 -9.738 1.00 0.00 230 THR A C 19
ATOM 15180 O O . THR A 1 44 ? -1.568 4.088 -10.097 1.00 0.00 230 THR A O 19
ATOM 15191 N N . LYS A 1 45 ? -2.902 5.174 -8.736 1.00 0.00 231 LYS A N 19
ATOM 15192 C CA . LYS A 1 45 ? -1.730 5.773 -8.027 1.00 0.00 231 LYS A CA 19
ATOM 15193 C C . LYS A 1 45 ? -1.728 5.288 -6.575 1.00 0.00 231 LYS A C 19
ATOM 15194 O O . LYS A 1 45 ? -0.700 5.231 -5.929 1.00 0.00 231 LYS A O 19
ATOM 15213 N N . CYS A 1 46 ? -2.874 4.932 -6.063 1.00 0.00 232 CYS A N 19
ATOM 15214 C CA . CYS A 1 46 ? -2.950 4.445 -4.657 1.00 0.00 232 CYS A CA 19
ATOM 15215 C C . CYS A 1 46 ? -3.172 2.930 -4.647 1.00 0.00 232 CYS A C 19
ATOM 15216 O O . CYS A 1 46 ? -3.669 2.370 -3.692 1.00 0.00 232 CYS A O 19
ATOM 15223 N N . GLN A 1 47 ? -2.821 2.268 -5.711 1.00 0.00 233 GLN A N 19
ATOM 15224 C CA . GLN A 1 47 ? -3.027 0.792 -5.780 1.00 0.00 233 GLN A CA 19
ATOM 15225 C C . GLN A 1 47 ? -2.508 0.110 -4.515 1.00 0.00 233 GLN A C 19
ATOM 15226 O O . GLN A 1 47 ? -3.085 -0.849 -4.045 1.00 0.00 233 GLN A O 19
ATOM 15240 N N . ALA A 1 48 ? -1.426 0.576 -3.959 1.00 0.00 234 ALA A N 19
ATOM 15241 C CA . ALA A 1 48 ? -0.895 -0.081 -2.732 1.00 0.00 234 ALA A CA 19
ATOM 15242 C C . ALA A 1 48 ? -1.766 0.273 -1.531 1.00 0.00 234 ALA A C 19
ATOM 15243 O O . ALA A 1 48 ? -1.991 -0.539 -0.656 1.00 0.00 234 ALA A O 19
ATOM 15250 N N . THR A 1 49 ? -2.257 1.475 -1.476 1.00 0.00 235 THR A N 19
ATOM 15251 C CA . THR A 1 49 ? -3.110 1.873 -0.329 1.00 0.00 235 THR A CA 19
ATOM 15252 C C . THR A 1 49 ? -4.396 1.045 -0.351 1.00 0.00 235 THR A C 19
ATOM 15253 O O . THR A 1 49 ? -5.056 0.876 0.655 1.00 0.00 235 THR A O 19
ATOM 15264 N N . CYS A 1 50 ? -4.759 0.533 -1.497 1.00 0.00 236 CYS A N 19
ATOM 15265 C CA . CYS A 1 50 ? -6.008 -0.278 -1.590 1.00 0.00 236 CYS A CA 19
ATOM 15266 C C . CYS A 1 50 ? -5.682 -1.754 -1.849 1.00 0.00 236 CYS A C 19
ATOM 15267 O O . CYS A 1 50 ? -6.009 -2.617 -1.060 1.00 0.00 236 CYS A O 19
ATOM 15274 N N . LEU A 1 51 ? -5.061 -2.056 -2.957 1.00 0.00 237 LEU A N 19
ATOM 15275 C CA . LEU A 1 51 ? -4.741 -3.480 -3.273 1.00 0.00 237 LEU A CA 19
ATOM 15276 C C . LEU A 1 51 ? -3.766 -4.047 -2.239 1.00 0.00 237 LEU A C 19
ATOM 15277 O O . LEU A 1 51 ? -3.805 -5.216 -1.913 1.00 0.00 237 LEU A O 19
ATOM 15293 N N . CYS A 1 52 ? -2.894 -3.230 -1.717 1.00 0.00 238 CYS A N 19
ATOM 15294 C CA . CYS A 1 52 ? -1.926 -3.726 -0.698 1.00 0.00 238 CYS A CA 19
ATOM 15295 C C . CYS A 1 52 ? -2.364 -3.220 0.677 1.00 0.00 238 CYS A C 19
ATOM 15296 O O . CYS A 1 52 ? -2.238 -2.052 0.986 1.00 0.00 238 CYS A O 19
ATOM 15303 N N . GLU A 1 53 ? -2.892 -4.083 1.503 1.00 0.00 239 GLU A N 19
ATOM 15304 C CA . GLU A 1 53 ? -3.351 -3.634 2.847 1.00 0.00 239 GLU A CA 19
ATOM 15305 C C . GLU A 1 53 ? -3.239 -4.786 3.848 1.00 0.00 239 GLU A C 19
ATOM 15306 O O . GLU A 1 53 ? -2.161 -5.172 4.255 1.00 0.00 239 GLU A O 19
ATOM 15319 N N . ASP A 1 54 ? -4.356 -5.330 4.249 1.00 0.00 240 ASP A N 19
ATOM 15320 C CA . ASP A 1 54 ? -4.350 -6.452 5.228 1.00 0.00 240 ASP A CA 19
ATOM 15321 C C . ASP A 1 54 ? -4.091 -7.775 4.496 1.00 0.00 240 ASP A C 19
ATOM 15322 O O . ASP A 1 54 ? -4.382 -8.841 5.002 1.00 0.00 240 ASP A O 19
ATOM 15332 N N . LYS A 1 55 ? -3.535 -7.717 3.314 1.00 0.00 241 LYS A N 19
ATOM 15333 C CA . LYS A 1 55 ? -3.242 -8.972 2.566 1.00 0.00 241 LYS A CA 19
ATOM 15334 C C . LYS A 1 55 ? -1.763 -9.301 2.749 1.00 0.00 241 LYS A C 19
ATOM 15335 O O . LYS A 1 55 ? -0.904 -8.469 2.537 1.00 0.00 241 LYS A O 19
ATOM 15354 N N . ILE A 1 56 ? -1.448 -10.498 3.158 1.00 0.00 242 ILE A N 19
ATOM 15355 C CA . ILE A 1 56 ? -0.017 -10.844 3.367 1.00 0.00 242 ILE A CA 19
ATOM 15356 C C . ILE A 1 56 ? 0.547 -11.507 2.109 1.00 0.00 242 ILE A C 19
ATOM 15357 O O . ILE A 1 56 ? -0.072 -12.365 1.510 1.00 0.00 242 ILE A O 19
ATOM 15373 N N . HIS A 1 57 ? 1.723 -11.106 1.707 1.00 0.00 243 HIS A N 19
ATOM 15374 C CA . HIS A 1 57 ? 2.347 -11.696 0.490 1.00 0.00 243 HIS A CA 19
ATOM 15375 C C . HIS A 1 57 ? 3.767 -12.157 0.821 1.00 0.00 243 HIS A C 19
ATOM 15376 O O . HIS A 1 57 ? 4.219 -12.029 1.956 1.00 0.00 243 HIS A O 19
ATOM 15391 N N . GLY A 1 1 ? 17.075 4.886 -7.356 1.00 0.00 187 GLY A N 20
ATOM 15392 C CA . GLY A 1 1 ? 16.995 5.649 -6.079 1.00 0.00 187 GLY A CA 20
ATOM 15393 C C . GLY A 1 1 ? 18.223 5.339 -5.220 1.00 0.00 187 GLY A C 20
ATOM 15394 O O . GLY A 1 1 ? 19.244 4.902 -5.715 1.00 0.00 187 GLY A O 20
ATOM 15397 N N . SER A 1 2 ? 18.136 5.558 -3.936 1.00 0.00 188 SER A N 20
ATOM 15398 C CA . SER A 1 2 ? 19.303 5.271 -3.055 1.00 0.00 188 SER A CA 20
ATOM 15399 C C . SER A 1 2 ? 19.318 3.783 -2.707 1.00 0.00 188 SER A C 20
ATOM 15400 O O . SER A 1 2 ? 20.216 3.298 -2.047 1.00 0.00 188 SER A O 20
ATOM 15408 N N . CYS A 1 3 ? 18.334 3.051 -3.153 1.00 0.00 189 CYS A N 20
ATOM 15409 C CA . CYS A 1 3 ? 18.297 1.592 -2.855 1.00 0.00 189 CYS A CA 20
ATOM 15410 C C . CYS A 1 3 ? 19.517 0.922 -3.491 1.00 0.00 189 CYS A C 20
ATOM 15411 O O . CYS A 1 3 ? 20.017 -0.073 -3.005 1.00 0.00 189 CYS A O 20
ATOM 15418 N N . ALA A 1 4 ? 20.003 1.468 -4.571 1.00 0.00 190 ALA A N 20
ATOM 15419 C CA . ALA A 1 4 ? 21.194 0.875 -5.240 1.00 0.00 190 ALA A CA 20
ATOM 15420 C C . ALA A 1 4 ? 20.866 -0.535 -5.745 1.00 0.00 190 ALA A C 20
ATOM 15421 O O . ALA A 1 4 ? 20.610 -0.739 -6.914 1.00 0.00 190 ALA A O 20
ATOM 15428 N N . SER A 1 5 ? 20.889 -1.511 -4.878 1.00 0.00 191 SER A N 20
ATOM 15429 C CA . SER A 1 5 ? 20.595 -2.907 -5.313 1.00 0.00 191 SER A CA 20
ATOM 15430 C C . SER A 1 5 ? 19.179 -2.999 -5.893 1.00 0.00 191 SER A C 20
ATOM 15431 O O . SER A 1 5 ? 18.937 -3.729 -6.833 1.00 0.00 191 SER A O 20
ATOM 15439 N N . CYS A 1 6 ? 18.241 -2.278 -5.339 1.00 0.00 192 CYS A N 20
ATOM 15440 C CA . CYS A 1 6 ? 16.844 -2.344 -5.864 1.00 0.00 192 CYS A CA 20
ATOM 15441 C C . CYS A 1 6 ? 16.286 -0.929 -6.058 1.00 0.00 192 CYS A C 20
ATOM 15442 O O . CYS A 1 6 ? 15.529 -0.440 -5.244 1.00 0.00 192 CYS A O 20
ATOM 15449 N N . PRO A 1 7 ? 16.658 -0.276 -7.129 1.00 0.00 193 PRO A N 20
ATOM 15450 C CA . PRO A 1 7 ? 16.182 1.105 -7.432 1.00 0.00 193 PRO A CA 20
ATOM 15451 C C . PRO A 1 7 ? 14.697 1.146 -7.804 1.00 0.00 193 PRO A C 20
ATOM 15452 O O . PRO A 1 7 ? 14.083 2.194 -7.826 1.00 0.00 193 PRO A O 20
ATOM 15463 N N . ASN A 1 8 ? 14.116 0.015 -8.104 1.00 0.00 194 ASN A N 20
ATOM 15464 C CA . ASN A 1 8 ? 12.674 -0.006 -8.485 1.00 0.00 194 ASN A CA 20
ATOM 15465 C C . ASN A 1 8 ? 11.803 -0.208 -7.241 1.00 0.00 194 ASN A C 20
ATOM 15466 O O . ASN A 1 8 ? 10.604 -0.378 -7.335 1.00 0.00 194 ASN A O 20
ATOM 15477 N N . ASN A 1 9 ? 12.390 -0.190 -6.076 1.00 0.00 195 ASN A N 20
ATOM 15478 C CA . ASN A 1 9 ? 11.582 -0.375 -4.838 1.00 0.00 195 ASN A CA 20
ATOM 15479 C C . ASN A 1 9 ? 12.180 0.469 -3.712 1.00 0.00 195 ASN A C 20
ATOM 15480 O O . ASN A 1 9 ? 13.179 0.112 -3.117 1.00 0.00 195 ASN A O 20
ATOM 15491 N N . CYS A 1 10 ? 11.580 1.589 -3.416 1.00 0.00 196 CYS A N 20
ATOM 15492 C CA . CYS A 1 10 ? 12.117 2.457 -2.331 1.00 0.00 196 CYS A CA 20
ATOM 15493 C C . CYS A 1 10 ? 10.985 3.307 -1.744 1.00 0.00 196 CYS A C 20
ATOM 15494 O O . CYS A 1 10 ? 10.683 4.375 -2.238 1.00 0.00 196 CYS A O 20
ATOM 15501 N N . GLU A 1 11 ? 10.365 2.853 -0.688 1.00 0.00 197 GLU A N 20
ATOM 15502 C CA . GLU A 1 11 ? 9.266 3.653 -0.076 1.00 0.00 197 GLU A CA 20
ATOM 15503 C C . GLU A 1 11 ? 9.828 5.008 0.357 1.00 0.00 197 GLU A C 20
ATOM 15504 O O . GLU A 1 11 ? 9.192 6.035 0.220 1.00 0.00 197 GLU A O 20
ATOM 15517 N N . ASN A 1 12 ? 11.025 5.010 0.868 1.00 0.00 198 ASN A N 20
ATOM 15518 C CA . ASN A 1 12 ? 11.665 6.280 1.308 1.00 0.00 198 ASN A CA 20
ATOM 15519 C C . ASN A 1 12 ? 13.178 6.119 1.191 1.00 0.00 198 ASN A C 20
ATOM 15520 O O . ASN A 1 12 ? 13.937 6.628 1.993 1.00 0.00 198 ASN A O 20
ATOM 15531 N N . GLY A 1 13 ? 13.616 5.391 0.201 1.00 0.00 199 GLY A N 20
ATOM 15532 C CA . GLY A 1 13 ? 15.075 5.158 0.024 1.00 0.00 199 GLY A CA 20
ATOM 15533 C C . GLY A 1 13 ? 15.420 3.791 0.613 1.00 0.00 199 GLY A C 20
ATOM 15534 O O . GLY A 1 13 ? 16.533 3.319 0.513 1.00 0.00 199 GLY A O 20
ATOM 15538 N N . LEU A 1 14 ? 14.460 3.154 1.226 1.00 0.00 200 LEU A N 20
ATOM 15539 C CA . LEU A 1 14 ? 14.705 1.815 1.824 1.00 0.00 200 LEU A CA 20
ATOM 15540 C C . LEU A 1 14 ? 14.016 0.746 0.973 1.00 0.00 200 LEU A C 20
ATOM 15541 O O . LEU A 1 14 ? 12.921 0.940 0.486 1.00 0.00 200 LEU A O 20
ATOM 15557 N N . CYS A 1 15 ? 14.646 -0.382 0.792 1.00 0.00 201 CYS A N 20
ATOM 15558 C CA . CYS A 1 15 ? 14.020 -1.457 -0.028 1.00 0.00 201 CYS A CA 20
ATOM 15559 C C . CYS A 1 15 ? 12.946 -2.165 0.798 1.00 0.00 201 CYS A C 20
ATOM 15560 O O . CYS A 1 15 ? 13.243 -2.900 1.717 1.00 0.00 201 CYS A O 20
ATOM 15567 N N . THR A 1 16 ? 11.701 -1.951 0.474 1.00 0.00 202 THR A N 20
ATOM 15568 C CA . THR A 1 16 ? 10.610 -2.614 1.237 1.00 0.00 202 THR A CA 20
ATOM 15569 C C . THR A 1 16 ? 9.940 -3.660 0.348 1.00 0.00 202 THR A C 20
ATOM 15570 O O . THR A 1 16 ? 9.432 -3.354 -0.712 1.00 0.00 202 THR A O 20
ATOM 15581 N N . ASN A 1 17 ? 9.929 -4.891 0.771 1.00 0.00 203 ASN A N 20
ATOM 15582 C CA . ASN A 1 17 ? 9.283 -5.950 -0.054 1.00 0.00 203 ASN A CA 20
ATOM 15583 C C . ASN A 1 17 ? 7.805 -6.040 0.322 1.00 0.00 203 ASN A C 20
ATOM 15584 O O . ASN A 1 17 ? 7.070 -6.859 -0.194 1.00 0.00 203 ASN A O 20
ATOM 15595 N N . SER A 1 18 ? 7.366 -5.201 1.218 1.00 0.00 204 SER A N 20
ATOM 15596 C CA . SER A 1 18 ? 5.937 -5.229 1.632 1.00 0.00 204 SER A CA 20
ATOM 15597 C C . SER A 1 18 ? 5.093 -4.477 0.602 1.00 0.00 204 SER A C 20
ATOM 15598 O O . SER A 1 18 ? 5.587 -3.639 -0.127 1.00 0.00 204 SER A O 20
ATOM 15606 N N . CYS A 1 19 ? 3.821 -4.759 0.543 1.00 0.00 205 CYS A N 20
ATOM 15607 C CA . CYS A 1 19 ? 2.949 -4.051 -0.432 1.00 0.00 205 CYS A CA 20
ATOM 15608 C C . CYS A 1 19 ? 3.460 -4.290 -1.854 1.00 0.00 205 CYS A C 20
ATOM 15609 O O . CYS A 1 19 ? 4.395 -3.657 -2.303 1.00 0.00 205 CYS A O 20
ATOM 15616 N N . ASP A 1 20 ? 2.849 -5.194 -2.568 1.00 0.00 206 ASP A N 20
ATOM 15617 C CA . ASP A 1 20 ? 3.292 -5.468 -3.964 1.00 0.00 206 ASP A CA 20
ATOM 15618 C C . ASP A 1 20 ? 3.182 -4.179 -4.782 1.00 0.00 206 ASP A C 20
ATOM 15619 O O . ASP A 1 20 ? 3.904 -3.973 -5.737 1.00 0.00 206 ASP A O 20
ATOM 15629 N N . PHE A 1 21 ? 2.274 -3.318 -4.416 1.00 0.00 207 PHE A N 20
ATOM 15630 C CA . PHE A 1 21 ? 2.096 -2.043 -5.167 1.00 0.00 207 PHE A CA 20
ATOM 15631 C C . PHE A 1 21 ? 2.753 -0.891 -4.415 1.00 0.00 207 PHE A C 20
ATOM 15632 O O . PHE A 1 21 ? 3.159 -1.018 -3.276 1.00 0.00 207 PHE A O 20
ATOM 15649 N N . GLU A 1 22 ? 2.833 0.245 -5.049 1.00 0.00 208 GLU A N 20
ATOM 15650 C CA . GLU A 1 22 ? 3.427 1.436 -4.390 1.00 0.00 208 GLU A CA 20
ATOM 15651 C C . GLU A 1 22 ? 2.468 2.613 -4.570 1.00 0.00 208 GLU A C 20
ATOM 15652 O O . GLU A 1 22 ? 1.956 2.847 -5.647 1.00 0.00 208 GLU A O 20
ATOM 15665 N N . ASP A 1 23 ? 2.213 3.357 -3.532 1.00 0.00 209 ASP A N 20
ATOM 15666 C CA . ASP A 1 23 ? 1.281 4.508 -3.667 1.00 0.00 209 ASP A CA 20
ATOM 15667 C C . ASP A 1 23 ? 1.976 5.632 -4.429 1.00 0.00 209 ASP A C 20
ATOM 15668 O O . ASP A 1 23 ? 2.909 6.241 -3.945 1.00 0.00 209 ASP A O 20
ATOM 15678 N N . LEU A 1 24 ? 1.526 5.915 -5.618 1.00 0.00 210 LEU A N 20
ATOM 15679 C CA . LEU A 1 24 ? 2.158 7.003 -6.407 1.00 0.00 210 LEU A CA 20
ATOM 15680 C C . LEU A 1 24 ? 2.045 8.317 -5.627 1.00 0.00 210 LEU A C 20
ATOM 15681 O O . LEU A 1 24 ? 2.850 9.213 -5.783 1.00 0.00 210 LEU A O 20
ATOM 15697 N N . LEU A 1 25 ? 1.051 8.436 -4.783 1.00 0.00 211 LEU A N 20
ATOM 15698 C CA . LEU A 1 25 ? 0.889 9.689 -3.989 1.00 0.00 211 LEU A CA 20
ATOM 15699 C C . LEU A 1 25 ? 1.150 9.403 -2.505 1.00 0.00 211 LEU A C 20
ATOM 15700 O O . LEU A 1 25 ? 0.811 8.353 -1.997 1.00 0.00 211 LEU A O 20
ATOM 15716 N N . SER A 1 26 ? 1.747 10.333 -1.808 1.00 0.00 212 SER A N 20
ATOM 15717 C CA . SER A 1 26 ? 2.027 10.121 -0.358 1.00 0.00 212 SER A CA 20
ATOM 15718 C C . SER A 1 26 ? 0.775 10.450 0.456 1.00 0.00 212 SER A C 20
ATOM 15719 O O . SER A 1 26 ? 0.759 10.328 1.665 1.00 0.00 212 SER A O 20
ATOM 15727 N N . ASN A 1 27 ? -0.273 10.873 -0.196 1.00 0.00 213 ASN A N 20
ATOM 15728 C CA . ASN A 1 27 ? -1.523 11.211 0.538 1.00 0.00 213 ASN A CA 20
ATOM 15729 C C . ASN A 1 27 ? -2.646 10.271 0.095 1.00 0.00 213 ASN A C 20
ATOM 15730 O O . ASN A 1 27 ? -3.812 10.605 0.164 1.00 0.00 213 ASN A O 20
ATOM 15741 N N . CYS A 1 28 ? -2.302 9.100 -0.365 1.00 0.00 214 CYS A N 20
ATOM 15742 C CA . CYS A 1 28 ? -3.348 8.141 -0.821 1.00 0.00 214 CYS A CA 20
ATOM 15743 C C . CYS A 1 28 ? -4.336 7.860 0.308 1.00 0.00 214 CYS A C 20
ATOM 15744 O O . CYS A 1 28 ? -5.534 7.866 0.107 1.00 0.00 214 CYS A O 20
ATOM 15751 N N . GLU A 1 29 ? -3.856 7.622 1.495 1.00 0.00 215 GLU A N 20
ATOM 15752 C CA . GLU A 1 29 ? -4.797 7.353 2.612 1.00 0.00 215 GLU A CA 20
ATOM 15753 C C . GLU A 1 29 ? -5.705 8.571 2.772 1.00 0.00 215 GLU A C 20
ATOM 15754 O O . GLU A 1 29 ? -6.883 8.451 3.042 1.00 0.00 215 GLU A O 20
ATOM 15767 N N . SER A 1 30 ? -5.165 9.746 2.584 1.00 0.00 216 SER A N 20
ATOM 15768 C CA . SER A 1 30 ? -6.001 10.973 2.698 1.00 0.00 216 SER A CA 20
ATOM 15769 C C . SER A 1 30 ? -7.092 10.914 1.630 1.00 0.00 216 SER A C 20
ATOM 15770 O O . SER A 1 30 ? -8.248 11.179 1.889 1.00 0.00 216 SER A O 20
ATOM 15778 N N . LEU A 1 31 ? -6.727 10.545 0.430 1.00 0.00 217 LEU A N 20
ATOM 15779 C CA . LEU A 1 31 ? -7.738 10.440 -0.658 1.00 0.00 217 LEU A CA 20
ATOM 15780 C C . LEU A 1 31 ? -8.700 9.307 -0.314 1.00 0.00 217 LEU A C 20
ATOM 15781 O O . LEU A 1 31 ? -9.868 9.342 -0.641 1.00 0.00 217 LEU A O 20
ATOM 15797 N N . LYS A 1 32 ? -8.204 8.296 0.345 1.00 0.00 218 LYS A N 20
ATOM 15798 C CA . LYS A 1 32 ? -9.067 7.145 0.719 1.00 0.00 218 LYS A CA 20
ATOM 15799 C C . LYS A 1 32 ? -10.261 7.645 1.526 1.00 0.00 218 LYS A C 20
ATOM 15800 O O . LYS A 1 32 ? -11.400 7.364 1.209 1.00 0.00 218 LYS A O 20
ATOM 15819 N N . THR A 1 33 ? -10.011 8.393 2.560 1.00 0.00 219 THR A N 20
ATOM 15820 C CA . THR A 1 33 ? -11.130 8.922 3.384 1.00 0.00 219 THR A CA 20
ATOM 15821 C C . THR A 1 33 ? -11.937 9.939 2.567 1.00 0.00 219 THR A C 20
ATOM 15822 O O . THR A 1 33 ? -13.144 10.017 2.675 1.00 0.00 219 THR A O 20
ATOM 15833 N N . SER A 1 34 ? -11.281 10.720 1.750 1.00 0.00 220 SER A N 20
ATOM 15834 C CA . SER A 1 34 ? -12.010 11.728 0.930 1.00 0.00 220 SER A CA 20
ATOM 15835 C C . SER A 1 34 ? -12.673 11.040 -0.265 1.00 0.00 220 SER A C 20
ATOM 15836 O O . SER A 1 34 ? -13.735 11.429 -0.710 1.00 0.00 220 SER A O 20
ATOM 15844 N N . ALA A 1 35 ? -12.052 10.019 -0.788 1.00 0.00 221 ALA A N 20
ATOM 15845 C CA . ALA A 1 35 ? -12.638 9.304 -1.956 1.00 0.00 221 ALA A CA 20
ATOM 15846 C C . ALA A 1 35 ? -12.892 7.843 -1.584 1.00 0.00 221 ALA A C 20
ATOM 15847 O O . ALA A 1 35 ? -13.979 7.468 -1.190 1.00 0.00 221 ALA A O 20
ATOM 15854 N N . GLY A 1 36 ? -11.892 7.014 -1.705 1.00 0.00 222 GLY A N 20
ATOM 15855 C CA . GLY A 1 36 ? -12.068 5.577 -1.358 1.00 0.00 222 GLY A CA 20
ATOM 15856 C C . GLY A 1 36 ? -11.149 4.728 -2.238 1.00 0.00 222 GLY A C 20
ATOM 15857 O O . GLY A 1 36 ? -11.000 4.977 -3.418 1.00 0.00 222 GLY A O 20
ATOM 15861 N N . CYS A 1 37 ? -10.531 3.729 -1.675 1.00 0.00 223 CYS A N 20
ATOM 15862 C CA . CYS A 1 37 ? -9.620 2.867 -2.477 1.00 0.00 223 CYS A CA 20
ATOM 15863 C C . CYS A 1 37 ? -10.405 2.205 -3.610 1.00 0.00 223 CYS A C 20
ATOM 15864 O O . CYS A 1 37 ? -9.911 2.040 -4.709 1.00 0.00 223 CYS A O 20
ATOM 15871 N N . LYS A 1 38 ? -11.627 1.834 -3.356 1.00 0.00 224 LYS A N 20
ATOM 15872 C CA . LYS A 1 38 ? -12.449 1.194 -4.419 1.00 0.00 224 LYS A CA 20
ATOM 15873 C C . LYS A 1 38 ? -12.585 2.163 -5.595 1.00 0.00 224 LYS A C 20
ATOM 15874 O O . LYS A 1 38 ? -12.830 1.766 -6.717 1.00 0.00 224 LYS A O 20
ATOM 15893 N N . HIS A 1 39 ? -12.431 3.435 -5.341 1.00 0.00 225 HIS A N 20
ATOM 15894 C CA . HIS A 1 39 ? -12.554 4.440 -6.433 1.00 0.00 225 HIS A CA 20
ATOM 15895 C C . HIS A 1 39 ? -11.484 4.167 -7.498 1.00 0.00 225 HIS A C 20
ATOM 15896 O O . HIS A 1 39 ? -10.388 3.738 -7.197 1.00 0.00 225 HIS A O 20
ATOM 15911 N N . GLU A 1 40 ? -11.803 4.396 -8.747 1.00 0.00 226 GLU A N 20
ATOM 15912 C CA . GLU A 1 40 ? -10.817 4.130 -9.838 1.00 0.00 226 GLU A CA 20
ATOM 15913 C C . GLU A 1 40 ? -9.605 5.061 -9.709 1.00 0.00 226 GLU A C 20
ATOM 15914 O O . GLU A 1 40 ? -8.482 4.663 -9.952 1.00 0.00 226 GLU A O 20
ATOM 15927 N N . LEU A 1 41 ? -9.817 6.294 -9.344 1.00 0.00 227 LEU A N 20
ATOM 15928 C CA . LEU A 1 41 ? -8.672 7.240 -9.219 1.00 0.00 227 LEU A CA 20
ATOM 15929 C C . LEU A 1 41 ? -7.583 6.602 -8.356 1.00 0.00 227 LEU A C 20
ATOM 15930 O O . LEU A 1 41 ? -6.431 6.557 -8.729 1.00 0.00 227 LEU A O 20
ATOM 15946 N N . LEU A 1 42 ? -7.949 6.095 -7.211 1.00 0.00 228 LEU A N 20
ATOM 15947 C CA . LEU A 1 42 ? -6.951 5.444 -6.319 1.00 0.00 228 LEU A CA 20
ATOM 15948 C C . LEU A 1 42 ? -6.441 4.167 -6.979 1.00 0.00 228 LEU A C 20
ATOM 15949 O O . LEU A 1 42 ? -5.349 3.706 -6.713 1.00 0.00 228 LEU A O 20
ATOM 15965 N N . LYS A 1 43 ? -7.242 3.582 -7.820 1.00 0.00 229 LYS A N 20
ATOM 15966 C CA . LYS A 1 43 ? -6.843 2.319 -8.493 1.00 0.00 229 LYS A CA 20
ATOM 15967 C C . LYS A 1 43 ? -5.708 2.560 -9.496 1.00 0.00 229 LYS A C 20
ATOM 15968 O O . LYS A 1 43 ? -5.142 1.624 -10.023 1.00 0.00 229 LYS A O 20
ATOM 15987 N N . THR A 1 44 ? -5.380 3.790 -9.796 1.00 0.00 230 THR A N 20
ATOM 15988 C CA . THR A 1 44 ? -4.293 4.023 -10.794 1.00 0.00 230 THR A CA 20
ATOM 15989 C C . THR A 1 44 ? -3.031 4.593 -10.124 1.00 0.00 230 THR A C 20
ATOM 15990 O O . THR A 1 44 ? -1.929 4.336 -10.567 1.00 0.00 230 THR A O 20
ATOM 16001 N N . LYS A 1 45 ? -3.163 5.347 -9.060 1.00 0.00 231 LYS A N 20
ATOM 16002 C CA . LYS A 1 45 ? -1.943 5.897 -8.386 1.00 0.00 231 LYS A CA 20
ATOM 16003 C C . LYS A 1 45 ? -1.892 5.397 -6.939 1.00 0.00 231 LYS A C 20
ATOM 16004 O O . LYS A 1 45 ? -0.839 5.319 -6.337 1.00 0.00 231 LYS A O 20
ATOM 16023 N N . CYS A 1 46 ? -3.019 5.049 -6.378 1.00 0.00 232 CYS A N 20
ATOM 16024 C CA . CYS A 1 46 ? -3.030 4.545 -4.973 1.00 0.00 232 CYS A CA 20
ATOM 16025 C C . CYS A 1 46 ? -3.264 3.037 -4.982 1.00 0.00 232 CYS A C 20
ATOM 16026 O O . CYS A 1 46 ? -3.819 2.474 -4.059 1.00 0.00 232 CYS A O 20
ATOM 16033 N N . GLN A 1 47 ? -2.843 2.388 -6.025 1.00 0.00 233 GLN A N 20
ATOM 16034 C CA . GLN A 1 47 ? -3.028 0.916 -6.124 1.00 0.00 233 GLN A CA 20
ATOM 16035 C C . GLN A 1 47 ? -2.510 0.235 -4.857 1.00 0.00 233 GLN A C 20
ATOM 16036 O O . GLN A 1 47 ? -3.001 -0.800 -4.457 1.00 0.00 233 GLN A O 20
ATOM 16050 N N . ALA A 1 48 ? -1.522 0.797 -4.219 1.00 0.00 234 ALA A N 20
ATOM 16051 C CA . ALA A 1 48 ? -0.986 0.162 -2.986 1.00 0.00 234 ALA A CA 20
ATOM 16052 C C . ALA A 1 48 ? -1.946 0.379 -1.821 1.00 0.00 234 ALA A C 20
ATOM 16053 O O . ALA A 1 48 ? -2.251 -0.531 -1.081 1.00 0.00 234 ALA A O 20
ATOM 16060 N N . THR A 1 49 ? -2.424 1.576 -1.646 1.00 0.00 235 THR A N 20
ATOM 16061 C CA . THR A 1 49 ? -3.360 1.840 -0.523 1.00 0.00 235 THR A CA 20
ATOM 16062 C C . THR A 1 49 ? -4.671 1.085 -0.765 1.00 0.00 235 THR A C 20
ATOM 16063 O O . THR A 1 49 ? -5.416 0.801 0.152 1.00 0.00 235 THR A O 20
ATOM 16074 N N . CYS A 1 50 ? -4.964 0.769 -1.996 1.00 0.00 236 CYS A N 20
ATOM 16075 C CA . CYS A 1 50 ? -6.231 0.045 -2.303 1.00 0.00 236 CYS A CA 20
ATOM 16076 C C . CYS A 1 50 ? -5.969 -1.450 -2.507 1.00 0.00 236 CYS A C 20
ATOM 16077 O O . CYS A 1 50 ? -6.408 -2.279 -1.735 1.00 0.00 236 CYS A O 20
ATOM 16084 N N . LEU A 1 51 ? -5.285 -1.797 -3.558 1.00 0.00 237 LEU A N 20
ATOM 16085 C CA . LEU A 1 51 ? -5.022 -3.236 -3.845 1.00 0.00 237 LEU A CA 20
ATOM 16086 C C . LEU A 1 51 ? -4.125 -3.869 -2.774 1.00 0.00 237 LEU A C 20
ATOM 16087 O O . LEU A 1 51 ? -4.248 -5.042 -2.483 1.00 0.00 237 LEU A O 20
ATOM 16103 N N . CYS A 1 52 ? -3.224 -3.126 -2.187 1.00 0.00 238 CYS A N 20
ATOM 16104 C CA . CYS A 1 52 ? -2.340 -3.735 -1.148 1.00 0.00 238 CYS A CA 20
ATOM 16105 C C . CYS A 1 52 ? -2.664 -3.162 0.233 1.00 0.00 238 CYS A C 20
ATOM 16106 O O . CYS A 1 52 ? -2.430 -2.006 0.517 1.00 0.00 238 CYS A O 20
ATOM 16113 N N . GLU A 1 53 ? -3.188 -3.981 1.100 1.00 0.00 239 GLU A N 20
ATOM 16114 C CA . GLU A 1 53 ? -3.514 -3.515 2.474 1.00 0.00 239 GLU A CA 20
ATOM 16115 C C . GLU A 1 53 ? -2.522 -4.162 3.438 1.00 0.00 239 GLU A C 20
ATOM 16116 O O . GLU A 1 53 ? -2.864 -4.539 4.542 1.00 0.00 239 GLU A O 20
ATOM 16129 N N . ASP A 1 54 ? -1.301 -4.326 3.007 1.00 0.00 240 ASP A N 20
ATOM 16130 C CA . ASP A 1 54 ? -0.285 -4.985 3.869 1.00 0.00 240 ASP A CA 20
ATOM 16131 C C . ASP A 1 54 ? -0.824 -6.358 4.261 1.00 0.00 240 ASP A C 20
ATOM 16132 O O . ASP A 1 54 ? -0.603 -6.845 5.351 1.00 0.00 240 ASP A O 20
ATOM 16142 N N . LYS A 1 55 ? -1.533 -6.984 3.359 1.00 0.00 241 LYS A N 20
ATOM 16143 C CA . LYS A 1 55 ? -2.103 -8.329 3.641 1.00 0.00 241 LYS A CA 20
ATOM 16144 C C . LYS A 1 55 ? -1.818 -9.257 2.462 1.00 0.00 241 LYS A C 20
ATOM 16145 O O . LYS A 1 55 ? -1.998 -8.893 1.316 1.00 0.00 241 LYS A O 20
ATOM 16164 N N . ILE A 1 56 ? -1.378 -10.453 2.728 1.00 0.00 242 ILE A N 20
ATOM 16165 C CA . ILE A 1 56 ? -1.084 -11.399 1.616 1.00 0.00 242 ILE A CA 20
ATOM 16166 C C . ILE A 1 56 ? -2.245 -12.386 1.468 1.00 0.00 242 ILE A C 20
ATOM 16167 O O . ILE A 1 56 ? -2.729 -12.937 2.437 1.00 0.00 242 ILE A O 20
ATOM 16183 N N . HIS A 1 57 ? -2.695 -12.616 0.264 1.00 0.00 243 HIS A N 20
ATOM 16184 C CA . HIS A 1 57 ? -3.825 -13.567 0.059 1.00 0.00 243 HIS A CA 20
ATOM 16185 C C . HIS A 1 57 ? -3.368 -14.716 -0.844 1.00 0.00 243 HIS A C 20
ATOM 16186 O O . HIS A 1 57 ? -2.215 -14.759 -1.268 1.00 0.00 243 HIS A O 20
ATOM 16201 N N . GLY A 1 1 ? -8.381 -22.803 -15.521 1.00 0.00 187 GLY A N 21
ATOM 16202 C CA . GLY A 1 1 ? -6.966 -22.675 -15.070 1.00 0.00 187 GLY A CA 21
ATOM 16203 C C . GLY A 1 1 ? -6.935 -22.207 -13.616 1.00 0.00 187 GLY A C 21
ATOM 16204 O O . GLY A 1 1 ? -7.700 -21.356 -13.211 1.00 0.00 187 GLY A O 21
ATOM 16207 N N . SER A 1 2 ? -6.052 -22.754 -12.829 1.00 0.00 188 SER A N 21
ATOM 16208 C CA . SER A 1 2 ? -5.965 -22.338 -11.402 1.00 0.00 188 SER A CA 21
ATOM 16209 C C . SER A 1 2 ? -5.178 -21.031 -11.309 1.00 0.00 188 SER A C 21
ATOM 16210 O O . SER A 1 2 ? -5.002 -20.477 -10.242 1.00 0.00 188 SER A O 21
ATOM 16218 N N . CYS A 1 3 ? -4.700 -20.543 -12.419 1.00 0.00 189 CYS A N 21
ATOM 16219 C CA . CYS A 1 3 ? -3.918 -19.277 -12.404 1.00 0.00 189 CYS A CA 21
ATOM 16220 C C . CYS A 1 3 ? -4.606 -18.240 -13.295 1.00 0.00 189 CYS A C 21
ATOM 16221 O O . CYS A 1 3 ? -5.361 -18.576 -14.187 1.00 0.00 189 CYS A O 21
ATOM 16228 N N . ALA A 1 4 ? -4.352 -16.982 -13.061 1.00 0.00 190 ALA A N 21
ATOM 16229 C CA . ALA A 1 4 ? -4.991 -15.923 -13.894 1.00 0.00 190 ALA A CA 21
ATOM 16230 C C . ALA A 1 4 ? -4.198 -14.625 -13.752 1.00 0.00 190 ALA A C 21
ATOM 16231 O O . ALA A 1 4 ? -3.454 -14.241 -14.633 1.00 0.00 190 ALA A O 21
ATOM 16238 N N . SER A 1 5 ? -4.343 -13.954 -12.643 1.00 0.00 191 SER A N 21
ATOM 16239 C CA . SER A 1 5 ? -3.587 -12.689 -12.432 1.00 0.00 191 SER A CA 21
ATOM 16240 C C . SER A 1 5 ? -2.203 -13.032 -11.886 1.00 0.00 191 SER A C 21
ATOM 16241 O O . SER A 1 5 ? -1.435 -12.166 -11.516 1.00 0.00 191 SER A O 21
ATOM 16249 N N . CYS A 1 6 ? -1.889 -14.297 -11.827 1.00 0.00 192 CYS A N 21
ATOM 16250 C CA . CYS A 1 6 ? -0.562 -14.722 -11.300 1.00 0.00 192 CYS A CA 21
ATOM 16251 C C . CYS A 1 6 ? 0.220 -15.429 -12.413 1.00 0.00 192 CYS A C 21
ATOM 16252 O O . CYS A 1 6 ? 0.204 -16.637 -12.521 1.00 0.00 192 CYS A O 21
ATOM 16259 N N . PRO A 1 7 ? 0.893 -14.673 -13.242 1.00 0.00 193 PRO A N 21
ATOM 16260 C CA . PRO A 1 7 ? 1.691 -15.226 -14.373 1.00 0.00 193 PRO A CA 21
ATOM 16261 C C . PRO A 1 7 ? 2.516 -16.444 -13.958 1.00 0.00 193 PRO A C 21
ATOM 16262 O O . PRO A 1 7 ? 3.703 -16.353 -13.712 1.00 0.00 193 PRO A O 21
ATOM 16273 N N . ASN A 1 8 ? 1.885 -17.583 -13.874 1.00 0.00 194 ASN A N 21
ATOM 16274 C CA . ASN A 1 8 ? 2.607 -18.823 -13.471 1.00 0.00 194 ASN A CA 21
ATOM 16275 C C . ASN A 1 8 ? 3.125 -18.661 -12.040 1.00 0.00 194 ASN A C 21
ATOM 16276 O O . ASN A 1 8 ? 4.189 -19.134 -11.695 1.00 0.00 194 ASN A O 21
ATOM 16287 N N . ASN A 1 9 ? 2.370 -17.998 -11.204 1.00 0.00 195 ASN A N 21
ATOM 16288 C CA . ASN A 1 9 ? 2.799 -17.805 -9.789 1.00 0.00 195 ASN A CA 21
ATOM 16289 C C . ASN A 1 9 ? 1.684 -18.280 -8.853 1.00 0.00 195 ASN A C 21
ATOM 16290 O O . ASN A 1 9 ? 1.121 -17.508 -8.101 1.00 0.00 195 ASN A O 21
ATOM 16301 N N . CYS A 1 10 ? 1.356 -19.546 -8.894 1.00 0.00 196 CYS A N 21
ATOM 16302 C CA . CYS A 1 10 ? 0.274 -20.063 -8.008 1.00 0.00 196 CYS A CA 21
ATOM 16303 C C . CYS A 1 10 ? 0.854 -21.089 -7.029 1.00 0.00 196 CYS A C 21
ATOM 16304 O O . CYS A 1 10 ? 1.846 -21.736 -7.304 1.00 0.00 196 CYS A O 21
ATOM 16311 N N . GLU A 1 11 ? 0.232 -21.250 -5.894 1.00 0.00 197 GLU A N 21
ATOM 16312 C CA . GLU A 1 11 ? 0.726 -22.240 -4.894 1.00 0.00 197 GLU A CA 21
ATOM 16313 C C . GLU A 1 11 ? -0.438 -22.662 -3.999 1.00 0.00 197 GLU A C 21
ATOM 16314 O O . GLU A 1 11 ? -0.901 -21.903 -3.172 1.00 0.00 197 GLU A O 21
ATOM 16327 N N . ASN A 1 12 ? -0.921 -23.862 -4.160 1.00 0.00 198 ASN A N 21
ATOM 16328 C CA . ASN A 1 12 ? -2.061 -24.315 -3.317 1.00 0.00 198 ASN A CA 21
ATOM 16329 C C . ASN A 1 12 ? -3.218 -23.331 -3.488 1.00 0.00 198 ASN A C 21
ATOM 16330 O O . ASN A 1 12 ? -3.977 -23.078 -2.572 1.00 0.00 198 ASN A O 21
ATOM 16341 N N . GLY A 1 13 ? -3.352 -22.767 -4.657 1.00 0.00 199 GLY A N 21
ATOM 16342 C CA . GLY A 1 13 ? -4.452 -21.791 -4.898 1.00 0.00 199 GLY A CA 21
ATOM 16343 C C . GLY A 1 13 ? -4.048 -20.435 -4.318 1.00 0.00 199 GLY A C 21
ATOM 16344 O O . GLY A 1 13 ? -4.791 -19.475 -4.374 1.00 0.00 199 GLY A O 21
ATOM 16348 N N . LEU A 1 14 ? -2.874 -20.354 -3.755 1.00 0.00 200 LEU A N 21
ATOM 16349 C CA . LEU A 1 14 ? -2.412 -19.071 -3.160 1.00 0.00 200 LEU A CA 21
ATOM 16350 C C . LEU A 1 14 ? -1.269 -18.494 -3.998 1.00 0.00 200 LEU A C 21
ATOM 16351 O O . LEU A 1 14 ? -0.418 -19.213 -4.485 1.00 0.00 200 LEU A O 21
ATOM 16367 N N . CYS A 1 15 ? -1.235 -17.199 -4.159 1.00 0.00 201 CYS A N 21
ATOM 16368 C CA . CYS A 1 15 ? -0.139 -16.573 -4.952 1.00 0.00 201 CYS A CA 21
ATOM 16369 C C . CYS A 1 15 ? 1.022 -16.246 -4.012 1.00 0.00 201 CYS A C 21
ATOM 16370 O O . CYS A 1 15 ? 0.826 -15.978 -2.843 1.00 0.00 201 CYS A O 21
ATOM 16377 N N . THR A 1 16 ? 2.230 -16.264 -4.505 1.00 0.00 202 THR A N 21
ATOM 16378 C CA . THR A 1 16 ? 3.391 -15.949 -3.626 1.00 0.00 202 THR A CA 21
ATOM 16379 C C . THR A 1 16 ? 3.548 -14.430 -3.537 1.00 0.00 202 THR A C 21
ATOM 16380 O O . THR A 1 16 ? 4.384 -13.922 -2.817 1.00 0.00 202 THR A O 21
ATOM 16391 N N . ASN A 1 17 ? 2.741 -13.704 -4.260 1.00 0.00 203 ASN A N 21
ATOM 16392 C CA . ASN A 1 17 ? 2.826 -12.218 -4.223 1.00 0.00 203 ASN A CA 21
ATOM 16393 C C . ASN A 1 17 ? 1.421 -11.626 -4.363 1.00 0.00 203 ASN A C 21
ATOM 16394 O O . ASN A 1 17 ? 0.931 -11.420 -5.456 1.00 0.00 203 ASN A O 21
ATOM 16405 N N . SER A 1 18 ? 0.769 -11.353 -3.267 1.00 0.00 204 SER A N 21
ATOM 16406 C CA . SER A 1 18 ? -0.603 -10.779 -3.338 1.00 0.00 204 SER A CA 21
ATOM 16407 C C . SER A 1 18 ? -0.529 -9.249 -3.420 1.00 0.00 204 SER A C 21
ATOM 16408 O O . SER A 1 18 ? -1.536 -8.576 -3.510 1.00 0.00 204 SER A O 21
ATOM 16416 N N . CYS A 1 19 ? 0.655 -8.692 -3.388 1.00 0.00 205 CYS A N 21
ATOM 16417 C CA . CYS A 1 19 ? 0.784 -7.205 -3.464 1.00 0.00 205 CYS A CA 21
ATOM 16418 C C . CYS A 1 19 ? 2.100 -6.835 -4.156 1.00 0.00 205 CYS A C 21
ATOM 16419 O O . CYS A 1 19 ? 3.068 -7.567 -4.100 1.00 0.00 205 CYS A O 21
ATOM 16426 N N . ASP A 1 20 ? 2.142 -5.702 -4.804 1.00 0.00 206 ASP A N 21
ATOM 16427 C CA . ASP A 1 20 ? 3.392 -5.283 -5.496 1.00 0.00 206 ASP A CA 21
ATOM 16428 C C . ASP A 1 20 ? 3.212 -3.876 -6.071 1.00 0.00 206 ASP A C 21
ATOM 16429 O O . ASP A 1 20 ? 3.829 -3.515 -7.055 1.00 0.00 206 ASP A O 21
ATOM 16439 N N . PHE A 1 21 ? 2.380 -3.077 -5.460 1.00 0.00 207 PHE A N 21
ATOM 16440 C CA . PHE A 1 21 ? 2.170 -1.691 -5.966 1.00 0.00 207 PHE A CA 21
ATOM 16441 C C . PHE A 1 21 ? 2.660 -0.711 -4.916 1.00 0.00 207 PHE A C 21
ATOM 16442 O O . PHE A 1 21 ? 2.847 -1.057 -3.767 1.00 0.00 207 PHE A O 21
ATOM 16459 N N . GLU A 1 22 ? 2.840 0.515 -5.295 1.00 0.00 208 GLU A N 21
ATOM 16460 C CA . GLU A 1 22 ? 3.283 1.526 -4.313 1.00 0.00 208 GLU A CA 21
ATOM 16461 C C . GLU A 1 22 ? 2.425 2.777 -4.489 1.00 0.00 208 GLU A C 21
ATOM 16462 O O . GLU A 1 22 ? 2.090 3.158 -5.594 1.00 0.00 208 GLU A O 21
ATOM 16475 N N . ASP A 1 23 ? 2.050 3.409 -3.415 1.00 0.00 209 ASP A N 21
ATOM 16476 C CA . ASP A 1 23 ? 1.199 4.621 -3.535 1.00 0.00 209 ASP A CA 21
ATOM 16477 C C . ASP A 1 23 ? 1.964 5.699 -4.291 1.00 0.00 209 ASP A C 21
ATOM 16478 O O . ASP A 1 23 ? 2.939 6.241 -3.811 1.00 0.00 209 ASP A O 21
ATOM 16488 N N . LEU A 1 24 ? 1.522 6.016 -5.471 1.00 0.00 210 LEU A N 21
ATOM 16489 C CA . LEU A 1 24 ? 2.207 7.060 -6.271 1.00 0.00 210 LEU A CA 21
ATOM 16490 C C . LEU A 1 24 ? 2.096 8.406 -5.553 1.00 0.00 210 LEU A C 21
ATOM 16491 O O . LEU A 1 24 ? 2.927 9.278 -5.716 1.00 0.00 210 LEU A O 21
ATOM 16507 N N . LEU A 1 25 ? 1.079 8.575 -4.751 1.00 0.00 211 LEU A N 21
ATOM 16508 C CA . LEU A 1 25 ? 0.918 9.857 -4.006 1.00 0.00 211 LEU A CA 21
ATOM 16509 C C . LEU A 1 25 ? 1.154 9.601 -2.516 1.00 0.00 211 LEU A C 21
ATOM 16510 O O . LEU A 1 25 ? 0.820 8.553 -2.001 1.00 0.00 211 LEU A O 21
ATOM 16526 N N . SER A 1 26 ? 1.725 10.542 -1.818 1.00 0.00 212 SER A N 21
ATOM 16527 C CA . SER A 1 26 ? 1.977 10.334 -0.363 1.00 0.00 212 SER A CA 21
ATOM 16528 C C . SER A 1 26 ? 0.711 10.667 0.430 1.00 0.00 212 SER A C 21
ATOM 16529 O O . SER A 1 26 ? 0.681 10.566 1.639 1.00 0.00 212 SER A O 21
ATOM 16537 N N . ASN A 1 27 ? -0.333 11.061 -0.243 1.00 0.00 213 ASN A N 21
ATOM 16538 C CA . ASN A 1 27 ? -1.596 11.398 0.467 1.00 0.00 213 ASN A CA 21
ATOM 16539 C C . ASN A 1 27 ? -2.671 10.362 0.127 1.00 0.00 213 ASN A C 21
ATOM 16540 O O . ASN A 1 27 ? -3.846 10.581 0.331 1.00 0.00 213 ASN A O 21
ATOM 16551 N N . CYS A 1 28 ? -2.277 9.233 -0.394 1.00 0.00 214 CYS A N 21
ATOM 16552 C CA . CYS A 1 28 ? -3.283 8.193 -0.749 1.00 0.00 214 CYS A CA 21
ATOM 16553 C C . CYS A 1 28 ? -4.169 7.898 0.454 1.00 0.00 214 CYS A C 21
ATOM 16554 O O . CYS A 1 28 ? -5.373 7.783 0.332 1.00 0.00 214 CYS A O 21
ATOM 16561 N N . GLU A 1 29 ? -3.598 7.788 1.618 1.00 0.00 215 GLU A N 21
ATOM 16562 C CA . GLU A 1 29 ? -4.437 7.521 2.812 1.00 0.00 215 GLU A CA 21
ATOM 16563 C C . GLU A 1 29 ? -5.456 8.652 2.924 1.00 0.00 215 GLU A C 21
ATOM 16564 O O . GLU A 1 29 ? -6.601 8.448 3.277 1.00 0.00 215 GLU A O 21
ATOM 16577 N N . SER A 1 30 ? -5.043 9.848 2.601 1.00 0.00 216 SER A N 21
ATOM 16578 C CA . SER A 1 30 ? -5.973 11.007 2.656 1.00 0.00 216 SER A CA 21
ATOM 16579 C C . SER A 1 30 ? -7.028 10.873 1.552 1.00 0.00 216 SER A C 21
ATOM 16580 O O . SER A 1 30 ? -8.187 11.177 1.746 1.00 0.00 216 SER A O 21
ATOM 16588 N N . LEU A 1 31 ? -6.628 10.425 0.388 1.00 0.00 217 LEU A N 21
ATOM 16589 C CA . LEU A 1 31 ? -7.600 10.278 -0.735 1.00 0.00 217 LEU A CA 21
ATOM 16590 C C . LEU A 1 31 ? -8.612 9.176 -0.413 1.00 0.00 217 LEU A C 21
ATOM 16591 O O . LEU A 1 31 ? -9.774 9.273 -0.754 1.00 0.00 217 LEU A O 21
ATOM 16607 N N . LYS A 1 32 ? -8.188 8.127 0.237 1.00 0.00 218 LYS A N 21
ATOM 16608 C CA . LYS A 1 32 ? -9.141 7.030 0.569 1.00 0.00 218 LYS A CA 21
ATOM 16609 C C . LYS A 1 32 ? -10.293 7.618 1.386 1.00 0.00 218 LYS A C 21
ATOM 16610 O O . LYS A 1 32 ? -11.451 7.345 1.143 1.00 0.00 218 LYS A O 21
ATOM 16629 N N . THR A 1 33 ? -9.969 8.431 2.350 1.00 0.00 219 THR A N 21
ATOM 16630 C CA . THR A 1 33 ? -11.015 9.063 3.203 1.00 0.00 219 THR A CA 21
ATOM 16631 C C . THR A 1 33 ? -11.878 10.009 2.360 1.00 0.00 219 THR A C 21
ATOM 16632 O O . THR A 1 33 ? -13.049 10.197 2.622 1.00 0.00 219 THR A O 21
ATOM 16643 N N . SER A 1 34 ? -11.303 10.624 1.361 1.00 0.00 220 SER A N 21
ATOM 16644 C CA . SER A 1 34 ? -12.092 11.574 0.522 1.00 0.00 220 SER A CA 21
ATOM 16645 C C . SER A 1 34 ? -12.678 10.852 -0.696 1.00 0.00 220 SER A C 21
ATOM 16646 O O . SER A 1 34 ? -13.824 11.048 -1.047 1.00 0.00 220 SER A O 21
ATOM 16654 N N . ALA A 1 35 ? -11.907 10.027 -1.352 1.00 0.00 221 ALA A N 21
ATOM 16655 C CA . ALA A 1 35 ? -12.442 9.309 -2.548 1.00 0.00 221 ALA A CA 21
ATOM 16656 C C . ALA A 1 35 ? -12.864 7.891 -2.158 1.00 0.00 221 ALA A C 21
ATOM 16657 O O . ALA A 1 35 ? -14.026 7.543 -2.216 1.00 0.00 221 ALA A O 21
ATOM 16664 N N . GLY A 1 36 ? -11.929 7.068 -1.763 1.00 0.00 222 GLY A N 21
ATOM 16665 C CA . GLY A 1 36 ? -12.276 5.670 -1.371 1.00 0.00 222 GLY A CA 21
ATOM 16666 C C . GLY A 1 36 ? -11.561 4.683 -2.300 1.00 0.00 222 GLY A C 21
ATOM 16667 O O . GLY A 1 36 ? -11.313 4.969 -3.454 1.00 0.00 222 GLY A O 21
ATOM 16671 N N . CYS A 1 37 ? -11.221 3.524 -1.799 1.00 0.00 223 CYS A N 21
ATOM 16672 C CA . CYS A 1 37 ? -10.510 2.514 -2.642 1.00 0.00 223 CYS A CA 21
ATOM 16673 C C . CYS A 1 37 ? -11.357 2.124 -3.852 1.00 0.00 223 CYS A C 21
ATOM 16674 O O . CYS A 1 37 ? -10.842 1.880 -4.925 1.00 0.00 223 CYS A O 21
ATOM 16681 N N . LYS A 1 38 ? -12.645 2.053 -3.697 1.00 0.00 224 LYS A N 21
ATOM 16682 C CA . LYS A 1 38 ? -13.505 1.669 -4.850 1.00 0.00 224 LYS A CA 21
ATOM 16683 C C . LYS A 1 38 ? -13.356 2.702 -5.967 1.00 0.00 224 LYS A C 21
ATOM 16684 O O . LYS A 1 38 ? -13.735 2.465 -7.097 1.00 0.00 224 LYS A O 21
ATOM 16703 N N . HIS A 1 39 ? -12.806 3.847 -5.666 1.00 0.00 225 HIS A N 21
ATOM 16704 C CA . HIS A 1 39 ? -12.635 4.884 -6.722 1.00 0.00 225 HIS A CA 21
ATOM 16705 C C . HIS A 1 39 ? -11.519 4.447 -7.672 1.00 0.00 225 HIS A C 21
ATOM 16706 O O . HIS A 1 39 ? -10.448 4.056 -7.251 1.00 0.00 225 HIS A O 21
ATOM 16721 N N . GLU A 1 40 ? -11.765 4.502 -8.950 1.00 0.00 226 GLU A N 21
ATOM 16722 C CA . GLU A 1 40 ? -10.726 4.081 -9.934 1.00 0.00 226 GLU A CA 21
ATOM 16723 C C . GLU A 1 40 ? -9.447 4.912 -9.754 1.00 0.00 226 GLU A C 21
ATOM 16724 O O . GLU A 1 40 ? -8.353 4.434 -9.979 1.00 0.00 226 GLU A O 21
ATOM 16737 N N . LEU A 1 41 ? -9.570 6.152 -9.360 1.00 0.00 227 LEU A N 21
ATOM 16738 C CA . LEU A 1 41 ? -8.354 7.001 -9.181 1.00 0.00 227 LEU A CA 21
ATOM 16739 C C . LEU A 1 41 ? -7.375 6.333 -8.215 1.00 0.00 227 LEU A C 21
ATOM 16740 O O . LEU A 1 41 ? -6.197 6.242 -8.484 1.00 0.00 227 LEU A O 21
ATOM 16756 N N . LEU A 1 42 ? -7.853 5.859 -7.097 1.00 0.00 228 LEU A N 21
ATOM 16757 C CA . LEU A 1 42 ? -6.948 5.190 -6.121 1.00 0.00 228 LEU A CA 21
ATOM 16758 C C . LEU A 1 42 ? -6.436 3.894 -6.730 1.00 0.00 228 LEU A C 21
ATOM 16759 O O . LEU A 1 42 ? -5.391 3.388 -6.372 1.00 0.00 228 LEU A O 21
ATOM 16775 N N . LYS A 1 43 ? -7.186 3.343 -7.633 1.00 0.00 229 LYS A N 21
ATOM 16776 C CA . LYS A 1 43 ? -6.782 2.068 -8.265 1.00 0.00 229 LYS A CA 21
ATOM 16777 C C . LYS A 1 43 ? -5.602 2.288 -9.218 1.00 0.00 229 LYS A C 21
ATOM 16778 O O . LYS A 1 43 ? -5.076 1.344 -9.771 1.00 0.00 229 LYS A O 21
ATOM 16797 N N . THR A 1 44 ? -5.184 3.512 -9.439 1.00 0.00 230 THR A N 21
ATOM 16798 C CA . THR A 1 44 ? -4.044 3.727 -10.382 1.00 0.00 230 THR A CA 21
ATOM 16799 C C . THR A 1 44 ? -2.836 4.365 -9.673 1.00 0.00 230 THR A C 21
ATOM 16800 O O . THR A 1 44 ? -1.712 4.191 -10.099 1.00 0.00 230 THR A O 21
ATOM 16811 N N . LYS A 1 45 ? -3.034 5.073 -8.593 1.00 0.00 231 LYS A N 21
ATOM 16812 C CA . LYS A 1 45 ? -1.860 5.673 -7.880 1.00 0.00 231 LYS A CA 21
ATOM 16813 C C . LYS A 1 45 ? -1.907 5.270 -6.404 1.00 0.00 231 LYS A C 21
ATOM 16814 O O . LYS A 1 45 ? -0.927 5.378 -5.694 1.00 0.00 231 LYS A O 21
ATOM 16833 N N . CYS A 1 46 ? -3.033 4.798 -5.938 1.00 0.00 232 CYS A N 21
ATOM 16834 C CA . CYS A 1 46 ? -3.134 4.375 -4.508 1.00 0.00 232 CYS A CA 21
ATOM 16835 C C . CYS A 1 46 ? -3.338 2.865 -4.442 1.00 0.00 232 CYS A C 21
ATOM 16836 O O . CYS A 1 46 ? -3.741 2.323 -3.432 1.00 0.00 232 CYS A O 21
ATOM 16843 N N . GLN A 1 47 ? -3.059 2.181 -5.511 1.00 0.00 233 GLN A N 21
ATOM 16844 C CA . GLN A 1 47 ? -3.233 0.704 -5.519 1.00 0.00 233 GLN A CA 21
ATOM 16845 C C . GLN A 1 47 ? -2.556 0.108 -4.286 1.00 0.00 233 GLN A C 21
ATOM 16846 O O . GLN A 1 47 ? -3.036 -0.839 -3.701 1.00 0.00 233 GLN A O 21
ATOM 16860 N N . ALA A 1 48 ? -1.443 0.653 -3.886 1.00 0.00 234 ALA A N 21
ATOM 16861 C CA . ALA A 1 48 ? -0.744 0.107 -2.692 1.00 0.00 234 ALA A CA 21
ATOM 16862 C C . ALA A 1 48 ? -1.498 0.491 -1.419 1.00 0.00 234 ALA A C 21
ATOM 16863 O O . ALA A 1 48 ? -1.580 -0.277 -0.483 1.00 0.00 234 ALA A O 21
ATOM 16870 N N . THR A 1 49 ? -2.049 1.670 -1.373 1.00 0.00 235 THR A N 21
ATOM 16871 C CA . THR A 1 49 ? -2.794 2.093 -0.155 1.00 0.00 235 THR A CA 21
ATOM 16872 C C . THR A 1 49 ? -4.002 1.177 0.035 1.00 0.00 235 THR A C 21
ATOM 16873 O O . THR A 1 49 ? -4.438 0.928 1.141 1.00 0.00 235 THR A O 21
ATOM 16884 N N . CYS A 1 50 ? -4.544 0.673 -1.038 1.00 0.00 236 CYS A N 21
ATOM 16885 C CA . CYS A 1 50 ? -5.723 -0.228 -0.926 1.00 0.00 236 CYS A CA 21
ATOM 16886 C C . CYS A 1 50 ? -5.296 -1.678 -1.171 1.00 0.00 236 CYS A C 21
ATOM 16887 O O . CYS A 1 50 ? -5.526 -2.545 -0.354 1.00 0.00 236 CYS A O 21
ATOM 16894 N N . LEU A 1 51 ? -4.679 -1.954 -2.286 1.00 0.00 237 LEU A N 21
ATOM 16895 C CA . LEU A 1 51 ? -4.248 -3.351 -2.559 1.00 0.00 237 LEU A CA 21
ATOM 16896 C C . LEU A 1 51 ? -3.151 -3.742 -1.566 1.00 0.00 237 LEU A C 21
ATOM 16897 O O . LEU A 1 51 ? -3.052 -4.879 -1.152 1.00 0.00 237 LEU A O 21
ATOM 16913 N N . CYS A 1 52 ? -2.335 -2.803 -1.171 1.00 0.00 238 CYS A N 21
ATOM 16914 C CA . CYS A 1 52 ? -1.256 -3.112 -0.192 1.00 0.00 238 CYS A CA 21
ATOM 16915 C C . CYS A 1 52 ? -1.467 -2.267 1.065 1.00 0.00 238 CYS A C 21
ATOM 16916 O O . CYS A 1 52 ? -2.535 -1.740 1.298 1.00 0.00 238 CYS A O 21
ATOM 16923 N N . GLU A 1 53 ? -0.455 -2.133 1.874 1.00 0.00 239 GLU A N 21
ATOM 16924 C CA . GLU A 1 53 ? -0.592 -1.319 3.116 1.00 0.00 239 GLU A CA 21
ATOM 16925 C C . GLU A 1 53 ? 0.703 -0.542 3.348 1.00 0.00 239 GLU A C 21
ATOM 16926 O O . GLU A 1 53 ? 1.125 -0.340 4.470 1.00 0.00 239 GLU A O 21
ATOM 16939 N N . ASP A 1 54 ? 1.337 -0.112 2.295 1.00 0.00 240 ASP A N 21
ATOM 16940 C CA . ASP A 1 54 ? 2.609 0.644 2.447 1.00 0.00 240 ASP A CA 21
ATOM 16941 C C . ASP A 1 54 ? 3.661 -0.262 3.086 1.00 0.00 240 ASP A C 21
ATOM 16942 O O . ASP A 1 54 ? 4.726 0.180 3.469 1.00 0.00 240 ASP A O 21
ATOM 16952 N N . LYS A 1 55 ? 3.374 -1.528 3.198 1.00 0.00 241 LYS A N 21
ATOM 16953 C CA . LYS A 1 55 ? 4.357 -2.468 3.802 1.00 0.00 241 LYS A CA 21
ATOM 16954 C C . LYS A 1 55 ? 4.872 -3.409 2.714 1.00 0.00 241 LYS A C 21
ATOM 16955 O O . LYS A 1 55 ? 4.108 -3.953 1.942 1.00 0.00 241 LYS A O 21
ATOM 16974 N N . ILE A 1 56 ? 6.157 -3.609 2.641 1.00 0.00 242 ILE A N 21
ATOM 16975 C CA . ILE A 1 56 ? 6.697 -4.518 1.596 1.00 0.00 242 ILE A CA 21
ATOM 16976 C C . ILE A 1 56 ? 6.365 -5.962 1.975 1.00 0.00 242 ILE A C 21
ATOM 16977 O O . ILE A 1 56 ? 6.758 -6.898 1.307 1.00 0.00 242 ILE A O 21
ATOM 16993 N N . HIS A 1 57 ? 5.643 -6.144 3.047 1.00 0.00 243 HIS A N 21
ATOM 16994 C CA . HIS A 1 57 ? 5.278 -7.521 3.481 1.00 0.00 243 HIS A CA 21
ATOM 16995 C C . HIS A 1 57 ? 3.753 -7.662 3.506 1.00 0.00 243 HIS A C 21
ATOM 16996 O O . HIS A 1 57 ? 3.032 -6.722 3.179 1.00 0.00 243 HIS A O 21
ATOM 17011 N N . GLY A 1 1 ? -12.975 -17.318 -12.770 1.00 0.00 187 GLY A N 22
ATOM 17012 C CA . GLY A 1 1 ? -12.770 -16.023 -13.481 1.00 0.00 187 GLY A CA 22
ATOM 17013 C C . GLY A 1 1 ? -11.784 -15.155 -12.693 1.00 0.00 187 GLY A C 22
ATOM 17014 O O . GLY A 1 1 ? -11.085 -15.628 -11.819 1.00 0.00 187 GLY A O 22
ATOM 17017 N N . SER A 1 2 ? -11.723 -13.887 -12.998 1.00 0.00 188 SER A N 22
ATOM 17018 C CA . SER A 1 2 ? -10.783 -12.986 -12.271 1.00 0.00 188 SER A CA 22
ATOM 17019 C C . SER A 1 2 ? -11.175 -12.912 -10.794 1.00 0.00 188 SER A C 22
ATOM 17020 O O . SER A 1 2 ? -12.307 -13.159 -10.430 1.00 0.00 188 SER A O 22
ATOM 17028 N N . CYS A 1 3 ? -10.248 -1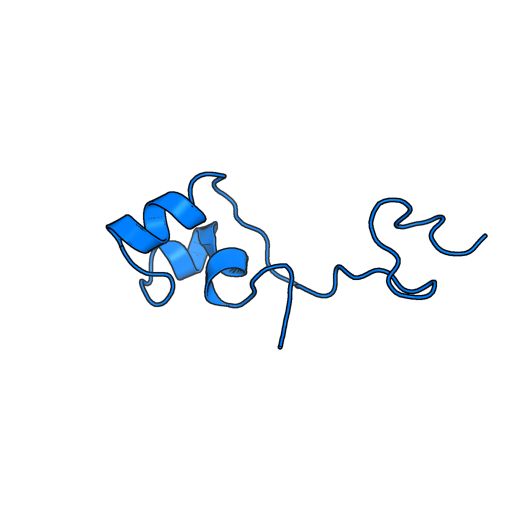2.566 -9.939 1.00 0.00 189 CYS A N 22
ATOM 17029 C CA . CYS A 1 3 ? -10.574 -12.469 -8.489 1.00 0.00 189 CYS A CA 22
ATOM 17030 C C . CYS A 1 3 ? -10.850 -11.008 -8.133 1.00 0.00 189 CYS A C 22
ATOM 17031 O O . CYS A 1 3 ? -10.079 -10.124 -8.452 1.00 0.00 189 CYS A O 22
ATOM 17038 N N . ALA A 1 4 ? -11.945 -10.751 -7.481 1.00 0.00 190 ALA A N 22
ATOM 17039 C CA . ALA A 1 4 ? -12.285 -9.350 -7.109 1.00 0.00 190 ALA A CA 22
ATOM 17040 C C . ALA A 1 4 ? -11.214 -8.779 -6.176 1.00 0.00 190 ALA A C 22
ATOM 17041 O O . ALA A 1 4 ? -10.868 -7.616 -6.255 1.00 0.00 190 ALA A O 22
ATOM 17048 N N . SER A 1 5 ? -10.692 -9.576 -5.286 1.00 0.00 191 SER A N 22
ATOM 17049 C CA . SER A 1 5 ? -9.656 -9.057 -4.348 1.00 0.00 191 SER A CA 22
ATOM 17050 C C . SER A 1 5 ? -8.277 -9.089 -5.018 1.00 0.00 191 SER A C 22
ATOM 17051 O O . SER A 1 5 ? -7.321 -8.536 -4.511 1.00 0.00 191 SER A O 22
ATOM 17059 N N . CYS A 1 6 ? -8.164 -9.724 -6.155 1.00 0.00 192 CYS A N 22
ATOM 17060 C CA . CYS A 1 6 ? -6.846 -9.778 -6.854 1.00 0.00 192 CYS A CA 22
ATOM 17061 C C . CYS A 1 6 ? -7.050 -10.269 -8.289 1.00 0.00 192 CYS A C 22
ATOM 17062 O O . CYS A 1 6 ? -6.625 -11.348 -8.651 1.00 0.00 192 CYS A O 22
ATOM 17069 N N . PRO A 1 7 ? -7.702 -9.474 -9.095 1.00 0.00 193 PRO A N 22
ATOM 17070 C CA . PRO A 1 7 ? -7.980 -9.818 -10.523 1.00 0.00 193 PRO A CA 22
ATOM 17071 C C . PRO A 1 7 ? -6.710 -10.168 -11.312 1.00 0.00 193 PRO A C 22
ATOM 17072 O O . PRO A 1 7 ? -6.764 -10.864 -12.306 1.00 0.00 193 PRO A O 22
ATOM 17083 N N . ASN A 1 8 ? -5.572 -9.690 -10.889 1.00 0.00 194 ASN A N 22
ATOM 17084 C CA . ASN A 1 8 ? -4.317 -10.002 -11.632 1.00 0.00 194 ASN A CA 22
ATOM 17085 C C . ASN A 1 8 ? -3.643 -11.231 -11.020 1.00 0.00 194 ASN A C 22
ATOM 17086 O O . ASN A 1 8 ? -2.570 -11.625 -11.428 1.00 0.00 194 ASN A O 22
ATOM 17097 N N . ASN A 1 9 ? -4.256 -11.841 -10.043 1.00 0.00 195 ASN A N 22
ATOM 17098 C CA . ASN A 1 9 ? -3.623 -13.036 -9.421 1.00 0.00 195 ASN A CA 22
ATOM 17099 C C . ASN A 1 9 ? -4.703 -14.013 -8.958 1.00 0.00 195 ASN A C 22
ATOM 17100 O O . ASN A 1 9 ? -5.317 -13.834 -7.925 1.00 0.00 195 ASN A O 22
ATOM 17111 N N . CYS A 1 10 ? -4.934 -15.048 -9.715 1.00 0.00 196 CYS A N 22
ATOM 17112 C CA . CYS A 1 10 ? -5.967 -16.044 -9.322 1.00 0.00 196 CYS A CA 22
ATOM 17113 C C . CYS A 1 10 ? -5.371 -17.451 -9.399 1.00 0.00 196 CYS A C 22
ATOM 17114 O O . CYS A 1 10 ? -4.450 -17.707 -10.149 1.00 0.00 196 CYS A O 22
ATOM 17121 N N . GLU A 1 11 ? -5.894 -18.368 -8.635 1.00 0.00 197 GLU A N 22
ATOM 17122 C CA . GLU A 1 11 ? -5.365 -19.759 -8.671 1.00 0.00 197 GLU A CA 22
ATOM 17123 C C . GLU A 1 11 ? -6.535 -20.733 -8.511 1.00 0.00 197 GLU A C 22
ATOM 17124 O O . GLU A 1 11 ? -7.168 -20.789 -7.477 1.00 0.00 197 GLU A O 22
ATOM 17137 N N . ASN A 1 12 ? -6.837 -21.494 -9.529 1.00 0.00 198 ASN A N 22
ATOM 17138 C CA . ASN A 1 12 ? -7.976 -22.449 -9.431 1.00 0.00 198 ASN A CA 22
ATOM 17139 C C . ASN A 1 12 ? -9.219 -21.699 -8.942 1.00 0.00 198 ASN A C 22
ATOM 17140 O O . ASN A 1 12 ? -10.031 -22.232 -8.211 1.00 0.00 198 ASN A O 22
ATOM 17151 N N . GLY A 1 13 ? -9.370 -20.464 -9.336 1.00 0.00 199 GLY A N 22
ATOM 17152 C CA . GLY A 1 13 ? -10.555 -19.679 -8.888 1.00 0.00 199 GLY A CA 22
ATOM 17153 C C . GLY A 1 13 ? -10.320 -19.207 -7.455 1.00 0.00 199 GLY A C 22
ATOM 17154 O O . GLY A 1 13 ? -11.226 -18.768 -6.774 1.00 0.00 199 GLY A O 22
ATOM 17158 N N . LEU A 1 14 ? -9.104 -19.306 -6.990 1.00 0.00 200 LEU A N 22
ATOM 17159 C CA . LEU A 1 14 ? -8.790 -18.877 -5.599 1.00 0.00 200 LEU A CA 22
ATOM 17160 C C . LEU A 1 14 ? -7.825 -17.690 -5.638 1.00 0.00 200 LEU A C 22
ATOM 17161 O O . LEU A 1 14 ? -6.873 -17.677 -6.394 1.00 0.00 200 LEU A O 22
ATOM 17177 N N . CYS A 1 15 ? -8.058 -16.696 -4.828 1.00 0.00 201 CYS A N 22
ATOM 17178 C CA . CYS A 1 15 ? -7.149 -15.516 -4.820 1.00 0.00 201 CYS A CA 22
ATOM 17179 C C . CYS A 1 15 ? -5.889 -15.866 -4.028 1.00 0.00 201 CYS A C 22
ATOM 17180 O O . CYS A 1 15 ? -5.958 -16.404 -2.941 1.00 0.00 201 CYS A O 22
ATOM 17187 N N . THR A 1 16 ? -4.737 -15.573 -4.567 1.00 0.00 202 THR A N 22
ATOM 17188 C CA . THR A 1 16 ? -3.476 -15.903 -3.842 1.00 0.00 202 THR A CA 22
ATOM 17189 C C . THR A 1 16 ? -3.220 -14.862 -2.756 1.00 0.00 202 THR A C 22
ATOM 17190 O O . THR A 1 16 ? -2.278 -14.961 -1.997 1.00 0.00 202 THR A O 22
ATOM 17201 N N . ASN A 1 17 ? -4.050 -13.861 -2.675 1.00 0.00 203 ASN A N 22
ATOM 17202 C CA . ASN A 1 17 ? -3.849 -12.815 -1.635 1.00 0.00 203 ASN A CA 22
ATOM 17203 C C . ASN A 1 17 ? -2.445 -12.225 -1.773 1.00 0.00 203 ASN A C 22
ATOM 17204 O O . ASN A 1 17 ? -1.832 -11.830 -0.802 1.00 0.00 203 ASN A O 22
ATOM 17215 N N . SER A 1 18 ? -1.937 -12.152 -2.973 1.00 0.00 204 SER A N 22
ATOM 17216 C CA . SER A 1 18 ? -0.576 -11.578 -3.174 1.00 0.00 204 SER A CA 22
ATOM 17217 C C . SER A 1 18 ? -0.706 -10.220 -3.861 1.00 0.00 204 SER A C 22
ATOM 17218 O O . SER A 1 18 ? -1.497 -10.044 -4.768 1.00 0.00 204 SER A O 22
ATOM 17226 N N . CYS A 1 19 ? 0.056 -9.253 -3.434 1.00 0.00 205 CYS A N 22
ATOM 17227 C CA . CYS A 1 19 ? -0.038 -7.909 -4.062 1.00 0.00 205 CYS A CA 22
ATOM 17228 C C . CYS A 1 19 ? 1.342 -7.250 -4.088 1.00 0.00 205 CYS A C 22
ATOM 17229 O O . CYS A 1 19 ? 2.228 -7.615 -3.340 1.00 0.00 205 CYS A O 22
ATOM 17236 N N . ASP A 1 20 ? 1.530 -6.278 -4.939 1.00 0.00 206 ASP A N 22
ATOM 17237 C CA . ASP A 1 20 ? 2.853 -5.595 -5.002 1.00 0.00 206 ASP A CA 22
ATOM 17238 C C . ASP A 1 20 ? 2.700 -4.227 -5.676 1.00 0.00 206 ASP A C 22
ATOM 17239 O O . ASP A 1 20 ? 3.170 -4.013 -6.776 1.00 0.00 206 ASP A O 22
ATOM 17249 N N . PHE A 1 21 ? 2.054 -3.297 -5.022 1.00 0.00 207 PHE A N 22
ATOM 17250 C CA . PHE A 1 21 ? 1.880 -1.939 -5.620 1.00 0.00 207 PHE A CA 22
ATOM 17251 C C . PHE A 1 21 ? 2.407 -0.893 -4.643 1.00 0.00 207 PHE A C 22
ATOM 17252 O O . PHE A 1 21 ? 2.547 -1.149 -3.464 1.00 0.00 207 PHE A O 22
ATOM 17269 N N . GLU A 1 22 ? 2.690 0.286 -5.119 1.00 0.00 208 GLU A N 22
ATOM 17270 C CA . GLU A 1 22 ? 3.193 1.348 -4.211 1.00 0.00 208 GLU A CA 22
ATOM 17271 C C . GLU A 1 22 ? 2.367 2.618 -4.415 1.00 0.00 208 GLU A C 22
ATOM 17272 O O . GLU A 1 22 ? 1.969 2.943 -5.516 1.00 0.00 208 GLU A O 22
ATOM 17285 N N . ASP A 1 23 ? 2.091 3.327 -3.355 1.00 0.00 209 ASP A N 22
ATOM 17286 C CA . ASP A 1 23 ? 1.272 4.561 -3.480 1.00 0.00 209 ASP A CA 22
ATOM 17287 C C . ASP A 1 23 ? 2.055 5.626 -4.240 1.00 0.00 209 ASP A C 22
ATOM 17288 O O . ASP A 1 23 ? 3.017 6.180 -3.747 1.00 0.00 209 ASP A O 22
ATOM 17298 N N . LEU A 1 24 ? 1.641 5.921 -5.437 1.00 0.00 210 LEU A N 22
ATOM 17299 C CA . LEU A 1 24 ? 2.345 6.956 -6.238 1.00 0.00 210 LEU A CA 22
ATOM 17300 C C . LEU A 1 24 ? 2.203 8.321 -5.553 1.00 0.00 210 LEU A C 22
ATOM 17301 O O . LEU A 1 24 ? 3.023 9.199 -5.730 1.00 0.00 210 LEU A O 22
ATOM 17317 N N . LEU A 1 25 ? 1.174 8.503 -4.763 1.00 0.00 211 LEU A N 22
ATOM 17318 C CA . LEU A 1 25 ? 0.991 9.809 -4.058 1.00 0.00 211 LEU A CA 22
ATOM 17319 C C . LEU A 1 25 ? 1.235 9.623 -2.557 1.00 0.00 211 LEU A C 22
ATOM 17320 O O . LEU A 1 25 ? 0.943 8.587 -1.993 1.00 0.00 211 LEU A O 22
ATOM 17336 N N . SER A 1 26 ? 1.773 10.622 -1.907 1.00 0.00 212 SER A N 22
ATOM 17337 C CA . SER A 1 26 ? 2.043 10.511 -0.443 1.00 0.00 212 SER A CA 22
ATOM 17338 C C . SER A 1 26 ? 0.772 10.829 0.348 1.00 0.00 212 SER A C 22
ATOM 17339 O O . SER A 1 26 ? 0.764 10.790 1.563 1.00 0.00 212 SER A O 22
ATOM 17347 N N . ASN A 1 27 ? -0.298 11.146 -0.326 1.00 0.00 213 ASN A N 22
ATOM 17348 C CA . ASN A 1 27 ? -1.563 11.466 0.391 1.00 0.00 213 ASN A CA 22
ATOM 17349 C C . ASN A 1 27 ? -2.636 10.443 0.018 1.00 0.00 213 ASN A C 22
ATOM 17350 O O . ASN A 1 27 ? -3.818 10.697 0.146 1.00 0.00 213 ASN A O 22
ATOM 17361 N N . CYS A 1 28 ? -2.239 9.289 -0.441 1.00 0.00 214 CYS A N 22
ATOM 17362 C CA . CYS A 1 28 ? -3.244 8.258 -0.819 1.00 0.00 214 CYS A CA 22
ATOM 17363 C C . CYS A 1 28 ? -4.165 7.979 0.365 1.00 0.00 214 CYS A C 22
ATOM 17364 O O . CYS A 1 28 ? -5.360 7.833 0.208 1.00 0.00 214 CYS A O 22
ATOM 17371 N N . GLU A 1 29 ? -3.629 7.918 1.551 1.00 0.00 215 GLU A N 22
ATOM 17372 C CA . GLU A 1 29 ? -4.500 7.666 2.728 1.00 0.00 215 GLU A CA 22
ATOM 17373 C C . GLU A 1 29 ? -5.525 8.794 2.809 1.00 0.00 215 GLU A C 22
ATOM 17374 O O . GLU A 1 29 ? -6.678 8.581 3.128 1.00 0.00 215 GLU A O 22
ATOM 17387 N N . SER A 1 30 ? -5.109 9.995 2.509 1.00 0.00 216 SER A N 22
ATOM 17388 C CA . SER A 1 30 ? -6.052 11.146 2.549 1.00 0.00 216 SER A CA 22
ATOM 17389 C C . SER A 1 30 ? -7.158 10.927 1.516 1.00 0.00 216 SER A C 22
ATOM 17390 O O . SER A 1 30 ? -8.324 11.139 1.783 1.00 0.00 216 SER A O 22
ATOM 17398 N N . LEU A 1 31 ? -6.797 10.504 0.333 1.00 0.00 217 LEU A N 22
ATOM 17399 C CA . LEU A 1 31 ? -7.822 10.269 -0.721 1.00 0.00 217 LEU A CA 22
ATOM 17400 C C . LEU A 1 31 ? -8.761 9.151 -0.272 1.00 0.00 217 LEU A C 22
ATOM 17401 O O . LEU A 1 31 ? -9.940 9.163 -0.563 1.00 0.00 217 LEU A O 22
ATOM 17417 N N . LYS A 1 32 ? -8.249 8.184 0.437 1.00 0.00 218 LYS A N 22
ATOM 17418 C CA . LYS A 1 32 ? -9.118 7.069 0.903 1.00 0.00 218 LYS A CA 22
ATOM 17419 C C . LYS A 1 32 ? -10.257 7.619 1.753 1.00 0.00 218 LYS A C 22
ATOM 17420 O O . LYS A 1 32 ? -11.389 7.196 1.646 1.00 0.00 218 LYS A O 22
ATOM 17439 N N . THR A 1 33 ? -9.965 8.559 2.599 1.00 0.00 219 THR A N 22
ATOM 17440 C CA . THR A 1 33 ? -11.025 9.136 3.459 1.00 0.00 219 THR A CA 22
ATOM 17441 C C . THR A 1 33 ? -12.121 9.737 2.576 1.00 0.00 219 THR A C 22
ATOM 17442 O O . THR A 1 33 ? -13.263 9.848 2.977 1.00 0.00 219 THR A O 22
ATOM 17453 N N . SER A 1 34 ? -11.779 10.136 1.381 1.00 0.00 220 SER A N 22
ATOM 17454 C CA . SER A 1 34 ? -12.800 10.737 0.479 1.00 0.00 220 SER A CA 22
ATOM 17455 C C . SER A 1 34 ? -13.193 9.738 -0.616 1.00 0.00 220 SER A C 22
ATOM 17456 O O . SER A 1 34 ? -14.311 9.263 -0.661 1.00 0.00 220 SER A O 22
ATOM 17464 N N . ALA A 1 35 ? -12.290 9.429 -1.506 1.00 0.00 221 ALA A N 22
ATOM 17465 C CA . ALA A 1 35 ? -12.623 8.475 -2.604 1.00 0.00 221 ALA A CA 22
ATOM 17466 C C . ALA A 1 35 ? -12.894 7.078 -2.032 1.00 0.00 221 ALA A C 22
ATOM 17467 O O . ALA A 1 35 ? -13.738 6.356 -2.522 1.00 0.00 221 ALA A O 22
ATOM 17474 N N . GLY A 1 36 ? -12.191 6.685 -1.002 1.00 0.00 222 GLY A N 22
ATOM 17475 C CA . GLY A 1 36 ? -12.430 5.330 -0.418 1.00 0.00 222 GLY A CA 22
ATOM 17476 C C . GLY A 1 36 ? -11.502 4.302 -1.072 1.00 0.00 222 GLY A C 22
ATOM 17477 O O . GLY A 1 36 ? -11.671 3.110 -0.909 1.00 0.00 222 GLY A O 22
ATOM 17481 N N . CYS A 1 37 ? -10.524 4.749 -1.806 1.00 0.00 223 CYS A N 22
ATOM 17482 C CA . CYS A 1 37 ? -9.588 3.793 -2.464 1.00 0.00 223 CYS A CA 22
ATOM 17483 C C . CYS A 1 37 ? -10.332 2.989 -3.529 1.00 0.00 223 CYS A C 22
ATOM 17484 O O . CYS A 1 37 ? -9.898 2.893 -4.661 1.00 0.00 223 CYS A O 22
ATOM 17491 N N . LYS A 1 38 ? -11.449 2.411 -3.188 1.00 0.00 224 LYS A N 22
ATOM 17492 C CA . LYS A 1 38 ? -12.204 1.621 -4.194 1.00 0.00 224 LYS A CA 22
ATOM 17493 C C . LYS A 1 38 ? -12.386 2.471 -5.451 1.00 0.00 224 LYS A C 22
ATOM 17494 O O . LYS A 1 38 ? -12.656 1.967 -6.522 1.00 0.00 224 LYS A O 22
ATOM 17513 N N . HIS A 1 39 ? -12.241 3.761 -5.323 1.00 0.00 225 HIS A N 22
ATOM 17514 C CA . HIS A 1 39 ? -12.407 4.650 -6.506 1.00 0.00 225 HIS A CA 22
ATOM 17515 C C . HIS A 1 39 ? -11.374 4.270 -7.571 1.00 0.00 225 HIS A C 22
ATOM 17516 O O . HIS A 1 39 ? -10.297 3.796 -7.269 1.00 0.00 225 HIS A O 22
ATOM 17531 N N . GLU A 1 40 ? -11.706 4.461 -8.817 1.00 0.00 226 GLU A N 22
ATOM 17532 C CA . GLU A 1 40 ? -10.766 4.098 -9.915 1.00 0.00 226 GLU A CA 22
ATOM 17533 C C . GLU A 1 40 ? -9.479 4.931 -9.836 1.00 0.00 226 GLU A C 22
ATOM 17534 O O . GLU A 1 40 ? -8.404 4.453 -10.142 1.00 0.00 226 GLU A O 22
ATOM 17547 N N . LEU A 1 41 ? -9.571 6.172 -9.444 1.00 0.00 227 LEU A N 22
ATOM 17548 C CA . LEU A 1 41 ? -8.347 7.023 -9.365 1.00 0.00 227 LEU A CA 22
ATOM 17549 C C . LEU A 1 41 ? -7.299 6.372 -8.457 1.00 0.00 227 LEU A C 22
ATOM 17550 O O . LEU A 1 41 ? -6.151 6.231 -8.828 1.00 0.00 227 LEU A O 22
ATOM 17566 N N . LEU A 1 42 ? -7.678 5.971 -7.276 1.00 0.00 228 LEU A N 22
ATOM 17567 C CA . LEU A 1 42 ? -6.693 5.328 -6.361 1.00 0.00 228 LEU A CA 22
ATOM 17568 C C . LEU A 1 42 ? -6.227 4.014 -6.968 1.00 0.00 228 LEU A C 22
ATOM 17569 O O . LEU A 1 42 ? -5.176 3.496 -6.642 1.00 0.00 228 LEU A O 22
ATOM 17585 N N . LYS A 1 43 ? -7.021 3.461 -7.831 1.00 0.00 229 LYS A N 22
ATOM 17586 C CA . LYS A 1 43 ? -6.670 2.167 -8.458 1.00 0.00 229 LYS A CA 22
ATOM 17587 C C . LYS A 1 43 ? -5.498 2.333 -9.433 1.00 0.00 229 LYS A C 22
ATOM 17588 O O . LYS A 1 43 ? -5.035 1.371 -10.011 1.00 0.00 229 LYS A O 22
ATOM 17607 N N . THR A 1 44 ? -5.021 3.535 -9.649 1.00 0.00 230 THR A N 22
ATOM 17608 C CA . THR A 1 44 ? -3.894 3.704 -10.612 1.00 0.00 230 THR A CA 22
ATOM 17609 C C . THR A 1 44 ? -2.667 4.338 -9.931 1.00 0.00 230 THR A C 22
ATOM 17610 O O . THR A 1 44 ? -1.545 4.077 -10.318 1.00 0.00 230 THR A O 22
ATOM 17621 N N . LYS A 1 45 ? -2.850 5.143 -8.913 1.00 0.00 231 LYS A N 22
ATOM 17622 C CA . LYS A 1 45 ? -1.659 5.743 -8.228 1.00 0.00 231 LYS A CA 22
ATOM 17623 C C . LYS A 1 45 ? -1.668 5.349 -6.747 1.00 0.00 231 LYS A C 22
ATOM 17624 O O . LYS A 1 45 ? -0.647 5.365 -6.088 1.00 0.00 231 LYS A O 22
ATOM 17643 N N . CYS A 1 46 ? -2.809 4.997 -6.220 1.00 0.00 232 CYS A N 22
ATOM 17644 C CA . CYS A 1 46 ? -2.881 4.604 -4.780 1.00 0.00 232 CYS A CA 22
ATOM 17645 C C . CYS A 1 46 ? -3.213 3.116 -4.673 1.00 0.00 232 CYS A C 22
ATOM 17646 O O . CYS A 1 46 ? -3.773 2.656 -3.698 1.00 0.00 232 CYS A O 22
ATOM 17653 N N . GLN A 1 47 ? -2.867 2.365 -5.677 1.00 0.00 233 GLN A N 22
ATOM 17654 C CA . GLN A 1 47 ? -3.153 0.903 -5.665 1.00 0.00 233 GLN A CA 22
ATOM 17655 C C . GLN A 1 47 ? -2.607 0.269 -4.383 1.00 0.00 233 GLN A C 22
ATOM 17656 O O . GLN A 1 47 ? -3.190 -0.649 -3.843 1.00 0.00 233 GLN A O 22
ATOM 17670 N N . ALA A 1 48 ? -1.502 0.744 -3.882 1.00 0.00 234 ALA A N 22
ATOM 17671 C CA . ALA A 1 48 ? -0.951 0.146 -2.634 1.00 0.00 234 ALA A CA 22
ATOM 17672 C C . ALA A 1 48 ? -1.886 0.460 -1.471 1.00 0.00 234 ALA A C 22
ATOM 17673 O O . ALA A 1 48 ? -2.108 -0.355 -0.596 1.00 0.00 234 ALA A O 22
ATOM 17680 N N . THR A 1 49 ? -2.439 1.640 -1.456 1.00 0.00 235 THR A N 22
ATOM 17681 C CA . THR A 1 49 ? -3.366 2.016 -0.358 1.00 0.00 235 THR A CA 22
ATOM 17682 C C . THR A 1 49 ? -4.713 1.327 -0.576 1.00 0.00 235 THR A C 22
ATOM 17683 O O . THR A 1 49 ? -5.382 0.942 0.361 1.00 0.00 235 THR A O 22
ATOM 17694 N N . CYS A 1 50 ? -5.119 1.175 -1.805 1.00 0.00 236 CYS A N 22
ATOM 17695 C CA . CYS A 1 50 ? -6.425 0.516 -2.082 1.00 0.00 236 CYS A CA 22
ATOM 17696 C C . CYS A 1 50 ? -6.226 -0.989 -2.286 1.00 0.00 236 CYS A C 22
ATOM 17697 O O . CYS A 1 50 ? -6.731 -1.801 -1.538 1.00 0.00 236 CYS A O 22
ATOM 17704 N N . LEU A 1 51 ? -5.508 -1.362 -3.309 1.00 0.00 237 LEU A N 22
ATOM 17705 C CA . LEU A 1 51 ? -5.289 -2.808 -3.585 1.00 0.00 237 LEU A CA 22
ATOM 17706 C C . LEU A 1 51 ? -4.469 -3.456 -2.463 1.00 0.00 237 LEU A C 22
ATOM 17707 O O . LEU A 1 51 ? -4.629 -4.625 -2.169 1.00 0.00 237 LEU A O 22
ATOM 17723 N N . CYS A 1 52 ? -3.596 -2.718 -1.831 1.00 0.00 238 CYS A N 22
ATOM 17724 C CA . CYS A 1 52 ? -2.782 -3.310 -0.732 1.00 0.00 238 CYS A CA 22
ATOM 17725 C C . CYS A 1 52 ? -2.964 -2.493 0.545 1.00 0.00 238 CYS A C 22
ATOM 17726 O O . CYS A 1 52 ? -3.884 -1.708 0.671 1.00 0.00 238 CYS A O 22
ATOM 17733 N N . GLU A 1 53 ? -2.092 -2.675 1.493 1.00 0.00 239 GLU A N 22
ATOM 17734 C CA . GLU A 1 53 ? -2.202 -1.917 2.765 1.00 0.00 239 GLU A CA 22
ATOM 17735 C C . GLU A 1 53 ? -0.811 -1.434 3.182 1.00 0.00 239 GLU A C 22
ATOM 17736 O O . GLU A 1 53 ? 0.195 -1.900 2.683 1.00 0.00 239 GLU A O 22
ATOM 17749 N N . ASP A 1 54 ? -0.745 -0.505 4.093 1.00 0.00 240 ASP A N 22
ATOM 17750 C CA . ASP A 1 54 ? 0.580 0.004 4.546 1.00 0.00 240 ASP A CA 22
ATOM 17751 C C . ASP A 1 54 ? 1.267 -1.063 5.395 1.00 0.00 240 ASP A C 22
ATOM 17752 O O . ASP A 1 54 ? 2.419 -0.937 5.753 1.00 0.00 240 ASP A O 22
ATOM 17762 N N . LYS A 1 55 ? 0.558 -2.107 5.724 1.00 0.00 241 LYS A N 22
ATOM 17763 C CA . LYS A 1 55 ? 1.142 -3.195 6.560 1.00 0.00 241 LYS A CA 22
ATOM 17764 C C . LYS A 1 55 ? 1.082 -2.781 8.028 1.00 0.00 241 LYS A C 22
ATOM 17765 O O . LYS A 1 55 ? 2.089 -2.522 8.657 1.00 0.00 241 LYS A O 22
ATOM 17784 N N . ILE A 1 56 ? -0.098 -2.718 8.581 1.00 0.00 242 ILE A N 22
ATOM 17785 C CA . ILE A 1 56 ? -0.230 -2.323 10.007 1.00 0.00 242 ILE A CA 22
ATOM 17786 C C . ILE A 1 56 ? -0.200 -3.577 10.881 1.00 0.00 242 ILE A C 22
ATOM 17787 O O . ILE A 1 56 ? -0.844 -4.564 10.589 1.00 0.00 242 ILE A O 22
ATOM 17803 N N . HIS A 1 57 ? 0.544 -3.545 11.952 1.00 0.00 243 HIS A N 22
ATOM 17804 C CA . HIS A 1 57 ? 0.616 -4.736 12.844 1.00 0.00 243 HIS A CA 22
ATOM 17805 C C . HIS A 1 57 ? 0.627 -4.275 14.304 1.00 0.00 243 HIS A C 22
ATOM 17806 O O . HIS A 1 57 ? 0.568 -3.080 14.585 1.00 0.00 243 HIS A O 22
ATOM 17821 N N . GLY A 1 1 ? 12.115 -23.762 1.562 1.00 0.00 187 GLY A N 23
ATOM 17822 C CA . GLY A 1 1 ? 11.683 -22.448 1.006 1.00 0.00 187 GLY A CA 23
ATOM 17823 C C . GLY A 1 1 ? 10.570 -21.866 1.880 1.00 0.00 187 GLY A C 23
ATOM 17824 O O . GLY A 1 1 ? 9.522 -21.488 1.397 1.00 0.00 187 GLY A O 23
ATOM 17827 N N . SER A 1 2 ? 10.790 -21.794 3.164 1.00 0.00 188 SER A N 23
ATOM 17828 C CA . SER A 1 2 ? 9.745 -21.242 4.071 1.00 0.00 188 SER A CA 23
ATOM 17829 C C . SER A 1 2 ? 9.466 -19.783 3.707 1.00 0.00 188 SER A C 23
ATOM 17830 O O . SER A 1 2 ? 8.533 -19.480 2.991 1.00 0.00 188 SER A O 23
ATOM 17838 N N . CYS A 1 3 ? 10.266 -18.875 4.196 1.00 0.00 189 CYS A N 23
ATOM 17839 C CA . CYS A 1 3 ? 10.043 -17.437 3.878 1.00 0.00 189 CYS A CA 23
ATOM 17840 C C . CYS A 1 3 ? 11.267 -16.876 3.152 1.00 0.00 189 CYS A C 23
ATOM 17841 O O . CYS A 1 3 ? 12.350 -17.423 3.219 1.00 0.00 189 CYS A O 23
ATOM 17848 N N . ALA A 1 4 ? 11.100 -15.784 2.461 1.00 0.00 190 ALA A N 23
ATOM 17849 C CA . ALA A 1 4 ? 12.246 -15.174 1.728 1.00 0.00 190 ALA A CA 23
ATOM 17850 C C . ALA A 1 4 ? 11.846 -13.777 1.258 1.00 0.00 190 ALA A C 23
ATOM 17851 O O . ALA A 1 4 ? 12.163 -12.785 1.884 1.00 0.00 190 ALA A O 23
ATOM 17858 N N . SER A 1 5 ? 11.138 -13.693 0.166 1.00 0.00 191 SER A N 23
ATOM 17859 C CA . SER A 1 5 ? 10.702 -12.362 -0.340 1.00 0.00 191 SER A CA 23
ATOM 17860 C C . SER A 1 5 ? 9.413 -11.957 0.377 1.00 0.00 191 SER A C 23
ATOM 17861 O O . SER A 1 5 ? 8.870 -10.893 0.151 1.00 0.00 191 SER A O 23
ATOM 17869 N N . CYS A 1 6 ? 8.919 -12.805 1.241 1.00 0.00 192 CYS A N 23
ATOM 17870 C CA . CYS A 1 6 ? 7.664 -12.488 1.981 1.00 0.00 192 CYS A CA 23
ATOM 17871 C C . CYS A 1 6 ? 7.936 -12.552 3.487 1.00 0.00 192 CYS A C 23
ATOM 17872 O O . CYS A 1 6 ? 7.459 -13.435 4.172 1.00 0.00 192 CYS A O 23
ATOM 17879 N N . PRO A 1 7 ? 8.706 -11.627 3.995 1.00 0.00 193 PRO A N 23
ATOM 17880 C CA . PRO A 1 7 ? 9.060 -11.578 5.444 1.00 0.00 193 PRO A CA 23
ATOM 17881 C C . PRO A 1 7 ? 7.859 -11.248 6.338 1.00 0.00 193 PRO A C 23
ATOM 17882 O O . PRO A 1 7 ? 7.767 -11.703 7.461 1.00 0.00 193 PRO A O 23
ATOM 17893 N N . ASN A 1 8 ? 6.943 -10.453 5.855 1.00 0.00 194 ASN A N 23
ATOM 17894 C CA . ASN A 1 8 ? 5.758 -10.090 6.686 1.00 0.00 194 ASN A CA 23
ATOM 17895 C C . ASN A 1 8 ? 4.588 -11.027 6.374 1.00 0.00 194 ASN A C 23
ATOM 17896 O O . ASN A 1 8 ? 3.483 -10.821 6.834 1.00 0.00 194 ASN A O 23
ATOM 17907 N N . ASN A 1 9 ? 4.812 -12.048 5.590 1.00 0.00 195 ASN A N 23
ATOM 17908 C CA . ASN A 1 9 ? 3.695 -12.977 5.254 1.00 0.00 195 ASN A CA 23
ATOM 17909 C C . ASN A 1 9 ? 4.184 -14.427 5.315 1.00 0.00 195 ASN A C 23
ATOM 17910 O O . ASN A 1 9 ? 4.582 -14.913 6.356 1.00 0.00 195 ASN A O 23
ATOM 17921 N N . CYS A 1 10 ? 4.150 -15.121 4.208 1.00 0.00 196 CYS A N 23
ATOM 17922 C CA . CYS A 1 10 ? 4.604 -16.541 4.194 1.00 0.00 196 CYS A CA 23
ATOM 17923 C C . CYS A 1 10 ? 4.186 -17.226 5.496 1.00 0.00 196 CYS A C 23
ATOM 17924 O O . CYS A 1 10 ? 5.012 -17.652 6.279 1.00 0.00 196 CYS A O 23
ATOM 17931 N N . GLU A 1 11 ? 2.906 -17.337 5.736 1.00 0.00 197 GLU A N 23
ATOM 17932 C CA . GLU A 1 11 ? 2.438 -17.996 6.988 1.00 0.00 197 GLU A CA 23
ATOM 17933 C C . GLU A 1 11 ? 2.859 -19.466 6.972 1.00 0.00 197 GLU A C 23
ATOM 17934 O O . GLU A 1 11 ? 3.276 -20.016 7.971 1.00 0.00 197 GLU A O 23
ATOM 17947 N N . ASN A 1 12 ? 2.760 -20.099 5.837 1.00 0.00 198 ASN A N 23
ATOM 17948 C CA . ASN A 1 12 ? 3.161 -21.529 5.733 1.00 0.00 198 ASN A CA 23
ATOM 17949 C C . ASN A 1 12 ? 3.930 -21.725 4.427 1.00 0.00 198 ASN A C 23
ATOM 17950 O O . ASN A 1 12 ? 3.867 -22.767 3.806 1.00 0.00 198 ASN A O 23
ATOM 17961 N N . GLY A 1 13 ? 4.642 -20.719 4.000 1.00 0.00 199 GLY A N 23
ATOM 17962 C CA . GLY A 1 13 ? 5.403 -20.828 2.726 1.00 0.00 199 GLY A CA 23
ATOM 17963 C C . GLY A 1 13 ? 4.574 -20.205 1.602 1.00 0.00 199 GLY A C 23
ATOM 17964 O O . GLY A 1 13 ? 4.947 -20.237 0.446 1.00 0.00 199 GLY A O 23
ATOM 17968 N N . LEU A 1 14 ? 3.446 -19.638 1.941 1.00 0.00 200 LEU A N 23
ATOM 17969 C CA . LEU A 1 14 ? 2.575 -19.008 0.908 1.00 0.00 200 LEU A CA 23
ATOM 17970 C C . LEU A 1 14 ? 2.510 -17.499 1.149 1.00 0.00 200 LEU A C 23
ATOM 17971 O O . LEU A 1 14 ? 2.213 -17.051 2.238 1.00 0.00 200 LEU A O 23
ATOM 17987 N N . CYS A 1 15 ? 2.772 -16.710 0.144 1.00 0.00 201 CYS A N 23
ATOM 17988 C CA . CYS A 1 15 ? 2.712 -15.236 0.332 1.00 0.00 201 CYS A CA 23
ATOM 17989 C C . CYS A 1 15 ? 1.252 -14.809 0.497 1.00 0.00 201 CYS A C 23
ATOM 17990 O O . CYS A 1 15 ? 0.467 -14.874 -0.429 1.00 0.00 201 CYS A O 23
ATOM 17997 N N . THR A 1 16 ? 0.880 -14.375 1.670 1.00 0.00 202 THR A N 23
ATOM 17998 C CA . THR A 1 16 ? -0.528 -13.949 1.890 1.00 0.00 202 THR A CA 23
ATOM 17999 C C . THR A 1 16 ? -0.720 -12.537 1.335 1.00 0.00 202 THR A C 23
ATOM 18000 O O . THR A 1 16 ? -1.813 -12.005 1.323 1.00 0.00 202 THR A O 23
ATOM 18011 N N . ASN A 1 17 ? 0.336 -11.927 0.872 1.00 0.00 203 ASN A N 23
ATOM 18012 C CA . ASN A 1 17 ? 0.223 -10.552 0.313 1.00 0.00 203 ASN A CA 23
ATOM 18013 C C . ASN A 1 17 ? 1.358 -10.322 -0.686 1.00 0.00 203 ASN A C 23
ATOM 18014 O O . ASN A 1 17 ? 2.495 -10.115 -0.310 1.00 0.00 203 ASN A O 23
ATOM 18025 N N . SER A 1 18 ? 1.061 -10.351 -1.956 1.00 0.00 204 SER A N 23
ATOM 18026 C CA . SER A 1 18 ? 2.126 -10.131 -2.972 1.00 0.00 204 SER A CA 23
ATOM 18027 C C . SER A 1 18 ? 2.373 -8.630 -3.120 1.00 0.00 204 SER A C 23
ATOM 18028 O O . SER A 1 18 ? 3.260 -8.204 -3.832 1.00 0.00 204 SER A O 23
ATOM 18036 N N . CYS A 1 19 ? 1.590 -7.835 -2.437 1.00 0.00 205 CYS A N 23
ATOM 18037 C CA . CYS A 1 19 ? 1.745 -6.351 -2.505 1.00 0.00 205 CYS A CA 23
ATOM 18038 C C . CYS A 1 19 ? 2.807 -5.963 -3.535 1.00 0.00 205 CYS A C 23
ATOM 18039 O O . CYS A 1 19 ? 3.966 -5.796 -3.213 1.00 0.00 205 CYS A O 23
ATOM 18046 N N . ASP A 1 20 ? 2.416 -5.809 -4.771 1.00 0.00 206 ASP A N 23
ATOM 18047 C CA . ASP A 1 20 ? 3.399 -5.420 -5.822 1.00 0.00 206 ASP A CA 23
ATOM 18048 C C . ASP A 1 20 ? 3.116 -3.983 -6.269 1.00 0.00 206 ASP A C 23
ATOM 18049 O O . ASP A 1 20 ? 3.609 -3.533 -7.285 1.00 0.00 206 ASP A O 23
ATOM 18059 N N . PHE A 1 21 ? 2.319 -3.262 -5.523 1.00 0.00 207 PHE A N 23
ATOM 18060 C CA . PHE A 1 21 ? 2.001 -1.858 -5.917 1.00 0.00 207 PHE A CA 23
ATOM 18061 C C . PHE A 1 21 ? 2.510 -0.887 -4.852 1.00 0.00 207 PHE A C 23
ATOM 18062 O O . PHE A 1 21 ? 2.646 -1.230 -3.693 1.00 0.00 207 PHE A O 23
ATOM 18079 N N . GLU A 1 22 ? 2.772 0.331 -5.238 1.00 0.00 208 GLU A N 23
ATOM 18080 C CA . GLU A 1 22 ? 3.252 1.346 -4.261 1.00 0.00 208 GLU A CA 23
ATOM 18081 C C . GLU A 1 22 ? 2.392 2.604 -4.411 1.00 0.00 208 GLU A C 23
ATOM 18082 O O . GLU A 1 22 ? 1.989 2.957 -5.501 1.00 0.00 208 GLU A O 23
ATOM 18095 N N . ASP A 1 23 ? 2.095 3.283 -3.337 1.00 0.00 209 ASP A N 23
ATOM 18096 C CA . ASP A 1 23 ? 1.254 4.506 -3.457 1.00 0.00 209 ASP A CA 23
ATOM 18097 C C . ASP A 1 23 ? 2.045 5.598 -4.171 1.00 0.00 209 ASP A C 23
ATOM 18098 O O . ASP A 1 23 ? 2.997 6.138 -3.646 1.00 0.00 209 ASP A O 23
ATOM 18108 N N . LEU A 1 24 ? 1.646 5.932 -5.362 1.00 0.00 210 LEU A N 23
ATOM 18109 C CA . LEU A 1 24 ? 2.355 6.996 -6.118 1.00 0.00 210 LEU A CA 23
ATOM 18110 C C . LEU A 1 24 ? 2.221 8.320 -5.362 1.00 0.00 210 LEU A C 23
ATOM 18111 O O . LEU A 1 24 ? 3.069 9.187 -5.451 1.00 0.00 210 LEU A O 23
ATOM 18127 N N . LEU A 1 25 ? 1.162 8.479 -4.614 1.00 0.00 211 LEU A N 23
ATOM 18128 C CA . LEU A 1 25 ? 0.969 9.743 -3.843 1.00 0.00 211 LEU A CA 23
ATOM 18129 C C . LEU A 1 25 ? 1.100 9.451 -2.348 1.00 0.00 211 LEU A C 23
ATOM 18130 O O . LEU A 1 25 ? 0.652 8.431 -1.865 1.00 0.00 211 LEU A O 23
ATOM 18146 N N . SER A 1 26 ? 1.703 10.342 -1.607 1.00 0.00 212 SER A N 23
ATOM 18147 C CA . SER A 1 26 ? 1.850 10.111 -0.143 1.00 0.00 212 SER A CA 23
ATOM 18148 C C . SER A 1 26 ? 0.556 10.515 0.561 1.00 0.00 212 SER A C 23
ATOM 18149 O O . SER A 1 26 ? 0.408 10.345 1.755 1.00 0.00 212 SER A O 23
ATOM 18157 N N . ASN A 1 27 ? -0.384 11.044 -0.172 1.00 0.00 213 ASN A N 23
ATOM 18158 C CA . ASN A 1 27 ? -1.671 11.453 0.451 1.00 0.00 213 ASN A CA 23
ATOM 18159 C C . ASN A 1 27 ? -2.750 10.429 0.094 1.00 0.00 213 ASN A C 23
ATOM 18160 O O . ASN A 1 27 ? -3.931 10.681 0.226 1.00 0.00 213 ASN A O 23
ATOM 18171 N N . CYS A 1 28 ? -2.348 9.275 -0.366 1.00 0.00 214 CYS A N 23
ATOM 18172 C CA . CYS A 1 28 ? -3.342 8.232 -0.744 1.00 0.00 214 CYS A CA 23
ATOM 18173 C C . CYS A 1 28 ? -4.297 7.970 0.420 1.00 0.00 214 CYS A C 23
ATOM 18174 O O . CYS A 1 28 ? -5.495 7.877 0.237 1.00 0.00 214 CYS A O 23
ATOM 18181 N N . GLU A 1 29 ? -3.790 7.862 1.615 1.00 0.00 215 GLU A N 23
ATOM 18182 C CA . GLU A 1 29 ? -4.696 7.619 2.767 1.00 0.00 215 GLU A CA 23
ATOM 18183 C C . GLU A 1 29 ? -5.680 8.783 2.855 1.00 0.00 215 GLU A C 23
ATOM 18184 O O . GLU A 1 29 ? -6.848 8.609 3.141 1.00 0.00 215 GLU A O 23
ATOM 18197 N N . SER A 1 30 ? -5.208 9.973 2.597 1.00 0.00 216 SER A N 23
ATOM 18198 C CA . SER A 1 30 ? -6.101 11.161 2.646 1.00 0.00 216 SER A CA 23
ATOM 18199 C C . SER A 1 30 ? -7.150 11.054 1.536 1.00 0.00 216 SER A C 23
ATOM 18200 O O . SER A 1 30 ? -8.317 11.324 1.739 1.00 0.00 216 SER A O 23
ATOM 18208 N N . LEU A 1 31 ? -6.739 10.661 0.358 1.00 0.00 217 LEU A N 23
ATOM 18209 C CA . LEU A 1 31 ? -7.708 10.539 -0.769 1.00 0.00 217 LEU A CA 23
ATOM 18210 C C . LEU A 1 31 ? -8.709 9.422 -0.476 1.00 0.00 217 LEU A C 23
ATOM 18211 O O . LEU A 1 31 ? -9.872 9.518 -0.809 1.00 0.00 217 LEU A O 23
ATOM 18227 N N . LYS A 1 32 ? -8.268 8.358 0.136 1.00 0.00 218 LYS A N 23
ATOM 18228 C CA . LYS A 1 32 ? -9.199 7.237 0.436 1.00 0.00 218 LYS A CA 23
ATOM 18229 C C . LYS A 1 32 ? -10.342 7.744 1.318 1.00 0.00 218 LYS A C 23
ATOM 18230 O O . LYS A 1 32 ? -11.488 7.388 1.131 1.00 0.00 218 LYS A O 23
ATOM 18249 N N . THR A 1 33 ? -10.037 8.569 2.283 1.00 0.00 219 THR A N 23
ATOM 18250 C CA . THR A 1 33 ? -11.100 9.095 3.180 1.00 0.00 219 THR A CA 23
ATOM 18251 C C . THR A 1 33 ? -11.976 10.094 2.421 1.00 0.00 219 THR A C 23
ATOM 18252 O O . THR A 1 33 ? -13.142 10.257 2.718 1.00 0.00 219 THR A O 23
ATOM 18263 N N . SER A 1 34 ? -11.427 10.765 1.446 1.00 0.00 220 SER A N 23
ATOM 18264 C CA . SER A 1 34 ? -12.237 11.753 0.677 1.00 0.00 220 SER A CA 23
ATOM 18265 C C . SER A 1 34 ? -12.798 11.093 -0.585 1.00 0.00 220 SER A C 23
ATOM 18266 O O . SER A 1 34 ? -13.798 11.521 -1.125 1.00 0.00 220 SER A O 23
ATOM 18274 N N . ALA A 1 35 ? -12.161 10.057 -1.060 1.00 0.00 221 ALA A N 23
ATOM 18275 C CA . ALA A 1 35 ? -12.662 9.374 -2.288 1.00 0.00 221 ALA A CA 23
ATOM 18276 C C . ALA A 1 35 ? -13.006 7.923 -1.955 1.00 0.00 221 ALA A C 23
ATOM 18277 O O . ALA A 1 35 ? -14.140 7.593 -1.669 1.00 0.00 221 ALA A O 23
ATOM 18284 N N . GLY A 1 36 ? -12.036 7.051 -1.989 1.00 0.00 222 GLY A N 23
ATOM 18285 C CA . GLY A 1 36 ? -12.308 5.621 -1.672 1.00 0.00 222 GLY A CA 23
ATOM 18286 C C . GLY A 1 36 ? -11.274 4.737 -2.370 1.00 0.00 222 GLY A C 23
ATOM 18287 O O . GLY A 1 36 ? -10.979 4.909 -3.535 1.00 0.00 222 GLY A O 23
ATOM 18291 N N . CYS A 1 37 ? -10.723 3.787 -1.664 1.00 0.00 223 CYS A N 23
ATOM 18292 C CA . CYS A 1 37 ? -9.712 2.887 -2.285 1.00 0.00 223 CYS A CA 23
ATOM 18293 C C . CYS A 1 37 ? -10.340 2.187 -3.492 1.00 0.00 223 CYS A C 23
ATOM 18294 O O . CYS A 1 37 ? -9.689 1.933 -4.486 1.00 0.00 223 CYS A O 23
ATOM 18301 N N . LYS A 1 38 ? -11.608 1.890 -3.416 1.00 0.00 224 LYS A N 23
ATOM 18302 C CA . LYS A 1 38 ? -12.291 1.223 -4.561 1.00 0.00 224 LYS A CA 23
ATOM 18303 C C . LYS A 1 38 ? -12.862 2.290 -5.501 1.00 0.00 224 LYS A C 23
ATOM 18304 O O . LYS A 1 38 ? -13.575 1.988 -6.437 1.00 0.00 224 LYS A O 23
ATOM 18323 N N . HIS A 1 39 ? -12.562 3.535 -5.249 1.00 0.00 225 HIS A N 23
ATOM 18324 C CA . HIS A 1 39 ? -13.094 4.628 -6.116 1.00 0.00 225 HIS A CA 23
ATOM 18325 C C . HIS A 1 39 ? -12.717 4.388 -7.578 1.00 0.00 225 HIS A C 23
ATOM 18326 O O . HIS A 1 39 ? -13.556 4.434 -8.452 1.00 0.00 225 HIS A O 23
ATOM 18341 N N . GLU A 1 40 ? -11.456 4.150 -7.836 1.00 0.00 226 GLU A N 23
ATOM 18342 C CA . GLU A 1 40 ? -10.967 3.921 -9.233 1.00 0.00 226 GLU A CA 23
ATOM 18343 C C . GLU A 1 40 ? -9.659 4.691 -9.415 1.00 0.00 226 GLU A C 23
ATOM 18344 O O . GLU A 1 40 ? -8.634 4.127 -9.744 1.00 0.00 226 GLU A O 23
ATOM 18357 N N . LEU A 1 41 ? -9.684 5.978 -9.187 1.00 0.00 227 LEU A N 23
ATOM 18358 C CA . LEU A 1 41 ? -8.439 6.781 -9.330 1.00 0.00 227 LEU A CA 23
ATOM 18359 C C . LEU A 1 41 ? -7.369 6.200 -8.407 1.00 0.00 227 LEU A C 23
ATOM 18360 O O . LEU A 1 41 ? -6.215 6.086 -8.771 1.00 0.00 227 LEU A O 23
ATOM 18376 N N . LEU A 1 42 ? -7.749 5.804 -7.223 1.00 0.00 228 LEU A N 23
ATOM 18377 C CA . LEU A 1 42 ? -6.763 5.200 -6.289 1.00 0.00 228 LEU A CA 23
ATOM 18378 C C . LEU A 1 42 ? -6.243 3.906 -6.909 1.00 0.00 228 LEU A C 23
ATOM 18379 O O . LEU A 1 42 ? -5.187 3.409 -6.567 1.00 0.00 228 LEU A O 23
ATOM 18395 N N . LYS A 1 43 ? -7.001 3.353 -7.811 1.00 0.00 229 LYS A N 23
ATOM 18396 C CA . LYS A 1 43 ? -6.605 2.080 -8.465 1.00 0.00 229 LYS A CA 23
ATOM 18397 C C . LYS A 1 43 ? -5.418 2.297 -9.414 1.00 0.00 229 LYS A C 23
ATOM 18398 O O . LYS A 1 43 ? -4.907 1.355 -9.986 1.00 0.00 229 LYS A O 23
ATOM 18417 N N . THR A 1 44 ? -4.983 3.517 -9.617 1.00 0.00 230 THR A N 23
ATOM 18418 C CA . THR A 1 44 ? -3.840 3.725 -10.558 1.00 0.00 230 THR A CA 23
ATOM 18419 C C . THR A 1 44 ? -2.635 4.371 -9.848 1.00 0.00 230 THR A C 23
ATOM 18420 O O . THR A 1 44 ? -1.505 4.146 -10.231 1.00 0.00 230 THR A O 23
ATOM 18431 N N . LYS A 1 45 ? -2.847 5.146 -8.813 1.00 0.00 231 LYS A N 23
ATOM 18432 C CA . LYS A 1 45 ? -1.678 5.758 -8.097 1.00 0.00 231 LYS A CA 23
ATOM 18433 C C . LYS A 1 45 ? -1.696 5.313 -6.632 1.00 0.00 231 LYS A C 23
ATOM 18434 O O . LYS A 1 45 ? -0.680 5.289 -5.968 1.00 0.00 231 LYS A O 23
ATOM 18453 N N . CYS A 1 46 ? -2.847 4.961 -6.125 1.00 0.00 232 CYS A N 23
ATOM 18454 C CA . CYS A 1 46 ? -2.930 4.517 -4.702 1.00 0.00 232 CYS A CA 23
ATOM 18455 C C . CYS A 1 46 ? -3.240 3.021 -4.649 1.00 0.00 232 CYS A C 23
ATOM 18456 O O . CYS A 1 46 ? -3.848 2.531 -3.719 1.00 0.00 232 CYS A O 23
ATOM 18463 N N . GLN A 1 47 ? -2.823 2.296 -5.647 1.00 0.00 233 GLN A N 23
ATOM 18464 C CA . GLN A 1 47 ? -3.084 0.826 -5.672 1.00 0.00 233 GLN A CA 23
ATOM 18465 C C . GLN A 1 47 ? -2.558 0.183 -4.389 1.00 0.00 233 GLN A C 23
ATOM 18466 O O . GLN A 1 47 ? -3.153 -0.731 -3.856 1.00 0.00 233 GLN A O 23
ATOM 18480 N N . ALA A 1 48 ? -1.453 0.649 -3.882 1.00 0.00 234 ALA A N 23
ATOM 18481 C CA . ALA A 1 48 ? -0.909 0.054 -2.636 1.00 0.00 234 ALA A CA 23
ATOM 18482 C C . ALA A 1 48 ? -1.826 0.408 -1.468 1.00 0.00 234 ALA A C 23
ATOM 18483 O O . ALA A 1 48 ? -2.106 -0.408 -0.619 1.00 0.00 234 ALA A O 23
ATOM 18490 N N . THR A 1 49 ? -2.308 1.615 -1.422 1.00 0.00 235 THR A N 23
ATOM 18491 C CA . THR A 1 49 ? -3.212 2.001 -0.307 1.00 0.00 235 THR A CA 23
ATOM 18492 C C . THR A 1 49 ? -4.543 1.260 -0.453 1.00 0.00 235 THR A C 23
ATOM 18493 O O . THR A 1 49 ? -5.234 1.008 0.514 1.00 0.00 235 THR A O 23
ATOM 18504 N N . CYS A 1 50 ? -4.914 0.925 -1.659 1.00 0.00 236 CYS A N 23
ATOM 18505 C CA . CYS A 1 50 ? -6.208 0.217 -1.876 1.00 0.00 236 CYS A CA 23
ATOM 18506 C C . CYS A 1 50 ? -5.979 -1.276 -2.123 1.00 0.00 236 CYS A C 23
ATOM 18507 O O . CYS A 1 50 ? -6.403 -2.118 -1.357 1.00 0.00 236 CYS A O 23
ATOM 18514 N N . LEU A 1 51 ? -5.343 -1.607 -3.211 1.00 0.00 237 LEU A N 23
ATOM 18515 C CA . LEU A 1 51 ? -5.117 -3.040 -3.548 1.00 0.00 237 LEU A CA 23
ATOM 18516 C C . LEU A 1 51 ? -4.233 -3.737 -2.503 1.00 0.00 237 LEU A C 23
ATOM 18517 O O . LEU A 1 51 ? -4.400 -4.913 -2.243 1.00 0.00 237 LEU A O 23
ATOM 18533 N N . CYS A 1 52 ? -3.292 -3.051 -1.909 1.00 0.00 238 CYS A N 23
ATOM 18534 C CA . CYS A 1 52 ? -2.422 -3.735 -0.901 1.00 0.00 238 CYS A CA 23
ATOM 18535 C C . CYS A 1 52 ? -2.312 -2.910 0.384 1.00 0.00 238 CYS A C 23
ATOM 18536 O O . CYS A 1 52 ? -1.554 -1.966 0.467 1.00 0.00 238 CYS A O 23
ATOM 18543 N N . GLU A 1 53 ? -3.040 -3.280 1.401 1.00 0.00 239 GLU A N 23
ATOM 18544 C CA . GLU A 1 53 ? -2.956 -2.539 2.687 1.00 0.00 239 GLU A CA 23
ATOM 18545 C C . GLU A 1 53 ? -2.560 -3.521 3.787 1.00 0.00 239 GLU A C 23
ATOM 18546 O O . GLU A 1 53 ? -3.029 -4.641 3.828 1.00 0.00 239 GLU A O 23
ATOM 18559 N N . ASP A 1 54 ? -1.703 -3.118 4.679 1.00 0.00 240 ASP A N 23
ATOM 18560 C CA . ASP A 1 54 ? -1.287 -4.041 5.769 1.00 0.00 240 ASP A CA 23
ATOM 18561 C C . ASP A 1 54 ? -2.536 -4.541 6.494 1.00 0.00 240 ASP A C 23
ATOM 18562 O O . ASP A 1 54 ? -2.481 -5.455 7.291 1.00 0.00 240 ASP A O 23
ATOM 18572 N N . LYS A 1 55 ? -3.659 -3.934 6.223 1.00 0.00 241 LYS A N 23
ATOM 18573 C CA . LYS A 1 55 ? -4.927 -4.347 6.886 1.00 0.00 241 LYS A CA 23
ATOM 18574 C C . LYS A 1 55 ? -4.873 -3.922 8.351 1.00 0.00 241 LYS A C 23
ATOM 18575 O O . LYS A 1 55 ? -4.717 -4.733 9.241 1.00 0.00 241 LYS A O 23
ATOM 18594 N N . ILE A 1 56 ? -4.990 -2.646 8.606 1.00 0.00 242 ILE A N 23
ATOM 18595 C CA . ILE A 1 56 ? -4.934 -2.159 10.009 1.00 0.00 242 ILE A CA 23
ATOM 18596 C C . ILE A 1 56 ? -6.175 -2.634 10.765 1.00 0.00 242 ILE A C 23
ATOM 18597 O O . ILE A 1 56 ? -7.278 -2.595 10.256 1.00 0.00 242 ILE A O 23
ATOM 18613 N N . HIS A 1 57 ? -6.004 -3.086 11.976 1.00 0.00 243 HIS A N 23
ATOM 18614 C CA . HIS A 1 57 ? -7.171 -3.567 12.767 1.00 0.00 243 HIS A CA 23
ATOM 18615 C C . HIS A 1 57 ? -7.611 -2.476 13.745 1.00 0.00 243 HIS A C 23
ATOM 18616 O O . HIS A 1 57 ? -7.027 -1.395 13.780 1.00 0.00 243 HIS A O 23
#